Protein AF-A0A812S1N9-F1 (afdb_monomer_lite)

Radius of gyration: 55.58 Å; chains: 1; bounding box: 107×86×168 Å

Organism: Symbiodinium pilosum (NCBI:txid2952)

Structure (mmCIF, N/CA/C/O backbone):
data_AF-A0A812S1N9-F1
#
_entry.id   AF-A0A812S1N9-F1
#
loop_
_atom_site.group_PDB
_atom_site.id
_atom_site.type_symbol
_atom_site.label_atom_id
_atom_site.label_alt_id
_atom_site.label_comp_id
_atom_site.label_asym_id
_atom_site.label_entity_id
_atom_site.label_seq_id
_atom_site.pdbx_PDB_ins_code
_atom_site.Cartn_x
_atom_site.Cartn_y
_atom_site.Cartn_z
_atom_site.occupancy
_atom_site.B_iso_or_equiv
_atom_site.auth_seq_id
_atom_site.auth_comp_id
_atom_site.auth_asym_id
_atom_site.auth_atom_id
_atom_site.pdbx_PDB_model_num
ATOM 1 N N . MET A 1 1 ? -48.832 9.044 21.872 1.00 47.12 1 MET A N 1
ATOM 2 C CA . MET A 1 1 ? -47.982 7.834 21.924 1.00 47.12 1 MET A CA 1
ATOM 3 C C . MET A 1 1 ? -47.937 7.372 23.372 1.00 47.12 1 MET A C 1
ATOM 5 O O . MET A 1 1 ? -48.107 8.217 24.247 1.00 47.12 1 MET A O 1
ATOM 9 N N . ALA A 1 2 ? -47.816 6.070 23.630 1.00 59.59 2 ALA A N 1
ATOM 10 C CA . ALA A 1 2 ? -47.686 5.557 24.994 1.00 59.59 2 ALA A CA 1
ATOM 11 C C . ALA A 1 2 ? -46.248 5.754 25.501 1.00 59.59 2 ALA A C 1
ATOM 13 O O . ALA A 1 2 ? -45.315 5.750 24.701 1.00 59.59 2 ALA A O 1
ATOM 14 N N . ASN A 1 3 ? -46.068 5.904 26.815 1.00 86.56 3 ASN A N 1
ATOM 15 C CA . ASN A 1 3 ? -44.732 5.819 27.407 1.00 86.56 3 ASN A CA 1
ATOM 16 C C . ASN A 1 3 ? -44.245 4.369 27.277 1.00 86.56 3 ASN A C 1
ATOM 18 O O . ASN A 1 3 ? -44.966 3.457 27.687 1.00 86.56 3 ASN A O 1
ATOM 22 N N . SER A 1 4 ? -43.041 4.170 26.748 1.00 95.00 4 SER A N 1
ATOM 23 C CA . SER A 1 4 ? -42.396 2.854 26.652 1.00 95.00 4 SER A CA 1
ATOM 24 C C . SER A 1 4 ? -41.086 2.846 27.432 1.00 95.00 4 SER A C 1
ATOM 26 O O . SER A 1 4 ? -40.485 3.900 27.649 1.00 95.00 4 SER A O 1
ATOM 28 N N . PHE A 1 5 ? -40.634 1.667 27.843 1.00 96.88 5 PHE A N 1
ATOM 29 C CA . PHE A 1 5 ? -39.243 1.458 28.227 1.00 96.88 5 PHE A CA 1
ATOM 30 C C . PHE A 1 5 ? -38.494 0.845 27.046 1.00 96.88 5 PHE A C 1
ATOM 32 O O . PHE A 1 5 ? -39.062 0.040 26.308 1.00 96.88 5 PHE A O 1
ATOM 39 N N . TYR A 1 6 ? -37.224 1.200 26.886 1.00 97.50 6 TYR A N 1
ATOM 40 C CA . TYR A 1 6 ? -36.308 0.442 26.044 1.00 97.50 6 TYR A CA 1
ATOM 41 C C . TYR A 1 6 ? -35.177 -0.078 26.922 1.00 97.50 6 TYR A C 1
ATOM 43 O O . TYR A 1 6 ? -34.419 0.719 27.477 1.00 97.50 6 TYR A O 1
ATOM 51 N N . TRP A 1 7 ? -35.116 -1.395 27.080 1.00 97.62 7 TRP A N 1
ATOM 52 C CA . TRP A 1 7 ? -34.126 -2.084 27.901 1.00 97.62 7 TRP A CA 1
ATOM 53 C C . TRP A 1 7 ? -32.929 -2.418 27.022 1.00 97.62 7 TRP A C 1
ATOM 55 O O . TRP A 1 7 ? -33.126 -2.950 25.931 1.00 97.62 7 TRP A O 1
ATOM 65 N N . TYR A 1 8 ? -31.722 -2.066 27.455 1.00 97.56 8 TYR A N 1
ATOM 66 C CA . TYR A 1 8 ? -30.498 -2.289 26.688 1.00 97.56 8 TYR A CA 1
ATOM 67 C C . TYR A 1 8 ? -29.299 -2.588 27.589 1.00 97.56 8 TYR A C 1
ATOM 69 O O . TYR A 1 8 ? -29.304 -2.207 28.762 1.00 97.56 8 TYR A O 1
ATOM 77 N N . ASP A 1 9 ? -28.294 -3.224 26.993 1.00 97.06 9 ASP A N 1
ATOM 78 C CA . ASP A 1 9 ? -27.000 -3.550 27.594 1.00 97.06 9 ASP A CA 1
ATOM 79 C C . ASP A 1 9 ? -25.911 -3.599 26.494 1.00 97.06 9 ASP A C 1
ATOM 81 O O . ASP A 1 9 ? -26.245 -3.704 25.300 1.00 97.06 9 ASP A O 1
ATOM 85 N N . LEU A 1 10 ? -24.632 -3.452 26.859 1.00 96.69 10 LEU A N 1
ATOM 86 C CA . LEU A 1 10 ? -23.504 -3.334 25.925 1.00 96.69 10 LEU A CA 1
ATOM 87 C C . LEU A 1 10 ? -22.326 -4.227 26.322 1.00 96.69 10 LEU A C 1
ATOM 89 O O . LEU A 1 10 ? -21.746 -4.046 27.390 1.00 96.69 10 LEU A O 1
ATOM 93 N N . GLU A 1 11 ? -21.829 -5.019 25.371 1.00 95.56 11 GLU A N 1
ATOM 94 C CA . GLU A 1 11 ? -20.476 -5.567 25.492 1.00 95.56 11 GLU A CA 1
ATOM 95 C C . GLU A 1 11 ? -19.454 -4.648 24.828 1.00 95.56 11 GLU A C 1
ATOM 97 O O . GLU A 1 11 ? -19.695 -4.045 23.774 1.00 95.56 11 GLU A O 1
ATOM 102 N N . THR A 1 12 ? -18.278 -4.550 25.445 1.00 96.06 12 THR A N 1
ATOM 103 C CA . THR A 1 12 ? -17.259 -3.533 25.142 1.00 96.06 12 THR A CA 1
ATOM 104 C C . THR A 1 12 ? -15.848 -4.116 25.085 1.00 96.06 12 THR A C 1
ATOM 106 O O . THR A 1 12 ? -15.571 -5.134 25.711 1.00 96.06 12 THR A O 1
ATOM 109 N N . THR A 1 13 ? -14.918 -3.442 24.400 1.00 94.00 13 THR A N 1
ATOM 110 C CA . THR A 1 13 ? -13.497 -3.844 24.368 1.00 94.00 13 THR A CA 1
ATOM 111 C C . THR A 1 13 ? -12.793 -3.742 25.721 1.00 94.00 13 THR A C 1
ATOM 113 O O . THR A 1 13 ? -11.711 -4.293 25.861 1.00 94.00 13 THR A O 1
ATOM 116 N N . GLY A 1 14 ? -13.362 -3.048 26.706 1.00 94.06 14 GLY A N 1
ATOM 117 C CA . GLY A 1 14 ? -12.721 -2.718 27.977 1.00 94.06 14 GLY A CA 1
ATOM 118 C C . GLY A 1 14 ? -13.569 -1.718 28.762 1.00 94.06 14 GLY A C 1
ATOM 119 O O . GLY A 1 14 ? -14.737 -1.519 28.445 1.00 94.06 14 GLY A O 1
ATOM 120 N N . THR A 1 15 ? -13.016 -1.104 29.808 1.00 94.50 15 THR A N 1
ATOM 121 C CA . THR A 1 15 ? -13.810 -0.361 30.802 1.00 94.50 15 THR A CA 1
ATOM 122 C C . THR A 1 15 ? -13.752 1.169 30.719 1.00 94.50 15 THR A C 1
ATOM 124 O O . THR A 1 15 ? -14.459 1.814 31.497 1.00 94.50 15 THR A O 1
ATOM 127 N N . ASP A 1 16 ? -12.949 1.785 29.840 1.00 94.56 16 ASP A N 1
ATOM 128 C CA . ASP A 1 16 ? -12.907 3.253 29.702 1.00 94.56 16 ASP A CA 1
ATOM 129 C C . ASP A 1 16 ? -13.622 3.735 28.424 1.00 94.56 16 ASP A C 1
ATOM 131 O O . ASP A 1 16 ? -13.053 3.645 27.332 1.00 94.56 16 ASP A O 1
ATOM 135 N N . PRO A 1 17 ? -14.825 4.339 28.523 1.00 94.88 17 PRO A N 1
ATOM 136 C CA . PRO A 1 17 ? -15.633 4.718 27.359 1.00 94.88 17 PRO A CA 1
ATOM 137 C C . PRO A 1 17 ? -14.974 5.737 26.411 1.00 94.88 17 PRO A C 1
ATOM 139 O O . PRO A 1 17 ? -15.444 5.907 25.281 1.00 94.88 17 PRO A O 1
ATOM 142 N N . LYS A 1 18 ? -13.891 6.410 26.835 1.00 93.69 18 LYS A N 1
ATOM 143 C CA . LYS A 1 18 ? -13.061 7.261 25.964 1.00 93.69 18 LYS A CA 1
ATOM 144 C C . LYS A 1 18 ? -12.357 6.430 24.886 1.00 93.69 18 LYS A C 1
ATOM 146 O O . LYS A 1 18 ? -12.424 6.740 23.691 1.00 93.69 18 LYS A O 1
ATOM 151 N N . TRP A 1 19 ? -11.667 5.383 25.327 1.00 93.94 19 TRP A N 1
ATOM 152 C CA . TRP A 1 19 ? -10.653 4.662 24.556 1.00 93.94 19 TRP A CA 1
ATOM 153 C C . TRP A 1 19 ? -11.163 3.331 24.024 1.00 93.94 19 TRP A C 1
ATOM 155 O O . TRP A 1 19 ? -10.864 2.984 22.882 1.00 93.94 19 TRP A O 1
ATOM 165 N N . ASP A 1 20 ? -11.986 2.656 24.818 1.00 95.25 20 ASP A N 1
ATOM 166 C CA . ASP A 1 20 ? -12.677 1.436 24.444 1.00 95.25 20 ASP A CA 1
ATOM 167 C C . ASP A 1 20 ? -13.836 1.703 23.473 1.00 95.25 20 ASP A C 1
ATOM 169 O O . ASP A 1 20 ? -14.241 2.846 23.212 1.00 95.25 20 ASP A O 1
ATOM 173 N N . ARG A 1 21 ? -14.354 0.621 22.890 1.00 95.19 21 ARG A N 1
ATOM 174 C CA . ARG A 1 21 ? -15.423 0.611 21.886 1.00 95.19 21 ARG A CA 1
ATOM 175 C C . ARG A 1 21 ? -16.506 -0.389 22.275 1.00 95.19 21 ARG A C 1
ATOM 177 O O . ARG A 1 21 ? -16.241 -1.355 22.984 1.00 95.19 21 ARG A O 1
ATOM 184 N N . ILE A 1 22 ? -17.718 -0.157 21.785 1.00 96.69 22 ILE A N 1
ATOM 185 C CA . ILE A 1 22 ? -18.811 -1.134 21.848 1.00 96.69 22 ILE A CA 1
ATOM 186 C C . ILE A 1 22 ? -18.494 -2.243 20.834 1.00 96.69 22 ILE A C 1
ATOM 188 O O . ILE A 1 22 ? -18.093 -1.931 19.714 1.00 96.69 22 ILE A O 1
ATOM 192 N N . VAL A 1 23 ? -18.667 -3.511 21.215 1.00 95.50 23 VAL A N 1
ATOM 193 C CA . VAL A 1 23 ? -18.497 -4.686 20.336 1.00 95.50 23 VAL A CA 1
ATOM 194 C C . VAL A 1 23 ? -19.795 -5.464 20.122 1.00 95.50 23 VAL A C 1
ATOM 196 O O . VAL A 1 23 ? -19.966 -6.051 19.054 1.00 95.50 23 VAL A O 1
ATOM 199 N N . GLN A 1 24 ? -20.739 -5.408 21.067 1.00 96.31 24 GLN A N 1
ATOM 200 C CA . GLN A 1 24 ? -22.118 -5.878 20.898 1.00 96.31 24 GLN A CA 1
ATOM 201 C C . GLN A 1 24 ? -23.088 -4.883 21.546 1.00 96.31 24 GLN A C 1
ATOM 203 O O . GLN A 1 24 ? -22.831 -4.357 22.624 1.00 96.31 24 GLN A O 1
ATOM 208 N N . PHE A 1 25 ? -24.217 -4.646 20.884 1.00 97.38 25 PHE A N 1
ATOM 209 C CA . PHE A 1 25 ? -25.396 -4.005 21.460 1.00 97.38 25 PHE A CA 1
ATOM 210 C C . PHE A 1 25 ? -26.520 -5.038 21.554 1.00 97.38 25 PHE A C 1
ATOM 212 O O . PHE A 1 25 ? -26.729 -5.809 20.610 1.00 97.38 25 PHE A O 1
ATOM 219 N N . ALA A 1 26 ? -27.295 -5.004 22.635 1.00 96.31 26 ALA A N 1
ATOM 220 C CA . ALA A 1 26 ? -28.568 -5.707 22.735 1.00 96.31 26 ALA A CA 1
ATOM 221 C C . ALA A 1 26 ? -29.654 -4.810 23.336 1.00 96.31 26 ALA A C 1
ATOM 223 O O . ALA A 1 26 ? -29.378 -3.940 24.161 1.00 96.31 26 ALA A O 1
ATOM 224 N N . GLY A 1 27 ? -30.908 -5.038 22.947 1.00 96.81 27 GLY A N 1
ATOM 225 C CA . GLY A 1 27 ? -32.050 -4.460 23.638 1.00 96.81 27 GLY A CA 1
ATOM 226 C C . GLY A 1 27 ? -33.408 -4.786 23.029 1.00 96.81 27 GLY A C 1
ATOM 227 O O . GLY A 1 27 ? -33.509 -5.335 21.934 1.00 96.81 27 GLY A O 1
ATOM 228 N N . LEU A 1 28 ? -34.459 -4.407 23.755 1.00 96.44 28 LEU A N 1
ATOM 229 C CA . LEU A 1 28 ? -35.857 -4.611 23.373 1.00 96.44 28 LEU A CA 1
ATOM 230 C C . LEU A 1 28 ? -36.772 -3.527 23.967 1.00 96.44 28 LEU A C 1
ATOM 232 O O . LEU A 1 28 ? -36.430 -2.865 24.954 1.00 96.44 28 LEU A O 1
ATOM 236 N N . ARG A 1 29 ? -37.971 -3.359 23.395 1.00 97.31 29 ARG A N 1
ATOM 237 C CA . ARG A 1 29 ? -38.976 -2.396 23.879 1.00 97.31 29 ARG A CA 1
ATOM 238 C C . ARG A 1 29 ? -40.066 -3.067 24.709 1.00 97.31 29 ARG A C 1
ATOM 240 O O . ARG A 1 29 ? -40.590 -4.108 24.322 1.00 97.31 29 ARG A O 1
ATOM 247 N N . THR A 1 30 ? -40.485 -2.411 25.793 1.00 97.31 30 THR A N 1
ATOM 248 C CA . THR A 1 30 ? -41.696 -2.779 26.542 1.00 97.31 30 THR A CA 1
ATOM 249 C C . THR A 1 30 ? -42.658 -1.611 26.730 1.00 97.31 30 THR A C 1
ATOM 251 O O . THR A 1 30 ? -42.268 -0.441 26.707 1.00 97.31 30 THR A O 1
ATOM 254 N N . ASP A 1 31 ? -43.924 -1.920 26.999 1.00 95.12 31 ASP A N 1
ATOM 255 C CA . ASP A 1 31 ? -44.879 -0.945 27.526 1.00 95.12 31 ASP A CA 1
ATOM 256 C C . ASP A 1 31 ? -44.564 -0.564 28.992 1.00 95.12 31 ASP A C 1
ATOM 258 O O . ASP A 1 31 ? -43.595 -1.032 29.602 1.00 95.12 31 ASP A O 1
ATOM 262 N N . ALA A 1 32 ? -45.398 0.304 29.573 1.00 91.50 32 ALA A N 1
ATOM 263 C CA . ALA A 1 32 ? -45.317 0.692 30.983 1.00 91.50 32 ALA A CA 1
ATOM 264 C C . ALA A 1 32 ? -45.634 -0.458 31.969 1.00 91.50 32 ALA A C 1
ATOM 266 O O . ALA A 1 32 ? -45.350 -0.342 33.169 1.00 91.50 32 ALA A O 1
ATOM 267 N N . ASP A 1 33 ? -46.196 -1.565 31.475 1.00 93.25 33 ASP A N 1
ATOM 268 C CA . ASP A 1 33 ? -46.491 -2.784 32.224 1.00 93.25 33 ASP A CA 1
ATOM 269 C C . ASP A 1 33 ? -45.460 -3.907 32.039 1.00 93.25 33 ASP A C 1
ATOM 271 O O . ASP A 1 33 ? -45.574 -4.953 32.674 1.00 93.25 33 ASP A O 1
ATOM 275 N N . LEU A 1 34 ? -44.358 -3.600 31.344 1.00 95.38 34 LEU A N 1
ATOM 276 C CA . LEU A 1 34 ? -43.199 -4.463 31.106 1.00 95.38 34 LEU A CA 1
ATOM 277 C C . LEU A 1 34 ? -43.492 -5.643 30.155 1.00 95.38 34 LEU A C 1
ATOM 279 O O . LEU A 1 34 ? -42.726 -6.609 30.092 1.00 95.38 34 LEU A O 1
ATOM 283 N N . ASN A 1 35 ? -44.567 -5.548 29.369 1.00 94.88 35 ASN A N 1
ATOM 284 C CA . ASN A 1 35 ? -44.859 -6.458 28.263 1.00 94.88 35 ASN A CA 1
ATOM 285 C C . ASN A 1 35 ? -44.016 -6.063 27.045 1.00 94.88 35 ASN A C 1
ATOM 287 O O . ASN A 1 35 ? -43.938 -4.878 26.718 1.00 94.88 35 ASN A O 1
ATOM 291 N N . ILE A 1 36 ? -43.390 -7.036 26.380 1.00 94.94 36 ILE A N 1
ATOM 292 C CA . ILE A 1 36 ? -42.561 -6.800 25.185 1.00 94.94 36 ILE A CA 1
ATOM 293 C C . ILE A 1 36 ? -43.465 -6.353 24.023 1.00 94.94 36 ILE A C 1
ATOM 295 O O . ILE A 1 36 ? -44.559 -6.893 23.857 1.00 94.94 36 ILE A O 1
ATOM 299 N N . LEU A 1 37 ? -43.029 -5.334 23.275 1.00 90.75 37 LEU A N 1
ATOM 300 C CA . LEU A 1 37 ? -43.803 -4.691 22.200 1.00 90.75 37 LEU A CA 1
ATOM 301 C C . LEU A 1 37 ? -43.240 -4.935 20.797 1.00 90.75 37 LEU A C 1
ATOM 303 O O . LEU A 1 37 ? -44.010 -5.189 19.875 1.00 90.75 37 LEU A O 1
ATOM 307 N N . ASP A 1 38 ? -41.919 -4.824 20.665 1.00 80.94 38 ASP A N 1
ATOM 308 C CA . ASP A 1 38 ? -41.178 -4.921 19.406 1.00 80.94 38 ASP A CA 1
ATOM 309 C C . ASP A 1 38 ? -40.290 -6.181 19.435 1.00 80.94 38 ASP A C 1
ATOM 311 O O . ASP A 1 38 ? -39.991 -6.698 20.516 1.00 80.94 38 ASP A O 1
ATOM 315 N N . ASP A 1 39 ? -39.829 -6.640 18.268 1.00 85.12 39 ASP A N 1
ATOM 316 C CA . ASP A 1 39 ? -38.804 -7.687 18.173 1.00 85.12 39 ASP A CA 1
ATOM 317 C C . ASP A 1 39 ? -37.485 -7.259 18.853 1.00 85.12 39 ASP A C 1
ATOM 319 O O . ASP A 1 39 ? -37.147 -6.075 18.943 1.00 85.12 39 ASP A O 1
ATOM 323 N N . GLU A 1 40 ? -36.714 -8.245 19.312 1.00 93.56 40 GLU A N 1
ATOM 324 C CA . GLU A 1 40 ? -35.388 -8.047 19.903 1.00 93.56 40 GLU A CA 1
ATOM 325 C C . GLU A 1 40 ? -34.380 -7.502 18.877 1.00 93.56 40 GLU A C 1
ATOM 327 O O . GLU A 1 40 ? -34.240 -8.033 17.773 1.00 93.56 40 GLU A O 1
ATOM 332 N N . PHE A 1 41 ? -33.621 -6.468 19.253 1.00 95.06 41 PHE A N 1
ATOM 333 C CA . PHE A 1 41 ? -32.547 -5.917 18.429 1.00 95.06 41 PHE A CA 1
ATOM 334 C C . PHE A 1 41 ? -31.184 -6.198 19.063 1.00 95.06 41 PHE A C 1
ATOM 336 O O . PHE A 1 41 ? -30.847 -5.658 20.118 1.00 95.06 41 PHE A O 1
ATOM 343 N N . SER A 1 42 ? -30.368 -7.002 18.380 1.00 94.81 42 SER A N 1
ATOM 344 C CA . SER A 1 42 ? -28.951 -7.175 18.698 1.00 94.81 42 SER A CA 1
ATOM 345 C C . SER A 1 42 ? -28.085 -7.007 17.453 1.00 94.81 42 SER A C 1
ATOM 347 O O . SER A 1 42 ? -28.484 -7.373 16.347 1.00 94.81 42 SER A O 1
ATOM 349 N N . THR A 1 43 ? -26.895 -6.433 17.629 1.00 95.56 43 THR A N 1
ATOM 350 C CA . THR A 1 43 ? -25.885 -6.311 16.574 1.00 95.56 43 THR A CA 1
ATOM 351 C C . THR A 1 43 ? -24.486 -6.338 17.171 1.00 95.56 43 THR A C 1
ATOM 353 O O . THR A 1 43 ? -24.236 -5.717 18.204 1.00 95.56 43 THR A O 1
ATOM 356 N N . TYR A 1 44 ? -23.556 -6.995 16.480 1.00 95.81 44 TYR A N 1
ATOM 357 C CA . TYR A 1 44 ? -22.129 -6.782 16.706 1.00 95.81 44 TYR A CA 1
ATOM 358 C C . TYR A 1 44 ? -21.679 -5.485 16.018 1.00 95.81 44 TYR A C 1
ATOM 360 O O . TYR A 1 44 ? -22.337 -4.995 15.093 1.00 95.81 44 TYR A O 1
ATOM 368 N N . VAL A 1 45 ? -20.547 -4.940 16.453 1.00 95.25 45 VAL A N 1
ATOM 369 C CA . VAL A 1 45 ? -19.935 -3.714 15.922 1.00 95.25 45 VAL A CA 1
ATOM 370 C C . VAL A 1 45 ? -18.473 -4.004 15.587 1.00 95.25 45 VAL A C 1
ATOM 372 O O . VAL A 1 45 ? -17.795 -4.670 16.365 1.00 95.25 45 VAL A O 1
ATOM 375 N N . TYR A 1 46 ? -17.985 -3.538 14.433 1.00 89.00 46 TYR A N 1
ATOM 376 C CA . TYR A 1 46 ? -16.587 -3.745 14.036 1.00 89.00 46 TYR A CA 1
ATOM 377 C C . TYR A 1 46 ? -15.611 -3.101 15.029 1.00 89.00 46 TYR A C 1
ATOM 379 O O . TYR A 1 46 ? -15.742 -1.925 15.374 1.00 89.00 46 TYR A O 1
ATOM 387 N N . THR A 1 47 ? -14.588 -3.856 15.434 1.00 88.69 47 THR A N 1
ATOM 388 C CA . THR A 1 47 ? -13.453 -3.328 16.200 1.00 88.69 47 THR A CA 1
ATOM 389 C C . THR A 1 47 ? -12.525 -2.563 15.242 1.00 88.69 47 THR A C 1
ATOM 391 O O . THR A 1 47 ? -12.048 -3.166 14.281 1.00 88.69 47 THR A O 1
ATOM 394 N N . PRO A 1 48 ? -12.278 -1.253 15.438 1.00 88.88 48 PRO A N 1
ATOM 395 C CA . PRO A 1 48 ? -11.406 -0.480 14.554 1.00 88.88 48 PRO A CA 1
ATOM 396 C C . PRO A 1 48 ? -9.928 -0.820 14.780 1.00 88.88 48 PRO A C 1
ATOM 398 O O . PRO A 1 48 ? -9.520 -1.151 15.892 1.00 88.88 48 PRO A O 1
ATOM 401 N N . ASP A 1 49 ? -9.108 -0.641 13.745 1.00 86.94 49 ASP A N 1
ATOM 402 C CA . ASP A 1 49 ? -7.662 -0.903 13.759 1.00 86.94 49 ASP A CA 1
ATOM 403 C C . ASP A 1 49 ? -6.862 0.020 14.698 1.00 86.94 49 ASP A C 1
ATOM 405 O O . ASP A 1 49 ? -5.712 -0.278 15.005 1.00 86.94 49 ASP A O 1
ATOM 409 N N . ASP A 1 50 ? -7.464 1.097 15.221 1.00 90.81 50 ASP A N 1
ATOM 410 C CA . ASP A 1 50 ? -6.856 1.943 16.256 1.00 90.81 50 ASP A CA 1
ATOM 411 C C . ASP A 1 50 ? -7.077 1.457 17.704 1.00 90.81 50 ASP A C 1
ATOM 413 O O . ASP A 1 50 ? -6.674 2.159 18.632 1.00 90.81 50 ASP A O 1
ATOM 417 N N . VAL A 1 51 ? -7.730 0.312 17.946 1.00 90.75 51 VAL A N 1
ATOM 418 C CA . VAL A 1 51 ? -8.051 -0.174 19.305 1.00 90.75 51 VAL A CA 1
ATOM 419 C C . VAL A 1 51 ? -7.707 -1.654 19.485 1.00 90.75 51 VAL A C 1
ATOM 421 O O . VAL A 1 51 ? -8.293 -2.521 18.843 1.00 90.75 51 VAL A O 1
ATOM 424 N N . LEU A 1 52 ? -6.816 -1.942 20.437 1.00 89.81 52 LEU A N 1
ATOM 425 C CA . LEU A 1 52 ? -6.581 -3.295 20.942 1.00 89.81 52 LEU A CA 1
ATOM 426 C C . LEU A 1 52 ? -7.682 -3.663 21.955 1.00 89.81 52 LEU A C 1
ATOM 428 O O . LEU A 1 52 ? -7.971 -2.855 22.842 1.00 89.81 52 LEU A O 1
ATOM 432 N N . PRO A 1 53 ? -8.309 -4.849 21.859 1.00 90.81 53 PRO A N 1
ATOM 433 C CA . PRO A 1 53 ? -9.294 -5.288 22.841 1.00 90.81 53 PRO A CA 1
ATOM 434 C C . PRO A 1 53 ? -8.605 -5.598 24.172 1.00 90.81 53 PRO A C 1
ATOM 436 O O . PRO A 1 53 ? -7.549 -6.218 24.192 1.00 90.81 53 PRO A O 1
ATOM 439 N N . ASN A 1 54 ? -9.195 -5.244 25.309 1.00 92.62 54 ASN A N 1
ATOM 440 C CA . ASN A 1 54 ? -8.687 -5.710 26.592 1.00 92.62 54 ASN A CA 1
ATOM 441 C C . ASN A 1 54 ? -8.902 -7.238 26.701 1.00 92.62 54 ASN A C 1
ATOM 443 O O . ASN A 1 54 ? -10.045 -7.705 26.578 1.00 92.62 54 ASN A O 1
ATOM 447 N N . PRO A 1 55 ? -7.850 -8.037 26.958 1.00 91.12 55 PRO A N 1
ATOM 448 C CA . PRO A 1 55 ? -7.986 -9.484 27.085 1.00 91.12 55 PRO A CA 1
ATOM 449 C C . PRO A 1 55 ? -8.943 -9.914 28.203 1.00 91.12 55 PRO A C 1
ATOM 451 O O . PRO A 1 55 ? -9.689 -10.869 28.016 1.00 91.12 55 PRO A O 1
ATOM 454 N N . HIS A 1 56 ? -9.019 -9.178 29.322 1.00 90.94 56 HIS A N 1
ATOM 455 C CA . HIS A 1 56 ? -9.995 -9.468 30.380 1.00 90.94 56 HIS A CA 1
ATOM 456 C C . HIS A 1 56 ? -11.442 -9.279 29.908 1.00 90.94 56 HIS A C 1
ATOM 458 O O . HIS A 1 56 ? -12.288 -10.110 30.221 1.00 90.94 56 HIS A O 1
ATOM 464 N N . ALA A 1 57 ? -11.740 -8.227 29.138 1.00 91.62 57 ALA A N 1
ATOM 465 C CA . ALA A 1 57 ? -13.085 -8.017 28.598 1.00 91.62 57 ALA A CA 1
ATOM 466 C C . ALA A 1 57 ? -13.444 -9.104 27.570 1.00 91.62 57 ALA A C 1
ATOM 468 O O . ALA A 1 57 ? -14.536 -9.665 27.599 1.00 91.62 57 ALA A O 1
ATOM 469 N N . SER A 1 58 ? -12.487 -9.482 26.723 1.00 90.69 58 SER A N 1
ATOM 470 C CA . SER A 1 58 ? -12.652 -10.570 25.749 1.00 90.69 58 SER A CA 1
ATOM 471 C C . SER A 1 58 ? -12.878 -11.935 26.429 1.00 90.69 58 SER A C 1
ATOM 473 O O . SER A 1 58 ? -13.662 -12.749 25.949 1.00 90.69 58 SER A O 1
ATOM 475 N N . LEU A 1 59 ? -12.229 -12.176 27.576 1.00 89.38 59 LEU A N 1
ATOM 476 C CA . LEU A 1 59 ? -12.397 -13.373 28.413 1.00 89.38 59 LEU A CA 1
ATOM 477 C C . LEU A 1 59 ? -13.722 -13.419 29.188 1.00 89.38 59 LEU A C 1
ATOM 479 O O . LEU A 1 59 ? -14.197 -14.511 29.490 1.00 89.38 59 LEU A O 1
ATOM 483 N N . VAL A 1 60 ? -14.288 -12.260 29.534 1.00 87.88 60 VAL A N 1
ATOM 484 C CA . VAL A 1 60 ? -15.590 -12.141 30.214 1.00 87.88 60 VAL A CA 1
ATOM 485 C C . VAL A 1 60 ? -16.739 -12.336 29.223 1.00 87.88 60 VAL A C 1
ATOM 487 O O . VAL A 1 60 ? -17.654 -13.098 29.503 1.00 87.88 60 VAL A O 1
ATOM 490 N N . THR A 1 61 ? -16.658 -11.694 28.057 1.00 88.62 61 THR A N 1
ATOM 491 C CA . THR A 1 61 ? -17.739 -11.634 27.049 1.00 88.62 61 THR A CA 1
ATOM 492 C C . THR A 1 61 ? -17.694 -12.755 26.009 1.00 88.62 61 THR A C 1
ATOM 494 O O . THR A 1 61 ? -18.632 -12.950 25.243 1.00 88.62 61 THR A O 1
ATOM 497 N N . GLY A 1 62 ? -16.560 -13.452 25.882 1.00 88.19 62 GLY A N 1
ATOM 498 C CA . GLY A 1 62 ? -16.305 -14.389 24.783 1.00 88.19 62 GLY A CA 1
ATOM 499 C C . GLY A 1 62 ? -16.142 -13.731 23.402 1.00 88.19 62 GLY A C 1
ATOM 500 O O . GLY A 1 62 ? -15.869 -14.425 22.415 1.00 88.19 62 GLY A O 1
ATOM 501 N N . ILE A 1 63 ? -16.282 -12.405 23.300 1.00 89.56 63 ILE A N 1
ATOM 502 C CA . ILE A 1 63 ? -16.201 -11.670 22.038 1.00 89.56 63 ILE A CA 1
ATOM 503 C C . ILE A 1 63 ? -14.732 -11.415 21.693 1.00 89.56 63 ILE A C 1
ATOM 505 O O . ILE A 1 63 ? -13.948 -10.910 22.491 1.00 89.56 63 ILE A O 1
ATOM 509 N N . THR A 1 64 ? -14.362 -11.748 20.459 1.00 88.81 64 THR A N 1
ATOM 510 C CA . THR A 1 64 ? -13.013 -11.555 19.905 1.00 88.81 64 THR A CA 1
ATOM 511 C C . THR A 1 64 ? -13.070 -10.654 18.667 1.00 88.81 64 THR A C 1
ATOM 513 O O . THR A 1 64 ? -14.115 -10.616 18.009 1.00 88.81 64 THR A O 1
ATOM 516 N N . PRO A 1 65 ? -11.965 -9.987 18.269 1.00 83.81 65 PRO A N 1
ATOM 517 C CA . PRO A 1 65 ? -11.899 -9.237 17.007 1.00 83.81 65 PRO A CA 1
ATOM 518 C C . PRO A 1 65 ? -12.289 -10.084 15.790 1.00 83.81 65 PRO A C 1
ATOM 520 O O . PRO A 1 65 ? -12.993 -9.629 14.898 1.00 83.81 65 PRO A O 1
ATOM 523 N N . HIS A 1 66 ? -11.920 -11.365 15.802 1.00 81.19 66 HIS A N 1
ATOM 524 C CA . HIS A 1 66 ? -12.337 -12.351 14.808 1.00 81.19 66 HIS A CA 1
ATOM 525 C C . HIS A 1 66 ? -13.873 -12.479 14.687 1.00 81.19 66 HIS A C 1
ATOM 527 O O . HIS A 1 66 ? -14.393 -12.647 13.584 1.00 81.19 66 HIS A O 1
ATOM 533 N N . LEU A 1 67 ? -14.615 -12.386 15.800 1.00 86.00 67 LEU A N 1
ATOM 534 C CA . LEU A 1 67 ? -16.081 -12.436 15.812 1.00 86.00 67 LEU A CA 1
ATOM 535 C C . LEU A 1 67 ? -16.699 -11.112 15.343 1.00 86.00 67 LEU A C 1
ATOM 537 O O . LEU A 1 67 ? -17.616 -11.134 14.518 1.00 86.00 67 LEU A O 1
ATOM 541 N N . THR A 1 68 ? -16.190 -9.970 15.820 1.00 88.31 68 THR A N 1
ATOM 542 C CA . THR A 1 68 ? -16.684 -8.650 15.393 1.00 88.31 68 THR A CA 1
ATOM 543 C C . THR A 1 68 ? -16.425 -8.423 13.907 1.00 88.31 68 THR A C 1
ATOM 545 O O . THR A 1 68 ? -17.335 -8.014 13.195 1.00 88.31 68 THR A O 1
ATOM 548 N N . GLN A 1 69 ? -15.257 -8.802 13.389 1.00 82.75 69 GLN A N 1
ATOM 549 C CA . GLN A 1 69 ? -14.920 -8.703 11.966 1.00 82.75 69 GLN A CA 1
ATOM 550 C C . GLN A 1 69 ? -15.725 -9.666 11.072 1.00 82.75 69 GLN A C 1
ATOM 552 O O . GLN A 1 69 ? -15.840 -9.436 9.868 1.00 82.75 69 GLN A O 1
ATOM 557 N N . ALA A 1 70 ? -16.299 -10.736 11.635 1.00 82.69 70 ALA A N 1
ATOM 558 C CA . ALA A 1 70 ? -17.121 -11.705 10.906 1.00 82.69 70 ALA A CA 1
ATOM 559 C C . ALA A 1 70 ? -18.636 -11.420 10.952 1.00 82.69 70 ALA A C 1
ATOM 561 O O . ALA A 1 70 ? -19.358 -11.883 10.067 1.00 82.69 70 ALA A O 1
ATOM 562 N N . ARG A 1 71 ? -19.136 -10.715 11.979 1.00 88.25 71 ARG A N 1
ATOM 563 C CA . ARG A 1 71 ? -20.582 -10.485 12.208 1.00 88.25 71 ARG A CA 1
ATOM 564 C C . ARG A 1 71 ? -20.991 -9.028 12.441 1.00 88.25 71 ARG A C 1
ATOM 566 O O . ARG A 1 71 ? -22.184 -8.752 12.539 1.00 88.25 71 ARG A O 1
ATOM 573 N N . GLY A 1 72 ? -20.033 -8.125 12.604 1.00 90.88 72 GLY A N 1
ATOM 574 C CA . GLY A 1 72 ? -20.275 -6.727 12.933 1.00 90.88 72 GLY A CA 1
ATOM 575 C C . GLY A 1 72 ? -20.751 -5.880 11.758 1.00 90.88 72 GLY A C 1
ATOM 576 O O . GLY A 1 72 ? -20.758 -6.299 10.602 1.00 90.88 72 GLY A O 1
ATOM 577 N N . ILE A 1 73 ? -21.129 -4.650 12.090 1.00 94.12 73 ILE A N 1
ATOM 578 C CA . ILE A 1 73 ? -21.338 -3.541 11.152 1.00 94.12 73 ILE A CA 1
ATOM 579 C C . ILE A 1 73 ? -20.524 -2.319 11.629 1.00 94.12 73 ILE A C 1
ATOM 581 O O . ILE A 1 73 ? -20.079 -2.304 12.782 1.00 94.12 73 ILE A O 1
ATOM 585 N N . PRO A 1 74 ? -20.302 -1.287 10.791 1.00 93.56 74 PRO A N 1
ATOM 586 C CA . PRO A 1 74 ? -19.531 -0.103 11.184 1.00 93.56 74 PRO A CA 1
ATOM 587 C C . PRO A 1 74 ? -20.115 0.632 12.401 1.00 93.56 74 PRO A C 1
ATOM 589 O O . PRO A 1 74 ? -21.337 0.726 12.529 1.00 93.56 74 PRO A O 1
ATOM 592 N N . GLU A 1 75 ? -19.255 1.213 13.254 1.00 95.06 75 GLU A N 1
ATOM 593 C CA . GLU A 1 75 ? -19.659 1.945 14.475 1.00 95.06 75 GLU A CA 1
ATOM 594 C C . GLU A 1 75 ? -20.717 3.022 14.157 1.00 95.06 75 GLU A C 1
ATOM 596 O O . GLU A 1 75 ? -21.764 3.069 14.801 1.00 95.06 75 GLU A O 1
ATOM 601 N N . SER A 1 76 ? -20.515 3.801 13.087 1.00 94.44 76 SER A N 1
ATOM 602 C CA . SER A 1 76 ? -21.473 4.808 12.597 1.00 94.44 76 SER A CA 1
ATOM 603 C C . SER A 1 76 ? -22.845 4.217 12.227 1.00 94.44 76 SER A C 1
ATOM 605 O O . SER A 1 76 ? -23.887 4.804 12.527 1.00 94.44 76 SER A O 1
ATOM 607 N N . GLU A 1 77 ? -22.883 3.034 11.603 1.00 93.38 77 GLU A N 1
ATOM 608 C CA . GLU A 1 77 ? -24.139 2.411 11.170 1.00 93.38 77 GLU A CA 1
ATOM 609 C C . GLU A 1 77 ? -24.911 1.807 12.351 1.00 93.38 77 GLU A C 1
ATOM 611 O O . GLU A 1 77 ? -26.127 1.996 12.458 1.00 93.38 77 GLU A O 1
ATOM 616 N N . ALA A 1 78 ? -24.204 1.125 13.259 1.00 95.56 78 ALA A N 1
ATOM 617 C CA . ALA A 1 78 ? -24.775 0.607 14.497 1.00 95.56 78 ALA A CA 1
ATOM 618 C C . ALA A 1 78 ? -25.349 1.744 15.351 1.00 95.56 78 ALA A C 1
ATOM 620 O O . ALA A 1 78 ? -26.521 1.704 15.727 1.00 95.56 78 ALA A O 1
ATOM 621 N N . LEU A 1 79 ? -24.562 2.796 15.595 1.00 96.69 79 LEU A N 1
ATOM 622 C CA . LEU A 1 79 ? -24.987 3.934 16.407 1.00 96.69 79 LEU A CA 1
ATOM 623 C C . LEU A 1 79 ? -26.169 4.685 15.806 1.00 96.69 79 LEU A C 1
ATOM 625 O O . LEU A 1 79 ? -27.022 5.129 16.569 1.00 96.69 79 LEU A O 1
ATOM 629 N N . ARG A 1 80 ? -26.271 4.799 14.475 1.00 94.12 80 ARG A N 1
ATOM 630 C CA . ARG A 1 80 ? -27.453 5.393 13.837 1.00 94.12 80 ARG A CA 1
ATOM 631 C C . ARG A 1 80 ? -28.712 4.579 14.148 1.00 94.12 80 ARG A C 1
ATOM 633 O O . ARG A 1 80 ? -29.664 5.139 14.682 1.00 94.12 80 ARG A O 1
ATOM 640 N N . LYS A 1 81 ? -28.679 3.256 13.933 1.00 94.94 81 LYS A N 1
ATOM 641 C CA . LYS A 1 81 ? -29.790 2.338 14.265 1.00 94.94 81 LYS A CA 1
ATOM 642 C C . LYS A 1 81 ? -30.185 2.422 15.748 1.00 94.94 81 LYS A C 1
ATOM 644 O O . LYS A 1 81 ? -31.361 2.577 16.065 1.00 94.94 81 LYS A O 1
ATOM 649 N N . ILE A 1 82 ? -29.204 2.376 16.652 1.00 96.38 82 ILE A N 1
ATOM 650 C CA . ILE A 1 82 ? -29.415 2.464 18.107 1.00 96.38 82 ILE A CA 1
ATOM 651 C C . ILE A 1 82 ? -29.991 3.834 18.502 1.00 96.38 82 ILE A C 1
ATOM 653 O O . ILE A 1 82 ? -30.917 3.919 19.309 1.00 96.38 82 ILE A O 1
ATOM 657 N N . ASN A 1 83 ? -29.476 4.921 17.923 1.00 95.75 83 ASN A N 1
ATOM 658 C CA . ASN A 1 83 ? -29.951 6.270 18.204 1.00 95.75 83 ASN A CA 1
ATOM 659 C C . ASN A 1 83 ? -31.382 6.487 17.698 1.00 95.75 83 ASN A C 1
ATOM 661 O O . ASN A 1 83 ? -32.181 7.059 18.432 1.00 95.75 83 ASN A O 1
ATOM 665 N N . ASP A 1 84 ? -31.739 5.983 16.514 1.00 93.88 84 ASP A N 1
ATOM 666 C CA . ASP A 1 84 ? -33.110 6.035 15.986 1.00 93.88 84 ASP A CA 1
ATOM 667 C C . ASP A 1 84 ? -34.098 5.315 16.931 1.00 93.88 84 ASP A C 1
ATOM 669 O O . ASP A 1 84 ? -35.178 5.831 17.232 1.00 93.88 84 ASP A O 1
ATOM 673 N N . ILE A 1 85 ? -33.698 4.163 17.486 1.00 95.44 85 ILE A N 1
ATOM 674 C CA . ILE A 1 85 ? -34.453 3.399 18.496 1.00 95.44 85 ILE A CA 1
ATOM 675 C C . ILE A 1 85 ? -34.600 4.176 19.821 1.00 95.44 85 ILE A C 1
ATOM 677 O O . ILE A 1 85 ? -35.696 4.219 20.395 1.00 95.44 85 ILE A O 1
ATOM 681 N N . PHE A 1 86 ? -33.525 4.809 20.304 1.00 96.12 86 PHE A N 1
ATOM 682 C CA . PHE A 1 86 ? -33.512 5.612 21.536 1.00 96.12 86 PHE A CA 1
ATOM 683 C C . PHE A 1 86 ? -34.215 6.974 21.398 1.00 96.12 86 PHE A C 1
ATOM 685 O O . PHE A 1 86 ? -34.682 7.524 22.398 1.00 96.12 86 PHE A O 1
ATOM 692 N N . MET A 1 87 ? -34.294 7.530 20.187 1.00 94.88 87 MET A N 1
ATOM 693 C CA . MET A 1 87 ? -34.931 8.819 19.887 1.00 94.88 87 MET A CA 1
ATOM 694 C C . MET A 1 87 ? -36.452 8.725 19.713 1.00 94.88 87 MET A C 1
ATOM 696 O O . MET A 1 87 ? -37.109 9.765 19.677 1.00 94.88 87 MET A O 1
ATOM 700 N N . GLN A 1 88 ? -37.039 7.521 19.654 1.00 95.12 88 GLN A N 1
ATOM 701 C CA . GLN A 1 88 ? -38.493 7.356 19.530 1.00 95.12 88 GLN A CA 1
ATOM 702 C C . GLN A 1 88 ? -39.251 8.106 20.655 1.00 95.12 88 GLN A C 1
ATOM 704 O O . GLN A 1 88 ? -38.891 7.933 21.826 1.00 95.12 88 GLN A O 1
ATOM 709 N N . PRO A 1 89 ? -40.293 8.909 20.349 1.00 95.62 89 PRO A N 1
ATOM 710 C CA . PRO A 1 89 ? -40.950 9.780 21.327 1.00 95.62 89 PRO A CA 1
ATOM 711 C C . PRO A 1 89 ? -41.550 9.041 22.532 1.00 95.62 89 PRO A C 1
ATOM 713 O O . PRO A 1 89 ? -42.319 8.092 22.381 1.00 95.62 89 PRO A O 1
ATOM 716 N N . GLY A 1 90 ? -41.273 9.537 23.739 1.00 94.50 90 GLY A N 1
ATOM 717 C CA . GLY A 1 90 ? -41.764 8.967 24.997 1.00 94.50 90 GLY A CA 1
ATOM 718 C C . GLY A 1 90 ? -41.003 7.726 25.481 1.00 94.50 90 GLY A C 1
ATOM 719 O O . GLY A 1 90 ? -41.511 7.011 26.348 1.00 94.50 90 GLY A O 1
ATOM 720 N N . THR A 1 91 ? -39.805 7.461 24.948 1.00 96.38 91 THR A N 1
ATOM 721 C CA . THR A 1 91 ? -38.963 6.330 25.377 1.00 96.38 91 THR A CA 1
ATOM 722 C C . THR A 1 91 ? -38.266 6.619 26.708 1.00 96.38 91 THR A C 1
ATOM 724 O O . THR A 1 91 ? -37.643 7.667 26.898 1.00 96.38 91 THR A O 1
ATOM 727 N N . CYS A 1 92 ? -38.327 5.668 27.638 1.00 97.00 92 CYS A N 1
ATOM 728 C CA . CYS A 1 92 ? -37.480 5.611 28.822 1.00 97.00 92 CYS A CA 1
ATOM 729 C C . CYS A 1 92 ? -36.376 4.567 28.607 1.00 97.00 92 CYS A C 1
ATOM 731 O O . CYS A 1 92 ? -36.619 3.371 28.750 1.00 97.00 92 CYS A O 1
ATOM 733 N N . VAL A 1 93 ? -35.178 5.012 28.225 1.00 97.06 93 VAL A N 1
ATOM 734 C CA . VAL A 1 93 ? -34.029 4.118 28.012 1.00 97.06 93 VAL A CA 1
ATOM 735 C C . VAL A 1 93 ? -33.507 3.642 29.373 1.00 97.06 93 VAL A C 1
ATOM 737 O O . VAL A 1 93 ? -33.249 4.470 30.249 1.00 97.06 93 VAL A O 1
ATOM 740 N N . ALA A 1 94 ? -33.385 2.332 29.573 1.00 96.88 94 ALA A N 1
ATOM 741 C CA . ALA A 1 94 ? -33.062 1.716 30.857 1.00 96.88 94 ALA A CA 1
ATOM 742 C C . ALA A 1 94 ? -32.121 0.510 30.706 1.00 96.88 94 ALA A C 1
ATOM 744 O O . ALA A 1 94 ? -32.102 -0.140 29.669 1.00 96.88 94 ALA A O 1
ATOM 745 N N . GLY A 1 95 ? -31.360 0.208 31.757 1.00 96.69 95 GLY A N 1
ATOM 746 C CA . GLY A 1 95 ? -30.454 -0.944 31.837 1.00 96.69 95 GLY A CA 1
ATOM 747 C C . GLY A 1 95 ? -30.025 -1.193 33.285 1.00 96.69 95 GLY A C 1
ATOM 748 O O . GLY A 1 95 ? -30.653 -0.662 34.212 1.00 96.69 95 GLY A O 1
ATOM 749 N N . TYR A 1 96 ? -28.956 -1.964 33.490 1.00 96.19 96 TYR A N 1
ATOM 750 C CA . TYR A 1 96 ? -28.454 -2.324 34.818 1.00 96.19 96 TYR A CA 1
ATOM 751 C C . TYR A 1 96 ? -27.083 -1.686 35.084 1.00 96.19 96 TYR A C 1
ATOM 753 O O . TYR A 1 96 ? -26.080 -2.080 34.516 1.00 96.19 96 TYR A O 1
ATOM 761 N N . ASN A 1 97 ? -27.026 -0.676 35.960 1.00 94.69 97 ASN A N 1
ATOM 762 C CA . ASN A 1 97 ? -25.863 0.204 36.176 1.00 94.69 97 ASN A CA 1
ATOM 763 C C . ASN A 1 97 ? -25.516 1.129 34.980 1.00 94.69 97 ASN A C 1
ATOM 765 O O . ASN A 1 97 ? -24.516 1.861 35.009 1.00 94.69 97 ASN A O 1
ATOM 769 N N . SER A 1 98 ? -26.395 1.192 33.977 1.00 94.75 98 SER A N 1
ATOM 770 C CA . SER A 1 98 ? -26.170 1.879 32.702 1.00 94.75 98 SER A CA 1
ATOM 771 C C . SER A 1 98 ? -25.958 3.390 32.794 1.00 94.75 98 SER A C 1
ATOM 773 O O . SER A 1 98 ? -25.210 3.946 31.993 1.00 94.75 98 SER A O 1
ATOM 775 N N . LEU A 1 99 ? -26.467 4.079 33.827 1.00 93.25 99 LEU A N 1
ATOM 776 C CA . LEU A 1 99 ? -26.187 5.514 34.048 1.00 93.25 99 LEU A CA 1
ATOM 777 C C . LEU A 1 99 ? -24.727 5.805 34.453 1.00 93.25 99 LEU A C 1
ATOM 779 O O . LEU A 1 99 ? -24.354 6.974 34.641 1.00 93.25 99 LEU A O 1
ATOM 783 N N . ARG A 1 100 ? -23.915 4.762 34.661 1.00 90.12 100 ARG A N 1
ATOM 784 C CA . ARG A 1 100 ? -22.509 4.844 35.081 1.00 90.12 100 ARG A CA 1
ATOM 785 C C . ARG A 1 100 ? -21.533 4.218 34.084 1.00 90.12 100 ARG A C 1
ATOM 787 O O . ARG A 1 100 ? -20.365 4.594 34.144 1.00 90.12 100 ARG A O 1
ATOM 794 N N . PHE A 1 101 ? -22.002 3.331 33.207 1.00 94.50 101 PHE A N 1
ATOM 795 C CA . PHE A 1 101 ? -21.194 2.596 32.234 1.00 94.50 101 PHE A CA 1
ATOM 796 C C . PHE A 1 101 ? -21.723 2.825 30.809 1.00 94.50 101 PHE A C 1
ATOM 798 O O . PHE A 1 101 ? -21.212 3.687 30.093 1.00 94.50 101 PHE A O 1
ATOM 805 N N . ASP A 1 102 ? -22.812 2.155 30.443 1.00 96.38 102 ASP A N 1
ATOM 806 C CA . ASP A 1 102 ? -23.343 2.072 29.079 1.00 96.38 102 ASP A CA 1
ATOM 807 C C . ASP A 1 102 ? -23.735 3.422 28.485 1.00 96.38 102 ASP A C 1
ATOM 809 O O . ASP A 1 102 ? -23.441 3.717 27.330 1.00 96.38 102 ASP A O 1
ATOM 813 N N . ASP A 1 103 ? -24.335 4.306 29.284 1.00 96.19 103 ASP A N 1
ATOM 814 C CA . ASP A 1 103 ? -24.688 5.646 28.826 1.00 96.19 103 ASP A CA 1
ATOM 815 C C . ASP A 1 103 ? -23.459 6.505 28.528 1.00 96.19 103 ASP A C 1
ATOM 817 O O . ASP A 1 103 ? -23.541 7.410 27.699 1.00 96.19 103 ASP A O 1
ATOM 821 N N . GLU A 1 104 ? -22.336 6.265 29.206 1.00 96.38 104 GLU A N 1
ATOM 822 C CA . GLU A 1 104 ? -21.083 6.962 28.929 1.00 96.38 104 GLU A CA 1
ATOM 823 C C . GLU A 1 104 ? -20.429 6.378 27.670 1.00 96.38 104 GLU A C 1
ATOM 825 O O . GLU A 1 104 ? -20.023 7.157 26.807 1.00 96.38 104 GLU A O 1
ATOM 830 N N . PHE A 1 105 ? -20.443 5.050 27.488 1.00 97.50 105 PHE A N 1
ATOM 831 C CA . PHE A 1 105 ? -20.068 4.406 26.222 1.00 97.50 105 PHE A CA 1
ATOM 832 C C . PHE A 1 105 ? -20.898 4.938 25.052 1.00 97.50 105 PHE A C 1
ATOM 834 O O . PHE A 1 105 ? -20.329 5.407 24.067 1.00 97.50 105 PHE A O 1
ATOM 841 N N . MET A 1 106 ? -22.227 4.970 25.170 1.00 97.62 106 MET A N 1
ATOM 842 C CA . MET A 1 106 ? -23.117 5.542 24.159 1.00 97.62 106 MET A CA 1
ATOM 843 C C . MET A 1 106 ? -22.797 7.011 23.884 1.00 97.62 106 MET A C 1
ATOM 845 O O . MET A 1 106 ? -22.688 7.394 22.724 1.00 97.62 106 MET A O 1
ATOM 849 N N . ARG A 1 107 ? -22.593 7.846 24.911 1.00 97.31 107 ARG A N 1
ATOM 850 C CA . ARG A 1 107 ? -22.255 9.268 24.717 1.00 97.31 107 ARG A CA 1
ATOM 851 C C . ARG A 1 107 ? -20.948 9.468 23.960 1.00 97.31 107 ARG A C 1
ATOM 853 O O . ARG A 1 107 ? -20.920 10.255 23.017 1.00 97.31 107 ARG A O 1
ATOM 860 N N . TYR A 1 108 ? -19.882 8.779 24.364 1.00 97.38 108 TYR A N 1
ATOM 861 C CA . TYR A 1 108 ? -18.586 8.877 23.695 1.00 97.38 108 TYR A CA 1
ATOM 862 C C . TYR A 1 108 ? -18.642 8.315 22.271 1.00 97.38 108 TYR A C 1
ATOM 864 O O . TYR A 1 108 ? -18.094 8.926 21.359 1.00 97.38 108 TYR A O 1
ATOM 872 N N . SER A 1 109 ? -19.362 7.215 22.050 1.00 97.06 109 SER A N 1
ATOM 873 C CA . SER A 1 109 ? -19.500 6.596 20.726 1.00 97.06 109 SER A CA 1
ATOM 874 C C . SER A 1 109 ? -20.320 7.478 19.770 1.00 97.06 109 SER A C 1
ATOM 876 O O . SER A 1 109 ? -19.872 7.742 18.653 1.00 97.06 109 SER A O 1
ATOM 878 N N . LEU A 1 110 ? -21.455 8.034 20.226 1.00 97.12 110 LEU A N 1
ATOM 879 C CA . LEU A 1 110 ? -22.244 9.030 19.482 1.00 97.12 110 LEU A CA 1
ATOM 880 C C . LEU A 1 110 ? -21.395 10.263 19.130 1.00 97.12 110 LEU A C 1
ATOM 882 O O . LEU A 1 110 ? -21.384 10.680 17.978 1.00 97.12 110 LEU A O 1
ATOM 886 N N . TYR A 1 111 ? -20.627 10.791 20.088 1.00 97.06 111 TYR A N 1
ATOM 887 C CA . TYR A 1 111 ? -19.720 11.928 19.891 1.00 97.06 111 TYR A CA 1
ATOM 888 C C . TYR A 1 111 ? -18.613 11.647 18.863 1.00 97.06 111 TYR A C 1
ATOM 890 O O . TYR A 1 111 ? -18.405 12.464 17.965 1.00 97.06 111 TYR A O 1
ATOM 898 N N . ARG A 1 112 ? -17.956 10.477 18.929 1.00 96.44 112 ARG A N 1
ATOM 899 C CA . ARG A 1 112 ? -16.965 10.040 17.925 1.00 96.44 112 ARG A CA 1
ATOM 900 C C . ARG A 1 112 ? -17.561 9.911 16.519 1.00 96.44 112 ARG A C 1
ATOM 902 O O . ARG A 1 112 ? -16.839 10.105 15.549 1.00 96.44 112 ARG A O 1
ATOM 909 N N . ASN A 1 113 ? -18.862 9.634 16.418 1.00 96.06 113 ASN A N 1
ATOM 910 C CA . ASN A 1 113 ? -19.603 9.494 15.160 1.00 96.06 113 ASN A CA 1
ATOM 911 C C . ASN A 1 113 ? -20.526 10.697 14.876 1.00 96.06 113 ASN A C 1
ATOM 913 O O . ASN A 1 113 ? -21.493 10.585 14.124 1.00 96.06 113 ASN A O 1
ATOM 917 N N . LEU A 1 114 ? -20.221 11.863 15.462 1.00 95.44 114 LEU A N 1
ATOM 918 C CA . LEU A 1 114 ? -20.848 13.162 15.180 1.00 95.44 114 LEU A CA 1
ATOM 919 C C . LEU A 1 114 ? -22.370 13.253 15.449 1.00 95.44 114 LEU A C 1
ATOM 921 O O . LEU A 1 114 ? -23.023 14.195 15.006 1.00 95.44 114 LEU A O 1
ATOM 925 N N . LEU A 1 115 ? -22.946 12.326 16.216 1.00 94.38 115 LEU A N 1
ATOM 926 C CA . LEU A 1 115 ? -24.339 12.369 16.679 1.00 94.38 115 LEU A CA 1
ATOM 927 C C . LEU A 1 115 ? -24.436 13.118 18.024 1.00 94.38 115 LEU A C 1
ATOM 929 O O . LEU A 1 115 ? -23.494 13.096 18.817 1.00 94.38 115 LEU A O 1
ATOM 933 N N . ASP A 1 116 ? -25.566 13.783 18.319 1.00 93.75 116 ASP A N 1
ATOM 934 C CA . ASP A 1 116 ? -25.724 14.509 19.595 1.00 93.75 116 ASP A CA 1
ATOM 935 C C . ASP A 1 116 ? -25.764 13.516 20.781 1.00 93.75 116 ASP A C 1
ATOM 937 O O . ASP A 1 116 ? -26.721 12.743 20.889 1.00 93.75 116 ASP A O 1
ATOM 941 N N . PRO A 1 117 ? -24.786 13.542 21.712 1.00 95.19 117 PRO A N 1
ATOM 942 C CA . PRO A 1 117 ? -24.676 12.531 22.772 1.00 95.19 117 PRO A CA 1
ATOM 943 C C . PRO A 1 117 ? -25.812 12.559 23.802 1.00 95.19 117 PRO A C 1
ATOM 945 O O . PRO A 1 117 ? -25.944 11.641 24.615 1.00 95.19 117 PRO A O 1
ATOM 948 N N . TYR A 1 118 ? -26.600 13.637 23.821 1.00 93.75 118 TYR A N 1
ATOM 949 C CA . TYR A 1 118 ? -27.514 13.973 24.906 1.00 93.75 118 TYR A CA 1
ATOM 950 C C . TYR A 1 118 ? -28.974 14.081 24.454 1.00 93.75 118 TYR A C 1
ATOM 952 O O . TYR A 1 118 ? -29.861 13.947 25.294 1.00 93.75 118 TYR A O 1
ATOM 960 N N . ALA A 1 119 ? -29.256 14.317 23.168 1.00 93.31 119 ALA A N 1
ATOM 961 C CA . ALA A 1 119 ? -30.608 14.515 22.636 1.00 93.31 119 ALA A CA 1
ATOM 962 C C . ALA A 1 119 ? -31.586 13.401 23.055 1.00 93.31 119 ALA A C 1
ATOM 964 O O . ALA A 1 119 ? -32.635 13.687 23.643 1.00 93.31 119 ALA A O 1
ATOM 965 N N . ARG A 1 120 ? -31.185 12.136 22.872 1.00 94.69 120 ARG A N 1
ATOM 966 C CA . ARG A 1 120 ? -31.964 10.937 23.239 1.00 94.69 120 ARG A CA 1
ATOM 967 C C . ARG A 1 120 ? -32.313 10.825 24.727 1.00 94.69 120 ARG A C 1
ATOM 969 O O . ARG A 1 120 ? -33.189 10.053 25.098 1.00 94.69 120 ARG A O 1
ATOM 976 N N . GLU A 1 121 ? -31.644 11.584 25.597 1.00 94.50 121 GLU A N 1
ATOM 977 C CA . GLU A 1 121 ? -31.856 11.535 27.048 1.00 94.50 121 GLU A CA 1
ATOM 978 C C . GLU A 1 121 ? -33.029 12.406 27.537 1.00 94.50 121 GLU A C 1
ATOM 980 O O . GLU A 1 121 ? -33.399 12.303 28.710 1.00 94.50 121 GLU A O 1
ATOM 985 N N . TRP A 1 122 ? -33.566 13.302 26.693 1.00 92.62 122 TRP A N 1
ATOM 986 C CA . TRP A 1 122 ? -34.569 14.302 27.107 1.00 92.62 122 TRP A CA 1
ATOM 987 C C . TRP A 1 122 ? -35.485 14.858 26.001 1.00 92.62 122 TRP A C 1
ATOM 989 O O . TRP A 1 122 ? -36.536 15.424 26.322 1.00 92.62 122 TRP A O 1
ATOM 999 N N . GLN A 1 123 ? -35.109 14.779 24.720 1.00 93.06 123 GLN A N 1
ATOM 1000 C CA . GLN A 1 123 ? -35.939 15.315 23.637 1.00 93.06 123 GLN A CA 1
ATOM 1001 C C . GLN A 1 123 ? -37.222 14.496 23.454 1.00 93.06 123 GLN A C 1
ATOM 1003 O O . GLN A 1 123 ? -37.298 13.337 23.845 1.00 93.06 123 GLN A O 1
ATOM 1008 N N . GLN A 1 124 ? -38.258 15.118 22.881 1.00 93.00 124 GLN A N 1
ATOM 1009 C CA . GLN A 1 124 ? -39.538 14.472 22.532 1.00 93.00 124 GLN A CA 1
ATOM 1010 C C . GLN A 1 124 ? -40.266 13.757 23.700 1.00 93.00 124 GLN A C 1
ATOM 1012 O O . GLN A 1 124 ? -41.162 12.946 23.481 1.00 93.00 124 GLN A O 1
ATOM 1017 N N . GLY A 1 125 ? -39.926 14.102 24.950 1.00 92.12 125 GLY A N 1
ATOM 1018 C CA . GLY A 1 125 ? -40.474 13.481 26.162 1.00 92.12 125 GLY A CA 1
ATOM 1019 C C . GLY A 1 125 ? -39.676 12.279 26.678 1.00 92.12 125 GLY A C 1
ATOM 1020 O O . GLY A 1 125 ? -40.100 11.649 27.649 1.00 92.12 125 GLY A O 1
ATOM 1021 N N . ASN A 1 126 ? -38.534 11.970 26.060 1.00 95.88 126 ASN A N 1
ATOM 1022 C CA . ASN A 1 126 ? -37.695 10.835 26.425 1.00 95.88 126 ASN A CA 1
ATOM 1023 C C . ASN A 1 126 ? -37.025 11.047 27.789 1.00 95.88 126 ASN A C 1
ATOM 1025 O O . ASN A 1 126 ? -36.951 12.153 28.329 1.00 95.88 126 ASN A O 1
ATOM 1029 N N . SER A 1 127 ? -36.576 9.950 28.388 1.00 95.62 127 SER A N 1
ATOM 1030 C CA . SER A 1 127 ? -35.899 9.949 29.685 1.00 95.62 127 SER A CA 1
ATOM 1031 C C . SER A 1 127 ? -34.977 8.739 29.811 1.00 95.62 127 SER A C 1
ATOM 1033 O O . SER A 1 127 ? -35.002 7.844 28.968 1.00 95.62 127 SER A O 1
ATOM 1035 N N . ARG A 1 128 ? -34.178 8.693 30.879 1.00 96.00 128 ARG A N 1
ATOM 1036 C CA . ARG A 1 128 ? -33.331 7.540 31.212 1.00 96.00 128 ARG A CA 1
ATOM 1037 C C . ARG A 1 128 ? -33.642 7.001 32.599 1.00 96.00 128 ARG A C 1
ATOM 1039 O O . ARG A 1 128 ? -34.125 7.752 33.450 1.00 96.00 128 ARG A O 1
ATOM 1046 N N . TRP A 1 129 ? -33.327 5.740 32.845 1.00 96.44 129 TRP A N 1
ATOM 1047 C CA . TRP A 1 129 ? -33.471 5.085 34.142 1.00 96.44 129 TRP A CA 1
ATOM 1048 C C . TRP A 1 129 ? -32.410 3.992 34.309 1.00 96.44 129 TRP A C 1
ATOM 1050 O O . TRP A 1 129 ? -31.739 3.633 33.350 1.00 96.44 129 TRP A O 1
ATOM 1060 N N . ASP A 1 130 ? -32.229 3.496 35.527 1.00 95.62 130 ASP A N 1
ATOM 1061 C CA . ASP A 1 130 ? -31.212 2.492 35.852 1.00 95.62 130 ASP A CA 1
ATOM 1062 C C . ASP A 1 130 ? -31.739 1.621 36.988 1.00 95.62 130 ASP A C 1
ATOM 1064 O O . ASP A 1 130 ? -32.187 2.135 38.017 1.00 95.62 130 ASP A O 1
ATOM 1068 N N . LEU A 1 131 ? -31.727 0.306 36.794 1.00 96.19 131 LEU A N 1
ATOM 1069 C CA . LEU A 1 131 ? -32.312 -0.620 37.749 1.00 96.19 131 LEU A CA 1
ATOM 1070 C C . LEU A 1 131 ? -31.441 -0.817 39.002 1.00 96.19 131 LEU A C 1
ATOM 1072 O O . LEU A 1 131 ? -31.981 -1.164 40.053 1.00 96.19 131 LEU A O 1
ATOM 1076 N N . ILE A 1 132 ? -30.126 -0.552 38.956 1.00 95.56 132 ILE A N 1
ATOM 1077 C CA . ILE A 1 132 ? -29.223 -0.915 40.064 1.00 95.56 132 ILE A CA 1
ATOM 1078 C C . ILE A 1 132 ? -29.542 -0.168 41.365 1.00 95.56 132 ILE A C 1
ATOM 1080 O O . ILE A 1 132 ? -29.496 -0.750 42.449 1.00 95.56 132 ILE A O 1
ATOM 1084 N N . ASP A 1 133 ? -29.889 1.118 41.290 1.00 93.38 133 ASP A N 1
ATOM 1085 C CA . ASP A 1 133 ? -30.193 1.905 42.488 1.00 93.38 133 ASP A CA 1
ATOM 1086 C C . ASP A 1 133 ? -31.628 1.644 42.986 1.00 93.38 133 ASP A C 1
ATOM 1088 O O . ASP A 1 133 ? -31.886 1.805 44.180 1.00 93.38 133 ASP A O 1
ATOM 1092 N N . LEU A 1 134 ? -32.530 1.126 42.133 1.00 96.19 134 LEU A N 1
ATOM 1093 C CA . LEU A 1 134 ? -33.806 0.548 42.576 1.00 96.19 134 LEU A CA 1
ATOM 1094 C C . LEU A 1 134 ? -33.588 -0.771 43.320 1.00 96.19 134 LEU A C 1
ATOM 1096 O O . LEU A 1 134 ? -34.140 -0.958 44.402 1.00 96.19 134 LEU A O 1
ATOM 1100 N N . VAL A 1 135 ? -32.772 -1.668 42.766 1.00 96.50 135 VAL A N 1
ATOM 1101 C CA . VAL A 1 135 ? -32.390 -2.951 43.375 1.00 96.50 135 VAL A CA 1
ATOM 1102 C C . VAL A 1 135 ? -31.762 -2.716 44.745 1.00 96.50 135 VAL A C 1
ATOM 1104 O O . VAL A 1 135 ? -32.235 -3.276 45.731 1.00 96.50 135 VAL A O 1
ATOM 1107 N N . ARG A 1 136 ? -30.786 -1.801 44.840 1.00 95.19 136 ARG A N 1
ATOM 1108 C CA . ARG A 1 136 ? -30.183 -1.380 46.115 1.00 95.19 136 ARG A CA 1
ATOM 1109 C C . ARG A 1 136 ? -31.219 -0.801 47.074 1.00 95.19 136 ARG A C 1
ATOM 1111 O O . ARG A 1 136 ? -31.246 -1.193 48.233 1.00 95.19 136 ARG A O 1
ATOM 1118 N N . ALA A 1 137 ? -32.095 0.102 46.627 1.00 95.38 137 ALA A N 1
ATOM 1119 C CA . ALA A 1 137 ? -33.112 0.687 47.502 1.00 95.38 137 ALA A CA 1
ATOM 1120 C C . ALA A 1 137 ? -34.142 -0.343 47.990 1.00 95.38 137 ALA A C 1
ATOM 1122 O O . ALA A 1 137 ? -34.587 -0.267 49.133 1.00 95.38 137 ALA A O 1
ATOM 1123 N N . THR A 1 138 ? -34.477 -1.334 47.167 1.00 96.25 138 THR A N 1
ATOM 1124 C CA . THR A 1 138 ? -35.354 -2.452 47.535 1.00 96.25 138 THR A CA 1
ATOM 1125 C C . THR A 1 138 ? -34.645 -3.338 48.565 1.00 96.25 138 THR A C 1
ATOM 1127 O O . THR A 1 138 ? -35.093 -3.436 49.706 1.00 96.25 138 THR A O 1
ATOM 1130 N N . GLY A 1 139 ? -33.448 -3.836 48.241 1.00 93.31 139 GLY A N 1
ATOM 1131 C CA . GLY A 1 139 ? -32.619 -4.669 49.120 1.00 93.31 139 GLY A CA 1
ATOM 1132 C C . GLY A 1 139 ? -32.157 -3.996 50.418 1.00 93.31 139 GLY A C 1
ATOM 1133 O O . GLY A 1 139 ? -31.811 -4.688 51.381 1.00 93.31 139 GLY A O 1
ATOM 1134 N N . ALA A 1 140 ? -32.192 -2.662 50.481 1.00 92.56 140 ALA A N 1
ATOM 1135 C CA . ALA A 1 140 ? -31.839 -1.884 51.661 1.00 92.56 140 ALA A CA 1
ATOM 1136 C C . ALA A 1 140 ? -33.033 -1.345 52.467 1.00 92.56 140 ALA A C 1
ATOM 1138 O O . ALA A 1 140 ? -32.867 -1.139 53.669 1.00 92.56 140 ALA A O 1
ATOM 1139 N N . LEU A 1 141 ? -34.212 -1.123 51.868 1.00 93.50 141 LEU A N 1
ATOM 1140 C CA . LEU A 1 141 ? -35.355 -0.471 52.536 1.00 93.50 141 LEU A CA 1
ATOM 1141 C C . LEU A 1 141 ? -36.656 -1.287 52.541 1.00 93.50 141 LEU A C 1
ATOM 1143 O O . LEU A 1 141 ? -37.480 -1.043 53.423 1.00 93.50 141 LEU A O 1
ATOM 1147 N N . ARG A 1 142 ? -36.886 -2.180 51.572 1.00 94.31 142 ARG A N 1
ATOM 1148 C CA . ARG A 1 142 ? -38.120 -2.974 51.402 1.00 94.31 142 ARG A CA 1
ATOM 1149 C C . ARG A 1 142 ? -37.778 -4.332 50.769 1.00 94.31 142 ARG A C 1
ATOM 1151 O O . ARG A 1 142 ? -37.958 -4.532 49.569 1.00 94.31 142 ARG A O 1
ATOM 1158 N N . ARG A 1 143 ? -37.177 -5.222 51.566 1.00 92.38 143 ARG A N 1
ATOM 1159 C CA . ARG A 1 143 ? -36.631 -6.522 51.121 1.00 92.38 143 ARG A CA 1
ATOM 1160 C C . ARG A 1 143 ? -37.707 -7.573 50.835 1.00 92.38 143 ARG A C 1
ATOM 1162 O O . ARG A 1 143 ? -37.399 -8.597 50.235 1.00 92.38 143 ARG A O 1
ATOM 1169 N N . GLU A 1 144 ? -38.930 -7.351 51.303 1.00 92.19 144 GLU A N 1
ATOM 1170 C CA . GLU A 1 144 ? -39.996 -8.346 51.368 1.00 92.19 144 GLU A CA 1
ATOM 1171 C C . GLU A 1 144 ? -40.453 -8.783 49.967 1.00 92.19 144 GLU A C 1
ATOM 1173 O O . GLU A 1 144 ? -40.705 -7.944 49.099 1.00 92.19 144 GLU A O 1
ATOM 1178 N N . GLY A 1 145 ? -40.593 -10.098 49.763 1.00 92.12 145 GLY A N 1
ATOM 1179 C CA . GLY A 1 145 ? -41.021 -10.692 48.490 1.00 92.12 145 GLY A CA 1
ATOM 1180 C C . GLY A 1 145 ? -39.906 -10.924 47.462 1.00 92.12 145 GLY A C 1
ATOM 1181 O O . GLY A 1 145 ? -40.220 -11.272 46.328 1.00 92.12 145 GLY A O 1
ATOM 1182 N N . ILE A 1 146 ? -38.636 -10.733 47.837 1.00 95.94 146 ILE A N 1
ATOM 1183 C CA . ILE A 1 146 ? -37.455 -10.967 46.991 1.00 95.94 146 ILE A CA 1
ATOM 1184 C C . ILE A 1 146 ? -36.391 -11.704 47.817 1.00 95.94 146 ILE A C 1
ATOM 1186 O O . ILE A 1 146 ? -36.157 -11.359 48.977 1.00 95.94 146 ILE A O 1
ATOM 1190 N N . ASN A 1 147 ? -35.735 -12.699 47.221 1.00 95.12 147 ASN A N 1
ATOM 1191 C CA . ASN A 1 147 ? -34.579 -13.378 47.799 1.00 95.12 147 ASN A CA 1
ATOM 1192 C C . ASN A 1 147 ? -33.316 -12.544 47.544 1.00 95.12 147 ASN A C 1
ATOM 1194 O O . ASN A 1 147 ? -33.082 -12.085 46.424 1.00 95.12 147 ASN A O 1
ATOM 1198 N N . TRP A 1 148 ? -32.482 -12.361 48.567 1.00 93.56 148 TRP A N 1
ATOM 1199 C CA . TRP A 1 148 ? -31.277 -11.533 48.482 1.00 93.56 148 TRP A CA 1
ATOM 1200 C C . TRP A 1 148 ? -30.031 -12.401 48.685 1.00 93.56 148 TRP A C 1
ATOM 1202 O O . TRP A 1 148 ? -29.907 -12.988 49.758 1.00 93.56 148 TRP A O 1
ATOM 1212 N N . PRO A 1 149 ? -29.124 -12.496 47.695 1.00 93.88 149 PRO A N 1
ATOM 1213 C CA . PRO A 1 149 ? -27.837 -13.151 47.879 1.00 93.88 149 PRO A CA 1
ATOM 1214 C C . PRO A 1 149 ? -26.942 -12.307 48.794 1.00 93.88 149 PRO A C 1
ATOM 1216 O O . PRO A 1 149 ? -26.964 -11.071 48.759 1.00 93.88 149 PRO A O 1
ATOM 1219 N N . GLU A 1 150 ? -26.150 -12.989 49.612 1.00 91.12 150 GLU A N 1
ATOM 1220 C CA . GLU A 1 150 ? -25.237 -12.412 50.600 1.00 91.12 150 GLU A CA 1
ATOM 1221 C C . GLU A 1 150 ? -23.861 -13.077 50.446 1.00 91.12 150 GLU A C 1
ATOM 1223 O O . GLU A 1 150 ? -23.769 -14.202 49.951 1.00 91.12 150 GLU A O 1
ATOM 1228 N N . ASP A 1 151 ? -22.791 -12.360 50.784 1.00 89.56 151 ASP A N 1
ATOM 1229 C CA . ASP A 1 151 ? -21.412 -12.857 50.692 1.00 89.56 151 ASP A CA 1
ATOM 1230 C C . ASP A 1 151 ? -20.915 -13.489 52.005 1.00 89.56 151 ASP A C 1
ATOM 1232 O O . ASP A 1 151 ? -21.678 -13.683 52.951 1.00 89.56 151 ASP A O 1
ATOM 1236 N N . GLU A 1 152 ? -19.623 -13.827 52.065 1.00 86.50 152 GLU A N 1
ATOM 1237 C CA . GLU A 1 152 ? -18.989 -14.465 53.229 1.00 86.50 152 GLU A CA 1
ATOM 1238 C C . GLU A 1 152 ? -19.068 -13.616 54.517 1.00 86.50 152 GLU A C 1
ATOM 1240 O O . GLU A 1 152 ? -19.088 -14.177 55.612 1.00 86.50 152 GLU A O 1
ATOM 1245 N N . ASP A 1 153 ? -19.190 -12.286 54.396 1.00 81.81 153 ASP A N 1
ATOM 1246 C CA . ASP A 1 153 ? -19.390 -11.351 55.515 1.00 81.81 153 ASP A CA 1
ATOM 1247 C C . ASP A 1 153 ? -20.881 -11.183 55.899 1.00 81.81 153 ASP A C 1
ATOM 1249 O O . ASP A 1 153 ? -21.212 -10.429 56.820 1.00 81.81 153 ASP A O 1
ATOM 1253 N N . GLY A 1 154 ? -21.806 -11.842 55.190 1.00 82.00 154 GLY A N 1
ATOM 1254 C CA . GLY A 1 154 ? -23.253 -11.654 55.341 1.00 82.00 154 GLY A CA 1
ATOM 1255 C C . GLY A 1 154 ? -23.759 -10.315 54.787 1.00 82.00 154 GLY A C 1
ATOM 1256 O O . GLY A 1 154 ? -24.794 -9.806 55.222 1.00 82.00 154 GLY A O 1
ATOM 1257 N N . LEU A 1 155 ? -23.022 -9.696 53.858 1.00 85.25 155 LEU A N 1
ATOM 1258 C CA . LEU A 1 155 ? -23.377 -8.417 53.245 1.00 85.25 155 LEU A CA 1
ATOM 1259 C C . LEU A 1 155 ? -24.086 -8.639 51.901 1.00 85.25 155 LEU A C 1
ATOM 1261 O O . LEU A 1 155 ? -23.726 -9.544 51.149 1.00 85.25 155 LEU A O 1
ATOM 1265 N N . PRO A 1 156 ? -25.070 -7.793 51.534 1.00 85.06 156 PRO A N 1
ATOM 1266 C CA . PRO A 1 156 ? -25.849 -7.991 50.318 1.00 85.06 156 PRO A CA 1
ATOM 1267 C C . PRO A 1 156 ? -24.977 -7.921 49.060 1.00 85.06 156 PRO A C 1
ATOM 1269 O O . PRO A 1 156 ? -24.132 -7.025 48.901 1.00 85.06 156 PRO A O 1
ATOM 1272 N N . VAL A 1 157 ? -25.254 -8.834 48.132 1.00 91.75 157 VAL A N 1
ATOM 1273 C CA . VAL A 1 157 ? -24.697 -8.855 46.781 1.00 91.75 157 VAL A CA 1
ATOM 1274 C C . VAL A 1 157 ? -25.730 -8.280 45.809 1.00 91.75 157 VAL A C 1
ATOM 1276 O O . VAL A 1 157 ? -26.901 -8.648 45.814 1.00 91.75 157 VAL A O 1
ATOM 1279 N N . TYR A 1 158 ? -25.287 -7.344 44.966 1.00 93.62 158 TYR A N 1
ATOM 1280 C CA . TYR A 1 158 ? -26.126 -6.663 43.970 1.00 93.62 158 TYR A CA 1
ATOM 1281 C C . TYR A 1 158 ? -25.624 -6.890 42.528 1.00 93.62 158 TYR A C 1
ATOM 1283 O O . TYR A 1 158 ? -25.781 -6.024 41.664 1.00 93.62 158 TYR A O 1
ATOM 1291 N N . LYS A 1 159 ? -24.986 -8.039 42.272 1.00 92.75 159 LYS A N 1
ATOM 1292 C CA . LYS A 1 159 ? -24.669 -8.536 40.923 1.00 92.75 159 LYS A CA 1
ATOM 1293 C C . LYS A 1 159 ? -25.943 -9.095 40.279 1.00 92.75 159 LYS A C 1
ATOM 1295 O O . LYS A 1 159 ? -26.723 -9.740 40.979 1.00 92.75 159 LYS A O 1
ATOM 1300 N N . LEU A 1 160 ? -26.150 -8.860 38.980 1.00 93.69 160 LEU A N 1
ATOM 1301 C CA . LEU A 1 160 ? -27.371 -9.293 38.291 1.00 93.69 160 LEU A CA 1
ATOM 1302 C C . LEU A 1 160 ? -27.483 -10.824 38.254 1.00 93.69 160 LEU A C 1
ATOM 1304 O O . LEU A 1 160 ? -28.490 -11.351 38.712 1.00 93.69 160 LEU A O 1
ATOM 1308 N N . GLU A 1 161 ? -26.411 -11.513 37.849 1.00 91.31 161 GLU A N 1
ATOM 1309 C CA . GLU A 1 161 ? -26.251 -12.980 37.887 1.00 91.31 161 GLU A CA 1
ATOM 1310 C C . GLU A 1 161 ? -26.734 -13.625 39.205 1.00 91.31 161 GLU A C 1
ATOM 1312 O O . GLU A 1 161 ? -27.594 -14.509 39.187 1.00 91.31 161 GLU A O 1
ATOM 1317 N N . GLU A 1 162 ? -26.240 -13.151 40.354 1.00 92.69 162 GLU A N 1
ATOM 1318 C CA . GLU A 1 162 ? -26.574 -13.682 41.683 1.00 92.69 162 GLU A CA 1
ATOM 1319 C C . GLU A 1 162 ? -28.027 -13.393 42.066 1.00 92.69 162 GLU A C 1
ATOM 1321 O O . GLU A 1 162 ? -28.707 -14.250 42.629 1.00 92.69 162 GLU A O 1
ATOM 1326 N N . LEU A 1 163 ? -28.532 -12.198 41.740 1.00 94.44 163 LEU A N 1
ATOM 1327 C CA . LEU A 1 163 ? -29.921 -11.825 42.008 1.00 94.44 163 LEU A CA 1
ATOM 1328 C C . LEU A 1 163 ? -30.900 -12.646 41.168 1.00 94.44 163 LEU A C 1
ATOM 1330 O O . LEU A 1 163 ? -31.905 -13.111 41.705 1.00 94.44 163 LEU A O 1
ATOM 1334 N N . THR A 1 164 ? -30.611 -12.871 39.883 1.00 94.19 164 THR A N 1
ATOM 1335 C CA . THR A 1 164 ? -31.444 -13.730 39.034 1.00 94.19 164 THR A CA 1
ATOM 1336 C C . THR A 1 164 ? -31.431 -15.176 39.513 1.00 94.19 164 THR A C 1
ATOM 1338 O O . THR A 1 164 ? -32.497 -15.771 39.668 1.00 94.19 164 THR A O 1
ATOM 1341 N N . ARG A 1 165 ? -30.248 -15.704 39.859 1.00 92.69 165 ARG A N 1
ATOM 1342 C CA . ARG A 1 165 ? -30.064 -17.067 40.378 1.00 92.69 165 ARG A CA 1
ATOM 1343 C C . ARG A 1 165 ? -30.787 -17.285 41.709 1.00 92.69 165 ARG A C 1
ATOM 1345 O O . ARG A 1 165 ? -31.382 -18.335 41.909 1.00 92.69 165 ARG A O 1
ATOM 1352 N N . ALA A 1 166 ? -30.782 -16.291 42.599 1.00 94.19 166 ALA A N 1
ATOM 1353 C CA . ALA A 1 166 ? -31.477 -16.358 43.885 1.00 94.19 166 ALA A CA 1
ATOM 1354 C C . ALA A 1 166 ? -33.015 -16.294 43.771 1.00 94.19 166 ALA A C 1
ATOM 1356 O O . ALA A 1 166 ? -33.701 -16.634 44.734 1.00 94.19 166 ALA A O 1
ATOM 1357 N N . ASN A 1 167 ? -33.568 -15.847 42.636 1.00 95.50 167 ASN A N 1
ATOM 1358 C CA . ASN A 1 167 ? -35.005 -15.596 42.447 1.00 95.50 167 ASN A CA 1
ATOM 1359 C C . ASN A 1 167 ? -35.630 -16.413 41.296 1.00 95.50 167 ASN A C 1
ATOM 1361 O O . ASN A 1 167 ? -36.683 -16.030 40.788 1.00 95.50 167 ASN A O 1
ATOM 1365 N N . ASP A 1 168 ? -34.982 -17.504 40.870 1.00 92.31 168 ASP A N 1
ATOM 1366 C CA . ASP A 1 168 ? -35.425 -18.383 39.771 1.00 92.31 168 ASP A CA 1
ATOM 1367 C C . ASP A 1 168 ? -35.714 -17.641 38.442 1.00 92.31 168 ASP A C 1
ATOM 1369 O O . ASP A 1 168 ? -36.521 -18.075 37.615 1.00 92.31 168 ASP A O 1
ATOM 1373 N N . ILE A 1 169 ? -35.045 -16.503 38.214 1.00 92.25 169 ILE A N 1
ATOM 1374 C CA . ILE A 1 169 ? -35.156 -15.733 36.971 1.00 92.25 169 ILE A CA 1
ATOM 1375 C C . ILE A 1 169 ? -34.200 -16.342 35.946 1.00 92.25 169 ILE A C 1
ATOM 1377 O O . ILE A 1 169 ? -33.005 -16.473 36.210 1.00 92.25 169 ILE A O 1
ATOM 1381 N N . SER A 1 170 ? -34.719 -16.671 34.761 1.00 86.81 170 SER A N 1
ATOM 1382 C CA . SER A 1 170 ? -33.908 -17.181 33.654 1.00 86.81 170 SER A CA 1
ATOM 1383 C C . SER A 1 170 ? -32.822 -16.177 33.267 1.00 86.81 170 SER A C 1
ATOM 1385 O O . SER A 1 170 ? -33.119 -15.099 32.758 1.00 86.81 170 SER A O 1
ATOM 1387 N N . HIS A 1 171 ? -31.575 -16.581 33.475 1.00 80.12 171 HIS A N 1
ATOM 1388 C CA . HIS A 1 171 ? -30.359 -15.936 33.000 1.00 80.12 171 HIS A CA 1
ATOM 1389 C C . HIS A 1 171 ? -29.660 -16.984 32.119 1.00 80.12 171 HIS A C 1
ATOM 1391 O O . HIS A 1 171 ? -29.577 -18.146 32.522 1.00 80.12 171 HIS A O 1
ATOM 1397 N N . GLY A 1 172 ? -29.270 -16.622 30.896 1.00 73.56 172 GLY A N 1
ATOM 1398 C CA . GLY A 1 172 ? -28.682 -17.541 29.914 1.00 73.56 172 GLY A CA 1
ATOM 1399 C C . GLY A 1 172 ? -27.201 -17.806 30.185 1.00 73.56 172 GLY A C 1
ATOM 1400 O O . GLY A 1 172 ? -26.805 -18.119 31.307 1.00 73.56 172 GLY A O 1
ATOM 1401 N N . GLN A 1 173 ? -26.356 -17.634 29.167 1.00 66.06 173 GLN A N 1
ATOM 1402 C CA . GLN A 1 173 ? -24.967 -17.270 29.452 1.00 66.06 173 GLN A CA 1
ATOM 1403 C C . GLN A 1 173 ? -24.978 -15.841 30.019 1.00 66.06 173 GLN A C 1
ATOM 1405 O O . GLN A 1 173 ? -25.712 -14.993 29.515 1.00 66.06 173 GLN A O 1
ATOM 1410 N N . ALA A 1 174 ? -24.247 -15.597 31.105 1.00 53.41 174 ALA A N 1
ATOM 1411 C CA . ALA A 1 174 ? -23.961 -14.232 31.545 1.00 53.41 174 ALA A CA 1
ATOM 1412 C C . ALA A 1 174 ? -22.917 -13.630 30.598 1.00 53.41 174 ALA A C 1
ATOM 1414 O O . ALA A 1 174 ? -22.073 -14.380 30.101 1.00 53.41 174 ALA A O 1
ATOM 1415 N N . HIS A 1 175 ? -22.966 -12.315 30.367 1.00 60.84 175 HIS A N 1
ATOM 1416 C CA . HIS A 1 175 ? -22.104 -11.634 29.386 1.00 60.84 175 HIS A CA 1
ATOM 1417 C C . HIS A 1 175 ? -22.400 -12.022 27.920 1.00 60.84 175 HIS A C 1
ATOM 1419 O O . HIS A 1 175 ? -21.520 -12.073 27.060 1.00 60.84 175 HIS A O 1
ATOM 1425 N N . ASP A 1 176 ? -23.677 -12.305 27.646 1.00 78.00 176 ASP A N 1
ATOM 1426 C CA . ASP A 1 176 ? -24.304 -11.993 26.363 1.00 78.00 176 ASP A CA 1
ATOM 1427 C C . ASP A 1 176 ? -25.322 -10.885 26.634 1.00 78.00 176 ASP A C 1
ATOM 1429 O O . ASP A 1 176 ? -26.313 -11.115 27.331 1.00 78.00 176 ASP A O 1
ATOM 1433 N N . ALA A 1 177 ? -25.113 -9.697 26.069 1.00 85.75 177 ALA A N 1
ATOM 1434 C CA . ALA A 1 177 ? -25.931 -8.525 26.365 1.00 85.75 177 ALA A CA 1
ATOM 1435 C C . ALA A 1 177 ? -27.454 -8.768 26.239 1.00 85.75 177 ALA A C 1
ATOM 1437 O O . ALA A 1 177 ? -28.223 -8.149 26.970 1.00 85.75 177 ALA A O 1
ATOM 1438 N N . MET A 1 178 ? -27.938 -9.673 25.368 1.00 92.94 178 MET A N 1
ATOM 1439 C CA . MET A 1 178 ? -29.384 -9.970 25.289 1.00 92.94 178 MET A CA 1
ATOM 1440 C C . MET A 1 178 ? -29.893 -10.781 26.494 1.00 92.94 178 MET A C 1
ATOM 1442 O O . MET A 1 178 ? -30.996 -10.537 26.991 1.00 92.94 178 MET A O 1
ATOM 1446 N N . SER A 1 179 ? -29.074 -11.703 27.002 1.00 90.25 179 SER A N 1
ATOM 1447 C CA . SER A 1 179 ? -29.304 -12.426 28.257 1.00 90.25 179 SER A CA 1
ATOM 1448 C C . SER A 1 179 ? -29.413 -11.452 29.435 1.00 90.25 179 SER A C 1
ATOM 1450 O O . SER A 1 179 ? -30.385 -11.504 30.195 1.00 90.25 179 SER A O 1
ATOM 1452 N N . ASP A 1 180 ? -28.492 -10.488 29.523 1.00 92.50 180 ASP A N 1
ATOM 1453 C CA . ASP A 1 180 ? -28.480 -9.478 30.582 1.00 92.50 180 ASP A CA 1
ATOM 1454 C C . ASP A 1 180 ? -29.631 -8.444 30.454 1.00 92.50 180 ASP A C 1
ATOM 1456 O O . ASP A 1 180 ? -30.191 -8.041 31.486 1.00 92.50 180 ASP A O 1
ATOM 1460 N N . VAL A 1 181 ? -30.135 -8.098 29.248 1.00 95.19 181 VAL A N 1
ATOM 1461 C CA . VAL A 1 181 ? -31.392 -7.305 29.156 1.00 95.19 181 VAL A CA 1
ATOM 1462 C C . VAL A 1 181 ? -32.617 -8.096 29.620 1.00 95.19 181 VAL A C 1
ATOM 1464 O O . VAL A 1 181 ? -33.481 -7.525 30.294 1.00 95.19 181 VAL A O 1
ATOM 1467 N N . HIS A 1 182 ? -32.709 -9.397 29.319 1.00 94.88 182 HIS A N 1
ATOM 1468 C CA . HIS A 1 182 ? -33.806 -10.247 29.809 1.00 94.88 182 HIS A CA 1
ATOM 1469 C C . HIS A 1 182 ? -33.747 -10.436 31.326 1.00 94.88 182 HIS A C 1
ATOM 1471 O O . HIS A 1 182 ? -34.774 -10.305 31.998 1.00 94.88 182 HIS A O 1
ATOM 1477 N N . ALA A 1 183 ? -32.554 -10.650 31.884 1.00 95.06 183 ALA A N 1
ATOM 1478 C CA . ALA A 1 183 ? -32.312 -10.686 33.324 1.00 95.06 183 ALA A CA 1
ATOM 1479 C C . ALA A 1 183 ? -32.723 -9.364 34.002 1.00 95.06 183 ALA A C 1
ATOM 1481 O O . ALA A 1 183 ? -33.444 -9.365 35.007 1.00 95.06 183 ALA A O 1
ATOM 1482 N N . THR A 1 184 ? -32.351 -8.225 33.407 1.00 96.38 184 THR A N 1
ATOM 1483 C CA . THR A 1 184 ? -32.736 -6.881 33.866 1.00 96.38 184 THR A CA 1
ATOM 1484 C C . THR A 1 184 ? -34.254 -6.688 33.836 1.00 96.38 184 THR A C 1
ATOM 1486 O O . THR A 1 184 ? -34.845 -6.249 34.827 1.00 96.38 184 THR A O 1
ATOM 1489 N N . LEU A 1 185 ? -34.921 -7.067 32.742 1.00 96.19 185 LEU A N 1
ATOM 1490 C CA . LEU A 1 185 ? -36.379 -7.004 32.622 1.00 96.19 185 LEU A CA 1
ATOM 1491 C C . LEU A 1 185 ? -37.080 -7.924 33.635 1.00 96.19 185 LEU A C 1
ATOM 1493 O O . LEU A 1 185 ? -38.098 -7.539 34.218 1.00 96.19 185 LEU A O 1
ATOM 1497 N N . GLY A 1 186 ? -36.544 -9.123 33.866 1.00 96.25 186 GLY A N 1
ATOM 1498 C CA . GLY A 1 186 ? -37.027 -10.064 34.875 1.00 96.25 186 GLY A CA 1
ATOM 1499 C C . GLY A 1 186 ? -36.967 -9.468 36.280 1.00 96.25 186 GLY A C 1
ATOM 1500 O O . GLY A 1 186 ? -37.973 -9.459 36.993 1.00 96.25 186 GLY A O 1
ATOM 1501 N N . MET A 1 187 ? -35.831 -8.872 36.652 1.00 97.25 187 MET A N 1
ATOM 1502 C CA . MET A 1 187 ? -35.671 -8.211 37.948 1.00 97.25 187 MET A CA 1
ATOM 1503 C C . MET A 1 187 ? -36.576 -6.971 38.080 1.00 97.25 187 MET A C 1
ATOM 1505 O O . MET A 1 187 ? -37.155 -6.730 39.143 1.00 97.25 187 MET A O 1
ATOM 1509 N N . ALA A 1 188 ? -36.784 -6.213 36.997 1.00 97.50 188 ALA A N 1
ATOM 1510 C CA . ALA A 1 188 ? -37.724 -5.091 36.970 1.00 97.50 188 ALA A CA 1
ATOM 1511 C C . ALA A 1 188 ? -39.178 -5.549 37.197 1.00 97.50 188 ALA A C 1
ATOM 1513 O O . ALA A 1 188 ? -39.903 -4.925 37.978 1.00 97.50 188 ALA A O 1
ATOM 1514 N N . LYS A 1 189 ? -39.592 -6.664 36.578 1.00 97.38 189 LYS A N 1
ATOM 1515 C CA . LYS A 1 189 ? -40.903 -7.302 36.794 1.00 97.38 189 LYS A CA 1
ATOM 1516 C C . LYS A 1 189 ? -41.069 -7.789 38.232 1.00 97.38 189 LYS A C 1
ATOM 1518 O O . LYS A 1 189 ? -42.098 -7.499 38.844 1.00 97.38 189 LYS A O 1
ATOM 1523 N N . LEU A 1 190 ? -40.056 -8.453 38.791 1.00 97.25 190 LEU A N 1
ATOM 1524 C CA . LEU A 1 190 ? -40.069 -8.925 40.176 1.00 97.25 190 LEU A CA 1
ATOM 1525 C C . LEU A 1 190 ? -40.244 -7.761 41.166 1.00 97.25 190 LEU A C 1
ATOM 1527 O O . LEU A 1 190 ? -41.154 -7.796 41.993 1.00 97.25 190 LEU A O 1
ATOM 1531 N N . ILE A 1 191 ? -39.455 -6.687 41.035 1.00 97.44 191 ILE A N 1
ATOM 1532 C CA . ILE A 1 191 ? -39.576 -5.507 41.909 1.00 97.44 191 ILE A CA 1
ATOM 1533 C C . ILE A 1 191 ? -40.922 -4.798 41.712 1.00 97.44 191 ILE A C 1
ATOM 1535 O O . ILE A 1 191 ? -41.538 -4.392 42.699 1.00 97.44 191 ILE A O 1
ATOM 1539 N N . LYS A 1 192 ? -41.428 -4.673 40.475 1.00 97.06 192 LYS A N 1
ATOM 1540 C CA . LYS A 1 192 ? -42.755 -4.084 40.228 1.00 97.06 192 LYS A CA 1
ATOM 1541 C C . LYS A 1 192 ? -43.877 -4.914 40.865 1.00 97.06 192 LYS A C 1
ATOM 1543 O O . LYS A 1 192 ? -44.837 -4.333 41.361 1.00 97.06 192 LYS A O 1
ATOM 1548 N N . SER A 1 193 ? -43.751 -6.242 40.893 1.00 96.62 193 SER A N 1
ATOM 1549 C CA . SER A 1 193 ? -44.729 -7.142 41.516 1.00 96.62 193 SER A CA 1
ATOM 1550 C C . SER A 1 193 ? -44.653 -7.136 43.047 1.00 96.62 193 SER A C 1
ATOM 1552 O O . SER A 1 193 ? -45.683 -7.028 43.710 1.00 96.62 193 SER A O 1
ATOM 1554 N N . ALA A 1 194 ? -43.452 -7.241 43.624 1.00 97.06 194 ALA A N 1
ATOM 1555 C CA . ALA A 1 194 ? -43.260 -7.313 45.074 1.00 97.06 194 ALA A CA 1
ATOM 1556 C C . ALA A 1 194 ? -43.428 -5.947 45.764 1.00 97.06 194 ALA A C 1
ATOM 1558 O O . ALA A 1 194 ? -44.014 -5.855 46.842 1.00 97.06 194 ALA A O 1
ATOM 1559 N N . GLN A 1 195 ? -42.925 -4.873 45.146 1.00 97.25 195 GLN A N 1
ATOM 1560 C CA . GLN A 1 195 ? -42.810 -3.540 45.748 1.00 97.25 195 GLN A CA 1
ATOM 1561 C C . GLN A 1 195 ? -43.293 -2.421 44.790 1.00 97.25 195 GLN A C 1
ATOM 1563 O O . GLN A 1 195 ? -42.570 -1.444 44.557 1.00 97.25 195 GLN A O 1
ATOM 1568 N N . PRO A 1 196 ? -44.534 -2.488 44.253 1.00 96.44 196 PRO A N 1
ATOM 1569 C CA . PRO A 1 196 ? -45.025 -1.583 43.202 1.00 96.44 196 PRO A CA 1
ATOM 1570 C C . PRO A 1 196 ? -44.901 -0.097 43.556 1.00 96.44 196 PRO A C 1
ATOM 1572 O O . PRO A 1 196 ? -44.465 0.707 42.737 1.00 96.44 196 PRO A O 1
ATOM 1575 N N . LYS A 1 197 ? -45.197 0.278 44.809 1.00 96.56 197 LYS A N 1
ATOM 1576 C CA . LYS A 1 197 ? -45.089 1.673 45.276 1.00 96.56 197 LYS A CA 1
ATOM 1577 C C . LYS A 1 197 ? -43.650 2.199 45.263 1.00 96.56 197 LYS A C 1
ATOM 1579 O O . LYS A 1 197 ? -43.452 3.394 45.069 1.00 96.56 197 LYS A O 1
ATOM 1584 N N . LEU A 1 198 ? -42.654 1.337 45.482 1.00 96.31 198 LEU A N 1
ATOM 1585 C CA . LEU A 1 198 ? -41.238 1.709 45.429 1.00 96.31 198 LEU A CA 1
ATOM 1586 C C . LEU A 1 198 ? -40.773 1.872 43.975 1.00 96.31 198 LEU A C 1
ATOM 1588 O O . LEU A 1 198 ? -40.082 2.841 43.661 1.00 96.31 198 LEU A O 1
ATOM 1592 N N . PHE A 1 199 ? -41.223 0.972 43.094 1.00 96.94 199 PHE A N 1
ATOM 1593 C CA . PHE A 1 199 ? -41.001 1.041 41.649 1.00 96.94 199 PHE A CA 1
ATOM 1594 C C . PHE A 1 199 ? -41.573 2.342 41.057 1.00 96.94 199 PHE A C 1
ATOM 1596 O O . PHE A 1 199 ? -40.838 3.119 40.449 1.00 96.94 199 PHE A O 1
ATOM 1603 N N . GLU A 1 200 ? -42.855 2.640 41.303 1.00 95.94 200 GLU A N 1
ATOM 1604 C CA . GLU A 1 200 ? -43.514 3.886 40.875 1.00 95.94 200 GLU A CA 1
ATOM 1605 C C . GLU A 1 200 ? -42.819 5.135 41.435 1.00 95.94 200 GLU A C 1
ATOM 1607 O O . GLU A 1 200 ? -42.560 6.096 40.702 1.00 95.94 200 GLU A O 1
ATOM 1612 N N . TYR A 1 201 ? -42.480 5.116 42.730 1.00 96.25 201 TYR A N 1
ATOM 1613 C CA . TYR A 1 201 ? -41.788 6.220 43.387 1.00 96.25 201 TYR A CA 1
ATOM 1614 C C . TYR A 1 201 ? -40.455 6.525 42.704 1.00 96.25 201 TYR A C 1
ATOM 1616 O O . TYR A 1 201 ? -40.217 7.662 42.288 1.00 96.25 201 TYR A O 1
ATOM 1624 N N . TYR A 1 202 ? -39.600 5.518 42.528 1.00 96.62 202 TYR A N 1
ATOM 1625 C CA . TYR A 1 202 ? -38.289 5.711 41.921 1.00 96.62 202 TYR A CA 1
ATOM 1626 C C . TYR A 1 202 ? -38.370 6.022 40.419 1.00 96.62 202 TYR A C 1
ATOM 1628 O O . TYR A 1 202 ? -37.610 6.857 39.923 1.00 96.62 202 TYR A O 1
ATOM 1636 N N . TYR A 1 203 ? -39.352 5.470 39.701 1.00 95.44 203 TYR A N 1
ATOM 1637 C CA . TYR A 1 203 ? -39.627 5.861 38.318 1.00 95.44 203 TYR A CA 1
ATOM 1638 C C . TYR A 1 203 ? -39.988 7.352 38.214 1.00 95.44 203 TYR A C 1
ATOM 1640 O O . TYR A 1 203 ? -39.582 8.025 37.263 1.00 95.44 203 TYR A O 1
ATOM 1648 N N . SER A 1 204 ? -40.675 7.921 39.212 1.00 93.31 204 SER A N 1
ATOM 1649 C CA . SER A 1 204 ? -40.932 9.369 39.284 1.00 93.31 204 SER A CA 1
ATOM 1650 C C . SER A 1 204 ? -39.679 10.209 39.611 1.00 93.31 204 SER A C 1
ATOM 1652 O O . SER A 1 204 ? -39.607 11.382 39.223 1.00 93.31 204 SER A O 1
ATOM 1654 N N . MET A 1 205 ? -38.664 9.616 40.257 1.00 94.06 205 MET A N 1
ATOM 1655 C CA . MET A 1 205 ? -37.386 10.267 40.594 1.00 94.06 205 MET A CA 1
ATOM 1656 C C . MET A 1 205 ? -36.411 10.384 39.416 1.00 94.06 205 MET A C 1
ATOM 1658 O O . MET A 1 205 ? -35.469 11.170 39.498 1.00 94.06 205 MET A O 1
ATOM 1662 N N . ARG A 1 206 ? -36.661 9.717 38.278 1.00 93.00 206 ARG A N 1
ATOM 1663 C CA . ARG A 1 206 ? -35.850 9.897 37.055 1.00 93.00 206 ARG A CA 1
ATOM 1664 C C . ARG A 1 206 ? -35.814 11.347 36.545 1.00 93.00 206 ARG A C 1
ATOM 1666 O O . ARG A 1 206 ? -34.886 11.766 35.858 1.00 93.00 206 ARG A O 1
ATOM 1673 N N . HIS A 1 207 ? -36.826 12.141 36.900 1.00 92.88 207 HIS A N 1
ATOM 1674 C CA . HIS A 1 207 ? -36.919 13.552 36.536 1.00 92.88 207 HIS A CA 1
ATOM 1675 C C . HIS A 1 207 ? -36.120 14.437 37.497 1.00 92.88 207 HIS A C 1
ATOM 1677 O O . HIS A 1 207 ? -36.439 14.528 38.682 1.00 92.88 207 HIS A O 1
ATOM 1683 N N . LYS A 1 208 ? -35.158 15.205 36.961 1.00 92.44 208 LYS A N 1
ATOM 1684 C CA . LYS A 1 208 ? -34.285 16.140 37.713 1.00 92.44 208 LYS A CA 1
ATOM 1685 C C . LYS A 1 208 ? -35.035 17.031 38.719 1.00 92.44 208 LYS A C 1
ATOM 1687 O O . LYS A 1 208 ? -34.506 17.375 39.775 1.00 92.44 208 LYS A O 1
ATOM 1692 N N . LYS A 1 209 ? -36.268 17.432 38.377 1.00 93.44 209 LYS A N 1
ATOM 1693 C CA . LYS A 1 209 ? -37.149 18.274 39.204 1.00 93.44 209 LYS A CA 1
ATOM 1694 C C . LYS A 1 209 ? -37.631 17.551 40.469 1.00 93.44 209 LYS A C 1
ATOM 1696 O O . LYS A 1 209 ? -37.679 18.181 41.520 1.00 93.44 209 LYS A O 1
ATOM 1701 N N . SER A 1 210 ? -37.936 16.255 40.388 1.00 94.56 210 SER A N 1
ATOM 1702 C CA . SER A 1 210 ? -38.377 15.430 41.521 1.00 94.56 210 SER A CA 1
ATOM 1703 C C . SER A 1 210 ? -37.294 15.367 42.601 1.00 94.56 210 SER A C 1
ATOM 1705 O O . SER A 1 210 ? -37.538 15.754 43.741 1.00 94.56 210 SER A O 1
ATOM 1707 N N . VAL A 1 211 ? -36.064 15.013 42.210 1.00 95.31 211 VAL A N 1
ATOM 1708 C CA . VAL A 1 211 ? -34.895 14.965 43.107 1.00 95.31 211 VAL A CA 1
ATOM 1709 C C . VAL A 1 211 ? -34.582 16.347 43.691 1.00 95.31 211 VAL A C 1
ATOM 1711 O O . VAL A 1 211 ? -34.385 16.488 44.899 1.00 95.31 211 VAL A O 1
ATOM 1714 N N . ARG A 1 212 ? -34.586 17.402 42.862 1.00 94.56 212 ARG A N 1
ATOM 1715 C CA . ARG A 1 212 ? -34.333 18.776 43.330 1.00 94.56 212 ARG A CA 1
ATOM 1716 C C . ARG A 1 212 ? -35.353 19.223 44.386 1.00 94.56 212 ARG A C 1
ATOM 1718 O O . ARG A 1 212 ? -34.960 19.844 45.366 1.00 94.56 212 ARG A O 1
ATOM 1725 N N . ASN A 1 213 ? -36.628 18.850 44.253 1.00 94.56 213 ASN A N 1
ATOM 1726 C CA . ASN A 1 213 ? -37.666 19.169 45.241 1.00 94.56 213 ASN A CA 1
ATOM 1727 C C . ASN A 1 213 ? -37.447 18.500 46.617 1.00 94.56 213 ASN A C 1
ATOM 1729 O O . ASN A 1 213 ? -38.026 18.960 47.603 1.00 94.56 213 ASN A O 1
ATOM 1733 N N . LEU A 1 214 ? -36.639 17.439 46.711 1.00 95.06 214 LEU A N 1
ATOM 1734 C CA . LEU A 1 214 ? -36.266 16.786 47.976 1.00 95.06 214 LEU A CA 1
ATOM 1735 C C . LEU A 1 214 ? -35.014 17.416 48.605 1.00 95.06 214 LEU A C 1
ATOM 1737 O O . LEU A 1 214 ? -34.941 17.577 49.824 1.00 95.06 214 LEU A O 1
ATOM 1741 N N . LEU A 1 215 ? -34.054 17.823 47.771 1.00 95.44 215 LEU A N 1
ATOM 1742 C CA . LEU A 1 215 ? -32.782 18.415 48.203 1.00 95.44 215 LEU A CA 1
ATOM 1743 C C . LEU A 1 215 ? -32.841 19.940 48.406 1.00 95.44 215 LEU A C 1
ATOM 1745 O O . LEU A 1 215 ? -31.917 20.502 48.996 1.00 95.44 215 LEU A O 1
ATOM 1749 N N . GLU A 1 216 ? -33.901 20.614 47.950 1.00 93.19 216 GLU A N 1
ATOM 1750 C CA . GLU A 1 216 ? -34.086 22.066 48.085 1.00 93.19 216 GLU A CA 1
ATOM 1751 C C . GLU A 1 216 ? -35.349 22.447 48.900 1.00 93.19 216 GLU A C 1
ATOM 1753 O O . GLU A 1 216 ? -36.367 21.747 48.834 1.00 93.19 216 GLU A O 1
ATOM 1758 N N . PRO A 1 217 ? -35.335 23.565 49.662 1.00 93.19 217 PRO A N 1
ATOM 1759 C CA . PRO A 1 217 ? -34.196 24.458 49.890 1.00 93.19 217 PRO A CA 1
ATOM 1760 C C . PRO A 1 217 ? -33.058 23.788 50.670 1.00 93.19 217 PRO A C 1
ATOM 1762 O O . PRO A 1 217 ? -33.286 22.900 51.495 1.00 93.19 217 PRO A O 1
ATOM 1765 N N . VAL A 1 218 ? -31.829 24.205 50.379 1.00 92.00 218 VAL A N 1
ATOM 1766 C CA . VAL A 1 218 ? -30.607 23.622 50.950 1.00 92.00 218 VAL A CA 1
ATOM 1767 C C . VAL A 1 218 ? -30.627 23.713 52.481 1.00 92.00 218 VAL A C 1
ATOM 1769 O O . VAL A 1 218 ? -31.118 24.690 53.043 1.00 92.00 218 VAL A O 1
ATOM 1772 N N . GLY A 1 219 ? -30.155 22.671 53.168 1.00 89.56 219 GLY A N 1
ATOM 1773 C CA . GLY A 1 219 ? -30.099 22.625 54.630 1.00 89.56 219 GLY A CA 1
ATOM 1774 C C . GLY A 1 219 ? -31.455 22.499 55.338 1.00 89.56 219 GLY A C 1
ATOM 1775 O O . GLY A 1 219 ? -31.497 22.575 56.567 1.00 89.56 219 GLY A O 1
ATOM 1776 N N . THR A 1 220 ? -32.576 22.312 54.627 1.00 89.44 220 THR A N 1
ATOM 1777 C CA . THR A 1 220 ? -33.910 22.219 55.261 1.00 89.44 220 THR A CA 1
ATOM 1778 C C . THR A 1 220 ? -34.337 20.789 55.588 1.00 89.44 220 THR A C 1
ATOM 1780 O O . THR A 1 220 ? -34.693 20.518 56.735 1.00 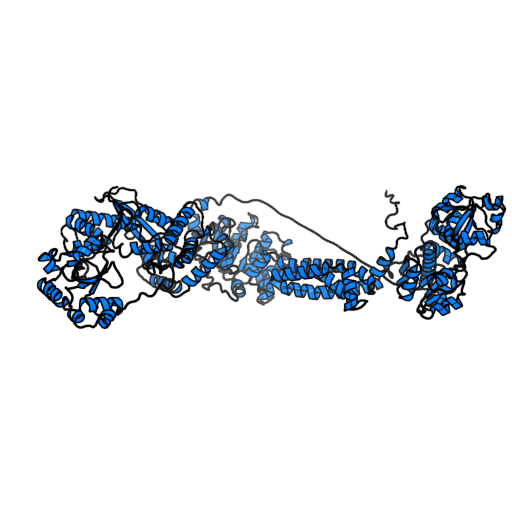89.44 220 THR A O 1
ATOM 1783 N N . LYS A 1 221 ? -34.282 19.880 54.607 1.00 94.38 221 LYS A N 1
ATOM 1784 C CA . LYS A 1 221 ? -34.839 18.519 54.673 1.00 94.38 221 LYS A CA 1
ATOM 1785 C C . LYS A 1 221 ? -33.770 17.472 54.977 1.00 94.38 221 LYS A C 1
ATOM 1787 O O . LYS A 1 221 ? -32.688 17.501 54.393 1.00 94.38 221 LYS A O 1
ATOM 1792 N N . LEU A 1 222 ? -34.118 16.521 55.842 1.00 96.94 222 LEU A N 1
ATOM 1793 C CA . LEU A 1 222 ? -33.412 15.247 55.960 1.00 96.94 222 LEU A CA 1
ATOM 1794 C C . LEU A 1 222 ? -33.961 14.283 54.909 1.00 96.94 222 LEU A C 1
ATOM 1796 O O . LEU A 1 222 ? -35.175 14.177 54.742 1.00 96.94 222 LEU A O 1
ATOM 1800 N N . ASN A 1 223 ? -33.069 13.577 54.227 1.00 97.62 223 ASN A N 1
ATOM 1801 C CA . ASN A 1 223 ? -33.415 12.593 53.210 1.00 97.62 223 ASN A CA 1
ATOM 1802 C C . ASN A 1 223 ? -32.600 11.309 53.422 1.00 97.62 223 ASN A C 1
ATOM 1804 O O . ASN A 1 223 ? -31.552 11.326 54.059 1.00 97.62 223 ASN A O 1
ATOM 1808 N N . VAL A 1 224 ? -33.052 10.205 52.842 1.00 97.06 224 VAL A N 1
ATOM 1809 C CA . VAL A 1 224 ? -32.221 9.049 52.506 1.00 97.06 224 VAL A CA 1
ATOM 1810 C C . VAL A 1 224 ? -31.709 9.221 51.076 1.00 97.06 224 VAL A C 1
ATOM 1812 O O . VAL A 1 224 ? -32.477 9.604 50.195 1.00 97.06 224 VAL A O 1
ATOM 1815 N N . HIS A 1 225 ? -30.441 8.900 50.831 1.00 97.69 225 HIS A N 1
ATOM 1816 C CA . HIS A 1 225 ? -29.886 8.654 49.500 1.00 97.69 225 HIS A CA 1
ATOM 1817 C C . HIS A 1 225 ? -29.313 7.231 49.465 1.00 97.69 225 HIS A C 1
ATOM 1819 O O . HIS A 1 225 ? -28.614 6.832 50.398 1.00 97.69 225 HIS A O 1
ATOM 1825 N N . VAL A 1 226 ? -29.617 6.460 48.419 1.00 96.00 226 VAL A N 1
ATOM 1826 C CA . VAL A 1 226 ? -29.105 5.088 48.248 1.00 96.00 226 VAL A CA 1
ATOM 1827 C C . VAL A 1 226 ? -28.100 5.061 47.102 1.00 96.00 226 VAL A C 1
ATOM 1829 O O . VAL A 1 226 ? -28.383 5.548 46.010 1.00 96.00 226 VAL A O 1
ATOM 1832 N N . SER A 1 227 ? -26.900 4.538 47.362 1.00 93.88 227 SER A N 1
ATOM 1833 C CA . SER A 1 227 ? -25.792 4.504 46.406 1.00 93.88 227 SER A CA 1
ATOM 1834 C C . SER A 1 227 ? -24.672 3.564 46.866 1.00 93.88 227 SER A C 1
ATOM 1836 O O . SER A 1 227 ? -24.403 3.450 48.059 1.00 93.88 227 SER A O 1
ATOM 1838 N N . ALA A 1 228 ? -23.923 2.989 45.920 1.00 91.06 228 ALA A N 1
ATOM 1839 C CA . ALA A 1 228 ? -22.680 2.258 46.208 1.00 91.06 228 ALA A CA 1
ATOM 1840 C C . ALA A 1 228 ? -21.565 3.121 46.845 1.00 91.06 228 ALA A C 1
ATOM 1842 O O . ALA A 1 228 ? -20.555 2.589 47.286 1.00 91.06 228 ALA A O 1
ATOM 1843 N N . LEU A 1 229 ? -21.734 4.449 46.910 1.00 90.25 229 LEU A N 1
ATOM 1844 C CA . LEU A 1 229 ? -20.799 5.373 47.569 1.00 90.25 229 LEU A CA 1
ATOM 1845 C C . LEU A 1 229 ? -20.928 5.414 49.108 1.00 90.25 229 LEU A C 1
ATOM 1847 O O . LEU A 1 229 ? -20.225 6.206 49.747 1.00 90.25 229 LEU A O 1
ATOM 1851 N N . TYR A 1 230 ? -21.822 4.611 49.693 1.00 92.25 230 TYR A N 1
ATOM 1852 C CA . TYR A 1 230 ? -22.015 4.446 51.139 1.00 92.25 230 TYR A CA 1
ATOM 1853 C C . TYR A 1 230 ? -21.558 3.053 51.605 1.00 92.25 230 TYR A C 1
ATOM 1855 O O . TYR A 1 230 ? -21.533 2.129 50.790 1.00 92.25 230 TYR A O 1
ATOM 1863 N N . PRO A 1 231 ? -21.220 2.866 52.897 1.00 89.75 231 PRO A N 1
ATOM 1864 C CA . PRO A 1 231 ? -20.688 1.597 53.389 1.00 89.75 231 PRO A CA 1
ATOM 1865 C C . PRO A 1 231 ? -21.611 0.400 53.134 1.00 89.75 231 PRO A C 1
ATOM 1867 O O . PRO A 1 231 ? -22.833 0.487 53.302 1.00 89.75 231 PRO A O 1
ATOM 1870 N N . ARG A 1 232 ? -21.014 -0.754 52.804 1.00 89.19 232 ARG A N 1
ATOM 1871 C CA . ARG A 1 232 ? -21.752 -2.007 52.562 1.00 89.19 232 ARG A CA 1
ATOM 1872 C C . ARG A 1 232 ? -22.529 -2.485 53.792 1.00 89.19 232 ARG A C 1
ATOM 1874 O O . ARG A 1 232 ? -23.654 -2.942 53.634 1.00 89.19 232 ARG A O 1
ATOM 1881 N N . HIS A 1 233 ? -22.003 -2.273 55.004 1.00 88.75 233 HIS A N 1
ATOM 1882 C CA . HIS A 1 233 ? -22.708 -2.580 56.258 1.00 88.75 233 HIS A CA 1
ATOM 1883 C C . HIS A 1 233 ? -23.973 -1.721 56.473 1.00 88.75 233 HIS A C 1
ATOM 1885 O O . HIS A 1 233 ? -24.913 -2.162 57.123 1.00 88.75 233 HIS A O 1
ATOM 1891 N N . ARG A 1 234 ? -24.053 -0.524 55.865 1.00 91.81 234 ARG A N 1
ATOM 1892 C CA . ARG A 1 234 ? -25.288 0.282 55.778 1.00 91.81 234 ARG A CA 1
ATOM 1893 C C . ARG A 1 234 ? -26.112 -0.044 54.527 1.00 91.81 234 ARG A C 1
ATOM 1895 O O . ARG A 1 234 ? -26.926 0.772 54.115 1.00 91.81 234 ARG A O 1
ATOM 1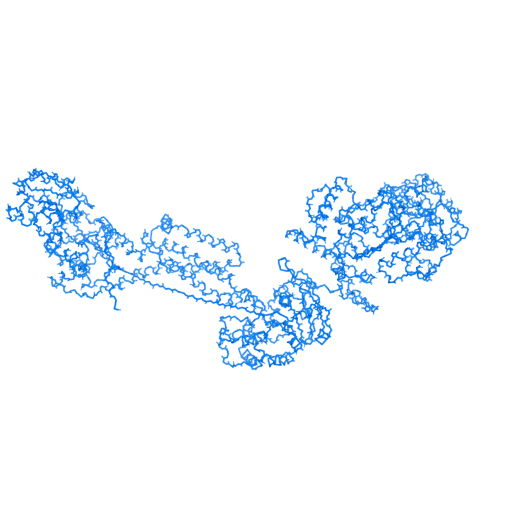902 N N . PHE A 1 235 ? -25.895 -1.195 53.883 1.00 91.25 235 PHE A N 1
ATOM 1903 C CA . PHE A 1 235 ? -26.592 -1.656 52.670 1.00 91.25 235 PHE A CA 1
ATOM 1904 C C . PHE A 1 235 ? -26.526 -0.663 51.483 1.00 91.25 235 PHE A C 1
ATOM 1906 O O . PHE A 1 235 ? -27.323 -0.760 50.550 1.00 91.25 235 PHE A O 1
ATOM 1913 N N . GLY A 1 236 ? -25.582 0.291 51.498 1.00 92.69 236 GLY A N 1
ATOM 1914 C CA . GLY A 1 236 ? -25.526 1.403 50.542 1.00 92.69 236 GLY A CA 1
ATOM 1915 C C . GLY A 1 236 ? -26.436 2.599 50.880 1.00 92.69 236 GLY A C 1
ATOM 1916 O O . GLY A 1 236 ? -26.809 3.344 49.976 1.00 92.69 236 GLY A O 1
ATOM 1917 N N . VAL A 1 237 ? -26.819 2.798 52.148 1.00 95.38 237 VAL A N 1
ATOM 1918 C CA . VAL A 1 237 ? -27.763 3.843 52.593 1.00 95.38 237 VAL A CA 1
ATOM 1919 C C . VAL A 1 237 ? -27.071 4.979 53.356 1.00 95.38 237 VAL A C 1
ATOM 1921 O O . VAL A 1 237 ? -26.508 4.785 54.437 1.00 95.38 237 VAL A O 1
ATOM 1924 N N . GLY A 1 238 ? -27.192 6.200 52.832 1.00 95.88 238 GLY A N 1
ATOM 1925 C CA . GLY A 1 238 ? -26.782 7.439 53.491 1.00 95.88 238 GLY A CA 1
ATOM 1926 C C . GLY A 1 238 ? -27.979 8.261 53.986 1.00 95.88 238 GLY A C 1
ATOM 1927 O O . GLY A 1 238 ? -28.753 8.742 53.153 1.00 95.88 238 GLY A O 1
ATOM 1928 N N . PRO A 1 239 ? -28.150 8.492 55.302 1.00 96.94 239 PRO A N 1
ATOM 1929 C CA . PRO A 1 239 ? -29.006 9.566 55.795 1.00 96.94 239 PRO A CA 1
ATOM 1930 C C . PRO A 1 239 ? -28.300 10.904 55.528 1.00 96.94 239 PRO A C 1
ATOM 1932 O O . PRO A 1 239 ? -27.218 11.156 56.050 1.00 96.94 239 PRO A O 1
ATOM 1935 N N . VAL A 1 240 ? -28.882 11.763 54.693 1.00 97.38 240 VAL A N 1
ATOM 1936 C CA . VAL A 1 240 ? -28.214 12.950 54.142 1.00 97.38 240 VAL A CA 1
ATOM 1937 C C . VAL A 1 240 ? -28.965 14.257 54.374 1.00 97.38 240 VAL A C 1
ATOM 1939 O O . VAL A 1 240 ? -30.196 14.307 54.460 1.00 97.38 240 VAL A O 1
ATOM 1942 N N . ILE A 1 241 ? -28.200 15.349 54.383 1.00 97.19 241 ILE A N 1
ATOM 1943 C CA . ILE A 1 241 ? -28.703 16.721 54.274 1.00 97.19 241 ILE A CA 1
ATOM 1944 C C . ILE A 1 241 ? -27.928 17.486 53.197 1.00 97.19 241 ILE A C 1
ATOM 1946 O O . ILE A 1 241 ? -26.712 17.347 53.068 1.00 97.19 241 ILE A O 1
ATOM 1950 N N . SER A 1 242 ? -28.629 18.295 52.402 1.00 96.50 242 SER A N 1
ATOM 1951 C CA . SER A 1 242 ? -28.010 19.157 51.393 1.00 96.50 242 SER A CA 1
ATOM 1952 C C . SER A 1 242 ? -27.271 20.329 52.040 1.00 96.50 242 SER A C 1
ATOM 1954 O O . SER A 1 242 ? -27.821 21.009 52.904 1.00 96.50 242 SER A O 1
ATOM 1956 N N . ILE A 1 243 ? -26.034 20.574 51.600 1.00 95.81 243 ILE A N 1
ATOM 1957 C CA . ILE A 1 243 ? -25.136 21.608 52.142 1.00 95.81 243 ILE A CA 1
ATOM 1958 C C . ILE A 1 243 ? -24.950 22.769 51.163 1.00 95.81 243 ILE A C 1
ATOM 1960 O O . ILE A 1 243 ? -24.965 23.924 51.579 1.00 95.81 243 ILE A O 1
ATOM 1964 N N . ALA A 1 244 ? -24.812 22.481 49.865 1.00 94.62 244 ALA A N 1
ATOM 1965 C CA . ALA A 1 244 ? -24.643 23.491 48.820 1.00 94.62 244 ALA A CA 1
ATOM 1966 C C . ALA A 1 244 ? -25.071 22.963 47.436 1.00 94.62 244 ALA A C 1
ATOM 1968 O O . ALA A 1 244 ? -25.218 21.757 47.227 1.00 94.62 244 ALA A O 1
ATOM 1969 N N . ARG A 1 245 ? -25.230 23.867 46.461 1.00 94.00 245 ARG A N 1
ATOM 1970 C CA . ARG A 1 245 ? -25.161 23.514 45.029 1.00 94.00 245 ARG A CA 1
ATOM 1971 C C . ARG A 1 245 ? -23.689 23.388 44.628 1.00 94.00 245 ARG A C 1
ATOM 1973 O O . ARG A 1 245 ? -22.860 24.123 45.158 1.00 94.00 245 ARG A O 1
ATOM 1980 N N . HIS A 1 246 ? -23.358 22.496 43.696 1.00 93.38 246 HIS A N 1
ATOM 1981 C CA . HIS A 1 246 ? -21.983 22.388 43.206 1.00 93.38 246 HIS A CA 1
ATOM 1982 C C . HIS A 1 246 ? -21.601 23.638 42.386 1.00 93.38 246 HIS A C 1
ATOM 1984 O O . HIS A 1 246 ? -22.358 24.008 41.485 1.00 93.38 246 HIS A O 1
ATOM 1990 N N . PRO A 1 247 ? -20.446 24.283 42.643 1.00 90.06 247 PRO A N 1
ATOM 1991 C CA . PRO A 1 247 ? -20.107 25.588 42.063 1.00 90.06 247 PRO A CA 1
ATOM 1992 C C . PRO A 1 247 ? -19.990 25.565 40.532 1.00 90.06 247 PRO A C 1
ATOM 1994 O O . PRO A 1 247 ? -20.420 26.501 39.866 1.00 90.06 247 PRO A O 1
ATOM 1997 N N . SER A 1 248 ? -19.453 24.478 39.969 1.00 86.50 248 SER A N 1
ATOM 1998 C CA . SER A 1 248 ? -19.215 24.310 38.526 1.00 86.50 248 SER A CA 1
ATOM 1999 C C . SER A 1 248 ? -20.160 23.321 37.824 1.00 86.50 248 SER A C 1
ATOM 2001 O O . SER A 1 248 ? -20.056 23.142 36.615 1.00 86.50 248 SER A O 1
ATOM 2003 N N . ASN A 1 249 ? -21.093 22.672 38.540 1.00 88.69 249 ASN A N 1
ATOM 2004 C CA . ASN A 1 249 ? -21.982 21.649 37.965 1.00 88.69 249 ASN A CA 1
ATOM 2005 C C . ASN A 1 249 ? -23.446 21.892 38.366 1.00 88.69 249 ASN A C 1
ATOM 2007 O O . ASN A 1 249 ? -23.906 21.451 39.416 1.00 88.69 249 ASN A O 1
ATOM 2011 N N . GLY A 1 250 ? -24.218 22.534 37.484 1.00 88.75 250 GLY A N 1
ATOM 2012 C CA . GLY A 1 250 ? -25.637 22.852 37.714 1.00 88.75 250 GLY A CA 1
ATOM 2013 C C . GLY A 1 250 ? -26.588 21.645 37.837 1.00 88.75 250 GLY A C 1
ATOM 2014 O O . GLY A 1 250 ? -27.775 21.826 38.129 1.00 88.75 250 GLY A O 1
ATOM 2015 N N . ASN A 1 251 ? -26.098 20.417 37.626 1.00 92.62 251 ASN A N 1
ATOM 2016 C CA . ASN A 1 251 ? -26.836 19.175 37.876 1.00 92.62 251 ASN A CA 1
ATOM 2017 C C . ASN A 1 251 ? -26.419 18.484 39.193 1.00 92.62 251 ASN A C 1
ATOM 2019 O O . ASN A 1 251 ? -26.891 17.380 39.458 1.00 92.62 251 ASN A O 1
ATOM 2023 N N . ALA A 1 252 ? -25.568 19.094 40.023 1.00 94.00 252 ALA A N 1
ATOM 2024 C CA . ALA A 1 252 ? -25.054 18.473 41.240 1.00 94.00 252 ALA A CA 1
ATOM 2025 C C . ALA A 1 252 ? -25.379 19.247 42.523 1.00 94.00 252 ALA A C 1
ATOM 2027 O O . ALA A 1 252 ? -25.238 20.469 42.612 1.00 94.00 252 ALA A O 1
ATOM 2028 N N . MET A 1 253 ? -25.777 18.486 43.541 1.00 95.25 253 MET A N 1
ATOM 2029 C CA . MET A 1 253 ? -25.972 18.945 44.913 1.00 95.25 253 MET A CA 1
ATOM 2030 C C . MET A 1 253 ? -24.891 18.328 45.798 1.00 95.25 253 MET A C 1
ATOM 2032 O O . MET A 1 253 ? -24.673 17.118 45.751 1.00 95.25 253 MET A O 1
ATOM 2036 N N . ILE A 1 254 ? -24.243 19.142 46.625 1.00 95.94 254 ILE A N 1
ATOM 2037 C CA . ILE A 1 254 ? -23.312 18.665 47.647 1.00 95.94 254 ILE A CA 1
ATOM 2038 C C . ILE A 1 254 ? -24.133 18.330 48.894 1.00 95.94 254 ILE A C 1
ATOM 2040 O O . ILE A 1 254 ? -24.872 19.181 49.403 1.00 95.94 254 ILE A O 1
ATOM 2044 N N . VAL A 1 255 ? -24.014 17.097 49.382 1.00 96.69 255 VAL A N 1
ATOM 2045 C CA . VAL A 1 255 ? -24.691 16.618 50.596 1.00 96.69 255 VAL A CA 1
ATOM 2046 C C . VAL A 1 255 ? -23.677 16.113 51.614 1.00 96.69 255 VAL A C 1
ATOM 2048 O O . VAL A 1 255 ? -22.626 15.602 51.231 1.00 96.69 255 VAL A O 1
ATOM 2051 N N . ALA A 1 256 ? -24.007 16.224 52.899 1.00 96.38 256 ALA A N 1
ATOM 2052 C CA . ALA A 1 256 ? -23.290 15.534 53.964 1.00 96.38 256 ALA A CA 1
ATOM 2053 C C . ALA A 1 256 ? -23.979 14.200 54.277 1.00 96.38 256 ALA A C 1
ATOM 2055 O O . ALA A 1 256 ? -25.208 14.162 54.374 1.00 96.38 256 ALA A O 1
ATOM 2056 N N . ASP A 1 257 ? -23.197 13.133 54.444 1.00 96.06 257 ASP A N 1
ATOM 2057 C CA . ASP A 1 257 ? -23.631 11.886 55.076 1.00 96.06 257 ASP A CA 1
ATOM 2058 C C . ASP A 1 257 ? -23.597 12.071 56.593 1.00 96.06 257 ASP A C 1
ATOM 2060 O O . ASP A 1 257 ? -22.581 12.454 57.166 1.00 96.06 257 ASP A O 1
ATOM 2064 N N . LEU A 1 258 ? -24.733 11.845 57.238 1.00 96.31 258 LEU A N 1
ATOM 2065 C CA . LEU A 1 258 ? -24.915 12.040 58.672 1.00 96.31 258 LEU A CA 1
ATOM 2066 C C . LEU A 1 258 ? -24.689 10.743 59.462 1.00 96.31 258 LEU A C 1
ATOM 2068 O O . LEU A 1 258 ? -24.683 10.785 60.694 1.00 96.31 258 LEU A O 1
ATOM 2072 N N . GLY A 1 259 ? -24.536 9.602 58.777 1.00 93.00 259 GLY A N 1
ATOM 2073 C CA . GLY A 1 259 ? -24.181 8.323 59.396 1.00 93.00 259 GLY A CA 1
ATOM 2074 C C . GLY A 1 259 ? -22.716 8.283 59.836 1.00 93.00 259 GLY A C 1
ATOM 2075 O O . GLY A 1 259 ? -22.423 7.842 60.946 1.00 93.00 259 GLY A O 1
ATOM 2076 N N . GLU A 1 260 ? -21.824 8.831 59.010 1.00 92.44 260 GLU A N 1
ATOM 2077 C CA . GLU A 1 260 ? -20.404 9.020 59.334 1.00 92.44 260 GLU A CA 1
ATOM 2078 C C . GLU A 1 260 ? -20.179 10.140 60.355 1.00 92.44 260 GLU A C 1
ATOM 2080 O O . GLU A 1 260 ? -21.071 10.959 60.611 1.00 92.44 260 GLU A O 1
ATOM 2085 N N . ASP A 1 261 ? -18.977 10.201 60.936 1.00 91.19 261 ASP A N 1
ATOM 2086 C CA . ASP A 1 261 ? -18.625 11.326 61.794 1.00 91.19 261 ASP A CA 1
ATOM 2087 C C . ASP A 1 261 ? -18.345 12.619 61.022 1.00 91.19 261 ASP A C 1
ATOM 2089 O O . ASP A 1 261 ? -17.721 12.625 59.963 1.00 91.19 261 ASP A O 1
ATOM 2093 N N . ILE A 1 262 ? -18.837 13.729 61.576 1.00 94.00 262 ILE A N 1
ATOM 2094 C CA . ILE A 1 262 ? -18.815 15.052 60.947 1.00 94.00 262 ILE A CA 1
ATOM 2095 C C . ILE A 1 262 ? -17.826 16.019 61.600 1.00 94.00 262 ILE A C 1
ATOM 2097 O O . ILE A 1 262 ? -17.676 17.128 61.089 1.00 94.00 262 ILE A O 1
ATOM 2101 N N . GLU A 1 263 ? -17.172 15.648 62.706 1.00 91.81 263 GLU A N 1
ATOM 2102 C CA . GLU A 1 263 ? -16.252 16.544 63.415 1.00 91.81 263 GLU A CA 1
ATOM 2103 C C . GLU A 1 263 ? -15.089 17.023 62.527 1.00 91.81 263 GLU A C 1
ATOM 2105 O O . GLU A 1 263 ? -14.921 18.241 62.408 1.00 91.81 263 GLU A O 1
ATOM 2110 N N . PRO A 1 264 ? -14.391 16.151 61.761 1.00 89.62 264 PRO A N 1
ATOM 2111 C CA . PRO A 1 264 ? -13.309 16.595 60.877 1.00 89.62 264 PRO A CA 1
ATOM 2112 C C . PRO A 1 264 ? -13.786 17.629 59.847 1.00 89.62 264 PRO A C 1
ATOM 2114 O O . PRO A 1 264 ? -13.099 18.599 59.537 1.00 89.62 264 PRO A O 1
ATOM 2117 N N . LEU A 1 265 ? -15.018 17.477 59.354 1.00 90.94 265 LEU A N 1
ATOM 2118 C CA . LEU A 1 265 ? -15.629 18.396 58.397 1.00 90.94 265 LEU A CA 1
ATOM 2119 C C . LEU A 1 265 ? -16.021 19.745 59.029 1.00 90.94 265 LEU A C 1
ATOM 2121 O O . LEU A 1 265 ? -16.045 20.766 58.331 1.00 90.94 265 LEU A O 1
ATOM 2125 N N . LEU A 1 266 ? -16.322 19.791 60.329 1.00 90.88 266 LEU A N 1
ATOM 2126 C CA . LEU A 1 266 ? -16.553 21.041 61.055 1.00 90.88 266 LEU A CA 1
ATOM 2127 C C . LEU A 1 266 ? -15.236 21.803 61.260 1.00 90.88 266 LEU A C 1
ATOM 2129 O O . LEU A 1 266 ? -15.205 23.004 60.976 1.00 90.88 266 LEU A O 1
ATOM 2133 N N . GLU A 1 267 ? -14.166 21.103 61.644 1.00 90.25 267 GLU A N 1
ATOM 2134 C CA . GLU A 1 267 ? -12.849 21.669 61.969 1.00 90.25 267 GLU A CA 1
ATOM 2135 C C . GLU A 1 267 ? -12.033 22.105 60.736 1.00 90.25 267 GLU A C 1
ATOM 2137 O O . GLU A 1 267 ? -11.589 23.252 60.680 1.00 90.25 267 GLU A O 1
ATOM 2142 N N . MET A 1 268 ? -11.883 21.245 59.719 1.00 92.06 268 MET A N 1
ATOM 2143 C CA . MET A 1 268 ? -11.013 21.484 58.550 1.00 92.06 268 MET A CA 1
ATOM 2144 C C . MET A 1 268 ? -11.347 22.771 57.774 1.00 92.06 268 MET A C 1
ATOM 2146 O O . MET A 1 268 ? -12.515 23.113 57.562 1.00 92.06 268 MET A O 1
ATOM 2150 N N . SER A 1 269 ? -10.333 23.451 57.242 1.00 92.31 269 SER A N 1
ATOM 2151 C CA . SER A 1 269 ? -10.496 24.555 56.288 1.00 92.31 269 SER A CA 1
ATOM 2152 C C . SER A 1 269 ? -11.036 24.090 54.924 1.00 92.31 269 SER A C 1
ATOM 2154 O O . SER A 1 269 ? -11.055 22.905 54.594 1.00 92.31 269 SER A O 1
ATOM 2156 N N . ALA A 1 270 ? -11.454 25.038 54.079 1.00 91.56 270 ALA A N 1
ATOM 2157 C CA . ALA A 1 270 ? -11.896 24.739 52.710 1.00 91.56 270 ALA A CA 1
ATOM 2158 C C . ALA A 1 270 ? -10.780 24.161 51.815 1.00 91.56 270 ALA A C 1
ATOM 2160 O O . ALA A 1 270 ? -11.072 23.510 50.813 1.00 91.56 270 ALA A O 1
ATOM 2161 N N . ASP A 1 271 ? -9.516 24.416 52.150 1.00 89.94 271 ASP A N 1
ATOM 2162 C CA . ASP A 1 271 ? -8.365 23.958 51.373 1.00 89.94 271 ASP A CA 1
ATOM 2163 C C . ASP A 1 271 ? -7.964 22.526 51.822 1.00 89.94 271 ASP A C 1
ATOM 2165 O O . ASP A 1 271 ? -7.698 21.667 50.984 1.00 89.94 271 ASP A O 1
ATOM 2169 N N . GLU A 1 272 ? -8.083 22.204 53.118 1.00 90.69 272 GLU A N 1
ATOM 2170 C CA . GLU A 1 272 ? -7.932 20.835 53.653 1.00 90.69 272 GLU A CA 1
ATOM 2171 C C . GLU A 1 272 ? -9.079 19.902 53.224 1.00 90.69 272 GLU A C 1
ATOM 2173 O O . GLU A 1 272 ? -8.824 18.780 52.789 1.00 90.69 272 GLU A O 1
ATOM 2178 N N . ILE A 1 273 ? -10.335 20.374 53.252 1.00 90.88 273 ILE A N 1
ATOM 2179 C CA . ILE A 1 273 ? -11.491 19.618 52.727 1.00 90.88 273 ILE A CA 1
ATOM 2180 C C . ILE A 1 273 ? -11.290 19.298 51.239 1.00 90.88 273 ILE A C 1
ATOM 2182 O O . ILE A 1 273 ? -11.617 18.200 50.800 1.00 90.88 273 ILE A O 1
ATOM 2186 N N . SER A 1 274 ? -10.739 20.236 50.462 1.00 89.44 274 SER A N 1
ATOM 2187 C CA . SER A 1 274 ? -10.422 20.035 49.043 1.00 89.44 274 SER A CA 1
ATOM 2188 C C . SER A 1 274 ? -9.364 18.941 48.851 1.00 89.44 274 SER A C 1
ATOM 2190 O O . SER A 1 274 ? -9.595 17.989 48.105 1.00 89.44 274 SER A O 1
ATOM 2192 N N . ALA A 1 275 ? -8.251 19.002 49.592 1.00 86.75 275 ALA A N 1
ATOM 2193 C CA . ALA A 1 275 ? -7.211 17.973 49.550 1.00 86.75 275 ALA A CA 1
ATOM 2194 C C . ALA A 1 275 ? -7.744 16.579 49.944 1.00 86.75 275 ALA A C 1
ATOM 2196 O O . ALA A 1 275 ? -7.524 15.604 49.226 1.00 86.75 275 ALA A O 1
ATOM 2197 N N . ALA A 1 276 ? -8.513 16.484 51.033 1.00 87.19 276 ALA A N 1
ATOM 2198 C CA . ALA A 1 276 ? -9.069 15.220 51.516 1.00 87.19 276 ALA A CA 1
ATOM 2199 C C . ALA A 1 276 ? -10.200 14.662 50.623 1.00 87.19 276 ALA A C 1
ATOM 2201 O O . ALA A 1 276 ? -10.388 13.450 50.548 1.00 87.19 276 ALA A O 1
ATOM 2202 N N . LEU A 1 277 ? -10.935 15.511 49.892 1.00 85.56 277 LEU A N 1
ATOM 2203 C CA . LEU A 1 277 ? -11.916 15.072 48.888 1.00 85.56 277 LEU A CA 1
ATOM 2204 C C . LEU A 1 277 ? -11.271 14.433 47.651 1.00 85.56 277 LEU A C 1
ATOM 2206 O O . LEU A 1 277 ? -11.892 13.573 47.022 1.00 85.56 277 LEU A O 1
ATOM 2210 N N . PHE A 1 278 ? -10.063 14.866 47.282 1.00 76.94 278 PHE A N 1
ATOM 2211 C CA . PHE A 1 278 ? -9.400 14.465 46.037 1.00 76.94 278 PHE A CA 1
ATOM 2212 C C . PHE A 1 278 ? -8.164 13.572 46.230 1.00 76.94 278 PHE A C 1
ATOM 2214 O O . PHE A 1 278 ? -7.532 13.222 45.237 1.00 76.94 278 PHE A O 1
ATOM 2221 N N . THR A 1 279 ? -7.850 13.151 47.462 1.00 79.69 279 THR A N 1
ATOM 2222 C CA . THR A 1 279 ? -6.761 12.193 47.719 1.00 79.69 279 THR A CA 1
ATOM 2223 C C . THR A 1 279 ? -6.999 10.845 47.033 1.00 79.69 279 THR A C 1
ATOM 2225 O O . THR A 1 279 ? -8.104 10.288 47.075 1.00 79.69 279 THR A O 1
ATOM 2228 N N . THR A 1 280 ? -5.950 10.315 46.410 1.00 64.00 280 THR A N 1
ATOM 2229 C CA . THR A 1 280 ? -5.879 8.976 45.812 1.00 64.00 280 THR A CA 1
ATOM 2230 C C . THR A 1 280 ? -5.646 7.881 46.851 1.00 64.00 280 THR A C 1
ATOM 2232 O O . THR A 1 280 ? -6.124 6.763 46.675 1.00 64.00 280 THR A O 1
ATOM 2235 N N . ASP A 1 281 ? -4.989 8.208 47.964 1.00 58.75 281 ASP A N 1
ATOM 2236 C CA . ASP A 1 281 ? -4.193 7.249 48.746 1.00 58.75 281 ASP A CA 1
ATOM 2237 C C . ASP A 1 281 ? -5.003 6.520 49.838 1.00 58.75 281 ASP A C 1
ATOM 2239 O O . ASP A 1 281 ? -4.495 6.191 50.906 1.00 58.75 281 ASP A O 1
ATOM 2243 N N . GLY A 1 282 ? -6.302 6.313 49.605 1.00 57.88 282 GLY A N 1
ATOM 2244 C CA . GLY A 1 282 ? -7.196 5.540 50.481 1.00 57.88 282 GLY A CA 1
ATOM 2245 C C . GLY A 1 282 ? -7.521 6.143 51.859 1.00 57.88 282 GLY A C 1
ATOM 2246 O O . GLY A 1 282 ? -8.351 5.577 52.565 1.00 57.88 282 GLY A O 1
ATOM 2247 N N . GLY A 1 283 ? -6.912 7.271 52.240 1.00 64.75 283 GLY A N 1
ATOM 2248 C CA . GLY A 1 283 ? -7.130 7.931 53.534 1.00 64.75 283 GLY A CA 1
ATOM 2249 C C . GLY A 1 283 ? -8.575 8.391 53.783 1.00 64.75 283 GLY A C 1
ATOM 2250 O O . GLY A 1 283 ? -9.377 8.513 52.854 1.00 64.75 283 GLY A O 1
ATOM 2251 N N . GLU A 1 284 ? -8.901 8.667 55.051 1.00 69.62 284 GLU A N 1
ATOM 2252 C CA . GLU A 1 284 ? -10.249 9.066 55.479 1.00 69.62 284 GLU A CA 1
ATOM 2253 C C . GLU A 1 284 ? -10.746 10.306 54.721 1.00 69.62 284 GLU A C 1
ATOM 2255 O O . GLU A 1 284 ? -10.243 11.421 54.875 1.00 69.62 284 GLU A O 1
ATOM 2260 N N . ARG A 1 285 ? -11.766 10.105 53.880 1.00 83.88 285 ARG A N 1
ATOM 2261 C CA . ARG A 1 285 ? -12.413 11.183 53.127 1.00 83.88 285 ARG A CA 1
ATOM 2262 C C . ARG A 1 285 ? -13.503 11.830 53.986 1.00 83.88 285 ARG A C 1
ATOM 2264 O O . ARG A 1 285 ? -14.265 11.099 54.622 1.00 83.88 285 ARG A O 1
ATOM 2271 N N . PRO A 1 286 ? -13.659 13.168 53.964 1.00 89.44 286 PRO A N 1
ATOM 2272 C CA . PRO A 1 286 ? -14.725 13.837 54.703 1.00 89.44 286 PRO A CA 1
ATOM 2273 C C . PRO A 1 286 ? -16.103 13.321 54.247 1.00 89.44 286 PRO A C 1
ATOM 2275 O O . PRO A 1 286 ? -16.256 12.940 53.080 1.00 89.44 286 PRO A O 1
ATOM 2278 N N . PRO A 1 287 ? -17.133 13.345 55.114 1.00 93.12 287 PRO A N 1
ATOM 2279 C CA . PRO A 1 287 ? -18.451 12.751 54.867 1.00 93.12 287 PRO A CA 1
ATOM 2280 C C . PRO A 1 287 ? -19.320 13.594 53.914 1.00 93.12 287 PRO A C 1
ATOM 2282 O O . PRO A 1 287 ? -20.481 13.885 54.184 1.00 93.12 287 PRO A O 1
ATOM 2285 N N . LEU A 1 288 ? -18.761 14.008 52.779 1.00 94.25 288 LEU A N 1
ATOM 2286 C CA . LEU A 1 288 ? -19.417 14.756 51.714 1.00 94.25 288 LEU A CA 1
ATOM 2287 C C . LEU A 1 288 ? -19.578 13.870 50.474 1.00 94.25 288 LEU A C 1
ATOM 2289 O O . LEU A 1 288 ? -18.699 13.078 50.135 1.00 94.25 288 LEU A O 1
ATOM 2293 N N . LYS A 1 289 ? -20.709 14.003 49.777 1.00 93.62 289 LYS A N 1
ATOM 2294 C CA . LYS A 1 289 ? -21.022 13.263 48.543 1.00 93.62 289 LYS A CA 1
ATOM 2295 C C . LYS A 1 289 ? -21.675 14.197 47.516 1.00 93.62 289 LYS A C 1
ATOM 2297 O O . LYS A 1 289 ? -22.360 15.156 47.875 1.00 93.62 289 LYS A O 1
ATOM 2302 N N . GLU A 1 290 ? -21.492 13.899 46.232 1.00 94.12 290 GLU A N 1
ATOM 2303 C CA . GLU A 1 290 ? -22.125 14.615 45.116 1.00 94.12 290 GLU A CA 1
ATOM 2304 C C . GLU A 1 290 ? -23.380 13.854 44.647 1.00 94.12 290 GLU A C 1
ATOM 2306 O O . GLU A 1 290 ? -23.270 12.760 44.094 1.00 94.12 290 GLU A O 1
ATOM 2311 N N . ILE A 1 291 ? -24.578 14.425 44.820 1.00 95.62 291 ILE A N 1
ATOM 2312 C CA . ILE A 1 291 ? -25.804 13.883 44.213 1.00 95.62 291 ILE A CA 1
ATOM 2313 C C . ILE A 1 291 ? -26.021 14.539 42.847 1.00 95.62 291 ILE A C 1
ATOM 2315 O O . ILE A 1 291 ? -26.425 15.702 42.755 1.00 95.62 291 ILE A O 1
ATOM 2319 N N . ARG A 1 292 ? -25.783 13.773 41.776 1.00 94.88 292 ARG A N 1
ATOM 2320 C CA . ARG A 1 292 ? -26.020 14.178 40.381 1.00 94.88 292 ARG A CA 1
ATOM 2321 C C . ARG A 1 292 ? -27.478 13.948 39.993 1.00 94.88 292 ARG A C 1
ATOM 2323 O O . ARG A 1 292 ? -27.859 12.849 39.604 1.00 94.88 292 ARG A O 1
ATOM 2330 N N . ILE A 1 293 ? -28.301 14.995 40.046 1.00 94.56 293 ILE A N 1
ATOM 2331 C CA . ILE A 1 293 ? -29.759 14.926 39.816 1.00 94.56 293 ILE A CA 1
ATOM 2332 C C . ILE A 1 293 ? -30.144 14.506 38.382 1.00 94.56 293 ILE A C 1
ATOM 2334 O O . ILE A 1 293 ? -31.317 14.276 38.111 1.00 94.56 293 ILE A O 1
ATOM 2338 N N . ASN A 1 294 ? -29.180 14.442 37.455 1.00 90.25 294 ASN A N 1
ATOM 2339 C CA . ASN A 1 294 ? -29.334 13.968 36.074 1.00 90.25 294 ASN A CA 1
ATOM 2340 C C . ASN A 1 294 ? -28.915 12.500 35.850 1.00 90.25 294 ASN A C 1
ATOM 2342 O O . ASN A 1 294 ? -28.997 12.030 34.715 1.00 90.25 294 ASN A O 1
ATOM 2346 N N . ARG A 1 295 ? -28.466 11.794 36.896 1.00 92.62 295 ARG A N 1
ATOM 2347 C CA . ARG A 1 295 ? -28.202 10.344 36.899 1.00 92.62 295 ARG A CA 1
ATOM 2348 C C . ARG A 1 295 ? -29.162 9.610 37.848 1.00 92.62 295 ARG A C 1
ATOM 2350 O O . ARG A 1 295 ? -28.730 8.811 38.665 1.00 92.62 295 ARG A O 1
ATOM 2357 N N . CYS A 1 296 ? -30.451 9.957 37.764 1.00 93.75 296 CYS A N 1
ATOM 2358 C CA . CYS A 1 296 ? -31.590 9.303 38.434 1.00 93.75 296 CYS A CA 1
ATOM 2359 C C . CYS A 1 296 ? -31.313 8.779 39.865 1.00 93.75 296 CYS A C 1
ATOM 2361 O O . CYS A 1 296 ? -31.613 7.622 40.150 1.00 93.75 296 CYS A O 1
ATOM 2363 N N . PRO A 1 297 ? -30.731 9.578 40.779 1.00 95.38 297 PRO A N 1
ATOM 2364 C CA . PRO A 1 297 ? -30.311 9.087 42.088 1.00 95.38 297 PRO A CA 1
ATOM 2365 C C . PRO A 1 297 ? -31.523 8.721 42.949 1.00 95.38 297 PRO A C 1
ATOM 2367 O O . PRO A 1 297 ? -32.496 9.480 43.008 1.00 95.38 297 PRO A O 1
ATOM 2370 N N . PHE A 1 298 ? -31.463 7.592 43.660 1.00 96.56 298 PHE A N 1
ATOM 2371 C CA . PHE A 1 298 ? -32.510 7.243 44.618 1.00 96.56 298 PHE A CA 1
ATOM 2372 C C . PHE A 1 298 ? -32.408 8.163 45.841 1.00 96.56 298 PHE A C 1
ATOM 2374 O O . PHE A 1 298 ? -31.546 7.978 46.700 1.00 96.56 298 PHE A O 1
ATOM 2381 N N . VAL A 1 299 ? -33.292 9.158 45.918 1.00 96.69 299 VAL A N 1
ATOM 2382 C CA . VAL A 1 299 ? -33.455 10.057 47.069 1.00 96.69 299 VAL A CA 1
ATOM 2383 C C . VAL A 1 299 ? -34.890 9.944 47.572 1.00 96.69 299 VAL A C 1
ATOM 2385 O O . VAL A 1 299 ? -35.817 9.963 46.767 1.00 96.69 299 VAL A O 1
ATOM 2388 N N . ALA A 1 300 ? -35.074 9.859 48.889 1.00 96.69 300 ALA A N 1
ATOM 2389 C CA . ALA A 1 300 ? -36.383 9.821 49.541 1.00 96.69 300 ALA A CA 1
ATOM 2390 C C . ALA A 1 300 ? -36.391 10.628 50.854 1.00 96.69 300 ALA A C 1
ATOM 2392 O O . ALA A 1 300 ? -35.325 10.828 51.431 1.00 96.69 300 ALA A O 1
ATOM 2393 N N . PRO A 1 301 ? -37.550 11.077 51.373 1.00 96.12 301 PRO A N 1
ATOM 2394 C CA . PRO A 1 301 ? -37.642 11.664 52.715 1.00 96.12 301 PRO A CA 1
ATOM 2395 C C . PRO A 1 301 ? -37.122 10.704 53.799 1.00 96.12 301 PRO A C 1
ATOM 2397 O O . PRO A 1 301 ? -37.225 9.486 53.645 1.00 96.12 301 PRO A O 1
ATOM 2400 N N . ILE A 1 302 ? -36.575 11.225 54.903 1.00 95.81 302 ILE A N 1
ATOM 2401 C CA . ILE A 1 302 ? -35.986 10.395 55.976 1.00 95.81 302 ILE A CA 1
ATOM 2402 C C . ILE A 1 302 ? -37.004 9.427 56.618 1.00 95.81 302 ILE A C 1
ATOM 2404 O O . ILE A 1 302 ? -36.635 8.381 57.146 1.00 95.81 302 ILE A O 1
ATOM 2408 N N . GLU A 1 303 ? -38.294 9.743 56.511 1.00 94.00 303 GLU A N 1
ATOM 2409 C CA . GLU A 1 303 ? -39.436 8.988 57.031 1.00 94.00 303 GLU A CA 1
ATOM 2410 C C . GLU A 1 303 ? -39.633 7.598 56.384 1.00 94.00 303 GLU A C 1
ATOM 2412 O O . GLU A 1 303 ? -40.444 6.814 56.875 1.00 94.00 303 GLU A O 1
ATOM 2417 N N . VAL A 1 304 ? -38.899 7.239 55.319 1.00 93.69 304 VAL A N 1
ATOM 2418 C CA . VAL A 1 304 ? -38.941 5.869 54.752 1.00 93.69 304 VAL A CA 1
ATOM 2419 C C . VAL A 1 304 ? -38.291 4.807 55.653 1.00 93.69 304 VAL A C 1
ATOM 2421 O O . VAL A 1 304 ? -38.521 3.605 55.449 1.00 93.69 304 VAL A O 1
ATOM 2424 N N . LEU A 1 305 ? -37.499 5.246 56.640 1.00 93.81 305 LEU A N 1
ATOM 2425 C CA . LEU A 1 305 ? -36.828 4.424 57.646 1.00 93.81 305 LEU A CA 1
ATOM 2426 C C . LEU A 1 305 ? -37.787 4.073 58.800 1.00 93.81 305 LEU A C 1
ATOM 2428 O O . LEU A 1 305 ? -37.880 4.799 59.791 1.00 93.81 305 LEU A O 1
ATOM 2432 N N . ASN A 1 306 ? -38.474 2.932 58.695 1.00 92.19 306 ASN A N 1
ATOM 2433 C CA . ASN A 1 306 ? -39.158 2.309 59.836 1.00 92.19 306 ASN A CA 1
ATOM 2434 C C . ASN A 1 306 ? -38.144 1.863 60.917 1.00 92.19 306 ASN A C 1
ATOM 2436 O O . ASN A 1 306 ? -36.931 1.897 60.703 1.00 92.19 306 ASN A O 1
ATOM 2440 N N . GLU A 1 307 ? -38.635 1.457 62.088 1.00 91.06 307 GLU A N 1
ATOM 2441 C CA . GLU A 1 307 ? -37.784 1.073 63.230 1.00 91.06 307 GLU A CA 1
ATOM 2442 C C . GLU A 1 307 ? -36.874 -0.127 62.910 1.00 91.06 307 GLU A C 1
ATOM 2444 O O . GLU A 1 307 ? -35.707 -0.140 63.291 1.00 91.06 307 GLU A O 1
ATOM 2449 N N . GLU A 1 308 ? -37.372 -1.083 62.125 1.00 91.00 308 GLU A N 1
ATOM 2450 C CA . GLU A 1 308 ? -36.616 -2.232 61.615 1.00 91.00 308 GLU A CA 1
ATOM 2451 C C . GLU A 1 308 ? -35.428 -1.809 60.734 1.00 91.00 308 GLU A C 1
ATOM 2453 O O . GLU A 1 308 ? -34.298 -2.240 60.963 1.00 91.00 308 GLU A O 1
ATOM 2458 N N . ASN A 1 309 ? -35.643 -0.908 59.766 1.00 91.75 309 ASN A N 1
ATOM 2459 C CA . ASN A 1 309 ? -34.558 -0.375 58.942 1.00 91.75 309 ASN A CA 1
ATOM 2460 C C . ASN A 1 309 ? -33.586 0.481 59.764 1.00 91.75 309 ASN A C 1
ATOM 2462 O O . ASN A 1 309 ? -32.391 0.441 59.497 1.00 91.75 309 ASN A O 1
ATOM 2466 N N . GLN A 1 310 ? -34.049 1.225 60.773 1.00 93.38 310 GLN A N 1
ATOM 2467 C CA . GLN A 1 310 ? -33.151 1.957 61.679 1.00 93.38 310 GLN A CA 1
ATOM 2468 C C . GLN A 1 310 ? -32.222 1.001 62.442 1.00 93.38 310 GLN A C 1
ATOM 2470 O O . GLN A 1 310 ? -31.024 1.264 62.527 1.00 93.38 310 GLN A O 1
ATOM 2475 N N . GLN A 1 311 ? -32.738 -0.135 62.926 1.00 91.94 311 GLN A N 1
ATOM 2476 C CA . GLN A 1 311 ? -31.933 -1.168 63.585 1.00 91.94 311 GLN A CA 1
ATOM 2477 C C . GLN A 1 311 ? -30.969 -1.856 62.604 1.00 91.94 311 GLN A C 1
ATOM 2479 O O . GLN A 1 311 ? -29.762 -1.856 62.836 1.00 91.94 311 GLN A O 1
ATOM 2484 N N . ARG A 1 312 ? -31.471 -2.387 61.479 1.00 89.19 312 ARG A N 1
ATOM 2485 C CA . ARG A 1 312 ? -30.664 -3.147 60.503 1.00 89.19 312 ARG A CA 1
ATOM 2486 C C . ARG A 1 312 ? -29.589 -2.305 59.809 1.00 89.19 312 ARG A C 1
ATOM 2488 O O . ARG A 1 312 ? -28.522 -2.824 59.507 1.00 89.19 312 ARG A O 1
ATOM 2495 N N . LEU A 1 313 ? -29.854 -1.020 59.562 1.00 91.88 313 LEU A N 1
ATOM 2496 C CA . LEU A 1 313 ? -28.893 -0.086 58.960 1.00 91.88 313 LEU A CA 1
ATOM 2497 C C . LEU A 1 313 ? -28.022 0.641 60.003 1.00 91.88 313 LEU A C 1
ATOM 2499 O O . LEU A 1 313 ? -27.176 1.444 59.618 1.00 91.88 313 LEU A O 1
ATOM 2503 N N . GLN A 1 314 ? -28.233 0.383 61.301 1.00 92.50 314 GLN A N 1
ATOM 2504 C CA . GLN A 1 314 ? -27.512 0.994 62.428 1.00 92.50 314 GLN A CA 1
ATOM 2505 C C . GLN A 1 314 ? -27.618 2.540 62.475 1.00 92.50 314 GLN A C 1
ATOM 2507 O O . GLN A 1 314 ? -26.650 3.244 62.758 1.00 92.50 314 GLN A O 1
ATOM 2512 N N . ILE A 1 315 ? -28.810 3.090 62.199 1.00 93.69 315 ILE A N 1
ATOM 2513 C CA . ILE A 1 315 ? -29.070 4.541 62.106 1.00 93.69 315 ILE A CA 1
ATOM 2514 C C . ILE A 1 315 ? -29.899 5.037 63.305 1.00 93.69 315 ILE A C 1
ATOM 2516 O O . ILE A 1 315 ? -31.118 4.865 63.331 1.00 93.69 315 ILE A O 1
ATOM 2520 N N . ASP A 1 316 ? -29.279 5.759 64.249 1.00 94.69 316 ASP A N 1
ATOM 2521 C CA . ASP A 1 316 ? -30.015 6.526 65.272 1.00 94.69 316 ASP A CA 1
ATOM 2522 C C . ASP A 1 316 ? -30.467 7.895 64.737 1.00 94.69 316 ASP A C 1
ATOM 2524 O O . ASP A 1 316 ? -29.687 8.847 64.632 1.00 94.69 316 ASP A O 1
ATOM 2528 N N . LEU A 1 317 ? -31.768 8.033 64.469 1.00 94.06 317 LEU A N 1
ATOM 2529 C CA . LEU A 1 317 ? -32.368 9.287 64.008 1.00 94.06 317 LEU A CA 1
ATOM 2530 C C . LEU A 1 317 ? -32.218 10.472 64.982 1.00 94.06 317 LEU A C 1
ATOM 2532 O O . LEU A 1 317 ? -32.438 11.608 64.552 1.00 94.06 317 LEU A O 1
ATOM 2536 N N . LYS A 1 318 ? -31.857 10.272 66.259 1.00 94.31 318 LYS A N 1
ATOM 2537 C CA . LYS A 1 318 ? -31.504 11.374 67.174 1.00 94.31 318 LYS A CA 1
ATOM 2538 C C . LYS A 1 318 ? -30.139 11.952 66.804 1.00 94.31 318 LYS A C 1
ATOM 2540 O O . LYS A 1 318 ? -30.064 13.148 66.521 1.00 94.31 318 LYS A O 1
ATOM 2545 N N . LEU A 1 319 ? -29.113 11.104 66.702 1.00 95.69 319 LEU A N 1
ATOM 2546 C CA . LEU A 1 319 ? -27.765 11.485 66.270 1.00 95.69 319 LEU A CA 1
ATOM 2547 C C . LEU A 1 319 ? -27.768 12.120 64.867 1.00 95.69 319 LEU A C 1
ATOM 2549 O O . LEU A 1 319 ? -27.154 13.168 64.670 1.00 95.69 319 LEU A O 1
ATOM 2553 N N . ILE A 1 320 ? -28.538 11.572 63.915 1.00 96.56 320 ILE A N 1
ATOM 2554 C CA . ILE A 1 320 ? -28.720 12.177 62.579 1.00 96.56 320 ILE A CA 1
ATOM 2555 C C . ILE A 1 320 ? -29.261 13.616 62.685 1.00 96.56 320 ILE A C 1
ATOM 2557 O O . ILE A 1 320 ? -28.753 14.526 62.026 1.00 96.56 320 ILE A O 1
ATOM 2561 N N . LYS A 1 321 ? -30.279 13.850 63.527 1.00 95.44 321 LYS A N 1
ATOM 2562 C CA . LYS A 1 321 ? -30.886 15.180 63.729 1.00 95.44 321 LYS A CA 1
ATOM 2563 C C . LYS A 1 321 ? -29.954 16.149 64.459 1.00 95.44 321 LYS A C 1
ATOM 2565 O O . LYS A 1 321 ? -29.996 17.345 64.173 1.00 95.44 321 LYS A O 1
ATOM 2570 N N . GLU A 1 322 ? -29.109 15.657 65.361 1.00 95.69 322 GLU A N 1
ATOM 2571 C CA . GLU A 1 322 ? -28.078 16.450 66.032 1.00 95.69 322 GLU A CA 1
ATOM 2572 C C . GLU A 1 322 ? -26.970 16.875 65.061 1.00 95.69 322 GLU A C 1
ATOM 2574 O O . GLU A 1 322 ? -26.735 18.075 64.891 1.00 95.69 322 GLU A O 1
ATOM 2579 N N . ARG A 1 323 ? -26.358 15.922 64.346 1.00 96.25 323 ARG A N 1
ATOM 2580 C CA . ARG A 1 323 ? -25.338 16.184 63.317 1.00 96.25 323 ARG A CA 1
ATOM 2581 C C . ARG A 1 323 ? -25.849 17.180 62.271 1.00 96.25 323 ARG A C 1
ATOM 2583 O O . ARG A 1 323 ? -25.208 18.197 62.005 1.00 96.25 323 ARG A O 1
ATOM 2590 N N . ALA A 1 324 ? -27.075 16.982 61.785 1.00 95.44 324 ALA A N 1
ATOM 2591 C CA . ALA A 1 324 ? -27.734 17.900 60.858 1.00 95.44 324 ALA A CA 1
ATOM 2592 C C . ALA A 1 324 ? -28.010 19.300 61.428 1.00 95.44 324 ALA A C 1
ATOM 2594 O O . ALA A 1 324 ? -28.230 20.227 60.653 1.00 95.44 324 ALA A O 1
ATOM 2595 N N . ARG A 1 325 ? -28.031 19.484 62.755 1.00 94.31 325 ARG A N 1
ATOM 2596 C CA . ARG A 1 325 ? -28.160 20.799 63.400 1.00 94.31 325 ARG A CA 1
ATOM 2597 C C . ARG A 1 325 ? -26.814 21.519 63.469 1.00 94.31 325 ARG A C 1
ATOM 2599 O O . ARG A 1 325 ? -26.777 22.722 63.224 1.00 94.31 325 ARG A O 1
ATOM 2606 N N . ARG A 1 326 ? -25.725 20.792 63.746 1.00 94.12 326 ARG A N 1
ATOM 2607 C CA . ARG A 1 326 ? -24.353 21.333 63.825 1.00 94.12 326 ARG A CA 1
ATOM 2608 C C . ARG A 1 326 ? -23.872 21.878 62.475 1.00 94.12 326 ARG A C 1
ATOM 2610 O O . ARG A 1 326 ? -23.343 22.983 62.410 1.00 94.12 326 ARG A O 1
ATOM 2617 N N . LEU A 1 327 ? -24.186 21.181 61.380 1.00 93.31 327 LEU A N 1
ATOM 2618 C CA . LEU A 1 327 ? -23.860 21.601 60.005 1.00 93.31 327 LEU A CA 1
ATOM 2619 C C . LEU A 1 327 ? -24.612 22.864 59.516 1.00 93.31 327 LEU A C 1
ATOM 2621 O O . LEU A 1 327 ? -24.361 23.328 58.408 1.00 93.31 327 LEU A O 1
ATOM 2625 N N . LYS A 1 328 ? -25.526 23.442 60.313 1.00 89.50 328 LYS A N 1
ATOM 2626 C CA . LYS A 1 328 ? -26.257 24.687 59.982 1.00 89.50 328 LYS A CA 1
ATOM 2627 C C . LYS A 1 328 ? -25.605 25.951 60.558 1.00 89.50 328 LYS A C 1
ATOM 2629 O O . LYS A 1 328 ? -26.234 27.009 60.565 1.00 89.50 328 LYS A O 1
ATOM 2634 N N . GLN A 1 329 ? -24.372 25.858 61.058 1.00 88.38 329 GLN A N 1
ATOM 2635 C CA . GLN A 1 329 ? -23.619 27.025 61.519 1.00 88.38 329 GLN A CA 1
ATOM 2636 C C . GLN A 1 329 ? -23.316 28.012 60.363 1.00 88.38 329 GLN A C 1
ATOM 2638 O O . GLN A 1 329 ? -23.123 27.574 59.223 1.00 88.38 329 GLN A O 1
ATOM 2643 N N . PRO A 1 330 ? -23.269 29.338 60.616 1.00 88.12 330 PRO A N 1
ATOM 2644 C CA . PRO A 1 330 ? -23.009 30.339 59.577 1.00 88.12 330 PRO A CA 1
ATOM 2645 C C . PRO A 1 330 ? -21.703 30.097 58.806 1.00 88.12 330 PRO A C 1
ATOM 2647 O O . PRO A 1 330 ? -20.707 29.663 59.379 1.00 88.12 330 PRO A O 1
ATOM 2650 N N . GLY A 1 331 ? -21.703 30.379 57.499 1.00 89.06 331 GLY A N 1
ATOM 2651 C CA . GLY A 1 331 ? -20.532 30.242 56.620 1.00 89.06 331 GLY A CA 1
ATOM 2652 C C . GLY A 1 331 ? -20.115 28.804 56.275 1.00 89.06 331 GLY A C 1
ATOM 2653 O O . GLY A 1 331 ? -19.259 28.611 55.414 1.00 89.06 331 GLY A O 1
ATOM 2654 N N . PHE A 1 332 ? -20.713 27.774 56.888 1.00 92.62 332 PHE A N 1
ATOM 2655 C CA . PHE A 1 332 ? -20.345 26.379 56.620 1.00 92.62 332 PHE A CA 1
ATOM 2656 C C . PHE A 1 332 ? -20.649 25.940 55.177 1.00 92.62 332 PHE A C 1
ATOM 2658 O O . PHE A 1 332 ? -19.818 25.292 54.539 1.00 92.62 332 PHE A O 1
ATOM 2665 N N . ALA A 1 333 ? -21.807 26.337 54.639 1.00 92.25 333 ALA A N 1
ATOM 2666 C CA . ALA A 1 333 ? -22.171 26.068 53.247 1.00 92.25 333 ALA A CA 1
ATOM 2667 C C . ALA A 1 333 ? -21.161 26.688 52.263 1.00 92.25 333 ALA A C 1
ATOM 2669 O O . ALA A 1 333 ? -20.759 26.035 51.302 1.00 92.25 333 ALA A O 1
ATOM 2670 N N . ASP A 1 334 ? -20.691 27.907 52.548 1.00 92.69 334 ASP A N 1
ATOM 2671 C CA . ASP A 1 334 ? -19.701 28.618 51.735 1.00 92.69 334 ASP A CA 1
ATOM 2672 C C . ASP A 1 334 ? -18.302 27.989 51.855 1.00 92.69 334 ASP A C 1
ATOM 2674 O O . ASP A 1 334 ? -17.604 27.855 50.848 1.00 92.69 334 ASP A O 1
ATOM 2678 N N . LYS A 1 335 ? -17.912 27.517 53.054 1.00 93.81 335 LYS A N 1
ATOM 2679 C CA . LYS A 1 335 ? -16.679 26.734 53.281 1.00 93.81 335 LYS A CA 1
ATOM 2680 C C . LYS A 1 335 ? -16.647 25.497 52.377 1.00 93.81 335 LYS A C 1
ATOM 2682 O O . LYS A 1 335 ? -15.659 25.259 51.684 1.00 93.81 335 LYS A O 1
ATOM 2687 N N . VAL A 1 336 ? -17.748 24.744 52.343 1.00 93.25 336 VAL A N 1
ATOM 2688 C CA . VAL A 1 336 ? -17.881 23.534 51.519 1.00 93.25 336 VAL A CA 1
ATOM 2689 C C . VAL A 1 336 ? -17.962 23.870 50.024 1.00 93.25 336 VAL A C 1
ATOM 2691 O O . VAL A 1 336 ? -17.266 23.247 49.226 1.00 93.25 336 VAL A O 1
ATOM 2694 N N . ALA A 1 337 ? -18.733 24.883 49.620 1.00 91.94 337 ALA A N 1
ATOM 2695 C CA . ALA A 1 337 ? -18.808 25.308 48.219 1.00 91.94 337 ALA A CA 1
ATOM 2696 C C . ALA A 1 337 ? -17.450 25.799 47.677 1.00 91.94 337 ALA A C 1
ATOM 2698 O O . ALA A 1 337 ? -17.100 25.508 46.529 1.00 91.94 337 ALA A O 1
ATOM 2699 N N . ARG A 1 338 ? -16.646 26.483 48.506 1.00 90.88 338 ARG A N 1
ATOM 2700 C CA . ARG A 1 338 ? -15.278 26.893 48.158 1.00 90.88 338 ARG A CA 1
ATOM 2701 C C . ARG A 1 338 ? -14.357 25.693 47.927 1.00 90.88 338 ARG A C 1
ATOM 2703 O O . ARG A 1 338 ? -13.628 25.718 46.940 1.00 90.88 338 ARG A O 1
ATOM 2710 N N . ALA A 1 339 ? -14.421 24.645 48.751 1.00 90.88 339 ALA A N 1
ATOM 2711 C CA . ALA A 1 339 ? -13.596 23.444 48.569 1.00 90.88 339 ALA A CA 1
ATOM 2712 C C . ALA A 1 339 ? -13.791 22.817 47.172 1.00 90.88 339 ALA A C 1
ATOM 2714 O O . ALA A 1 339 ? -12.832 22.616 46.430 1.00 90.88 339 ALA A O 1
ATOM 2715 N N . TYR A 1 340 ? -15.046 22.635 46.743 1.00 89.25 340 TYR A N 1
ATOM 2716 C CA . TYR A 1 340 ? -15.373 22.136 45.397 1.00 89.25 340 TYR A CA 1
ATOM 2717 C C . TYR A 1 340 ? -15.058 23.124 44.253 1.00 89.25 340 TYR A C 1
ATOM 2719 O O . TYR A 1 340 ? -15.104 22.737 43.087 1.00 89.25 340 TYR A O 1
ATOM 2727 N N . SER A 1 341 ? -14.737 24.390 44.545 1.00 84.31 341 SER A N 1
ATOM 2728 C CA . SER A 1 341 ? -14.432 25.411 43.524 1.00 84.31 341 SER A CA 1
ATOM 2729 C C . SER A 1 341 ? -12.975 25.388 43.045 1.00 84.31 341 SER A C 1
ATOM 2731 O O . SER A 1 341 ? -12.652 26.031 42.048 1.00 84.31 341 SER A O 1
ATOM 2733 N N . GLN A 1 342 ? -12.079 24.691 43.752 1.00 69.31 342 GLN A N 1
ATOM 2734 C CA . GLN A 1 342 ? -10.631 24.760 43.509 1.00 69.31 342 GLN A CA 1
ATOM 2735 C C . GLN A 1 342 ? -10.160 23.859 42.356 1.00 69.31 342 GLN A C 1
ATOM 2737 O O . GLN A 1 342 ? -9.162 24.163 41.699 1.00 69.31 342 GLN A O 1
ATOM 2742 N N . ARG A 1 343 ? -10.880 22.767 42.070 1.00 66.62 343 ARG A N 1
ATOM 2743 C CA . ARG A 1 343 ? -10.529 21.829 40.997 1.00 66.62 343 ARG A CA 1
ATOM 2744 C C . ARG A 1 343 ? -10.951 22.379 39.633 1.00 66.62 343 ARG A C 1
ATOM 2746 O O . ARG A 1 343 ? -12.126 22.340 39.273 1.00 66.62 343 ARG A O 1
ATOM 2753 N N . LYS A 1 344 ? -9.976 22.823 38.838 1.00 62.38 344 LYS A N 1
ATOM 2754 C CA . LYS A 1 344 ? -10.141 22.932 37.381 1.00 62.38 344 LYS A CA 1
ATOM 2755 C C . LYS A 1 344 ? -9.993 21.543 36.763 1.00 62.38 344 LYS A C 1
ATOM 2757 O O . LYS A 1 344 ? -9.046 20.832 37.092 1.00 62.38 344 LYS A O 1
ATOM 2762 N N . ASN A 1 345 ? -10.887 21.180 35.847 1.00 66.50 345 ASN A N 1
ATOM 2763 C CA . ASN A 1 345 ? -10.594 20.095 34.915 1.00 66.50 345 ASN A CA 1
ATOM 2764 C C . ASN A 1 345 ? -9.464 20.560 33.988 1.00 66.50 345 ASN A C 1
ATOM 2766 O O . ASN A 1 345 ? -9.460 21.712 33.548 1.00 66.50 345 ASN A O 1
ATOM 2770 N N . GLN A 1 346 ? -8.511 19.674 33.715 1.00 71.44 346 GLN A N 1
ATOM 2771 C CA . GLN A 1 346 ? -7.609 19.840 32.579 1.00 71.44 346 GLN A CA 1
ATOM 2772 C C . GLN A 1 346 ? -8.370 19.397 31.316 1.00 71.44 346 GLN A C 1
ATOM 2774 O O . GLN A 1 346 ? -9.187 18.479 31.431 1.00 71.44 346 GLN A O 1
ATOM 2779 N N . PRO A 1 347 ? -8.168 20.050 30.157 1.00 77.88 347 PRO A N 1
ATOM 2780 C CA . PRO A 1 347 ? -8.739 19.582 28.897 1.00 77.88 347 PRO A CA 1
ATOM 2781 C C . PRO A 1 347 ? -8.138 18.223 28.520 1.00 77.88 347 PRO A C 1
ATOM 2783 O O . PRO A 1 347 ? -7.023 17.899 28.940 1.00 77.88 347 PRO A O 1
ATOM 2786 N N . ALA A 1 348 ? -8.852 17.441 27.717 1.00 83.88 348 ALA A N 1
ATOM 2787 C CA . ALA A 1 348 ? -8.338 16.174 27.221 1.00 83.88 348 ALA A CA 1
ATOM 2788 C C . ALA A 1 348 ? -7.147 16.387 26.269 1.00 83.88 348 ALA A C 1
ATOM 2790 O O . ALA A 1 348 ? -7.109 17.341 25.490 1.00 83.88 348 ALA A O 1
ATOM 2791 N N . VAL A 1 349 ? -6.178 15.467 26.312 1.00 81.19 349 VAL A N 1
ATOM 2792 C CA . VAL A 1 349 ? -5.003 15.482 25.419 1.00 81.19 349 VAL A CA 1
ATOM 2793 C C . VAL A 1 349 ? -5.392 15.139 23.975 1.00 81.19 349 VAL A C 1
ATOM 2795 O O . VAL A 1 349 ? -4.786 15.648 23.035 1.00 81.19 349 VAL A O 1
ATOM 2798 N N . ASP A 1 350 ? -6.430 14.317 23.797 1.00 91.69 350 ASP A N 1
ATOM 2799 C CA . ASP A 1 350 ? -6.920 13.851 22.500 1.00 91.69 350 ASP A CA 1
ATOM 2800 C C . ASP A 1 350 ? -8.428 14.110 22.315 1.00 91.69 350 ASP A C 1
ATOM 2802 O O . ASP A 1 350 ? -9.208 14.098 23.272 1.00 91.69 350 ASP A O 1
ATOM 2806 N N . VAL A 1 351 ? -8.849 14.319 21.062 1.00 93.19 351 VAL A N 1
ATOM 2807 C CA . VAL A 1 351 ? -10.232 14.677 20.711 1.00 93.19 351 VAL A CA 1
ATOM 2808 C C . VAL A 1 351 ? -11.267 13.595 21.025 1.00 93.19 351 VAL A C 1
ATOM 2810 O O . VAL A 1 351 ? -12.400 13.966 21.332 1.00 93.19 351 VAL A O 1
ATOM 2813 N N . ASP A 1 352 ? -10.912 12.301 20.996 1.00 93.06 352 ASP A N 1
ATOM 2814 C CA . ASP A 1 352 ? -11.833 11.196 21.316 1.00 93.06 352 ASP A CA 1
ATOM 2815 C C . ASP A 1 352 ? -12.261 11.259 22.794 1.00 93.06 352 ASP A C 1
ATOM 2817 O O . ASP A 1 352 ? -13.418 11.001 23.123 1.00 93.06 352 ASP A O 1
ATOM 2821 N N . ALA A 1 353 ? -11.347 11.673 23.678 1.00 93.44 353 ALA A N 1
ATOM 2822 C CA . ALA A 1 353 ? -11.598 11.870 25.105 1.00 93.44 353 ALA A CA 1
ATOM 2823 C C . ALA A 1 353 ? -12.257 13.231 25.431 1.00 93.44 353 ALA A C 1
ATOM 2825 O O . ALA A 1 353 ? -12.830 13.399 26.508 1.00 93.44 353 ALA A O 1
ATOM 2826 N N . ALA A 1 354 ? -12.232 14.198 24.507 1.00 94.06 354 ALA A N 1
ATOM 2827 C CA . ALA A 1 354 ? -12.623 15.594 24.742 1.00 94.06 354 ALA A CA 1
ATOM 2828 C C . ALA A 1 354 ? -14.144 15.876 24.807 1.00 94.06 354 ALA A C 1
ATOM 2830 O O . ALA A 1 354 ? -14.547 17.040 24.741 1.00 94.06 354 ALA A O 1
ATOM 2831 N N . LEU A 1 355 ? -15.008 14.858 24.952 1.00 93.69 355 LEU A N 1
ATOM 2832 C CA . LEU A 1 355 ? -16.478 14.993 25.025 1.00 93.69 355 LEU A CA 1
ATOM 2833 C C . LEU A 1 355 ? -16.933 16.076 26.019 1.00 93.69 355 LEU A C 1
ATOM 2835 O O . LEU A 1 355 ? -17.844 16.856 25.734 1.00 93.69 355 LEU A O 1
ATOM 2839 N N . TYR A 1 356 ? -16.307 16.110 27.196 1.00 90.75 356 TYR A N 1
ATOM 2840 C CA . TYR A 1 356 ? -16.719 16.965 28.311 1.00 90.75 356 TYR A CA 1
ATOM 2841 C C . TYR A 1 356 ? -16.013 18.332 28.367 1.00 90.75 356 TYR A C 1
ATOM 2843 O O . TYR A 1 356 ? -16.330 19.129 29.250 1.00 90.75 356 TYR A O 1
ATOM 2851 N N . ASP A 1 357 ? -15.142 18.647 27.403 1.00 88.56 357 ASP A N 1
ATOM 2852 C CA . ASP A 1 357 ? -14.437 19.938 27.336 1.00 88.56 357 ASP A CA 1
ATOM 2853 C C . ASP A 1 357 ? -15.332 21.085 26.825 1.00 88.56 357 ASP A C 1
ATOM 2855 O O . ASP A 1 357 ? -15.044 22.261 27.056 1.00 88.56 357 ASP A O 1
ATOM 2859 N N . GLY A 1 358 ? -16.451 20.766 26.165 1.00 84.62 358 GLY A N 1
ATOM 2860 C CA . GLY A 1 358 ? -17.428 21.755 25.708 1.00 84.62 358 GLY A CA 1
ATOM 2861 C C . GLY A 1 358 ? -18.590 21.158 24.912 1.00 84.62 358 GLY A C 1
ATOM 2862 O O . GLY A 1 358 ? -18.422 20.174 24.191 1.00 84.62 358 GLY A O 1
ATOM 2863 N N . PHE A 1 359 ? -19.770 21.775 25.015 1.00 88.56 359 PHE A N 1
ATOM 2864 C CA . PHE A 1 359 ? -20.957 21.397 24.239 1.00 88.56 359 PHE A CA 1
ATOM 2865 C C . PHE A 1 359 ? -20.914 21.957 22.810 1.00 88.56 359 PHE A C 1
ATOM 2867 O O . PHE A 1 359 ? -20.526 23.110 22.597 1.00 88.56 359 PHE A O 1
ATOM 2874 N N . LEU A 1 360 ? -21.385 21.157 21.850 1.00 88.00 360 LEU A N 1
ATOM 2875 C CA . LEU A 1 360 ? -21.537 21.573 20.454 1.00 88.00 360 LEU A CA 1
ATOM 2876 C C . LEU A 1 360 ? -22.543 22.724 20.329 1.00 88.00 360 LEU A C 1
ATOM 2878 O O . LEU A 1 360 ? -23.542 22.774 21.050 1.00 88.00 360 LEU A O 1
ATOM 2882 N N . GLN A 1 361 ? -22.262 23.645 19.409 1.00 89.19 361 GLN A N 1
ATOM 2883 C CA . GLN A 1 361 ? -23.146 24.762 19.082 1.00 89.19 361 GLN A CA 1
ATOM 2884 C C . GLN A 1 361 ? -24.204 24.328 18.058 1.00 89.19 361 GLN A C 1
ATOM 2886 O O . GLN A 1 361 ? -24.005 23.355 17.329 1.00 89.19 361 GLN A O 1
ATOM 2891 N N . ASP A 1 362 ? -25.320 25.055 17.979 1.00 89.12 362 ASP A N 1
ATOM 2892 C CA . ASP A 1 362 ? -26.450 24.672 17.120 1.00 89.12 362 ASP A CA 1
ATOM 2893 C C . ASP A 1 362 ? -26.088 24.672 15.618 1.00 89.12 362 ASP A C 1
ATOM 2895 O O . ASP A 1 362 ? -26.555 23.799 14.883 1.00 89.12 362 ASP A O 1
ATOM 2899 N N . ASP A 1 363 ? -25.189 25.567 15.184 1.00 90.44 363 ASP A N 1
ATOM 2900 C CA . ASP A 1 363 ? -24.614 25.582 13.827 1.00 90.44 363 ASP A CA 1
ATOM 2901 C C . ASP A 1 363 ? -23.904 24.255 13.502 1.00 90.44 363 ASP A C 1
ATOM 2903 O O . ASP A 1 363 ? -24.208 23.607 12.502 1.00 90.44 363 ASP A O 1
ATOM 2907 N N . ASP A 1 364 ? -22.976 23.828 14.367 1.00 93.50 364 ASP A N 1
ATOM 2908 C CA . ASP A 1 364 ? -22.187 22.608 14.166 1.00 93.50 364 ASP A CA 1
ATOM 2909 C C . ASP A 1 364 ? -23.055 21.349 14.304 1.00 93.50 364 ASP A C 1
ATOM 2911 O O . ASP A 1 364 ? -22.901 20.426 13.509 1.00 93.50 364 ASP A O 1
ATOM 2915 N N . ARG A 1 365 ? -24.039 21.322 15.222 1.00 91.81 365 ARG A N 1
ATOM 2916 C CA . ARG A 1 365 ? -25.030 20.226 15.282 1.00 91.81 365 ARG A CA 1
ATOM 2917 C C . ARG A 1 365 ? -25.789 20.099 13.957 1.00 91.81 365 ARG A C 1
ATOM 2919 O O . ARG A 1 365 ? -26.010 18.987 13.486 1.00 91.81 365 ARG A O 1
ATOM 2926 N N . SER A 1 366 ? -26.174 21.226 13.357 1.00 91.44 366 SER A N 1
ATOM 2927 C CA . SER A 1 366 ? -26.889 21.246 12.074 1.00 91.44 366 SER A CA 1
ATOM 2928 C C . SER A 1 366 ? -26.005 20.750 10.922 1.00 91.44 366 SER A C 1
ATOM 2930 O O . SER A 1 366 ? -26.484 20.026 10.053 1.00 91.44 366 SER A O 1
ATOM 2932 N N . ARG A 1 367 ? -24.702 21.070 10.945 1.00 93.75 367 ARG A N 1
ATOM 2933 C CA . ARG A 1 367 ? -23.708 20.533 9.997 1.00 93.75 367 ARG A CA 1
ATOM 2934 C C . ARG A 1 367 ? -23.541 19.019 10.164 1.00 93.75 367 ARG A C 1
ATOM 2936 O O . ARG A 1 367 ? -23.638 18.292 9.181 1.00 93.75 367 ARG A O 1
ATOM 2943 N N . CYS A 1 368 ? -23.396 18.522 11.393 1.00 94.00 368 CYS A N 1
ATOM 2944 C CA . CYS A 1 368 ? -23.335 17.082 11.657 1.00 94.00 368 CYS A CA 1
ATOM 2945 C C . CYS A 1 368 ? -24.585 16.328 11.168 1.00 94.00 368 CYS A C 1
ATOM 2947 O O . CYS A 1 368 ? -24.459 15.240 10.611 1.00 94.00 368 CYS A O 1
ATOM 2949 N N . ALA A 1 369 ? -25.783 16.903 11.331 1.00 91.62 369 ALA A N 1
ATOM 2950 C CA . ALA A 1 369 ? -27.017 16.305 10.819 1.00 91.62 369 ALA A CA 1
ATOM 2951 C C . ALA A 1 369 ? -27.008 16.181 9.282 1.00 91.62 369 ALA A C 1
ATOM 2953 O O . ALA A 1 369 ? -27.306 15.109 8.762 1.00 91.62 369 ALA A O 1
ATOM 2954 N N . ALA A 1 370 ? -26.584 17.230 8.565 1.00 91.31 370 ALA A N 1
ATOM 2955 C CA . ALA A 1 370 ? -26.470 17.208 7.104 1.00 91.31 370 ALA A CA 1
ATOM 2956 C C . ALA A 1 370 ? -25.455 16.163 6.595 1.00 91.31 370 ALA A C 1
ATOM 2958 O O . ALA A 1 370 ? -25.723 15.473 5.613 1.00 91.31 370 ALA A O 1
ATOM 2959 N N . LEU A 1 371 ? -24.325 15.976 7.293 1.00 92.56 371 LEU A N 1
ATOM 2960 C CA . LEU A 1 371 ? -23.378 14.897 6.979 1.00 92.56 371 LEU A CA 1
ATOM 2961 C C . LEU A 1 371 ? -24.035 13.513 7.105 1.00 92.56 371 LEU A C 1
ATOM 2963 O O . LEU A 1 371 ? -23.846 12.665 6.237 1.00 92.56 371 LEU A O 1
ATOM 2967 N N . HIS A 1 372 ? -24.836 13.279 8.149 1.00 92.00 372 HIS A N 1
ATOM 2968 C CA . HIS A 1 372 ? -25.558 12.010 8.311 1.00 92.00 372 HIS A CA 1
ATOM 2969 C C . HIS A 1 372 ? -26.629 11.782 7.232 1.00 92.00 372 HIS A C 1
ATOM 2971 O O . HIS A 1 372 ? -26.818 10.640 6.812 1.00 92.00 372 HIS A O 1
ATOM 2977 N N . GLU A 1 373 ? -27.275 12.832 6.716 1.00 90.44 373 GLU A N 1
ATOM 2978 C CA . GLU A 1 373 ? -28.182 12.729 5.559 1.00 90.44 373 GLU A CA 1
ATOM 2979 C C . GLU A 1 373 ? -27.438 12.309 4.273 1.00 90.44 373 GLU A C 1
ATOM 2981 O O . GLU A 1 373 ? -27.891 11.406 3.564 1.00 90.44 373 GLU A O 1
ATOM 2986 N N . GLU A 1 374 ? -26.257 12.876 4.002 1.00 90.50 374 GLU A N 1
ATOM 2987 C CA . GLU A 1 374 ? -25.417 12.476 2.860 1.00 90.50 374 GLU A CA 1
ATOM 2988 C C . GLU A 1 374 ? -24.848 11.052 3.010 1.00 90.50 374 GLU A C 1
ATOM 2990 O O . GLU A 1 374 ? -24.840 10.289 2.038 1.00 90.50 374 GLU A O 1
ATOM 2995 N N . LEU A 1 375 ? -24.463 10.645 4.228 1.00 88.69 375 LEU A N 1
ATOM 2996 C CA . LEU A 1 375 ? -24.008 9.281 4.531 1.00 88.69 375 LEU A CA 1
ATOM 2997 C C . LEU A 1 375 ? -25.111 8.237 4.298 1.00 88.69 375 LEU A C 1
ATOM 2999 O O . LEU A 1 375 ? -24.835 7.166 3.755 1.00 88.69 375 LEU A O 1
ATOM 3003 N N . ILE A 1 376 ? -26.369 8.545 4.642 1.00 84.88 376 ILE A N 1
ATOM 3004 C CA . ILE A 1 376 ? -27.533 7.699 4.308 1.00 84.88 376 ILE A CA 1
ATOM 3005 C C . ILE A 1 376 ? -27.698 7.572 2.785 1.00 84.88 376 ILE A C 1
ATOM 3007 O O . ILE A 1 376 ? -28.088 6.514 2.291 1.00 84.88 376 ILE A O 1
ATOM 3011 N N . ALA A 1 377 ? -27.355 8.618 2.033 1.00 85.44 377 ALA A N 1
ATOM 3012 C CA . ALA A 1 377 ? -27.357 8.626 0.573 1.00 85.44 377 ALA A CA 1
ATOM 3013 C C . ALA A 1 377 ? -26.054 8.083 -0.065 1.00 85.44 377 ALA A C 1
ATOM 3015 O O . ALA A 1 377 ? -25.862 8.226 -1.277 1.00 85.44 377 ALA A O 1
ATOM 3016 N N . GLY A 1 378 ? -25.173 7.456 0.728 1.00 82.38 378 GLY A N 1
ATOM 3017 C CA . GLY A 1 378 ? -23.949 6.793 0.269 1.00 82.38 378 GLY A CA 1
ATOM 3018 C C . GLY A 1 378 ? -22.818 7.736 -0.148 1.00 82.38 378 GLY A C 1
ATOM 3019 O O . GLY A 1 378 ? -21.957 7.332 -0.929 1.00 82.38 378 GLY A O 1
ATOM 3020 N N . ARG A 1 379 ? -22.820 8.990 0.322 1.00 84.56 379 ARG A N 1
ATOM 3021 C CA . ARG A 1 379 ? -21.813 10.007 -0.016 1.00 84.56 379 ARG A CA 1
ATOM 3022 C C . ARG A 1 379 ? -21.099 10.522 1.228 1.00 84.56 379 ARG A C 1
ATOM 3024 O O . ARG A 1 379 ? -21.687 10.630 2.297 1.00 84.56 379 ARG A O 1
ATOM 3031 N N . TRP A 1 380 ? -19.829 10.879 1.061 1.00 89.94 380 TRP A N 1
ATOM 3032 C CA . TRP A 1 380 ? -19.097 11.686 2.032 1.00 89.94 380 TRP A CA 1
ATOM 3033 C C . TRP A 1 380 ? -19.148 13.153 1.595 1.00 89.94 380 TRP A C 1
ATOM 3035 O O . TRP A 1 380 ? -18.908 13.444 0.422 1.00 89.94 380 TRP A O 1
ATOM 3045 N N . GLN A 1 381 ? -19.445 14.064 2.522 1.00 88.25 381 GLN A N 1
ATOM 3046 C CA . GLN A 1 381 ? -19.394 15.505 2.284 1.00 88.25 381 GLN A CA 1
ATOM 3047 C C . GLN A 1 381 ? -18.447 16.151 3.292 1.00 88.25 381 GLN A C 1
ATOM 3049 O O . GLN A 1 381 ? -18.697 16.116 4.495 1.00 88.25 381 GLN A O 1
ATOM 3054 N N . ASP A 1 382 ? -17.390 16.795 2.804 1.00 84.06 382 ASP A N 1
ATOM 3055 C CA . ASP A 1 382 ? -16.506 17.567 3.671 1.00 84.06 382 ASP A CA 1
ATOM 3056 C C . ASP A 1 382 ? -17.191 18.871 4.090 1.00 84.06 382 ASP A C 1
ATOM 3058 O O . ASP A 1 382 ? -17.556 19.713 3.263 1.00 84.06 382 ASP A O 1
ATOM 3062 N N . LEU A 1 383 ? -17.384 19.018 5.399 1.00 86.44 383 LEU A N 1
ATOM 3063 C CA . LEU A 1 383 ? -17.984 20.189 6.021 1.00 86.44 383 LEU A CA 1
ATOM 3064 C C . LEU A 1 383 ? -16.925 20.935 6.829 1.00 86.44 383 LEU A C 1
ATOM 3066 O O . LEU A 1 383 ? -16.231 20.358 7.663 1.00 86.44 383 LEU A O 1
ATOM 3070 N N . ASP A 1 384 ? -16.846 22.248 6.624 1.00 88.38 384 ASP A N 1
ATOM 3071 C CA . ASP A 1 384 ? -16.194 23.130 7.587 1.00 88.38 384 ASP A CA 1
ATOM 3072 C C . ASP A 1 384 ? -16.937 23.031 8.929 1.00 88.38 384 ASP A C 1
ATOM 3074 O O . ASP A 1 384 ? -18.158 23.163 8.959 1.00 88.38 384 ASP A O 1
ATOM 3078 N N . PHE A 1 385 ? -16.230 22.840 10.040 1.00 92.12 385 PHE A N 1
ATOM 3079 C CA . PHE A 1 385 ? -16.789 22.906 11.395 1.00 92.12 385 PHE A CA 1
ATOM 3080 C C . PHE A 1 385 ? -16.172 24.065 12.178 1.00 92.12 385 PHE A C 1
ATOM 3082 O O . PHE A 1 385 ? -14.970 24.328 12.087 1.00 92.12 385 PHE A O 1
ATOM 3089 N N . ARG A 1 386 ? -16.973 24.745 13.000 1.00 91.25 386 ARG A N 1
ATOM 3090 C CA . ARG A 1 386 ? -16.479 25.836 13.848 1.00 91.25 386 ARG A CA 1
ATOM 3091 C C . ARG A 1 386 ? -15.729 25.300 15.069 1.00 91.25 386 ARG A C 1
ATOM 3093 O O . ARG A 1 386 ? -14.718 25.882 15.469 1.00 91.25 386 ARG A O 1
ATOM 3100 N N . ASP A 1 387 ? -16.195 24.200 15.652 1.00 92.31 387 ASP A N 1
ATOM 3101 C CA . ASP A 1 387 ? -15.446 23.448 16.656 1.00 92.31 387 ASP A CA 1
ATOM 3102 C C . ASP A 1 387 ? -14.337 22.601 16.005 1.00 92.31 387 ASP A C 1
ATOM 3104 O O . ASP A 1 387 ? -14.587 21.674 15.231 1.00 92.31 387 ASP A O 1
ATOM 3108 N N . LYS A 1 388 ? -13.081 22.898 16.359 1.00 91.19 388 LYS A N 1
ATOM 3109 C CA . LYS A 1 388 ? -11.894 22.223 15.812 1.00 91.19 388 LYS A CA 1
ATOM 3110 C C . LYS A 1 388 ? -11.831 20.726 16.126 1.00 91.19 388 LYS A C 1
ATOM 3112 O O . LYS A 1 388 ? -11.168 20.005 15.387 1.00 91.19 388 LYS A O 1
ATOM 3117 N N . ARG A 1 389 ? -12.504 20.249 17.182 1.00 94.38 389 ARG A N 1
ATOM 3118 C CA . ARG A 1 389 ? -12.554 18.816 17.523 1.00 94.38 389 ARG A CA 1
ATOM 3119 C C . ARG A 1 389 ? -13.245 18.016 16.416 1.00 94.38 389 ARG A C 1
ATOM 3121 O O . ARG A 1 389 ? -12.803 16.917 16.096 1.00 94.38 389 ARG A O 1
ATOM 3128 N N . LEU A 1 390 ? -14.284 18.589 15.803 1.00 94.19 390 LEU A N 1
ATOM 3129 C CA . LEU A 1 390 ? -15.128 17.905 14.821 1.00 94.19 390 LEU A CA 1
ATOM 3130 C C . LEU A 1 390 ? -14.394 17.586 13.515 1.00 94.19 390 LEU A C 1
ATOM 3132 O O . LEU A 1 390 ? -14.650 16.534 12.948 1.00 94.19 390 LEU A O 1
ATOM 3136 N N . HIS A 1 391 ? -13.436 18.415 13.081 1.00 93.00 391 HIS A N 1
ATOM 3137 C CA . HIS A 1 391 ? -12.591 18.117 11.910 1.00 93.00 391 HIS A CA 1
ATOM 3138 C C . HIS A 1 391 ? -11.816 16.805 12.097 1.00 93.00 391 HIS A C 1
ATOM 3140 O O . HIS A 1 391 ? -11.877 15.909 11.257 1.00 93.00 391 HIS A O 1
ATOM 3146 N N . THR A 1 392 ? -11.129 16.658 13.235 1.00 94.44 392 THR A N 1
ATOM 3147 C CA . THR A 1 392 ? -10.372 15.440 13.551 1.00 94.44 392 THR A CA 1
ATOM 3148 C C . THR A 1 392 ? -11.302 14.245 13.763 1.00 94.44 392 THR A C 1
ATOM 3150 O O . THR A 1 392 ? -11.018 13.159 13.266 1.00 94.44 392 THR A O 1
ATOM 3153 N N . LEU A 1 393 ? -12.431 14.429 14.458 1.00 95.56 393 LEU A N 1
ATOM 3154 C CA . LEU A 1 393 ? -13.408 13.356 14.670 1.00 95.56 393 LEU A CA 1
ATOM 3155 C C . LEU A 1 393 ? -14.042 12.887 13.352 1.00 95.56 393 LEU A C 1
ATOM 3157 O O . LEU A 1 393 ? -14.151 11.684 13.153 1.00 95.56 393 LEU A O 1
ATOM 3161 N N . ALA A 1 394 ? -14.365 13.792 12.424 1.00 94.81 394 ALA A N 1
ATOM 3162 C CA . ALA A 1 394 ? -14.867 13.452 11.093 1.00 94.81 394 ALA A CA 1
ATOM 3163 C C . ALA A 1 394 ? -13.859 12.602 10.304 1.00 94.81 394 ALA A C 1
ATOM 3165 O O . ALA A 1 394 ? -14.227 11.553 9.782 1.00 94.81 394 ALA A O 1
ATOM 3166 N N . ALA A 1 395 ? -12.578 12.987 10.287 1.00 93.88 395 ALA A N 1
ATOM 3167 C CA . ALA A 1 395 ? -11.526 12.206 9.633 1.00 93.88 395 ALA A CA 1
ATOM 3168 C C . ALA A 1 395 ? -11.360 10.800 10.252 1.00 93.88 395 ALA A C 1
ATOM 3170 O O . ALA A 1 395 ? -11.250 9.807 9.532 1.00 93.88 395 ALA A O 1
ATOM 3171 N N . ARG A 1 396 ? -11.409 10.684 11.589 1.00 95.50 396 ARG A N 1
ATOM 3172 C CA . ARG A 1 396 ? -11.356 9.381 12.280 1.00 95.50 396 ARG A CA 1
ATOM 3173 C C . ARG A 1 396 ? -12.612 8.540 12.042 1.00 95.50 396 ARG A C 1
ATOM 3175 O O . ARG A 1 396 ? -12.504 7.338 11.835 1.00 95.50 396 ARG A O 1
ATOM 3182 N N . MET A 1 397 ? -13.795 9.152 12.039 1.00 94.94 397 MET A N 1
ATOM 3183 C CA . MET A 1 397 ? -15.074 8.508 11.722 1.00 94.94 397 MET A CA 1
ATOM 3184 C C . MET A 1 397 ? -15.078 7.966 10.286 1.00 94.94 397 MET A C 1
ATOM 3186 O O . MET A 1 397 ? -15.479 6.820 10.070 1.00 94.94 397 MET A O 1
ATOM 3190 N N . LYS A 1 398 ? -14.571 8.752 9.324 1.00 94.12 398 LYS A N 1
ATOM 3191 C CA . LYS A 1 398 ? -14.363 8.339 7.930 1.00 94.12 398 LYS A CA 1
ATOM 3192 C C . LYS A 1 398 ? -13.494 7.089 7.861 1.00 94.12 398 LYS A C 1
ATOM 3194 O O . LYS A 1 398 ? -13.900 6.106 7.255 1.00 94.12 398 LYS A O 1
ATOM 3199 N N . ALA A 1 399 ? -12.346 7.090 8.536 1.00 93.12 399 ALA A N 1
ATOM 3200 C CA . ALA A 1 399 ? -11.427 5.959 8.489 1.00 93.12 399 ALA A CA 1
ATOM 3201 C C . ALA A 1 399 ? -11.962 4.698 9.187 1.00 93.12 399 ALA A C 1
ATOM 3203 O O . ALA A 1 399 ? -11.902 3.616 8.609 1.00 93.12 399 ALA A O 1
ATOM 3204 N N . ARG A 1 400 ? -12.551 4.841 10.383 1.00 93.25 400 ARG A N 1
ATOM 3205 C CA . ARG A 1 400 ? -13.100 3.725 11.174 1.00 93.25 400 ARG A CA 1
ATOM 3206 C C . ARG A 1 400 ? -14.329 3.075 10.535 1.00 93.25 400 ARG A C 1
ATOM 3208 O O . ARG A 1 400 ? -14.443 1.856 10.547 1.00 93.25 400 ARG A O 1
ATOM 3215 N N . SER A 1 401 ? -15.268 3.876 10.019 1.00 92.19 401 SER A N 1
ATOM 3216 C CA . SER A 1 401 ? -16.567 3.373 9.535 1.00 92.19 401 SER A CA 1
ATOM 3217 C C . SER A 1 401 ? -16.706 3.319 8.011 1.00 92.19 401 SER A C 1
ATOM 3219 O O . SER A 1 401 ? -17.550 2.578 7.512 1.00 92.19 401 SER A O 1
ATOM 3221 N N . TYR A 1 402 ? -15.898 4.077 7.265 1.00 91.00 402 TYR A N 1
ATOM 3222 C CA . TYR A 1 402 ? -15.992 4.207 5.807 1.00 91.00 402 TYR A CA 1
ATOM 3223 C C . TYR A 1 402 ? -14.613 4.138 5.107 1.00 91.00 402 TYR A C 1
ATOM 3225 O O . TYR A 1 402 ? -14.339 4.963 4.231 1.00 91.00 402 TYR A O 1
ATOM 3233 N N . PRO A 1 403 ? -13.733 3.160 5.425 1.00 86.88 403 PRO A N 1
ATOM 3234 C CA . PRO A 1 403 ? -12.356 3.119 4.911 1.00 86.88 403 PRO A CA 1
ATOM 3235 C C . PRO A 1 403 ? -12.262 3.076 3.375 1.00 86.88 403 PRO A C 1
ATOM 3237 O O . PRO A 1 403 ? -11.284 3.546 2.802 1.00 86.88 403 PRO A O 1
ATOM 3240 N N . ALA A 1 404 ? -13.298 2.573 2.695 1.00 85.56 404 ALA A N 1
ATOM 3241 C CA . ALA A 1 404 ? -13.406 2.567 1.233 1.00 85.56 404 ALA A CA 1
ATOM 3242 C C . ALA A 1 404 ? -13.601 3.963 0.595 1.00 85.56 404 ALA A C 1
ATOM 3244 O O . ALA A 1 404 ? -13.558 4.076 -0.627 1.00 85.56 404 ALA A O 1
ATOM 3245 N N . LEU A 1 405 ? -13.828 5.013 1.396 1.00 87.00 405 LEU A N 1
ATOM 3246 C CA . LEU A 1 405 ? -13.967 6.407 0.948 1.00 87.00 405 LEU A CA 1
ATOM 3247 C C . LEU A 1 405 ? -12.706 7.255 1.210 1.00 87.00 405 LEU A C 1
ATOM 3249 O O . LEU A 1 405 ? -12.735 8.461 0.963 1.00 87.00 405 LEU A O 1
ATOM 3253 N N . LEU A 1 406 ? -11.628 6.658 1.734 1.00 88.06 406 LEU A N 1
ATOM 3254 C CA . LEU A 1 406 ? -10.361 7.345 2.002 1.00 88.06 406 LEU A CA 1
ATOM 3255 C C . LEU A 1 406 ? -9.487 7.447 0.743 1.00 88.06 406 LEU A C 1
ATOM 3257 O O . LEU A 1 406 ? -9.229 6.429 0.092 1.00 88.06 406 LEU A O 1
ATOM 3261 N N . ASP A 1 407 ? -8.936 8.628 0.464 1.00 88.44 407 ASP A N 1
ATOM 3262 C CA . ASP A 1 407 ? -7.860 8.784 -0.525 1.00 88.44 407 ASP A CA 1
ATOM 3263 C C . ASP A 1 407 ? -6.491 8.278 -0.008 1.00 88.44 407 ASP A C 1
ATOM 3265 O O . ASP A 1 407 ? -6.337 7.890 1.151 1.00 88.44 407 ASP A O 1
ATOM 3269 N N . GLU A 1 408 ? -5.469 8.241 -0.869 1.00 82.38 408 GLU A N 1
ATOM 3270 C CA . GLU A 1 408 ? -4.136 7.726 -0.510 1.00 82.38 408 GLU A CA 1
ATOM 3271 C C . GLU A 1 408 ? -3.458 8.526 0.625 1.00 82.38 408 GLU A C 1
ATOM 3273 O O . GLU A 1 408 ? -2.768 7.952 1.478 1.00 82.38 408 GLU A O 1
ATOM 3278 N N . ALA A 1 409 ? -3.666 9.845 0.670 1.00 86.31 409 ALA A N 1
ATOM 3279 C CA . ALA A 1 409 ? -3.118 10.715 1.701 1.00 86.31 409 ALA A CA 1
ATOM 3280 C C . ALA A 1 409 ? -3.859 10.523 3.031 1.00 86.31 409 ALA A C 1
ATOM 3282 O O . ALA A 1 409 ? -3.207 10.423 4.072 1.00 86.31 409 ALA A O 1
ATOM 3283 N N . GLU A 1 410 ? -5.185 10.388 3.008 1.00 89.56 410 GLU A N 1
ATOM 3284 C CA . GLU A 1 410 ? -5.995 10.041 4.179 1.00 89.56 410 GLU A CA 1
ATOM 3285 C C . GLU A 1 410 ? -5.629 8.653 4.727 1.00 89.56 410 GLU A C 1
ATOM 3287 O O . GLU A 1 410 ? -5.364 8.512 5.920 1.00 89.56 410 GLU A O 1
ATOM 3292 N N . GLN A 1 411 ? -5.498 7.636 3.866 1.00 83.31 411 GLN A N 1
ATOM 3293 C CA . GLN A 1 411 ? -5.043 6.292 4.254 1.00 83.31 411 GLN A CA 1
ATOM 3294 C C . GLN A 1 411 ? -3.633 6.301 4.860 1.00 83.31 411 GLN A C 1
ATOM 3296 O O . GLN A 1 411 ? -3.299 5.456 5.695 1.00 83.31 411 GLN A O 1
ATOM 3301 N N . LYS A 1 412 ? -2.759 7.220 4.432 1.00 78.88 412 LYS A N 1
ATOM 3302 C CA . LYS A 1 412 ? -1.423 7.398 5.017 1.00 78.88 412 LYS A CA 1
ATOM 3303 C C . LYS A 1 412 ? -1.479 8.122 6.365 1.00 78.88 412 LYS A C 1
ATOM 3305 O O . LYS A 1 412 ? -0.795 7.705 7.295 1.00 78.88 412 LYS A O 1
ATOM 3310 N N . GLN A 1 413 ? -2.307 9.159 6.497 1.00 86.75 413 GLN A N 1
ATOM 3311 C CA . GLN A 1 413 ? -2.527 9.852 7.771 1.00 86.75 413 GLN A CA 1
ATOM 3312 C C . GLN A 1 413 ? -3.148 8.921 8.821 1.00 86.75 413 GLN A C 1
ATOM 3314 O O . GLN A 1 413 ? -2.680 8.907 9.958 1.00 86.75 413 GLN A O 1
ATOM 3319 N N . TRP A 1 414 ? -4.129 8.098 8.434 1.00 92.75 414 TRP A N 1
ATOM 3320 C CA . TRP A 1 414 ? -4.748 7.111 9.318 1.00 92.75 414 TRP A CA 1
ATOM 3321 C C . TRP A 1 414 ? -3.738 6.078 9.822 1.00 92.75 414 TRP A C 1
ATOM 3323 O O . TRP A 1 414 ? -3.576 5.942 11.030 1.00 92.75 414 TRP A O 1
ATOM 3333 N N . ARG A 1 415 ? -2.977 5.429 8.926 1.00 83.06 415 ARG A N 1
ATOM 3334 C CA . ARG A 1 415 ? -1.922 4.473 9.319 1.00 83.06 415 ARG A CA 1
ATOM 3335 C C . ARG A 1 415 ? -0.898 5.094 10.269 1.00 83.06 415 ARG A C 1
ATOM 3337 O O . ARG A 1 415 ? -0.573 4.490 11.285 1.00 83.06 415 ARG A O 1
ATOM 3344 N N . ASN A 1 416 ? -0.439 6.315 9.988 1.00 82.62 416 ASN A N 1
ATOM 3345 C CA . ASN A 1 416 ? 0.478 7.027 10.879 1.00 82.62 416 ASN A CA 1
ATOM 3346 C C . ASN A 1 416 ? -0.143 7.285 12.265 1.00 82.62 416 ASN A C 1
ATOM 3348 O O . ASN A 1 416 ? 0.553 7.147 13.269 1.00 82.62 416 ASN A O 1
ATOM 3352 N N . PHE A 1 417 ? -1.429 7.648 12.338 1.00 92.44 417 PHE A N 1
ATOM 3353 C CA . PHE A 1 417 ? -2.144 7.821 13.607 1.00 92.44 417 PHE A CA 1
ATOM 3354 C C . PHE A 1 417 ? -2.290 6.501 14.377 1.00 92.44 417 PHE A C 1
ATOM 3356 O O . PHE A 1 417 ? -1.979 6.480 15.565 1.00 92.44 417 PHE A O 1
ATOM 3363 N N . VAL A 1 418 ? -2.697 5.413 13.712 1.00 89.00 418 VAL A N 1
ATOM 3364 C CA . VAL A 1 418 ? -2.818 4.074 14.317 1.00 89.00 418 VAL A CA 1
ATOM 3365 C C . VAL A 1 418 ? -1.487 3.642 14.934 1.00 89.00 418 VAL A C 1
ATOM 3367 O O . VAL A 1 418 ? -1.447 3.338 16.121 1.00 89.00 418 VAL A O 1
ATOM 3370 N N . ILE A 1 419 ? -0.389 3.713 14.173 1.00 78.56 419 ILE A N 1
ATOM 3371 C CA . ILE A 1 419 ? 0.959 3.363 14.652 1.00 78.56 419 ILE A CA 1
ATOM 3372 C C . ILE A 1 419 ? 1.353 4.246 15.847 1.00 78.56 419 ILE A C 1
ATOM 3374 O O . ILE A 1 419 ? 1.656 3.731 16.918 1.00 78.56 419 ILE A O 1
ATOM 3378 N N . THR A 1 420 ? 1.246 5.576 15.714 1.00 86.44 420 THR A N 1
ATOM 3379 C CA . THR A 1 420 ? 1.608 6.526 16.790 1.00 86.44 420 THR A CA 1
ATOM 3380 C C . THR A 1 420 ? 0.796 6.301 18.071 1.00 86.44 420 THR A C 1
ATOM 3382 O O . THR A 1 420 ? 1.300 6.532 19.168 1.00 86.44 420 THR A O 1
ATOM 3385 N N . LYS A 1 421 ? -0.464 5.863 17.951 1.00 88.75 421 LYS A N 1
ATOM 3386 C CA . LYS A 1 421 ? -1.327 5.549 19.091 1.00 88.75 421 LYS A CA 1
ATOM 3387 C C . LYS A 1 421 ? -0.958 4.205 19.724 1.00 88.75 421 LYS A C 1
ATOM 3389 O O . LYS A 1 421 ? -0.842 4.134 20.941 1.00 88.75 421 LYS A O 1
ATOM 3394 N N . LEU A 1 422 ? -0.790 3.145 18.933 1.00 87.00 422 LEU A N 1
ATOM 3395 C CA . LEU A 1 422 ? -0.549 1.797 19.461 1.00 87.00 422 LEU A CA 1
ATOM 3396 C C . LEU A 1 422 ? 0.885 1.590 19.975 1.00 87.00 422 LEU A C 1
ATOM 3398 O O . LEU A 1 422 ? 1.078 0.770 20.866 1.00 87.00 422 LEU A O 1
ATOM 3402 N N . GLU A 1 423 ? 1.867 2.344 19.478 1.00 85.62 423 GLU A N 1
ATOM 3403 C CA . GLU A 1 423 ? 3.250 2.341 19.989 1.00 85.62 423 GLU A CA 1
ATOM 3404 C C . GLU A 1 423 ? 3.487 3.367 21.117 1.00 85.62 423 GLU A C 1
ATOM 3406 O O . GLU A 1 423 ? 4.486 3.283 21.830 1.00 85.62 423 GLU A O 1
ATOM 3411 N N . GLY A 1 424 ? 2.601 4.358 21.271 1.00 84.19 424 GLY A N 1
ATOM 3412 C CA . GLY A 1 424 ? 2.770 5.476 22.202 1.00 84.19 424 GLY A CA 1
ATOM 3413 C C . GLY A 1 424 ? 2.215 5.225 23.608 1.00 84.19 424 GLY A C 1
ATOM 3414 O O . GLY A 1 424 ? 1.144 4.643 23.776 1.00 84.19 424 GLY A O 1
ATOM 3415 N N . ASP A 1 425 ? 2.910 5.746 24.625 1.00 86.25 425 ASP A N 1
ATOM 3416 C CA . ASP A 1 425 ? 2.402 5.807 26.001 1.00 86.25 425 ASP A CA 1
ATOM 3417 C C . ASP A 1 425 ? 1.190 6.759 26.106 1.00 86.25 425 ASP A C 1
ATOM 3419 O O . ASP A 1 425 ? 1.215 7.883 25.593 1.00 86.25 425 ASP A O 1
ATOM 3423 N N . GLY A 1 426 ? 0.141 6.343 26.821 1.00 85.00 426 GLY A N 1
ATOM 3424 C CA . GLY A 1 426 ? -1.081 7.127 27.017 1.00 85.00 426 GLY A CA 1
ATOM 3425 C C . GLY A 1 426 ? -2.081 6.460 27.966 1.00 85.00 426 GLY A C 1
ATOM 3426 O O . GLY A 1 426 ? -1.812 5.396 28.514 1.00 85.00 426 GLY A O 1
ATOM 3427 N N . ASP A 1 427 ? -3.259 7.067 28.137 1.00 86.06 427 ASP A N 1
ATOM 3428 C CA . ASP A 1 427 ? -4.346 6.553 28.998 1.00 86.06 427 ASP A CA 1
ATOM 3429 C C . ASP A 1 427 ? -5.089 5.327 28.396 1.00 86.06 427 ASP A C 1
ATOM 3431 O O . ASP A 1 427 ? -6.133 4.922 28.909 1.00 86.06 427 ASP A O 1
ATOM 3435 N N . TRP A 1 428 ? -4.608 4.769 27.280 1.00 90.44 428 TRP A N 1
ATOM 3436 C CA . TRP A 1 428 ? -5.218 3.664 26.531 1.00 90.44 428 TRP A CA 1
ATOM 3437 C C . TRP A 1 428 ? -4.290 2.443 26.481 1.00 90.44 428 TRP A C 1
ATOM 3439 O O . TRP A 1 428 ? -3.081 2.549 26.683 1.00 90.44 428 TRP A O 1
ATOM 3449 N N . LEU A 1 429 ? -4.850 1.277 26.150 1.00 90.94 429 LEU A N 1
ATOM 3450 C CA . LEU A 1 429 ? -4.082 0.043 25.984 1.00 90.94 429 LEU A CA 1
ATOM 3451 C C . LEU A 1 429 ? -3.230 0.110 24.701 1.00 90.94 429 LEU A C 1
ATOM 3453 O O . LEU A 1 429 ? -3.756 0.032 23.590 1.00 90.94 429 LEU A O 1
ATOM 3457 N N . ASN A 1 430 ? -1.924 0.317 24.870 1.00 90.38 430 ASN A N 1
ATOM 3458 C CA . ASN A 1 430 ? -0.911 0.264 23.810 1.00 90.38 430 ASN A CA 1
ATOM 3459 C C . ASN A 1 430 ? -0.386 -1.174 23.619 1.00 90.38 430 ASN A C 1
ATOM 3461 O O . ASN A 1 430 ? -0.694 -2.062 24.414 1.00 90.38 430 ASN A O 1
ATOM 3465 N N . LEU A 1 431 ? 0.405 -1.407 22.569 1.00 84.25 431 LEU A N 1
ATOM 3466 C CA . LEU A 1 431 ? 0.853 -2.745 22.173 1.00 84.25 431 LEU A CA 1
ATOM 3467 C C . LEU A 1 431 ? 1.755 -3.413 23.222 1.00 84.25 431 LEU A C 1
ATOM 3469 O O . LEU A 1 431 ? 1.535 -4.574 23.548 1.00 84.25 431 LEU A O 1
ATOM 3473 N N . ARG A 1 432 ? 2.707 -2.677 23.810 1.00 86.00 432 ARG A N 1
ATOM 3474 C CA . ARG A 1 432 ? 3.612 -3.190 24.858 1.00 86.00 432 ARG A CA 1
ATOM 3475 C C . ARG A 1 432 ? 2.831 -3.671 26.082 1.00 86.00 432 ARG A C 1
ATOM 3477 O O . ARG A 1 432 ? 3.089 -4.749 26.613 1.00 86.00 432 ARG A O 1
ATOM 3484 N N . ASP A 1 433 ? 1.877 -2.861 26.529 1.00 88.56 433 ASP A N 1
ATOM 3485 C CA . ASP A 1 433 ? 1.101 -3.147 27.736 1.00 88.56 433 ASP A CA 1
ATOM 3486 C C . ASP A 1 433 ? 0.004 -4.201 27.463 1.00 88.56 433 ASP A C 1
ATOM 3488 O O . ASP A 1 433 ? -0.383 -4.938 28.370 1.00 88.56 433 ASP A O 1
ATOM 3492 N N . TYR A 1 434 ? -0.436 -4.346 26.205 1.00 88.56 434 TYR A N 1
ATOM 3493 C CA . TYR A 1 434 ? -1.251 -5.469 25.728 1.00 88.56 434 TYR A CA 1
ATOM 3494 C C . TYR A 1 434 ? -0.468 -6.788 25.718 1.00 88.56 434 TYR A C 1
ATOM 3496 O O . TYR A 1 434 ? -0.942 -7.770 26.285 1.00 88.56 434 TYR A O 1
ATOM 3504 N N . GLU A 1 435 ? 0.734 -6.819 25.134 1.00 83.69 435 GLU A N 1
ATOM 3505 C CA . GLU A 1 435 ? 1.598 -8.008 25.093 1.00 83.69 435 GLU A CA 1
ATOM 3506 C C . GLU A 1 435 ? 1.930 -8.504 26.509 1.00 83.69 435 GLU A C 1
ATOM 3508 O O . GLU A 1 435 ? 1.735 -9.681 26.813 1.00 83.69 435 GLU A O 1
ATOM 3513 N N . ALA A 1 436 ? 2.314 -7.599 27.417 1.00 85.69 436 ALA A N 1
ATOM 3514 C CA . ALA A 1 436 ? 2.570 -7.934 28.819 1.00 85.69 436 ALA A CA 1
ATOM 3515 C C . ALA A 1 436 ? 1.328 -8.500 29.543 1.00 85.69 436 ALA A C 1
ATOM 3517 O O . ALA A 1 436 ? 1.442 -9.425 30.350 1.00 85.69 436 ALA A O 1
ATOM 3518 N N . LEU A 1 437 ? 0.131 -7.980 29.243 1.00 88.19 437 LEU A N 1
ATOM 3519 C CA . LEU A 1 437 ? -1.130 -8.476 29.801 1.00 88.19 437 LEU A CA 1
ATOM 3520 C C . LEU A 1 437 ? -1.519 -9.849 29.222 1.00 88.19 437 LEU A C 1
ATOM 3522 O O . LEU A 1 437 ? -2.012 -10.707 29.956 1.00 88.19 437 LEU A O 1
ATOM 3526 N N . ILE A 1 438 ? -1.250 -10.087 27.934 1.00 85.75 438 ILE A N 1
ATOM 3527 C CA . ILE A 1 438 ? -1.410 -11.394 27.286 1.00 85.75 438 ILE A CA 1
ATOM 3528 C C . ILE A 1 438 ? -0.491 -12.436 27.943 1.00 85.75 438 ILE A C 1
ATOM 3530 O O . ILE A 1 438 ? -0.973 -13.499 28.339 1.00 85.75 438 ILE A O 1
ATOM 3534 N N . GLU A 1 439 ? 0.798 -12.129 28.131 1.00 83.25 439 GLU A N 1
ATOM 3535 C CA . GLU A 1 439 ? 1.750 -13.013 28.823 1.00 83.25 439 GLU A CA 1
ATOM 3536 C C . GLU A 1 439 ? 1.321 -13.301 30.272 1.00 83.25 439 GLU A C 1
ATOM 3538 O O . GLU A 1 439 ? 1.306 -14.459 30.700 1.00 83.25 439 GLU A O 1
ATOM 3543 N N . GLN A 1 440 ? 0.902 -12.271 31.018 1.00 88.44 440 GLN A N 1
ATOM 3544 C CA . GLN A 1 440 ? 0.424 -12.411 32.398 1.00 88.44 440 GLN A CA 1
ATOM 3545 C C . GLN A 1 440 ? -0.805 -13.330 32.508 1.00 88.44 440 GLN A C 1
ATOM 3547 O O . GLN A 1 440 ? -0.945 -14.048 33.502 1.00 88.44 440 GLN A O 1
ATOM 3552 N N . LEU A 1 441 ? -1.702 -13.311 31.519 1.00 87.06 441 LEU A N 1
ATOM 3553 C CA . LEU A 1 441 ? -2.897 -14.156 31.486 1.00 87.06 441 LEU A CA 1
ATOM 3554 C C . LEU A 1 441 ? -2.584 -15.593 31.054 1.00 87.06 441 LEU A C 1
ATOM 3556 O O . LEU A 1 441 ? -3.076 -16.529 31.680 1.00 87.06 441 LEU A O 1
ATOM 3560 N N . PHE A 1 442 ? -1.706 -15.793 30.066 1.00 80.25 442 PHE A N 1
ATOM 3561 C CA . PHE A 1 442 ? -1.234 -17.132 29.689 1.00 80.25 442 PHE A CA 1
ATOM 3562 C C . PHE A 1 442 ? -0.464 -17.848 30.809 1.00 80.25 442 PHE A C 1
ATOM 3564 O O . PHE A 1 442 ? -0.457 -19.077 30.852 1.00 80.25 442 PHE A O 1
ATOM 3571 N N . ALA A 1 443 ? 0.148 -17.103 31.733 1.00 81.69 443 ALA A N 1
ATOM 3572 C CA . ALA A 1 443 ? 0.817 -17.654 32.909 1.00 81.69 443 ALA A CA 1
ATOM 3573 C C . ALA A 1 443 ? -0.141 -18.140 34.024 1.00 81.69 443 ALA A C 1
ATOM 3575 O O . ALA A 1 443 ? 0.331 -18.683 35.026 1.00 81.69 443 ALA A O 1
ATOM 3576 N N . GLN A 1 444 ? -1.463 -17.953 33.897 1.00 82.50 444 GLN A N 1
ATOM 3577 C CA . GLN A 1 444 ? -2.430 -18.382 34.916 1.00 82.50 444 GLN A CA 1
ATOM 3578 C C . GLN A 1 444 ? -2.769 -19.879 34.777 1.00 82.50 444 GLN A C 1
ATOM 3580 O O . GLN A 1 444 ? -3.139 -20.320 33.688 1.00 82.50 444 GLN A O 1
ATOM 3585 N N . PRO A 1 445 ? -2.681 -20.679 35.859 1.00 65.00 445 PRO A N 1
ATOM 3586 C CA . PRO A 1 445 ? -2.767 -22.140 35.769 1.00 65.00 445 PRO A CA 1
ATOM 3587 C C . PRO A 1 445 ? -4.179 -22.695 35.510 1.00 65.00 445 PRO A C 1
ATOM 3589 O O . PRO A 1 445 ? -4.294 -23.839 35.077 1.00 65.00 445 PRO A O 1
ATOM 3592 N N . ASP A 1 446 ? -5.233 -21.910 35.759 1.00 78.06 446 ASP A N 1
ATOM 3593 C CA . ASP A 1 446 ? -6.617 -22.399 35.890 1.00 78.06 446 ASP A CA 1
ATOM 3594 C C . ASP A 1 446 ? -7.579 -21.926 34.769 1.00 78.06 446 ASP A C 1
ATOM 3596 O O . ASP A 1 446 ? -8.795 -21.907 34.959 1.00 78.06 446 ASP A O 1
ATOM 3600 N N . MET A 1 447 ? -7.072 -21.529 33.591 1.00 80.38 447 MET A N 1
ATOM 3601 C CA . MET A 1 447 ? -7.936 -21.130 32.461 1.00 80.38 447 MET A CA 1
ATOM 3602 C C . MET A 1 447 ? -8.746 -22.302 31.879 1.00 80.38 447 MET A C 1
ATOM 3604 O O . MET A 1 447 ? -8.222 -23.396 31.659 1.00 80.38 447 MET A O 1
ATOM 3608 N N . SER A 1 448 ? -10.013 -22.049 31.531 1.00 84.19 448 SER A N 1
ATOM 3609 C CA . SER A 1 448 ? -10.852 -23.010 30.802 1.00 84.19 448 SER A CA 1
ATOM 3610 C C . SER A 1 448 ? -10.374 -23.218 29.355 1.00 84.19 448 SER A C 1
ATOM 3612 O O . SER A 1 448 ? -9.661 -22.390 28.789 1.00 84.19 448 SER A O 1
ATOM 3614 N N . VAL A 1 449 ? -10.808 -24.307 28.708 1.00 81.94 449 VAL A N 1
ATOM 3615 C CA . VAL A 1 449 ? -10.488 -24.582 27.290 1.00 81.94 449 VAL A CA 1
ATOM 3616 C C . VAL A 1 449 ? -10.994 -23.466 26.366 1.00 81.94 449 VAL A C 1
ATOM 3618 O O . VAL A 1 449 ? -10.318 -23.100 25.407 1.00 81.94 449 VAL A O 1
ATOM 3621 N N . GLU A 1 450 ? -12.161 -22.897 26.665 1.00 79.19 450 GLU A N 1
ATOM 3622 C CA . GLU A 1 450 ? -12.770 -21.805 25.895 1.00 79.19 450 GLU A CA 1
ATOM 3623 C C . GLU A 1 450 ? -11.997 -20.496 26.106 1.00 79.19 450 GLU A C 1
ATOM 3625 O O . GLU A 1 450 ? -11.663 -19.811 25.140 1.00 79.19 450 GLU A O 1
ATOM 3630 N N . GLN A 1 451 ? -11.607 -20.205 27.351 1.00 84.75 451 GLN A N 1
ATOM 3631 C CA . GLN A 1 451 ? -10.746 -19.070 27.696 1.00 84.75 451 GLN A CA 1
ATOM 3632 C C . GLN A 1 451 ? -9.367 -19.176 27.033 1.00 84.75 451 GLN A C 1
ATOM 3634 O O . GLN A 1 451 ? -8.864 -18.190 26.501 1.00 84.75 451 GLN A O 1
ATOM 3639 N N . HIS A 1 452 ? -8.783 -20.375 26.978 1.00 81.56 452 HIS A N 1
ATOM 3640 C CA . HIS A 1 452 ? -7.510 -20.616 26.301 1.00 81.56 452 HIS A CA 1
ATOM 3641 C C . HIS A 1 452 ? -7.619 -20.405 24.778 1.00 81.56 452 HIS A C 1
ATOM 3643 O O . HIS A 1 452 ? -6.719 -19.825 24.175 1.00 81.56 452 HIS A O 1
ATOM 3649 N N . GLN A 1 453 ? -8.740 -20.790 24.152 1.00 81.19 453 GLN A N 1
ATOM 3650 C CA . GLN A 1 453 ? -9.012 -20.492 22.737 1.00 81.19 453 GLN A CA 1
ATOM 3651 C C . GLN A 1 453 ? -9.238 -18.995 22.471 1.00 81.19 453 GLN A C 1
ATOM 3653 O O . GLN A 1 453 ? -8.847 -18.501 21.412 1.00 81.19 453 GLN A O 1
ATOM 3658 N N . ILE A 1 454 ? -9.866 -18.270 23.402 1.00 84.75 454 ILE A N 1
ATOM 3659 C CA . ILE A 1 454 ? -10.012 -16.808 23.334 1.00 84.75 454 ILE A CA 1
ATOM 3660 C C . ILE A 1 454 ? -8.631 -16.150 23.427 1.00 84.75 454 ILE A C 1
ATOM 3662 O O . ILE A 1 454 ? -8.273 -15.378 22.543 1.00 84.75 454 ILE A O 1
ATOM 3666 N N . MET A 1 455 ? -7.821 -16.517 24.424 1.00 83.69 455 MET A N 1
ATOM 3667 C CA . MET A 1 455 ? -6.453 -16.013 24.597 1.00 83.69 455 MET A CA 1
ATOM 3668 C C . MET A 1 455 ? -5.552 -16.311 23.398 1.00 83.69 455 MET A C 1
ATOM 3670 O O . MET A 1 455 ? -4.808 -15.433 22.965 1.00 83.69 455 MET A O 1
ATOM 3674 N N . GLN A 1 456 ? -5.657 -17.504 22.806 1.00 77.19 456 GLN A N 1
ATOM 3675 C CA . GLN A 1 456 ? -4.932 -17.836 21.581 1.00 77.19 456 GLN A CA 1
ATOM 3676 C C . GLN A 1 456 ? -5.324 -16.887 20.434 1.00 77.19 456 GLN A C 1
ATOM 3678 O O . GLN A 1 456 ? -4.446 -16.254 19.860 1.00 77.19 456 GLN A O 1
ATOM 3683 N N . LYS A 1 457 ? -6.624 -16.679 20.183 1.00 76.06 457 LYS A N 1
ATOM 3684 C CA . LYS A 1 457 ? -7.141 -15.745 19.155 1.00 76.06 457 LYS A CA 1
ATOM 3685 C C . LYS A 1 457 ? -6.851 -14.260 19.419 1.00 76.06 457 LYS A C 1
ATOM 3687 O O . LYS A 1 457 ? -7.122 -13.434 18.548 1.00 76.06 457 LYS A O 1
ATOM 3692 N N . LEU A 1 458 ? -6.377 -13.913 20.615 1.00 78.06 458 LEU A N 1
ATOM 3693 C CA . LEU A 1 458 ? -5.959 -12.560 20.994 1.00 78.06 458 LEU A CA 1
ATOM 3694 C C . LEU A 1 458 ? -4.445 -12.369 20.812 1.00 78.06 458 LEU A C 1
ATOM 3696 O O . LEU A 1 458 ? -4.021 -11.317 20.337 1.00 78.06 458 LEU A O 1
ATOM 3700 N N . ALA A 1 459 ? -3.639 -13.385 21.135 1.00 67.75 459 ALA A N 1
ATOM 3701 C CA . ALA A 1 459 ? -2.202 -13.402 20.850 1.00 67.75 459 ALA A CA 1
ATOM 3702 C C . ALA A 1 459 ? -1.885 -13.622 19.356 1.00 67.75 459 ALA A C 1
ATOM 3704 O O . ALA A 1 459 ? -0.837 -13.202 18.867 1.00 67.75 459 ALA A O 1
ATOM 3705 N N . GLU A 1 460 ? -2.791 -14.264 18.616 1.00 60.41 460 GLU A N 1
ATOM 3706 C CA . GLU A 1 460 ? -2.716 -14.487 17.169 1.00 60.41 460 GLU A CA 1
ATOM 3707 C C . GLU A 1 460 ? -2.998 -13.202 16.364 1.00 60.41 460 GLU A C 1
ATOM 3709 O O . GLU A 1 460 ? -3.995 -13.098 15.652 1.00 60.41 460 GLU A O 1
ATOM 3714 N N . HIS A 1 461 ? -2.091 -12.223 16.444 1.00 58.56 461 HIS A N 1
ATOM 3715 C CA . HIS A 1 461 ? -2.047 -11.078 15.527 1.00 58.56 461 HIS A CA 1
ATOM 3716 C C . HIS A 1 461 ? -1.613 -11.521 14.124 1.00 58.56 461 HIS A C 1
ATOM 3718 O O . HIS A 1 461 ? -0.418 -11.665 13.839 1.00 58.56 461 HIS A O 1
ATOM 3724 N N . GLY A 1 462 ? -2.592 -11.728 13.243 1.00 54.06 462 GLY A N 1
ATOM 3725 C CA . GLY A 1 462 ? -2.375 -12.317 11.936 1.00 54.06 462 GLY A CA 1
ATOM 3726 C C . GLY A 1 462 ? -1.601 -11.421 10.979 1.00 54.06 462 GLY A C 1
ATOM 3727 O O . GLY A 1 462 ? -1.798 -10.206 10.872 1.00 54.06 462 GLY A O 1
ATOM 3728 N N . VAL A 1 463 ? -0.703 -12.053 10.226 1.00 62.22 463 VAL A N 1
ATOM 3729 C CA . VAL A 1 463 ? 0.149 -11.366 9.263 1.00 62.22 463 VAL A CA 1
ATOM 3730 C C . VAL A 1 463 ? -0.689 -10.888 8.084 1.00 62.22 463 VAL A C 1
ATOM 3732 O O . VAL A 1 463 ? -1.266 -11.689 7.348 1.00 62.22 463 VAL A O 1
ATOM 3735 N N . SER A 1 464 ? -0.717 -9.574 7.872 1.00 71.88 464 SER A N 1
ATOM 3736 C CA . SER A 1 464 ? -1.400 -8.965 6.730 1.00 71.88 464 SER A CA 1
ATOM 3737 C C . SER A 1 464 ? -0.399 -8.400 5.727 1.00 71.88 464 SER A C 1
ATOM 3739 O O . SER A 1 464 ? 0.636 -7.832 6.091 1.00 71.88 464 SER A O 1
ATOM 3741 N N . LYS A 1 465 ? -0.722 -8.536 4.437 1.00 75.44 465 LYS A N 1
ATOM 3742 C CA . LYS A 1 465 ? 0.050 -7.968 3.333 1.00 75.44 465 LYS A CA 1
ATOM 3743 C C . LYS A 1 465 ? -0.844 -7.357 2.264 1.00 75.44 465 LYS A C 1
ATOM 3745 O O . LYS A 1 465 ? -1.699 -8.034 1.693 1.00 75.44 465 LYS A O 1
ATOM 3750 N N . ARG A 1 466 ? -0.579 -6.095 1.937 1.00 75.25 466 ARG A N 1
ATOM 3751 C CA . ARG A 1 466 ? -1.222 -5.316 0.877 1.00 75.25 466 ARG A CA 1
ATOM 3752 C C . ARG A 1 466 ? -0.190 -4.933 -0.188 1.00 75.25 466 ARG A C 1
ATOM 3754 O O . ARG A 1 466 ? 0.959 -4.626 0.126 1.00 75.25 466 ARG A O 1
ATOM 3761 N N . TYR A 1 467 ? -0.603 -4.954 -1.449 1.00 63.88 467 TYR A N 1
ATOM 3762 C CA . TYR A 1 467 ? 0.118 -4.343 -2.564 1.00 63.88 467 TYR A CA 1
ATOM 3763 C C . TYR A 1 467 ? -0.820 -3.323 -3.199 1.00 63.88 467 TYR A C 1
ATOM 3765 O O . TYR A 1 467 ? -1.915 -3.682 -3.632 1.00 63.88 467 TYR A O 1
ATOM 3773 N N . ASP A 1 468 ? -0.411 -2.058 -3.213 1.00 67.06 468 ASP A N 1
ATOM 3774 C CA . ASP A 1 468 ? -1.248 -0.925 -3.609 1.00 67.06 468 ASP A CA 1
ATOM 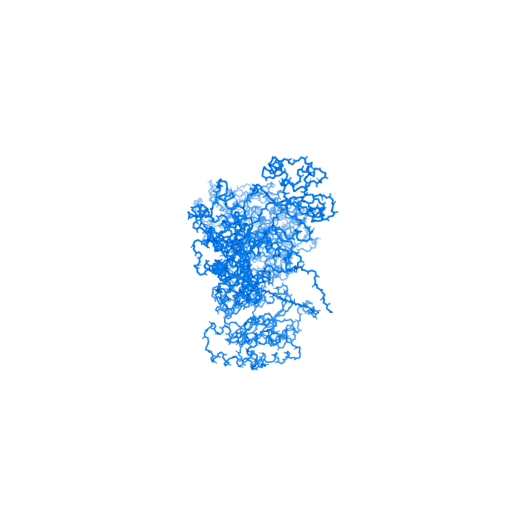3775 C C . ASP A 1 468 ? -2.606 -0.954 -2.870 1.00 67.06 468 ASP A C 1
ATOM 3777 O O . ASP A 1 468 ? -2.637 -0.867 -1.642 1.00 67.06 468 ASP A O 1
ATOM 3781 N N . GLN A 1 469 ? -3.723 -1.124 -3.587 1.00 50.50 469 GLN A N 1
ATOM 3782 C CA . GLN A 1 469 ? -5.071 -1.247 -3.009 1.00 50.50 469 GLN A CA 1
ATOM 3783 C C . GLN A 1 469 ? -5.518 -2.702 -2.744 1.00 50.50 469 GLN A C 1
ATOM 3785 O O . GLN A 1 469 ? -6.608 -2.921 -2.219 1.00 50.50 469 GLN A O 1
ATOM 3790 N N . LEU A 1 470 ? -4.717 -3.709 -3.110 1.00 52.78 470 LEU A N 1
ATOM 3791 C CA . LEU A 1 470 ? -5.080 -5.123 -3.005 1.00 52.78 470 LEU A CA 1
ATOM 3792 C C . LEU A 1 470 ? -4.484 -5.769 -1.747 1.00 52.78 470 LEU A C 1
ATOM 3794 O O . LEU A 1 470 ? -3.276 -5.997 -1.663 1.00 52.78 470 LEU A O 1
ATOM 3798 N N . THR A 1 471 ? -5.338 -6.158 -0.801 1.00 72.31 471 THR A N 1
ATOM 3799 C CA . THR A 1 471 ? -4.954 -7.082 0.275 1.00 72.31 471 THR A CA 1
ATOM 3800 C C . THR A 1 471 ? -4.761 -8.490 -0.299 1.00 72.31 471 THR A C 1
ATOM 3802 O O . THR A 1 471 ? -5.683 -9.066 -0.875 1.00 72.31 471 THR A O 1
ATOM 3805 N N . VAL A 1 472 ? -3.550 -9.033 -0.162 1.00 80.12 472 VAL A N 1
ATOM 3806 C CA . VAL A 1 472 ? -3.128 -10.348 -0.686 1.00 80.12 472 VAL A CA 1
ATOM 3807 C C . VAL A 1 472 ? -2.970 -11.385 0.429 1.00 80.12 472 VAL A C 1
ATOM 3809 O O . VAL A 1 472 ? -3.136 -12.576 0.172 1.00 80.12 472 VAL A O 1
ATOM 3812 N N . LEU A 1 473 ? -2.703 -10.942 1.660 1.00 82.81 473 LEU A N 1
ATOM 3813 C CA . LEU A 1 473 ? -2.854 -11.716 2.895 1.00 82.81 473 LEU A CA 1
ATOM 3814 C C . LEU A 1 473 ? -3.559 -10.830 3.925 1.00 82.81 473 LEU A C 1
ATOM 3816 O O . LEU A 1 473 ? -3.266 -9.637 4.000 1.00 82.81 473 LEU A O 1
ATOM 3820 N N . ASP A 1 474 ? -4.497 -11.394 4.673 1.00 78.69 474 ASP A N 1
ATOM 3821 C CA . ASP A 1 474 ? -5.414 -10.667 5.552 1.00 78.69 474 ASP A CA 1
ATOM 3822 C C . ASP A 1 474 ? -5.566 -11.474 6.846 1.00 78.69 474 ASP A C 1
ATOM 3824 O O . ASP A 1 474 ? -6.118 -12.571 6.814 1.00 78.69 474 ASP A O 1
ATOM 3828 N N . ASP A 1 475 ? -5.017 -10.958 7.946 1.00 74.25 475 ASP A N 1
ATOM 3829 C CA . ASP A 1 475 ? -5.062 -11.563 9.288 1.00 74.25 475 ASP A CA 1
ATOM 3830 C C . ASP A 1 475 ? -4.636 -13.054 9.325 1.00 74.25 475 ASP A C 1
ATOM 3832 O O . ASP A 1 475 ? -5.350 -13.941 9.795 1.00 74.25 475 ASP A O 1
ATOM 3836 N N . VAL A 1 476 ? -3.456 -13.367 8.766 1.00 78.12 476 VAL A N 1
ATOM 3837 C CA . VAL A 1 476 ? -2.963 -14.752 8.638 1.00 78.12 476 VAL A CA 1
ATOM 3838 C C . VAL A 1 476 ? -2.134 -15.186 9.847 1.00 78.12 476 VAL A C 1
ATOM 3840 O O . VAL A 1 476 ? -0.932 -14.924 9.914 1.00 78.12 476 VAL A O 1
ATOM 3843 N N . SER A 1 477 ? -2.768 -15.914 10.765 1.00 79.81 477 SER A N 1
ATOM 3844 C CA . SER A 1 477 ? -2.126 -16.602 11.896 1.00 79.81 477 SER A CA 1
ATOM 3845 C C . SER A 1 477 ? -2.006 -18.106 11.633 1.00 79.81 477 SER A C 1
ATOM 3847 O O . SER A 1 477 ? -3.004 -18.767 11.358 1.00 79.81 477 SER A O 1
ATOM 3849 N N . VAL A 1 478 ? -0.788 -18.664 11.698 1.00 83.44 478 VAL A N 1
ATOM 3850 C CA . VAL A 1 478 ? -0.541 -20.121 11.673 1.00 83.44 478 VAL A CA 1
ATOM 3851 C C . VAL A 1 478 ? 0.870 -20.471 12.155 1.00 83.44 478 VAL A C 1
ATOM 3853 O O . VAL A 1 478 ? 1.853 -19.875 11.720 1.00 83.44 478 VAL A O 1
ATOM 3856 N N . ASN A 1 479 ? 0.976 -21.506 12.990 1.00 83.94 479 ASN A N 1
ATOM 3857 C CA . ASN A 1 479 ? 2.247 -22.123 13.377 1.00 83.94 479 ASN A CA 1
ATOM 3858 C C . ASN A 1 479 ? 2.488 -23.398 12.550 1.00 83.94 479 ASN A C 1
ATOM 3860 O O . ASN A 1 479 ? 1.617 -24.264 12.479 1.00 83.94 479 ASN A O 1
ATOM 3864 N N . CYS A 1 480 ? 3.666 -23.522 11.932 1.00 84.69 480 CYS A N 1
ATOM 3865 C CA . CYS A 1 480 ? 4.045 -24.686 11.121 1.00 84.69 480 CYS A CA 1
ATOM 3866 C C . CYS A 1 480 ? 5.023 -25.592 11.899 1.00 84.69 480 CYS A C 1
ATOM 3868 O O . CYS A 1 480 ? 6.006 -25.075 12.433 1.00 84.69 480 CYS A O 1
ATOM 3870 N N . PRO A 1 481 ? 4.811 -26.922 11.962 1.00 81.88 481 PRO A N 1
ATOM 3871 C CA . PRO A 1 481 ? 5.701 -27.828 12.690 1.00 81.88 481 PRO A CA 1
ATOM 3872 C C . PRO A 1 481 ? 7.093 -27.949 12.045 1.00 81.88 481 PRO A C 1
ATOM 3874 O O . PRO A 1 481 ? 7.230 -28.030 10.822 1.00 81.88 481 PRO A O 1
ATOM 3877 N N . SER A 1 482 ? 8.133 -28.009 12.880 1.00 83.00 482 SER A N 1
ATOM 3878 C CA . SER A 1 482 ? 9.520 -28.236 12.460 1.00 83.00 482 SER A CA 1
ATOM 3879 C C . SER A 1 482 ? 9.784 -29.704 12.088 1.00 83.00 482 SER A C 1
ATOM 3881 O O . SER A 1 482 ? 9.067 -30.609 12.513 1.00 83.00 482 SER A O 1
ATOM 3883 N N . ALA A 1 483 ? 10.800 -29.936 11.247 1.00 81.75 483 ALA A N 1
ATOM 3884 C CA . ALA A 1 483 ? 11.176 -31.241 10.676 1.00 81.75 483 ALA A CA 1
ATOM 3885 C C . ALA A 1 483 ? 10.062 -31.980 9.888 1.00 81.75 483 ALA A C 1
ATOM 3887 O O . ALA A 1 483 ? 10.226 -33.141 9.512 1.00 81.75 483 ALA A O 1
ATOM 3888 N N . ALA A 1 484 ? 8.955 -31.297 9.587 1.00 85.75 484 ALA A N 1
ATOM 3889 C CA . ALA A 1 484 ? 7.816 -31.799 8.825 1.00 85.75 484 ALA A CA 1
ATOM 3890 C C . ALA A 1 484 ? 7.675 -31.075 7.474 1.00 85.75 484 ALA A C 1
ATOM 3892 O O . ALA A 1 484 ? 8.248 -30.001 7.256 1.00 85.75 484 ALA A O 1
ATOM 3893 N N . CYS A 1 485 ? 6.874 -31.640 6.570 1.00 89.56 485 CYS A N 1
ATOM 3894 C CA . CYS A 1 485 ? 6.414 -30.945 5.374 1.00 89.56 485 CYS A CA 1
ATOM 3895 C C . CYS A 1 485 ? 5.005 -30.372 5.602 1.00 89.56 485 CYS A C 1
ATOM 3897 O O . CYS A 1 485 ? 4.067 -31.095 5.936 1.00 89.56 485 CYS A O 1
ATOM 3899 N N . THR A 1 486 ? 4.851 -29.063 5.400 1.00 91.94 486 THR A N 1
ATOM 3900 C CA . THR A 1 486 ? 3.572 -28.345 5.452 1.00 91.94 486 THR A CA 1
ATOM 3901 C C . THR A 1 486 ? 3.180 -27.900 4.048 1.00 91.94 486 THR A C 1
ATOM 3903 O O . THR A 1 486 ? 3.899 -27.111 3.437 1.00 91.94 486 THR A O 1
ATOM 3906 N N . ALA A 1 487 ? 2.045 -28.371 3.528 1.00 91.19 487 ALA A N 1
ATOM 3907 C CA . ALA A 1 487 ? 1.522 -27.906 2.246 1.00 91.19 487 ALA A CA 1
ATOM 3908 C C . ALA A 1 487 ? 0.619 -26.676 2.404 1.00 91.19 487 ALA A C 1
ATOM 3910 O O . ALA A 1 487 ? -0.142 -26.567 3.363 1.00 91.19 487 ALA A O 1
ATOM 3911 N N . ILE A 1 488 ? 0.658 -25.781 1.418 1.00 91.25 488 ILE A N 1
ATOM 3912 C CA . ILE A 1 488 ? -0.192 -24.592 1.305 1.00 91.25 488 ILE A CA 1
ATOM 3913 C C . ILE A 1 488 ? -0.937 -24.688 -0.031 1.00 91.25 488 ILE A C 1
ATOM 3915 O O . ILE A 1 488 ? -0.329 -24.586 -1.100 1.00 91.25 488 ILE A O 1
ATOM 3919 N N . VAL A 1 489 ? -2.255 -24.885 0.023 1.00 88.12 489 VAL A N 1
ATOM 3920 C CA . VAL A 1 489 ? -3.108 -25.142 -1.148 1.00 88.12 489 VAL A CA 1
ATOM 3921 C C . VAL A 1 489 ? -4.180 -24.066 -1.300 1.00 88.12 489 VAL A C 1
ATOM 3923 O O . VAL A 1 489 ? -4.688 -23.516 -0.328 1.00 88.12 489 VAL A O 1
ATOM 3926 N N . GLY A 1 490 ? -4.532 -23.738 -2.542 1.00 81.31 490 GLY A N 1
ATOM 3927 C CA . GLY A 1 490 ? -5.546 -22.734 -2.860 1.00 81.31 490 GLY A CA 1
ATOM 3928 C C . GLY A 1 490 ? -5.451 -22.244 -4.301 1.00 81.31 490 GLY A C 1
ATOM 3929 O O . GLY A 1 490 ? -4.513 -22.592 -5.024 1.00 81.31 490 GLY A O 1
ATOM 3930 N N . ALA A 1 491 ? -6.407 -21.415 -4.719 1.00 74.31 491 ALA A N 1
ATOM 3931 C CA . ALA A 1 491 ? -6.465 -20.875 -6.076 1.00 74.31 491 ALA A CA 1
ATOM 3932 C C . ALA A 1 491 ? -5.232 -20.019 -6.440 1.00 74.31 491 ALA A C 1
ATOM 3934 O O . ALA A 1 491 ? -4.479 -19.542 -5.580 1.00 74.31 491 ALA A O 1
ATOM 3935 N N . SER A 1 492 ? -5.016 -19.797 -7.735 1.00 72.06 492 SER A N 1
ATOM 3936 C CA . SER A 1 492 ? -4.056 -18.793 -8.208 1.00 72.06 492 SER A CA 1
ATOM 3937 C C . SER A 1 492 ? -4.452 -17.408 -7.687 1.00 72.06 492 SER A C 1
ATOM 3939 O O . SER A 1 492 ? -5.628 -17.052 -7.695 1.00 72.06 492 SER A O 1
ATOM 3941 N N . GLY A 1 493 ? -3.478 -16.643 -7.188 1.00 71.75 493 GLY A N 1
ATOM 3942 C CA . GLY A 1 493 ? -3.725 -15.340 -6.561 1.00 71.75 493 GLY A CA 1
ATOM 3943 C C . GLY A 1 493 ? -4.251 -15.378 -5.118 1.00 71.75 493 GLY A C 1
ATOM 3944 O O . GLY A 1 493 ? -4.503 -14.317 -4.563 1.00 71.75 493 GLY A O 1
ATOM 3945 N N . SER A 1 494 ? -4.386 -16.543 -4.463 1.00 78.44 494 SER A N 1
ATOM 3946 C CA . SER A 1 494 ? -4.921 -16.599 -3.087 1.00 78.44 494 SER A CA 1
ATOM 3947 C C . SER A 1 494 ? -3.970 -16.139 -1.969 1.00 78.44 494 SER A C 1
ATOM 3949 O O . SER A 1 494 ? -4.400 -16.110 -0.819 1.00 78.44 494 SER A O 1
ATOM 3951 N N . GLY A 1 495 ? -2.716 -15.793 -2.296 1.00 82.31 495 GLY A N 1
ATOM 3952 C CA . GLY A 1 495 ? -1.684 -15.313 -1.360 1.00 82.31 495 GLY A CA 1
ATOM 3953 C C . GLY A 1 495 ? -0.482 -16.254 -1.156 1.00 82.31 495 GLY A C 1
ATOM 3954 O O . GLY A 1 495 ? 0.517 -15.850 -0.567 1.00 82.31 495 GLY A O 1
ATOM 3955 N N . LYS A 1 496 ? -0.531 -17.487 -1.687 1.00 88.56 496 LYS A N 1
ATOM 3956 C CA . LYS A 1 496 ? 0.429 -18.580 -1.400 1.00 88.56 496 LYS A CA 1
ATOM 3957 C C . LYS A 1 496 ? 1.912 -18.186 -1.555 1.00 88.56 496 LYS A C 1
ATOM 3959 O O . LYS A 1 496 ? 2.681 -18.256 -0.602 1.00 88.56 496 LYS A O 1
ATOM 3964 N N . THR A 1 497 ? 2.298 -17.701 -2.734 1.00 86.88 497 THR A N 1
ATOM 3965 C CA . THR A 1 497 ? 3.660 -17.223 -3.039 1.00 86.88 497 THR A CA 1
ATOM 3966 C C . THR A 1 497 ? 4.078 -16.037 -2.164 1.00 86.88 497 THR A C 1
ATOM 3968 O O . THR A 1 497 ? 5.233 -15.941 -1.758 1.00 86.88 497 THR A O 1
ATOM 3971 N N . THR A 1 498 ? 3.145 -15.147 -1.811 1.00 87.56 498 THR A N 1
ATOM 3972 C CA . THR A 1 498 ? 3.411 -14.022 -0.899 1.00 87.56 498 THR A CA 1
ATOM 3973 C C . THR A 1 498 ? 3.701 -14.504 0.523 1.00 87.56 498 THR A C 1
ATOM 3975 O O . THR A 1 498 ? 4.575 -13.945 1.177 1.00 87.56 498 THR A O 1
ATOM 3978 N N . MET A 1 499 ? 3.055 -15.582 0.974 1.00 89.25 499 MET A N 1
ATOM 3979 C CA . MET A 1 499 ? 3.342 -16.210 2.267 1.00 89.25 499 MET A CA 1
ATOM 3980 C C . MET A 1 499 ? 4.773 -16.779 2.310 1.00 89.25 499 MET A C 1
ATOM 3982 O O . MET A 1 499 ? 5.505 -16.511 3.260 1.00 89.25 499 MET A O 1
ATOM 3986 N N . LEU A 1 500 ? 5.232 -17.458 1.248 1.00 92.31 500 LEU A N 1
ATOM 3987 C CA . LEU A 1 500 ? 6.638 -17.888 1.137 1.00 92.31 500 LEU A CA 1
ATOM 3988 C C . LEU A 1 500 ? 7.615 -16.696 1.077 1.00 92.31 500 LEU A C 1
ATOM 3990 O O . LEU A 1 500 ? 8.680 -16.736 1.690 1.00 92.31 500 LEU A O 1
ATOM 3994 N N . GLN A 1 501 ? 7.256 -15.618 0.375 1.00 89.38 501 GLN A N 1
ATOM 3995 C CA . GLN A 1 501 ? 8.081 -14.405 0.269 1.00 89.38 501 GLN A CA 1
ATOM 3996 C C . GLN A 1 501 ? 8.201 -13.630 1.589 1.00 89.38 501 GLN A C 1
ATOM 3998 O O . GLN A 1 501 ? 9.235 -12.999 1.812 1.00 89.38 501 GLN A O 1
ATOM 4003 N N . LEU A 1 502 ? 7.187 -13.695 2.459 1.00 89.75 502 LEU A N 1
ATOM 4004 C CA . LEU A 1 502 ? 7.236 -13.188 3.834 1.00 89.75 502 LEU A CA 1
ATOM 4005 C C . LEU A 1 502 ? 8.161 -14.041 4.712 1.00 89.75 502 LEU A C 1
ATOM 4007 O O . LEU A 1 502 ? 9.036 -13.494 5.375 1.00 89.75 502 LEU A O 1
ATOM 4011 N N . VAL A 1 503 ? 8.040 -15.373 4.656 1.00 91.38 503 VAL A N 1
ATOM 4012 C CA . VAL A 1 503 ? 8.922 -16.308 5.389 1.00 91.38 503 VAL A CA 1
ATOM 4013 C C . VAL A 1 503 ? 10.389 -16.169 4.952 1.00 91.38 503 VAL A C 1
ATOM 4015 O O . VAL A 1 503 ? 11.295 -16.234 5.775 1.00 91.38 503 VAL A O 1
ATOM 4018 N N . ASN A 1 504 ? 10.651 -15.909 3.669 1.00 92.00 504 ASN A N 1
ATOM 4019 C CA . ASN A 1 504 ? 11.998 -15.605 3.170 1.00 92.00 504 ASN A CA 1
ATOM 4020 C C . ASN A 1 504 ? 12.425 -14.133 3.402 1.00 92.00 504 ASN A C 1
ATOM 4022 O O . ASN A 1 504 ? 13.564 -13.759 3.129 1.00 92.00 504 ASN A O 1
ATOM 4026 N N . GLY A 1 505 ? 11.526 -13.257 3.856 1.00 87.12 505 GLY A N 1
ATOM 4027 C CA . GLY A 1 505 ? 11.805 -11.830 4.035 1.00 87.12 505 GLY A CA 1
ATOM 4028 C C . GLY A 1 505 ? 12.121 -11.063 2.747 1.00 87.12 505 GLY A C 1
ATOM 4029 O O . GLY A 1 505 ? 12.742 -10.003 2.818 1.00 87.12 505 GLY A O 1
ATOM 4030 N N . VAL A 1 506 ? 11.755 -11.582 1.565 1.00 85.62 506 VAL A N 1
ATOM 4031 C CA . VAL A 1 506 ? 11.756 -10.824 0.287 1.00 85.62 506 VAL A CA 1
ATOM 4032 C C . VAL A 1 506 ? 10.718 -9.707 0.354 1.00 85.62 506 VAL A C 1
ATOM 4034 O O . VAL A 1 506 ? 10.924 -8.616 -0.167 1.00 85.62 506 VAL A O 1
ATOM 4037 N N . VAL A 1 507 ? 9.613 -9.988 1.038 1.00 84.25 507 VAL A N 1
ATOM 4038 C CA . VAL A 1 507 ? 8.498 -9.080 1.280 1.00 84.25 507 VAL A CA 1
ATOM 4039 C C . VAL A 1 507 ? 8.400 -8.851 2.789 1.00 84.25 507 VAL A C 1
ATOM 4041 O O . VAL A 1 507 ? 8.607 -9.781 3.566 1.00 84.25 507 VAL A O 1
ATOM 4044 N N . ARG A 1 508 ? 8.091 -7.620 3.209 1.00 80.81 508 ARG A N 1
ATOM 4045 C CA . ARG A 1 508 ? 7.802 -7.269 4.612 1.00 80.81 508 ARG A CA 1
ATOM 4046 C C . ARG A 1 508 ? 6.288 -7.261 4.850 1.00 80.81 508 ARG A C 1
ATOM 4048 O O . ARG A 1 508 ? 5.578 -6.792 3.951 1.00 80.81 508 ARG A O 1
ATOM 4055 N N . PRO A 1 509 ? 5.789 -7.740 6.003 1.00 79.44 509 PRO A N 1
ATOM 4056 C CA . PRO A 1 509 ? 4.379 -7.599 6.367 1.00 79.44 509 PRO A CA 1
ATOM 4057 C C . PRO A 1 509 ? 4.005 -6.119 6.529 1.00 79.44 509 PRO A C 1
ATOM 4059 O O . PRO A 1 509 ? 4.883 -5.283 6.731 1.00 79.44 509 PRO A O 1
ATOM 4062 N N . ASP A 1 510 ? 2.715 -5.794 6.425 1.00 70.31 510 ASP A N 1
ATOM 4063 C CA . ASP A 1 510 ? 2.200 -4.450 6.751 1.00 70.31 510 ASP A CA 1
ATOM 4064 C C . ASP A 1 510 ? 1.599 -4.392 8.167 1.00 70.31 510 ASP A C 1
ATOM 4066 O O . ASP A 1 510 ? 1.500 -3.314 8.747 1.00 70.31 510 ASP A O 1
ATOM 4070 N N . SER A 1 511 ? 1.227 -5.548 8.727 1.00 60.31 511 SER A N 1
ATOM 4071 C CA . SER A 1 511 ? 0.928 -5.760 10.149 1.00 60.31 511 SER A CA 1
ATOM 4072 C C . SER A 1 511 ? 1.167 -7.229 10.532 1.00 60.31 511 SER A C 1
ATOM 4074 O O . SER A 1 511 ? 1.211 -8.102 9.657 1.00 60.31 511 SER A O 1
ATOM 4076 N N . GLY A 1 512 ? 1.317 -7.502 11.832 1.00 70.50 512 GLY A N 1
ATOM 4077 C CA . GLY A 1 512 ? 1.710 -8.817 12.359 1.00 70.50 512 GLY A CA 1
ATOM 4078 C C . GLY A 1 512 ? 3.218 -9.086 12.239 1.00 70.50 512 GLY A C 1
ATOM 4079 O O . GLY A 1 512 ? 3.958 -8.308 11.634 1.00 70.50 512 GLY A O 1
ATOM 4080 N N . THR A 1 513 ? 3.695 -10.193 12.818 1.00 72.75 513 THR A N 1
ATOM 4081 C CA . THR A 1 513 ? 5.126 -10.564 12.802 1.00 72.75 513 THR A CA 1
ATOM 4082 C C . THR A 1 513 ? 5.366 -11.929 12.160 1.00 72.75 513 THR A C 1
ATOM 4084 O O . THR A 1 513 ? 4.520 -12.816 12.208 1.00 72.75 513 THR A O 1
ATOM 4087 N N . VAL A 1 514 ? 6.542 -12.104 11.549 1.00 83.81 514 VAL A N 1
ATOM 4088 C CA . VAL A 1 514 ? 6.977 -13.372 10.945 1.00 83.81 514 VAL A CA 1
ATOM 4089 C C . VAL A 1 514 ? 8.232 -13.845 11.673 1.00 83.81 514 VAL A C 1
ATOM 4091 O O . VAL A 1 514 ? 9.233 -13.123 11.721 1.00 83.81 514 VAL A O 1
ATOM 4094 N N . LYS A 1 515 ? 8.175 -15.058 12.231 1.00 84.81 515 LYS A N 1
ATOM 4095 C CA . LYS A 1 515 ? 9.289 -15.730 12.915 1.00 84.81 515 LYS A CA 1
ATOM 4096 C C . LYS A 1 515 ? 9.663 -17.011 12.169 1.00 84.81 515 LYS A C 1
ATOM 4098 O O . LYS A 1 515 ? 8.789 -17.708 11.657 1.00 84.81 515 LYS A O 1
ATOM 4103 N N . VAL A 1 516 ? 10.957 -17.303 12.079 1.00 87.06 516 VAL A N 1
ATOM 4104 C CA . VAL A 1 516 ? 11.532 -18.455 11.370 1.00 87.06 516 VAL A CA 1
ATOM 4105 C C . VAL A 1 516 ? 12.801 -18.878 12.103 1.00 87.06 516 VAL A C 1
ATOM 4107 O O . VAL A 1 516 ? 13.635 -18.032 12.408 1.00 87.06 516 VAL A O 1
ATOM 4110 N N . PHE A 1 517 ? 12.965 -20.175 12.380 1.00 84.12 517 PHE A N 1
ATOM 4111 C CA . PHE A 1 517 ? 14.000 -20.665 13.311 1.00 84.12 517 PHE A CA 1
ATOM 4112 C C . PHE A 1 517 ? 13.882 -20.024 14.711 1.00 84.12 517 PHE A C 1
ATOM 4114 O O . PHE A 1 517 ? 14.888 -19.780 15.367 1.00 84.12 517 PHE A O 1
ATOM 4121 N N . ASP A 1 518 ? 12.652 -19.682 15.111 1.00 77.12 518 ASP A N 1
ATOM 4122 C CA . ASP A 1 518 ? 12.281 -18.910 16.309 1.00 77.12 518 ASP A CA 1
ATOM 4123 C C . ASP A 1 518 ? 12.859 -17.472 16.389 1.00 77.12 518 ASP A C 1
ATOM 4125 O O . ASP A 1 518 ? 12.480 -16.690 17.262 1.00 77.12 518 ASP A O 1
ATOM 4129 N N . GLU A 1 519 ? 13.681 -17.066 15.414 1.00 80.44 519 GLU A N 1
ATOM 4130 C CA . GLU A 1 519 ? 14.161 -15.697 15.186 1.00 80.44 519 GLU A CA 1
ATOM 4131 C C . GLU A 1 519 ? 13.118 -14.879 14.388 1.00 80.44 519 GLU A C 1
ATOM 4133 O O . GLU A 1 519 ? 12.479 -15.387 13.465 1.00 80.44 519 GLU A O 1
ATOM 4138 N N . GLN A 1 520 ? 12.949 -13.585 14.680 1.00 81.12 520 GLN A N 1
ATOM 4139 C CA . GLN A 1 520 ? 12.184 -12.679 13.807 1.00 81.12 520 GLN A CA 1
ATOM 4140 C C . GLN A 1 520 ? 12.971 -12.403 12.515 1.00 81.12 520 GLN A C 1
ATOM 4142 O O . GLN A 1 520 ? 14.186 -12.219 12.567 1.00 81.12 520 GLN A O 1
ATOM 4147 N N . VAL A 1 521 ? 12.293 -12.336 11.361 1.00 83.81 521 VAL A N 1
ATOM 4148 C CA . VAL A 1 521 ? 12.934 -12.061 10.057 1.00 83.81 521 VAL A CA 1
ATOM 4149 C C . VAL A 1 521 ? 13.658 -10.696 10.091 1.00 83.81 521 VAL A C 1
ATOM 4151 O O . VAL A 1 521 ? 12.991 -9.658 10.081 1.00 83.81 521 VAL A O 1
ATOM 4154 N N . PRO A 1 522 ? 15.005 -10.643 10.100 1.00 78.31 522 PRO A N 1
ATOM 4155 C CA . PRO A 1 522 ? 15.746 -9.431 10.457 1.00 78.31 522 PRO A CA 1
ATOM 4156 C C . PRO A 1 522 ? 15.664 -8.364 9.362 1.00 78.31 522 PRO A C 1
ATOM 4158 O O . PRO A 1 522 ? 15.689 -8.693 8.175 1.00 78.31 522 PRO A O 1
ATOM 4161 N N . ASP A 1 523 ? 15.568 -7.084 9.734 1.00 69.00 523 ASP A N 1
ATOM 4162 C CA . ASP A 1 523 ? 15.483 -5.967 8.775 1.00 69.00 523 ASP A CA 1
ATOM 4163 C C . ASP A 1 523 ? 16.828 -5.650 8.101 1.00 69.00 523 ASP A C 1
ATOM 4165 O O . ASP A 1 523 ? 16.876 -5.385 6.899 1.00 69.00 523 ASP A O 1
ATOM 4169 N N . SER A 1 524 ? 17.929 -5.736 8.851 1.00 73.00 524 SER A N 1
ATOM 4170 C CA . SER A 1 524 ? 19.303 -5.605 8.354 1.00 73.00 524 SER A CA 1
ATOM 4171 C C . SER A 1 524 ? 19.934 -6.966 8.049 1.00 73.00 524 SER A C 1
ATOM 4173 O O . SER A 1 524 ? 19.665 -7.940 8.745 1.00 73.00 524 SER A O 1
ATOM 4175 N N . GLU A 1 525 ? 20.821 -7.022 7.049 1.00 75.19 525 GLU A N 1
ATOM 4176 C CA . GLU A 1 525 ? 21.580 -8.231 6.657 1.00 75.19 525 GLU A CA 1
ATOM 4177 C C . GLU A 1 525 ? 20.703 -9.454 6.311 1.00 75.19 525 GLU A C 1
ATOM 4179 O O . GLU A 1 525 ? 21.141 -10.607 6.376 1.00 75.19 525 GLU A O 1
ATOM 4184 N N . VAL A 1 526 ? 19.462 -9.200 5.875 1.00 85.75 526 VAL A N 1
ATOM 4185 C CA . VAL A 1 526 ? 18.485 -10.227 5.483 1.00 85.75 526 VAL A CA 1
ATOM 4186 C C . VAL A 1 526 ? 19.020 -11.164 4.392 1.00 85.75 526 VAL A C 1
ATOM 4188 O O . VAL A 1 526 ? 18.616 -12.322 4.329 1.00 85.75 526 VAL A O 1
ATOM 4191 N N . GLU A 1 527 ? 19.979 -10.730 3.568 1.00 86.81 527 GLU A N 1
ATOM 4192 C CA . GLU A 1 527 ? 20.667 -11.602 2.613 1.00 86.81 527 GLU A CA 1
ATOM 4193 C C . GLU A 1 527 ? 21.385 -12.782 3.287 1.00 86.81 527 GLU A C 1
ATOM 4195 O O . GLU A 1 527 ? 21.368 -13.887 2.747 1.00 86.81 527 GLU A O 1
ATOM 4200 N N . HIS A 1 528 ? 21.975 -12.594 4.474 1.00 85.25 528 HIS A N 1
ATOM 4201 C CA . HIS A 1 528 ? 22.638 -13.674 5.211 1.00 85.25 528 HIS A CA 1
ATOM 4202 C C . HIS A 1 528 ? 21.619 -14.622 5.861 1.00 85.25 528 HIS A C 1
ATOM 4204 O O . HIS A 1 528 ? 21.806 -15.838 5.847 1.00 85.25 528 HIS A O 1
ATOM 4210 N N . PHE A 1 529 ? 20.500 -14.083 6.354 1.00 88.62 529 PHE A N 1
ATOM 4211 C CA . PHE A 1 529 ? 19.358 -14.871 6.828 1.00 88.62 529 PHE A CA 1
ATOM 4212 C C . PHE A 1 529 ? 18.760 -15.733 5.702 1.00 88.62 529 PHE A C 1
ATOM 4214 O O . PHE A 1 529 ? 18.588 -16.938 5.877 1.00 88.62 529 PHE A O 1
ATOM 4221 N N . ARG A 1 530 ? 18.544 -15.166 4.506 1.00 91.44 530 ARG A N 1
ATOM 4222 C CA . ARG A 1 530 ? 18.047 -15.904 3.330 1.00 91.44 530 ARG A CA 1
ATOM 4223 C C . ARG A 1 530 ? 18.969 -17.043 2.909 1.00 91.44 530 ARG A C 1
ATOM 4225 O O . ARG A 1 530 ? 18.471 -18.087 2.512 1.00 91.44 530 ARG A O 1
ATOM 4232 N N . ARG A 1 531 ? 20.293 -16.907 3.065 1.00 89.88 531 ARG A N 1
ATOM 4233 C CA . ARG A 1 531 ? 21.258 -17.996 2.800 1.00 89.88 531 ARG A CA 1
ATOM 4234 C C . ARG A 1 531 ? 21.121 -19.198 3.757 1.00 89.88 531 ARG A C 1
ATOM 4236 O O . ARG A 1 531 ? 21.649 -20.256 3.425 1.00 89.88 531 ARG A O 1
ATOM 4243 N N . LYS A 1 532 ? 20.402 -19.078 4.889 1.00 88.25 532 LYS A N 1
ATOM 4244 C CA . LYS A 1 532 ? 19.993 -20.215 5.750 1.00 88.25 532 LYS A CA 1
ATOM 4245 C C . LYS A 1 532 ? 18.825 -21.033 5.150 1.00 88.25 532 LYS A C 1
ATOM 4247 O O . LYS A 1 532 ? 18.550 -22.136 5.620 1.00 88.25 532 LYS A O 1
ATOM 4252 N N . ILE A 1 533 ? 18.113 -20.488 4.156 1.00 92.31 533 ILE A N 1
ATOM 4253 C CA . ILE A 1 533 ? 16.848 -21.005 3.611 1.00 92.31 533 ILE A CA 1
ATOM 4254 C C . ILE A 1 533 ? 17.053 -21.450 2.156 1.00 92.31 533 ILE A C 1
ATOM 4256 O O . ILE A 1 533 ? 17.517 -20.685 1.313 1.00 92.31 533 ILE A O 1
ATOM 4260 N N . GLY A 1 534 ? 16.653 -22.676 1.822 1.00 90.88 534 GLY A N 1
ATOM 4261 C CA . GLY A 1 534 ? 16.559 -23.110 0.429 1.00 90.88 534 GLY A CA 1
ATOM 4262 C C . GLY A 1 534 ? 15.252 -22.614 -0.173 1.00 90.88 534 GLY A C 1
ATOM 4263 O O . GLY A 1 534 ? 14.208 -22.794 0.443 1.00 90.88 534 GLY A O 1
ATOM 4264 N N . TYR A 1 535 ? 15.271 -22.026 -1.370 1.00 92.31 535 TYR A N 1
ATOM 4265 C CA . TYR A 1 535 ? 14.041 -21.599 -2.046 1.00 92.31 535 TYR A CA 1
ATOM 4266 C C . TYR A 1 535 ? 14.028 -22.059 -3.512 1.00 92.31 535 TYR A C 1
ATOM 4268 O O . TYR A 1 535 ? 14.758 -21.540 -4.360 1.00 92.31 535 TYR A O 1
ATOM 4276 N N . ALA A 1 536 ? 13.169 -23.036 -3.815 1.00 89.44 536 ALA A N 1
ATOM 4277 C CA . ALA A 1 536 ? 12.722 -23.316 -5.175 1.00 89.44 536 ALA A CA 1
ATOM 4278 C C . ALA A 1 536 ? 11.527 -22.396 -5.487 1.00 89.44 536 ALA A C 1
ATOM 4280 O O . ALA A 1 536 ? 10.403 -22.649 -5.058 1.00 89.44 536 ALA A O 1
ATOM 4281 N N . VAL A 1 537 ? 11.810 -21.280 -6.162 1.00 84.19 537 VAL A N 1
ATOM 4282 C CA . VAL A 1 537 ? 10.826 -20.254 -6.563 1.00 84.19 537 VAL A CA 1
ATOM 4283 C C . VAL A 1 537 ? 9.887 -20.797 -7.660 1.00 84.19 537 VAL A C 1
ATOM 4285 O O . VAL A 1 537 ? 10.176 -21.837 -8.248 1.00 84.19 537 VAL A O 1
ATOM 4288 N N . GLN A 1 538 ? 8.763 -20.117 -7.924 1.00 77.31 538 GLN A N 1
ATOM 4289 C CA . GLN A 1 538 ? 7.741 -20.575 -8.870 1.00 77.31 538 GLN A CA 1
ATOM 4290 C C . GLN A 1 538 ? 8.268 -20.620 -10.310 1.00 77.31 538 GLN A C 1
ATOM 4292 O O . GLN A 1 538 ? 8.761 -19.627 -10.850 1.00 77.31 538 GLN A O 1
ATOM 4297 N N . GLY A 1 539 ? 8.144 -21.795 -10.935 1.00 70.88 539 GLY A N 1
ATOM 4298 C CA . GLY A 1 539 ? 8.868 -22.118 -12.164 1.00 70.88 539 GLY A CA 1
ATOM 4299 C C . GLY A 1 539 ? 10.371 -22.272 -11.899 1.00 70.88 539 GLY A C 1
ATOM 4300 O O . GLY A 1 539 ? 10.921 -21.712 -10.962 1.00 70.88 539 GLY A O 1
ATOM 4301 N N . ALA A 1 540 ? 11.084 -23.034 -12.729 1.00 67.50 540 ALA A N 1
ATOM 4302 C CA . ALA A 1 540 ? 12.475 -23.401 -12.430 1.00 67.50 540 ALA A CA 1
ATOM 4303 C C . ALA A 1 540 ? 13.430 -22.214 -12.167 1.00 67.50 540 ALA A C 1
ATOM 4305 O O . ALA A 1 540 ? 14.436 -22.377 -11.474 1.00 67.50 540 ALA A O 1
ATOM 4306 N N . ALA A 1 541 ? 13.103 -21.028 -12.702 1.00 78.25 541 ALA A N 1
ATOM 4307 C CA . ALA A 1 541 ? 13.718 -19.753 -12.338 1.00 78.25 541 ALA A CA 1
ATOM 4308 C C . ALA A 1 541 ? 15.257 -19.785 -12.380 1.00 78.25 541 ALA A C 1
ATOM 4310 O O . ALA A 1 541 ? 15.943 -19.302 -11.476 1.00 78.25 541 ALA A O 1
ATOM 4311 N N . LEU A 1 542 ? 15.806 -20.433 -13.407 1.00 90.56 542 LEU A N 1
ATOM 4312 C CA . LEU A 1 542 ? 17.243 -20.544 -13.629 1.00 90.56 542 LEU A CA 1
ATOM 4313 C C . LEU A 1 542 ? 17.738 -19.305 -14.376 1.00 90.56 542 LEU A C 1
ATOM 4315 O O . LEU A 1 542 ? 17.091 -18.839 -15.312 1.00 90.56 542 LEU A O 1
ATOM 4319 N N . PHE A 1 543 ? 18.903 -18.788 -13.993 1.00 93.56 543 PHE A N 1
ATOM 4320 C CA . PHE A 1 543 ? 19.537 -17.679 -14.696 1.00 93.56 543 PHE A CA 1
ATOM 4321 C C . PHE A 1 543 ? 19.928 -18.152 -16.108 1.00 93.56 543 PHE A C 1
ATOM 4323 O O . PHE A 1 543 ? 20.722 -19.091 -16.226 1.00 93.56 543 PHE A O 1
ATOM 4330 N N . PRO A 1 544 ? 19.371 -17.561 -17.186 1.00 91.19 544 PRO A N 1
ATOM 4331 C CA . PRO A 1 544 ? 19.413 -18.155 -18.527 1.00 91.19 544 PRO A CA 1
ATOM 4332 C C . PRO A 1 544 ? 20.799 -18.093 -19.184 1.00 91.19 544 PRO A C 1
ATOM 4334 O O . PRO A 1 544 ? 21.059 -18.823 -20.138 1.00 91.19 544 PRO A O 1
ATOM 4337 N N . HIS A 1 545 ? 21.687 -17.240 -18.667 1.00 92.62 545 HIS A N 1
ATOM 4338 C CA . HIS A 1 545 ? 23.091 -17.101 -19.063 1.00 92.62 545 HIS A CA 1
ATOM 4339 C C . HIS A 1 545 ? 24.058 -17.989 -18.265 1.00 92.62 545 HIS A C 1
ATOM 4341 O O . HIS A 1 545 ? 25.258 -17.933 -18.514 1.00 92.62 545 HIS A O 1
ATOM 4347 N N . MET A 1 546 ? 23.564 -18.771 -17.301 1.00 95.12 546 MET A N 1
ATOM 4348 C CA . MET A 1 546 ? 24.360 -19.684 -16.475 1.00 95.12 546 MET A CA 1
ATOM 4349 C C . MET A 1 546 ? 24.028 -21.138 -16.812 1.00 95.12 546 MET A C 1
ATOM 4351 O O . MET A 1 546 ? 22.866 -21.481 -17.015 1.00 95.12 546 MET A O 1
ATOM 4355 N N . THR A 1 547 ? 25.028 -22.015 -16.813 1.00 95.25 547 THR A N 1
ATOM 4356 C CA . THR A 1 547 ? 24.832 -23.470 -16.964 1.00 95.25 547 THR A CA 1
ATOM 4357 C C . THR A 1 547 ? 24.094 -24.099 -15.771 1.00 95.25 547 THR A C 1
ATOM 4359 O O . THR A 1 547 ? 23.881 -23.457 -14.735 1.00 95.25 547 THR A O 1
ATOM 4362 N N . ALA A 1 548 ? 23.699 -25.371 -15.887 1.00 93.75 548 ALA A N 1
ATOM 4363 C CA . ALA A 1 548 ? 23.093 -26.135 -14.795 1.00 93.75 548 ALA A CA 1
ATOM 4364 C C . ALA A 1 548 ? 24.000 -26.195 -13.547 1.00 93.75 548 ALA A C 1
ATOM 4366 O O . ALA A 1 548 ? 23.535 -25.931 -12.438 1.00 93.75 548 ALA A O 1
ATOM 4367 N N . TRP A 1 549 ? 25.300 -26.462 -13.728 1.00 94.88 549 TRP A N 1
ATOM 4368 C CA . TRP A 1 549 ? 26.309 -26.380 -12.662 1.00 94.88 549 TRP A CA 1
ATOM 4369 C C . TRP A 1 549 ? 26.349 -24.997 -12.010 1.00 94.88 549 TRP A C 1
ATOM 4371 O O . TRP A 1 549 ? 26.322 -24.872 -10.785 1.00 94.88 549 TRP A O 1
ATOM 4381 N N . GLU A 1 550 ? 26.398 -23.939 -12.818 1.00 95.00 550 GLU A N 1
ATOM 4382 C CA . GLU A 1 550 ? 26.549 -22.582 -12.301 1.00 95.00 550 GLU A CA 1
ATOM 4383 C C . GLU A 1 550 ? 25.318 -22.090 -11.545 1.00 95.00 550 GLU A C 1
ATOM 4385 O O . GLU A 1 550 ? 25.476 -21.395 -10.541 1.00 95.00 550 GLU A O 1
ATOM 4390 N N . ASN A 1 551 ? 24.118 -22.473 -11.990 1.00 94.88 551 ASN A N 1
ATOM 4391 C CA . ASN A 1 551 ? 22.871 -22.180 -11.292 1.00 94.88 551 ASN A CA 1
ATOM 4392 C C . ASN A 1 551 ? 22.844 -22.808 -9.894 1.00 94.88 551 ASN A C 1
ATOM 4394 O O . ASN A 1 551 ? 22.525 -22.114 -8.931 1.00 94.88 551 ASN A O 1
ATOM 4398 N N . VAL A 1 552 ? 23.203 -24.092 -9.773 1.00 94.62 552 VAL A N 1
ATOM 4399 C CA . VAL A 1 552 ? 23.212 -24.802 -8.481 1.00 94.62 552 VAL A CA 1
ATOM 4400 C C . VAL A 1 552 ? 24.295 -24.252 -7.551 1.00 94.62 552 VAL A C 1
ATOM 4402 O O . VAL A 1 552 ? 24.034 -23.975 -6.384 1.00 94.62 552 VAL A O 1
ATOM 4405 N N . THR A 1 553 ? 25.501 -24.021 -8.071 1.00 95.19 553 THR A N 1
ATOM 4406 C CA . THR A 1 553 ? 26.667 -23.613 -7.269 1.00 95.19 553 THR A CA 1
ATOM 4407 C C . THR A 1 553 ? 26.796 -22.102 -7.049 1.00 95.19 553 THR A C 1
ATOM 4409 O O . THR A 1 553 ? 27.793 -21.662 -6.479 1.00 95.19 553 THR A O 1
ATOM 4412 N N . LEU A 1 554 ? 25.852 -21.265 -7.502 1.00 94.19 554 LEU A N 1
ATOM 4413 C CA . LEU A 1 554 ? 25.990 -19.801 -7.434 1.00 94.19 554 LEU A CA 1
ATOM 4414 C C . LEU A 1 554 ? 26.206 -19.298 -5.999 1.00 94.19 554 LEU A C 1
ATOM 4416 O O . LEU A 1 554 ? 27.206 -18.636 -5.732 1.00 94.19 554 LEU A O 1
ATOM 4420 N N . VAL A 1 555 ? 25.304 -19.637 -5.074 1.00 92.31 555 VAL A N 1
ATOM 4421 C CA . VAL A 1 555 ? 25.373 -19.145 -3.686 1.00 92.31 555 VAL A CA 1
ATOM 4422 C C . VAL A 1 555 ? 26.530 -19.802 -2.923 1.00 92.31 555 VAL A C 1
ATOM 4424 O O . VAL A 1 555 ? 27.213 -19.131 -2.158 1.00 92.31 555 VAL A O 1
ATOM 4427 N N . ALA A 1 556 ? 26.836 -21.074 -3.202 1.00 92.69 556 ALA A N 1
ATOM 4428 C CA . ALA A 1 556 ? 27.993 -21.775 -2.635 1.00 92.69 556 ALA A CA 1
ATOM 4429 C C . ALA A 1 556 ? 29.332 -21.108 -3.011 1.00 92.69 556 ALA A C 1
ATOM 4431 O O . ALA A 1 556 ? 30.181 -20.889 -2.147 1.00 92.69 556 ALA A O 1
ATOM 4432 N N . ARG A 1 557 ? 29.485 -20.679 -4.274 1.00 92.75 557 ARG A N 1
ATOM 4433 C CA . ARG A 1 557 ? 30.647 -19.899 -4.736 1.00 92.75 557 ARG A CA 1
ATOM 4434 C C . ARG A 1 557 ? 30.720 -18.509 -4.094 1.00 92.75 557 ARG A C 1
ATOM 4436 O O . ARG A 1 557 ? 31.821 -18.026 -3.849 1.00 92.75 557 ARG A O 1
ATOM 4443 N N . LEU A 1 558 ? 29.581 -17.877 -3.798 1.00 91.75 558 LEU A N 1
ATOM 4444 C CA . LEU A 1 558 ? 29.521 -16.587 -3.091 1.00 91.75 558 LEU A CA 1
ATOM 4445 C C . LEU A 1 558 ? 29.795 -16.710 -1.579 1.00 91.75 558 LEU A C 1
ATOM 4447 O O . LEU A 1 558 ? 30.323 -15.774 -0.987 1.00 91.75 558 LEU A O 1
ATOM 4451 N N . GLN A 1 559 ? 29.502 -17.865 -0.972 1.00 90.62 559 GLN A N 1
ATOM 4452 C CA . GLN A 1 559 ? 29.906 -18.216 0.400 1.00 90.62 559 GLN A CA 1
ATOM 4453 C C . GLN A 1 559 ? 31.371 -18.695 0.497 1.00 90.62 559 GLN A C 1
ATOM 4455 O O . GLN A 1 559 ? 31.865 -18.914 1.599 1.00 90.62 559 GLN A O 1
ATOM 4460 N N . GLY A 1 560 ? 32.078 -18.863 -0.628 1.00 89.81 560 GLY A N 1
ATOM 4461 C CA . GLY A 1 560 ? 33.481 -19.296 -0.648 1.00 89.81 560 GLY A CA 1
ATOM 4462 C C . GLY A 1 560 ? 33.707 -20.784 -0.353 1.00 89.81 560 GLY A C 1
ATOM 4463 O O . GLY A 1 560 ? 34.809 -21.151 0.050 1.00 89.81 560 GLY A O 1
ATOM 4464 N N . ILE A 1 561 ? 32.693 -21.635 -0.551 1.00 92.62 561 ILE A N 1
ATOM 4465 C CA . ILE A 1 561 ? 32.791 -23.091 -0.345 1.00 92.62 561 ILE A CA 1
ATOM 4466 C C . ILE A 1 561 ? 33.844 -23.692 -1.294 1.00 92.62 561 ILE A C 1
ATOM 4468 O O . ILE A 1 561 ? 34.015 -23.234 -2.428 1.00 92.62 561 ILE A O 1
ATOM 4472 N N . ALA A 1 562 ? 34.572 -24.712 -0.829 1.00 92.69 562 ALA A N 1
ATOM 4473 C CA . ALA A 1 562 ? 35.647 -25.345 -1.589 1.00 92.69 562 ALA A CA 1
ATOM 4474 C C . ALA A 1 562 ? 35.130 -26.027 -2.871 1.00 92.69 562 ALA A C 1
ATOM 4476 O O . ALA A 1 562 ? 34.037 -26.596 -2.895 1.00 92.69 562 ALA A O 1
ATOM 4477 N N . SER A 1 563 ? 35.931 -26.008 -3.944 1.00 89.44 563 SER A N 1
ATOM 4478 C CA . SER A 1 563 ? 35.512 -26.565 -5.242 1.00 89.44 563 SER A CA 1
ATOM 4479 C C . SER A 1 563 ? 35.189 -28.058 -5.166 1.00 89.44 563 SER A C 1
ATOM 4481 O O . SER A 1 563 ? 34.205 -28.488 -5.758 1.00 89.44 563 SER A O 1
ATOM 4483 N N . ASP A 1 564 ? 35.974 -28.825 -4.409 1.00 91.06 564 ASP A N 1
ATOM 4484 C CA . ASP A 1 564 ? 35.818 -30.281 -4.285 1.00 91.06 564 ASP A CA 1
ATOM 4485 C C . ASP A 1 564 ? 34.580 -30.653 -3.446 1.00 91.06 564 ASP A C 1
ATOM 4487 O O . ASP A 1 564 ? 33.898 -31.640 -3.719 1.00 91.06 564 ASP A O 1
ATOM 4491 N N . GLU A 1 565 ? 34.243 -29.821 -2.456 1.00 93.19 565 GLU A N 1
ATOM 4492 C CA . GLU A 1 565 ? 33.027 -29.949 -1.647 1.00 93.19 565 GLU A CA 1
ATOM 4493 C C . GLU A 1 565 ? 31.778 -29.628 -2.479 1.00 93.19 565 GLU A C 1
ATOM 4495 O O . GLU A 1 565 ? 30.809 -30.390 -2.466 1.00 93.19 565 GLU A O 1
ATOM 4500 N N . MET A 1 566 ? 31.821 -28.548 -3.271 1.00 94.19 566 MET A N 1
ATOM 4501 C CA . MET A 1 566 ? 30.753 -28.227 -4.221 1.00 94.19 566 MET A CA 1
ATOM 4502 C C . MET A 1 566 ? 30.588 -29.310 -5.291 1.00 94.19 566 MET A C 1
ATOM 4504 O O . MET A 1 566 ? 29.461 -29.621 -5.662 1.00 94.19 566 MET A O 1
ATOM 4508 N N . GLU A 1 567 ? 31.685 -29.893 -5.775 1.00 92.06 567 GLU A N 1
ATOM 4509 C CA . GLU A 1 567 ? 31.658 -30.974 -6.760 1.00 92.06 567 GLU A CA 1
ATOM 4510 C C . GLU A 1 567 ? 30.975 -32.224 -6.195 1.00 92.06 567 GLU A C 1
ATOM 4512 O O . GLU A 1 567 ? 29.997 -32.705 -6.767 1.00 92.06 567 GLU A O 1
ATOM 4517 N N . SER A 1 568 ? 31.424 -32.688 -5.025 1.00 92.94 568 SER A N 1
ATOM 4518 C CA . SER A 1 568 ? 30.841 -33.833 -4.317 1.00 92.94 568 SER A CA 1
ATOM 4519 C C . SER A 1 568 ? 29.346 -33.632 -4.029 1.00 92.94 568 SER A C 1
ATOM 4521 O O . SER A 1 568 ? 28.518 -34.493 -4.339 1.00 92.94 568 SER A O 1
ATOM 4523 N N . ARG A 1 569 ? 28.962 -32.451 -3.521 1.00 92.62 569 ARG A N 1
ATOM 4524 C CA . ARG A 1 569 ? 27.558 -32.128 -3.227 1.00 92.62 569 ARG A CA 1
ATOM 4525 C C . ARG A 1 569 ? 26.695 -32.018 -4.486 1.00 92.62 569 ARG A C 1
ATOM 4527 O O . ARG A 1 569 ? 25.545 -32.453 -4.467 1.00 92.62 569 ARG A O 1
ATOM 4534 N N . TYR A 1 570 ? 27.226 -31.471 -5.578 1.00 93.81 570 TYR A N 1
ATOM 4535 C CA . TYR A 1 570 ? 26.517 -31.399 -6.856 1.00 93.81 570 TYR A CA 1
ATOM 4536 C C . TYR A 1 570 ? 26.262 -32.791 -7.440 1.00 93.81 570 TYR A C 1
ATOM 4538 O O . TYR A 1 570 ? 25.136 -33.077 -7.841 1.00 93.81 570 TYR A O 1
ATOM 4546 N N . GLN A 1 571 ? 27.274 -33.666 -7.442 1.00 92.50 571 GLN A N 1
ATOM 4547 C CA . GLN A 1 571 ? 27.146 -35.045 -7.922 1.00 92.50 571 GLN A CA 1
ATOM 4548 C C . GLN A 1 571 ? 26.096 -35.822 -7.117 1.00 92.50 571 GLN A C 1
ATOM 4550 O O . GLN A 1 571 ? 25.216 -36.441 -7.715 1.00 92.50 571 GLN A O 1
ATOM 4555 N N . GLN A 1 572 ? 26.112 -35.700 -5.783 1.00 90.56 572 GLN A N 1
ATOM 4556 C CA . GLN A 1 572 ? 25.085 -36.284 -4.916 1.00 90.56 572 GLN A CA 1
ATOM 4557 C C . GLN A 1 572 ? 23.674 -35.808 -5.311 1.00 90.56 572 GLN A C 1
ATOM 4559 O O . GLN A 1 572 ? 22.795 -36.621 -5.580 1.00 90.56 572 GLN A O 1
ATOM 4564 N N . LEU A 1 573 ? 23.461 -34.491 -5.420 1.00 90.38 573 LEU A N 1
ATOM 4565 C CA . LEU A 1 573 ? 22.146 -33.920 -5.735 1.00 90.38 573 LEU A CA 1
ATOM 4566 C C . LEU A 1 573 ? 21.657 -34.263 -7.153 1.00 90.38 573 LEU A C 1
ATOM 4568 O O . LEU A 1 573 ? 20.452 -34.408 -7.358 1.00 90.38 573 LEU A O 1
ATOM 4572 N N . VAL A 1 574 ? 22.565 -34.404 -8.122 1.00 90.81 574 VAL A N 1
ATOM 4573 C CA . VAL A 1 574 ? 22.261 -34.878 -9.484 1.00 90.81 574 VAL A CA 1
ATOM 4574 C C . VAL A 1 574 ? 21.811 -36.342 -9.463 1.00 90.81 574 VAL A C 1
ATOM 4576 O O . VAL A 1 574 ? 20.810 -36.671 -10.101 1.00 90.81 574 VAL A O 1
ATOM 4579 N N . GLN A 1 575 ? 22.482 -37.198 -8.687 1.00 88.81 575 GLN A N 1
ATOM 4580 C CA . GLN A 1 575 ? 22.119 -38.608 -8.523 1.00 88.81 575 GLN A CA 1
ATOM 4581 C C . GLN A 1 575 ? 20.776 -38.781 -7.790 1.00 88.81 575 GLN A C 1
ATOM 4583 O O . GLN A 1 575 ? 19.894 -39.497 -8.276 1.00 88.81 575 GLN A O 1
ATOM 4588 N N . ASP A 1 576 ? 20.588 -38.087 -6.664 1.00 85.88 576 ASP A N 1
ATOM 4589 C CA . ASP A 1 576 ? 19.360 -38.128 -5.859 1.00 85.88 576 ASP A CA 1
ATOM 4590 C C . ASP A 1 576 ? 18.135 -37.708 -6.701 1.00 85.88 576 ASP A C 1
ATOM 4592 O O . ASP A 1 576 ? 17.103 -38.390 -6.706 1.00 85.88 576 ASP A O 1
ATOM 4596 N N . MET A 1 577 ? 18.272 -36.629 -7.487 1.00 85.62 577 MET A N 1
ATOM 4597 C CA . MET A 1 577 ? 17.224 -36.080 -8.365 1.00 85.62 577 MET A CA 1
ATOM 4598 C C . MET A 1 577 ? 17.122 -36.752 -9.749 1.00 85.62 577 MET A C 1
ATOM 4600 O O . MET A 1 577 ? 16.389 -36.262 -10.616 1.00 85.62 577 MET A O 1
ATOM 4604 N N . ASP A 1 578 ? 17.804 -37.881 -9.966 1.00 85.38 578 ASP A N 1
ATOM 4605 C CA . ASP A 1 578 ? 17.697 -38.699 -11.184 1.00 85.38 578 ASP A CA 1
ATOM 4606 C C . ASP A 1 578 ? 18.063 -37.939 -12.478 1.00 85.38 578 ASP A C 1
ATOM 4608 O O . ASP A 1 578 ? 17.385 -38.036 -13.503 1.00 85.38 578 ASP A O 1
ATOM 4612 N N . LEU A 1 579 ? 19.090 -37.091 -12.416 1.00 87.88 579 LEU A N 1
ATOM 4613 C CA . LEU A 1 579 ? 19.553 -36.271 -13.535 1.00 87.88 579 LEU A CA 1
ATOM 4614 C C . LEU A 1 579 ? 20.772 -36.910 -14.231 1.00 87.88 579 LEU A C 1
ATOM 4616 O O . LEU A 1 579 ? 21.639 -37.462 -13.556 1.00 87.88 579 LEU A O 1
ATOM 4620 N N . PRO A 1 580 ? 20.885 -36.823 -15.572 1.00 86.81 580 PRO A N 1
ATOM 4621 C CA . PRO A 1 580 ? 22.050 -37.337 -16.288 1.00 86.81 580 PRO A CA 1
ATOM 4622 C C . PRO A 1 580 ? 23.272 -36.437 -16.055 1.00 86.81 580 PRO A C 1
ATOM 4624 O O . PRO A 1 580 ? 23.152 -35.213 -16.068 1.00 86.81 580 PRO A O 1
ATOM 4627 N N . GLU A 1 581 ? 24.459 -37.026 -15.899 1.00 78.94 581 GLU A N 1
ATOM 4628 C CA . GLU A 1 581 ? 25.707 -36.297 -15.600 1.00 78.94 581 GLU A CA 1
ATOM 4629 C C . GLU A 1 581 ? 26.047 -35.212 -16.642 1.00 78.94 581 GLU A C 1
ATOM 4631 O O . GLU A 1 581 ? 26.570 -34.146 -16.308 1.00 78.94 581 GLU A O 1
ATOM 4636 N N . ASP A 1 582 ? 25.686 -35.443 -17.909 1.00 87.25 582 ASP A N 1
ATOM 4637 C CA . ASP A 1 582 ? 25.934 -34.520 -19.022 1.00 87.25 582 ASP A CA 1
ATOM 4638 C C . ASP A 1 582 ? 25.097 -33.225 -18.957 1.00 87.25 582 ASP A C 1
ATOM 4640 O O . ASP A 1 582 ? 25.348 -32.280 -19.711 1.00 87.25 582 ASP A O 1
ATOM 4644 N N . ILE A 1 583 ? 24.138 -33.135 -18.026 1.00 91.88 583 ILE A N 1
ATOM 4645 C CA . ILE A 1 583 ? 23.349 -31.924 -17.786 1.00 91.88 583 ILE A CA 1
ATOM 4646 C C . ILE A 1 583 ? 24.221 -30.740 -17.351 1.00 91.88 583 ILE A C 1
ATOM 4648 O O . ILE A 1 583 ? 23.869 -29.592 -17.619 1.00 91.88 583 ILE A O 1
ATOM 4652 N N . ARG A 1 584 ? 25.372 -31.018 -16.720 1.00 93.50 584 ARG A N 1
ATOM 4653 C CA . ARG A 1 584 ? 26.267 -30.057 -16.057 1.00 93.50 584 ARG A CA 1
ATOM 4654 C C . ARG A 1 584 ? 26.517 -28.777 -16.858 1.00 93.50 584 ARG A C 1
ATOM 4656 O O . ARG A 1 584 ? 26.436 -27.678 -16.308 1.00 93.50 584 ARG A O 1
ATOM 4663 N N . HIS A 1 585 ? 26.831 -28.936 -18.143 1.00 93.31 585 HIS A N 1
ATOM 4664 C CA . HIS A 1 585 ? 27.258 -27.860 -19.042 1.00 93.31 585 HIS A CA 1
ATOM 4665 C C . HIS A 1 585 ? 26.117 -27.226 -19.846 1.00 93.31 585 HIS A C 1
ATOM 4667 O O . HIS A 1 585 ? 26.347 -26.246 -20.551 1.00 93.31 585 HIS A O 1
ATOM 4673 N N . ARG A 1 586 ? 24.899 -27.769 -19.758 1.00 93.88 586 ARG A N 1
ATOM 4674 C CA . ARG A 1 586 ? 23.744 -27.288 -20.519 1.00 93.88 586 ARG A CA 1
ATOM 4675 C C . ARG A 1 586 ? 23.201 -25.990 -19.921 1.00 93.88 586 ARG A C 1
ATOM 4677 O O . ARG A 1 586 ? 23.148 -25.828 -18.699 1.00 93.88 586 ARG A O 1
ATOM 4684 N N . LEU A 1 587 ? 22.765 -25.073 -20.778 1.00 93.62 587 LEU A N 1
ATOM 4685 C CA . LEU A 1 587 ? 22.013 -23.873 -20.399 1.00 93.62 587 LEU A CA 1
ATOM 4686 C C . LEU A 1 587 ? 20.528 -24.223 -20.174 1.00 93.62 587 LEU A C 1
ATOM 4688 O O . LEU A 1 587 ? 20.038 -25.170 -20.785 1.00 93.62 587 LEU A O 1
ATOM 4692 N N . PRO A 1 588 ? 19.748 -23.450 -19.391 1.00 92.06 588 PRO A N 1
ATOM 4693 C CA . PRO A 1 588 ? 18.332 -23.740 -19.132 1.00 92.06 588 PRO A CA 1
ATOM 4694 C C . PRO A 1 588 ? 17.486 -23.960 -20.397 1.00 92.06 588 PRO A C 1
ATOM 4696 O O . PRO A 1 588 ? 16.639 -24.846 -20.426 1.00 92.06 588 PRO A O 1
ATOM 4699 N N . ARG A 1 589 ? 17.781 -23.229 -21.481 1.00 90.44 589 ARG A N 1
ATOM 4700 C CA . ARG A 1 589 ? 17.146 -23.373 -22.808 1.00 90.44 589 ARG A CA 1
ATOM 4701 C C . ARG A 1 589 ? 17.370 -24.740 -23.493 1.00 90.44 589 ARG A C 1
ATOM 4703 O O . ARG A 1 589 ? 16.721 -25.026 -24.491 1.00 90.44 589 ARG A O 1
ATOM 4710 N N . GLU A 1 590 ? 18.319 -25.539 -23.004 1.00 90.00 590 GLU A N 1
ATOM 4711 C CA . GLU A 1 590 ? 18.710 -26.875 -23.494 1.00 90.00 590 GLU A CA 1
ATOM 4712 C C . GLU A 1 590 ? 18.221 -28.003 -22.555 1.00 90.00 590 GLU A C 1
ATOM 4714 O O . GLU A 1 590 ? 18.556 -29.176 -22.748 1.00 90.00 590 GLU A O 1
ATOM 4719 N N . LEU A 1 591 ? 17.440 -27.645 -21.527 1.00 88.44 591 LEU A N 1
ATOM 4720 C CA . LEU A 1 591 ? 16.843 -28.543 -20.539 1.00 88.44 591 LEU A CA 1
ATOM 4721 C C . LEU A 1 591 ? 15.325 -28.629 -20.730 1.00 88.44 591 LEU A C 1
ATOM 4723 O O . LEU A 1 591 ? 14.668 -27.615 -20.979 1.00 88.44 591 LEU A O 1
ATOM 4727 N N . SER A 1 592 ? 14.746 -29.814 -20.525 1.00 86.06 592 SER A N 1
ATOM 4728 C CA . SER A 1 592 ? 13.285 -29.960 -20.432 1.00 86.06 592 SER A CA 1
ATOM 4729 C C . SER A 1 592 ? 12.733 -29.279 -19.169 1.00 86.06 592 SER A C 1
ATOM 4731 O O . SER A 1 592 ? 13.455 -29.114 -18.187 1.00 86.06 592 SER A O 1
ATOM 4733 N N . GLY A 1 593 ? 11.444 -28.914 -19.146 1.00 80.31 593 GLY A N 1
ATOM 4734 C CA . GLY A 1 593 ? 10.832 -28.231 -17.991 1.00 80.31 593 GLY A CA 1
ATOM 4735 C C . GLY A 1 593 ? 11.040 -28.969 -16.658 1.00 80.31 593 GLY A C 1
ATOM 4736 O O . GLY A 1 593 ? 11.466 -28.365 -15.674 1.00 80.31 593 GLY A O 1
ATOM 4737 N N . GLY A 1 594 ? 10.861 -30.295 -16.654 1.00 81.19 594 GLY A N 1
ATOM 4738 C CA . GLY A 1 594 ? 11.143 -31.139 -15.488 1.00 81.19 594 GLY A CA 1
ATOM 4739 C C . GLY A 1 594 ? 12.631 -31.214 -15.109 1.00 81.19 594 GLY A C 1
ATOM 4740 O O . GLY A 1 594 ? 12.951 -31.244 -13.923 1.00 81.19 594 GLY A O 1
ATOM 4741 N N . GLN A 1 595 ? 13.557 -31.182 -16.078 1.00 88.06 595 GLN A N 1
ATOM 4742 C CA . GLN A 1 595 ? 14.996 -31.074 -15.792 1.00 88.06 595 GLN A CA 1
ATOM 4743 C C . GLN A 1 595 ? 15.346 -29.718 -15.169 1.00 88.06 595 GLN A C 1
ATOM 4745 O O . GLN A 1 595 ? 16.101 -29.674 -14.200 1.00 88.06 595 GLN A O 1
ATOM 4750 N N . GLN A 1 596 ? 14.775 -28.620 -15.677 1.00 88.94 596 GLN A N 1
ATOM 4751 C CA . GLN A 1 596 ? 14.975 -27.294 -15.094 1.00 88.94 596 GLN A CA 1
ATOM 4752 C C . GLN A 1 596 ? 14.457 -27.247 -13.646 1.00 88.94 596 GLN A C 1
ATOM 4754 O O . GLN A 1 596 ? 15.163 -26.750 -12.773 1.00 88.94 596 GLN A O 1
ATOM 4759 N N . GLN A 1 597 ? 13.267 -27.799 -13.368 1.00 84.81 597 GLN A N 1
ATOM 4760 C CA . GLN A 1 597 ? 12.702 -27.845 -12.011 1.00 84.81 597 GLN A CA 1
ATOM 4761 C C . GLN A 1 597 ? 13.574 -28.652 -11.042 1.00 84.81 597 GLN A C 1
ATOM 4763 O O . GLN A 1 597 ? 13.897 -28.157 -9.963 1.00 84.81 597 GLN A O 1
ATOM 4768 N N . ARG A 1 598 ? 14.047 -29.839 -11.448 1.00 88.00 598 ARG A N 1
ATOM 4769 C CA . ARG A 1 598 ? 15.005 -30.633 -10.659 1.00 88.00 598 ARG A CA 1
ATOM 4770 C C . ARG A 1 598 ? 16.302 -29.857 -10.381 1.00 88.00 598 ARG A C 1
ATOM 4772 O O . ARG A 1 598 ? 16.746 -29.830 -9.242 1.00 88.00 598 ARG A O 1
ATOM 4779 N N . ILE A 1 599 ? 16.865 -29.148 -11.366 1.00 92.00 599 ILE A N 1
ATOM 4780 C CA . ILE A 1 599 ? 18.042 -28.275 -11.169 1.00 92.00 599 ILE A CA 1
ATOM 4781 C C . ILE A 1 599 ? 17.740 -27.095 -10.221 1.00 92.00 599 ILE A C 1
ATOM 4783 O O . ILE A 1 599 ? 18.588 -26.733 -9.405 1.00 92.00 599 ILE A O 1
ATOM 4787 N N . GLY A 1 600 ? 16.531 -26.527 -10.264 1.00 90.38 600 GLY A N 1
ATOM 4788 C CA . GLY A 1 600 ? 16.069 -25.516 -9.305 1.00 90.38 600 GLY A CA 1
ATOM 4789 C C . GLY A 1 600 ? 15.989 -26.046 -7.867 1.00 90.38 600 GLY A C 1
ATOM 4790 O O . GLY A 1 600 ? 16.367 -25.341 -6.931 1.00 90.38 600 GLY A O 1
ATOM 4791 N N . LEU A 1 601 ? 15.583 -27.307 -7.696 1.00 88.94 601 LEU A N 1
ATOM 4792 C CA . LEU A 1 601 ? 15.568 -28.011 -6.413 1.00 88.94 601 LEU A CA 1
ATOM 4793 C C . LEU A 1 601 ? 16.989 -28.358 -5.927 1.00 88.94 601 LEU A C 1
ATOM 4795 O O . LEU A 1 601 ? 17.307 -28.100 -4.767 1.00 88.94 601 LEU A O 1
ATOM 4799 N N . CYS A 1 602 ? 17.887 -28.820 -6.808 1.00 91.50 602 CYS A N 1
ATOM 4800 C CA . CYS A 1 602 ? 19.312 -28.986 -6.487 1.00 91.50 602 CYS A CA 1
ATOM 4801 C C . CYS A 1 602 ? 19.939 -27.665 -6.004 1.00 91.50 602 CYS A C 1
ATOM 4803 O O . CYS A 1 602 ? 20.675 -27.659 -5.021 1.00 91.50 602 CYS A O 1
ATOM 4805 N N . ARG A 1 603 ? 19.615 -26.529 -6.643 1.00 93.00 603 ARG A N 1
ATOM 4806 C CA . ARG A 1 603 ? 20.065 -25.191 -6.214 1.00 93.00 603 ARG A CA 1
ATOM 4807 C C . ARG A 1 603 ? 19.596 -24.855 -4.798 1.00 93.00 603 ARG A C 1
ATOM 4809 O O . ARG A 1 603 ? 20.389 -24.345 -4.013 1.00 93.00 603 ARG A O 1
ATOM 4816 N N . ALA A 1 604 ? 18.341 -25.153 -4.465 1.00 91.06 604 ALA A N 1
ATOM 4817 C CA . ALA A 1 604 ? 17.799 -24.917 -3.129 1.00 91.06 604 ALA A CA 1
ATOM 4818 C C . ALA A 1 604 ? 18.445 -25.825 -2.059 1.00 91.06 604 ALA A C 1
ATOM 4820 O O . ALA A 1 604 ? 18.717 -25.368 -0.954 1.00 91.06 604 ALA A O 1
ATOM 4821 N N . LEU A 1 605 ? 18.749 -27.084 -2.396 1.00 90.69 605 LEU A N 1
ATOM 4822 C CA . LEU A 1 605 ? 19.361 -28.071 -1.492 1.00 90.69 605 LEU A CA 1
ATOM 4823 C C . LEU A 1 605 ? 20.896 -27.977 -1.384 1.00 90.69 605 LEU A C 1
ATOM 4825 O O . LEU A 1 605 ? 21.496 -28.659 -0.545 1.00 90.69 605 LEU A O 1
ATOM 4829 N N . MET A 1 606 ? 21.548 -27.149 -2.209 1.00 92.50 606 MET A N 1
ATOM 4830 C CA . MET A 1 606 ? 23.011 -27.073 -2.316 1.00 92.50 606 MET A CA 1
ATOM 4831 C C . MET A 1 606 ? 23.702 -26.777 -0.976 1.00 92.50 606 MET A C 1
ATOM 4833 O O . MET A 1 606 ? 24.726 -27.383 -0.674 1.00 92.50 606 MET A O 1
ATOM 4837 N N . LEU A 1 607 ? 23.125 -25.886 -0.163 1.00 90.38 607 LEU A N 1
ATOM 4838 C CA . LEU A 1 607 ? 23.706 -25.415 1.103 1.00 90.38 607 LEU A CA 1
ATOM 4839 C C . LEU A 1 607 ? 23.242 -26.188 2.353 1.00 90.38 607 LEU A C 1
ATOM 4841 O O . LEU A 1 607 ? 23.537 -25.749 3.458 1.00 90.38 607 LEU A O 1
ATOM 4845 N N . LYS A 1 608 ? 22.519 -27.310 2.198 1.00 88.50 608 LYS A N 1
ATOM 4846 C CA . LYS A 1 608 ? 21.889 -28.062 3.311 1.00 88.50 608 LYS A CA 1
ATOM 4847 C C . LYS A 1 608 ? 21.064 -27.161 4.260 1.00 88.50 608 LYS A C 1
ATOM 4849 O O . LYS A 1 608 ? 21.369 -27.069 5.448 1.00 88.50 608 LYS A O 1
ATOM 4854 N N . PRO A 1 609 ? 20.045 -26.453 3.742 1.00 89.56 609 PRO A N 1
ATOM 4855 C CA . PRO A 1 609 ? 19.282 -25.482 4.521 1.00 89.56 609 PRO A CA 1
ATOM 4856 C C . PRO A 1 609 ? 18.353 -26.159 5.538 1.00 89.56 609 PRO A C 1
ATOM 4858 O O . PRO A 1 609 ? 17.726 -27.169 5.230 1.00 89.56 609 PRO A O 1
ATOM 4861 N N . SER A 1 610 ? 18.177 -25.553 6.714 1.00 86.56 610 SER A N 1
ATOM 4862 C CA . SER A 1 610 ? 17.275 -26.070 7.762 1.00 86.56 610 SER A CA 1
ATOM 4863 C C . SER A 1 610 ? 15.780 -25.895 7.436 1.00 86.56 610 SER A C 1
ATOM 4865 O O . SER A 1 610 ? 14.925 -26.536 8.053 1.00 86.56 610 SER A O 1
ATOM 4867 N N . LEU A 1 611 ? 15.465 -25.017 6.476 1.00 91.88 611 LEU A N 1
ATOM 4868 C CA . LEU A 1 611 ? 14.127 -24.763 5.942 1.00 91.88 611 LEU A CA 1
ATOM 4869 C C . LEU A 1 611 ? 14.173 -24.710 4.412 1.00 91.88 611 LEU A C 1
ATOM 4871 O O . LEU A 1 611 ? 15.019 -24.024 3.835 1.00 91.88 611 LEU A O 1
ATOM 4875 N N . LEU A 1 612 ? 13.225 -25.387 3.770 1.00 92.25 612 LEU A N 1
ATOM 4876 C CA . LEU A 1 612 ? 13.059 -25.431 2.324 1.00 92.25 612 LEU A CA 1
ATOM 4877 C C . LEU A 1 612 ? 11.691 -24.863 1.921 1.00 92.25 612 LEU A C 1
ATOM 4879 O O . LEU A 1 612 ? 10.644 -25.378 2.306 1.00 92.25 612 LEU A O 1
ATOM 4883 N N . LEU A 1 613 ? 11.701 -23.795 1.131 1.00 93.50 613 LEU A N 1
ATOM 4884 C CA . LEU A 1 613 ? 10.520 -23.173 0.541 1.00 93.50 613 LEU A CA 1
ATOM 4885 C C . LEU A 1 613 ? 10.374 -23.662 -0.901 1.00 93.50 613 LEU A C 1
ATOM 4887 O O . LEU A 1 613 ? 11.327 -23.605 -1.684 1.00 93.50 613 LEU A O 1
ATOM 4891 N N . LEU A 1 614 ? 9.189 -24.152 -1.248 1.00 90.56 614 LEU A N 1
ATOM 4892 C CA . LEU A 1 614 ? 8.909 -24.794 -2.527 1.00 90.56 614 LEU A CA 1
ATOM 4893 C C . LEU A 1 614 ? 7.639 -24.198 -3.130 1.00 90.56 614 LEU A C 1
ATOM 4895 O O . LEU A 1 614 ? 6.554 -24.393 -2.587 1.00 90.56 614 LEU A O 1
ATOM 4899 N N . ASP A 1 615 ? 7.763 -23.491 -4.250 1.00 89.38 615 ASP A N 1
ATOM 4900 C CA . ASP A 1 615 ? 6.636 -22.850 -4.928 1.00 89.38 615 ASP A CA 1
ATOM 4901 C C . ASP A 1 615 ? 6.297 -23.585 -6.234 1.00 89.38 615 ASP A C 1
ATOM 4903 O O . ASP A 1 615 ? 6.983 -23.458 -7.248 1.00 89.38 615 ASP A O 1
ATOM 4907 N N . GLU A 1 616 ? 5.272 -24.437 -6.175 1.00 84.88 616 GLU A N 1
ATOM 4908 C CA . GLU A 1 616 ? 4.814 -25.322 -7.255 1.00 84.88 616 GLU A CA 1
ATOM 4909 C C . GLU A 1 616 ? 5.954 -26.127 -7.937 1.00 84.88 616 GLU A C 1
ATOM 4911 O O . GLU A 1 616 ? 6.035 -26.174 -9.174 1.00 84.88 616 GLU A O 1
ATOM 4916 N N . PRO A 1 617 ? 6.848 -26.784 -7.163 1.00 79.31 617 PRO A N 1
ATOM 4917 C CA . PRO A 1 617 ? 8.152 -27.285 -7.623 1.00 79.31 617 PRO A CA 1
ATOM 4918 C C . PRO A 1 617 ? 8.087 -28.387 -8.691 1.00 79.31 617 PRO A C 1
ATOM 4920 O O . PRO A 1 617 ? 9.075 -28.611 -9.388 1.00 79.31 617 PRO A O 1
ATOM 4923 N N . PHE A 1 618 ? 6.950 -29.076 -8.828 1.00 78.44 618 PHE A N 1
ATOM 4924 C CA . PHE A 1 618 ? 6.765 -30.215 -9.740 1.00 78.44 618 PHE A CA 1
ATOM 4925 C C . PHE A 1 618 ? 5.761 -29.937 -10.874 1.00 78.44 618 PHE A C 1
ATOM 4927 O O . PHE A 1 618 ? 5.418 -30.831 -11.651 1.00 78.44 618 PHE A O 1
ATOM 4934 N N . SER A 1 619 ? 5.291 -28.691 -10.991 1.00 69.81 619 SER A N 1
ATOM 4935 C CA . SER A 1 619 ? 4.237 -28.266 -11.926 1.00 69.81 619 SER A CA 1
ATOM 4936 C C . SER A 1 619 ? 4.525 -28.556 -13.410 1.00 69.81 619 SER A C 1
ATOM 4938 O O . SER A 1 619 ? 3.588 -28.873 -14.144 1.00 69.81 619 SER A O 1
ATOM 4940 N N . ALA A 1 620 ? 5.791 -28.524 -13.844 1.00 61.53 620 ALA A N 1
ATOM 4941 C CA . ALA A 1 620 ? 6.230 -28.741 -15.228 1.00 61.53 620 ALA A CA 1
ATOM 4942 C C . ALA A 1 620 ? 6.797 -30.156 -15.488 1.00 61.53 620 ALA A C 1
ATOM 4944 O O . ALA A 1 620 ? 7.413 -30.400 -16.530 1.00 61.53 620 ALA A O 1
ATOM 4945 N N . VAL A 1 621 ? 6.594 -31.096 -14.558 1.00 66.12 621 VAL A N 1
ATOM 4946 C CA . VAL A 1 621 ? 6.904 -32.523 -14.739 1.00 66.12 621 VAL A CA 1
ATOM 4947 C C . VAL A 1 621 ? 5.694 -33.253 -15.331 1.00 66.12 621 VAL A C 1
ATOM 4949 O O . VAL A 1 621 ? 4.565 -33.043 -14.882 1.00 66.12 621 VAL A O 1
ATOM 4952 N N . ASP A 1 622 ? 5.932 -34.152 -16.289 1.00 64.56 622 ASP A N 1
ATOM 4953 C CA . ASP A 1 622 ? 4.919 -35.073 -16.822 1.00 64.56 622 ASP A CA 1
ATOM 4954 C C . ASP A 1 622 ? 4.207 -35.876 -15.704 1.00 64.56 622 ASP A C 1
ATOM 4956 O O . ASP A 1 622 ? 4.883 -36.345 -14.783 1.00 64.56 622 ASP A O 1
ATOM 4960 N N . PRO A 1 623 ? 2.871 -36.069 -15.754 1.00 55.88 623 PRO A N 1
ATOM 4961 C CA . PRO A 1 623 ? 2.122 -36.757 -14.699 1.00 55.88 623 PRO A CA 1
ATOM 4962 C C . PRO A 1 623 ? 2.590 -38.179 -14.358 1.00 55.88 623 PRO A C 1
ATOM 4964 O O . PRO A 1 623 ? 2.388 -38.604 -13.222 1.00 55.88 623 PRO A O 1
ATOM 4967 N N . ILE A 1 624 ? 3.199 -38.912 -15.297 1.00 56.03 624 ILE A N 1
ATOM 4968 C CA . ILE A 1 624 ? 3.715 -40.268 -15.061 1.00 56.03 624 ILE A CA 1
ATOM 4969 C C . ILE A 1 624 ? 5.018 -40.182 -14.259 1.00 56.03 624 ILE A C 1
ATOM 4971 O O . ILE A 1 624 ? 5.129 -40.776 -13.189 1.00 56.03 624 ILE A O 1
ATOM 4975 N N . THR A 1 625 ? 5.977 -39.373 -14.718 1.00 62.12 625 THR A N 1
ATOM 4976 C CA . THR A 1 625 ? 7.282 -39.192 -14.053 1.00 62.12 625 THR A CA 1
ATOM 4977 C C . THR A 1 625 ? 7.173 -38.463 -12.708 1.00 62.12 625 THR A C 1
ATOM 4979 O O . THR A 1 625 ? 8.110 -38.483 -11.910 1.00 62.12 625 THR A O 1
ATOM 4982 N N . ARG A 1 626 ? 6.050 -37.785 -12.435 1.00 67.94 626 ARG A N 1
ATOM 4983 C CA . ARG A 1 626 ? 5.864 -36.974 -11.222 1.00 67.94 626 ARG A CA 1
ATOM 4984 C C . ARG A 1 626 ? 5.844 -37.805 -9.933 1.00 67.94 626 ARG A C 1
ATOM 4986 O O . ARG A 1 626 ? 6.362 -37.339 -8.922 1.00 67.94 626 ARG A O 1
ATOM 4993 N N . VAL A 1 627 ? 5.317 -39.034 -9.969 1.00 66.31 627 VAL A N 1
ATOM 4994 C CA . VAL A 1 627 ? 5.205 -39.904 -8.779 1.00 66.31 627 VAL A CA 1
ATOM 4995 C C . VAL A 1 627 ? 6.580 -40.328 -8.254 1.00 66.31 627 VAL A C 1
ATOM 4997 O O . VAL A 1 627 ? 6.842 -40.193 -7.061 1.00 66.31 627 VAL A O 1
ATOM 5000 N N . ASP A 1 628 ? 7.488 -40.745 -9.140 1.00 70.19 628 ASP A N 1
ATOM 5001 C CA . ASP A 1 628 ? 8.845 -41.160 -8.758 1.00 70.19 628 ASP A CA 1
ATOM 5002 C C . ASP A 1 628 ? 9.666 -39.993 -8.180 1.00 70.19 628 ASP A C 1
ATOM 5004 O O . ASP A 1 628 ? 10.507 -40.187 -7.300 1.00 70.19 628 ASP A O 1
ATOM 5008 N N . ILE A 1 629 ? 9.412 -38.761 -8.644 1.00 74.12 629 ILE A N 1
ATOM 5009 C CA . ILE A 1 629 ? 10.034 -37.554 -8.079 1.00 74.12 629 ILE A CA 1
ATOM 5010 C C . ILE A 1 629 ? 9.469 -37.245 -6.692 1.00 74.12 629 ILE A C 1
ATOM 5012 O O . ILE A 1 629 ? 10.250 -36.897 -5.811 1.00 74.12 629 ILE A O 1
ATOM 5016 N N . TYR A 1 630 ? 8.155 -37.381 -6.473 1.00 78.56 630 TYR A N 1
ATOM 5017 C CA . TYR A 1 630 ? 7.560 -37.182 -5.147 1.00 78.56 630 TYR A CA 1
ATOM 5018 C C . TYR A 1 630 ? 8.212 -38.101 -4.104 1.00 78.56 630 TYR A C 1
ATOM 5020 O O . TYR A 1 630 ? 8.631 -37.628 -3.049 1.00 78.56 630 TYR A O 1
ATOM 5028 N N . ASP A 1 631 ? 8.365 -39.388 -4.417 1.00 75.38 631 ASP A N 1
ATOM 5029 C CA . ASP A 1 631 ? 8.916 -40.365 -3.472 1.00 75.38 631 ASP A CA 1
ATOM 5030 C C . ASP A 1 631 ? 10.420 -40.142 -3.219 1.00 75.38 631 ASP A C 1
ATOM 5032 O O . ASP A 1 631 ? 10.876 -40.242 -2.078 1.00 75.38 631 ASP A O 1
ATOM 5036 N N . ARG A 1 632 ? 11.189 -39.745 -4.246 1.00 76.75 632 ARG A N 1
ATOM 5037 C CA . ARG A 1 632 ? 12.598 -39.331 -4.090 1.00 76.75 632 ARG A CA 1
ATOM 5038 C C . ARG A 1 632 ? 12.755 -38.032 -3.304 1.00 76.75 632 ARG A C 1
ATOM 5040 O O . ARG A 1 632 ? 13.648 -37.937 -2.466 1.00 76.75 632 ARG A O 1
ATOM 5047 N N . PHE A 1 633 ? 11.900 -37.038 -3.539 1.00 79.88 633 PHE A N 1
ATOM 5048 C CA . PHE A 1 633 ? 11.932 -35.792 -2.780 1.00 79.88 633 PHE A CA 1
ATOM 5049 C C . PHE A 1 633 ? 11.583 -36.037 -1.307 1.00 79.88 633 PHE A C 1
ATOM 5051 O O . PHE A 1 633 ? 12.319 -35.586 -0.435 1.00 79.88 633 PHE A O 1
ATOM 5058 N N . ALA A 1 634 ? 10.531 -36.813 -1.023 1.00 78.00 634 ALA A N 1
ATOM 5059 C CA . ALA A 1 634 ? 10.169 -37.202 0.338 1.00 78.00 634 ALA A CA 1
ATOM 5060 C C . ALA A 1 634 ? 11.289 -37.998 1.034 1.00 78.00 634 ALA A C 1
ATOM 5062 O O . ALA A 1 634 ? 11.533 -37.798 2.224 1.00 78.00 634 ALA A O 1
ATOM 5063 N N . TYR A 1 635 ? 12.014 -38.853 0.301 1.00 79.56 635 TYR A N 1
ATOM 5064 C CA . TYR A 1 635 ? 13.210 -39.523 0.816 1.00 79.56 635 TYR A CA 1
ATOM 5065 C C . TYR A 1 635 ? 14.304 -38.517 1.208 1.00 79.56 635 TYR A C 1
ATOM 5067 O O . TYR A 1 635 ? 14.757 -38.540 2.350 1.00 79.56 635 TYR A O 1
ATOM 5075 N N . VAL A 1 636 ? 14.694 -37.599 0.315 1.00 78.44 636 VAL A N 1
ATOM 5076 C CA . VAL A 1 636 ? 15.743 -36.595 0.594 1.00 78.44 636 VAL A CA 1
ATOM 5077 C C . VAL A 1 636 ? 15.336 -35.651 1.730 1.00 78.44 636 VAL A C 1
ATOM 5079 O O . VAL A 1 636 ? 16.128 -35.413 2.639 1.00 78.44 636 VAL A O 1
ATOM 5082 N N . GLN A 1 637 ? 14.092 -35.166 1.733 1.00 80.25 637 GLN A N 1
ATOM 5083 C CA . GLN A 1 637 ? 13.552 -34.275 2.765 1.00 80.25 637 GLN A CA 1
ATOM 5084 C C . GLN A 1 637 ? 13.581 -34.925 4.158 1.00 80.25 637 GLN A C 1
ATOM 5086 O O . GLN A 1 637 ? 13.988 -34.274 5.122 1.00 80.25 637 GLN A O 1
ATOM 5091 N N . LYS A 1 638 ? 13.241 -36.219 4.260 1.00 78.88 638 LYS A N 1
ATOM 5092 C CA . LYS A 1 638 ? 13.305 -36.980 5.521 1.00 78.88 638 LYS A CA 1
ATOM 5093 C C . LYS A 1 638 ? 14.723 -37.419 5.897 1.00 78.88 638 LYS A C 1
ATOM 5095 O O . LYS A 1 638 ? 15.009 -37.523 7.085 1.00 78.88 638 LYS A O 1
ATOM 5100 N N . HIS A 1 639 ? 15.618 -37.643 4.932 1.00 79.38 639 HIS A N 1
ATOM 5101 C CA . HIS A 1 639 ? 17.004 -38.051 5.196 1.00 79.38 639 HIS A CA 1
ATOM 5102 C C . HIS A 1 639 ? 17.904 -36.881 5.632 1.00 79.38 639 HIS A C 1
ATOM 5104 O O . HIS A 1 639 ? 18.770 -37.062 6.482 1.00 79.38 639 HIS A O 1
ATOM 5110 N N . GLU A 1 640 ? 17.682 -35.677 5.095 1.00 77.44 640 GLU A N 1
ATOM 5111 C CA . GLU A 1 640 ? 18.389 -34.449 5.505 1.00 77.44 640 GLU A CA 1
ATOM 5112 C C . GLU A 1 640 ? 17.699 -33.745 6.697 1.00 77.44 640 GLU A C 1
ATOM 5114 O O . GLU A 1 640 ? 18.251 -32.801 7.256 1.00 77.44 640 GLU A O 1
ATOM 5119 N N . GLY A 1 641 ? 16.502 -34.194 7.106 1.00 75.94 641 GLY A N 1
ATOM 5120 C CA . GLY A 1 641 ? 15.768 -33.676 8.273 1.00 75.94 641 GLY A CA 1
ATOM 5121 C C . GLY A 1 641 ? 15.161 -32.277 8.088 1.00 75.94 641 GLY A C 1
ATOM 5122 O O . GLY A 1 641 ? 14.981 -31.546 9.061 1.00 75.94 641 GLY A O 1
ATOM 5123 N N . VAL A 1 642 ? 14.880 -31.876 6.846 1.00 85.75 642 VAL A N 1
ATOM 5124 C CA . VAL A 1 642 ? 14.617 -30.474 6.482 1.00 85.75 642 VAL A CA 1
ATOM 5125 C C . VAL A 1 642 ? 13.135 -30.110 6.602 1.00 85.75 642 VAL A C 1
ATOM 5127 O O . VAL A 1 642 ? 12.277 -30.668 5.911 1.00 85.75 642 VAL A O 1
ATOM 5130 N N . SER A 1 643 ? 12.831 -29.104 7.427 1.00 90.06 643 SER A N 1
ATOM 5131 C CA . SER A 1 643 ? 11.493 -28.494 7.506 1.00 90.06 643 SER A CA 1
ATOM 5132 C C . SER A 1 643 ? 11.111 -27.923 6.137 1.00 90.06 643 SER A C 1
ATOM 5134 O O . SER A 1 643 ? 11.939 -27.266 5.510 1.00 90.06 643 SER A O 1
ATOM 5136 N N . SER A 1 644 ? 9.895 -28.159 5.641 1.00 90.62 644 SER A N 1
ATOM 5137 C CA . SER A 1 644 ? 9.526 -27.774 4.267 1.00 90.62 644 SER A CA 1
ATOM 5138 C C . SER A 1 644 ? 8.159 -27.094 4.176 1.00 90.62 644 SER A C 1
ATOM 5140 O O . SER A 1 644 ? 7.175 -27.650 4.656 1.00 90.62 644 SER A O 1
ATOM 5142 N N . LEU A 1 645 ? 8.077 -25.942 3.498 1.00 91.75 645 LEU A N 1
ATOM 5143 C CA . LEU A 1 645 ? 6.812 -25.302 3.108 1.00 91.75 645 LEU A CA 1
ATOM 5144 C C . LEU A 1 645 ? 6.571 -25.509 1.607 1.00 91.75 645 LEU A C 1
ATOM 5146 O O . LEU A 1 645 ? 7.326 -24.997 0.779 1.00 91.75 645 LEU A O 1
ATOM 5150 N N . LEU A 1 646 ? 5.519 -26.254 1.265 1.00 91.06 646 LEU A N 1
ATOM 5151 C CA . LEU A 1 646 ? 5.179 -26.671 -0.096 1.00 91.06 646 LEU A CA 1
ATOM 5152 C C . LEU A 1 646 ? 3.908 -25.976 -0.593 1.00 91.06 646 LEU A C 1
ATOM 5154 O O . LEU A 1 646 ? 2.794 -26.398 -0.296 1.00 91.06 646 LEU A O 1
ATOM 5158 N N . VAL A 1 647 ? 4.057 -24.934 -1.404 1.00 90.06 647 VAL A N 1
ATOM 5159 C CA . VAL A 1 647 ? 2.935 -24.373 -2.159 1.00 90.06 647 VAL A CA 1
ATOM 5160 C C . VAL A 1 647 ? 2.633 -25.275 -3.354 1.00 90.06 647 VAL A C 1
ATOM 5162 O O . VAL A 1 647 ? 3.501 -25.530 -4.187 1.00 90.06 647 VAL A O 1
ATOM 5165 N N . THR A 1 648 ? 1.386 -25.733 -3.463 1.00 84.75 648 THR A N 1
ATOM 5166 C CA . THR A 1 648 ? 0.905 -26.494 -4.623 1.00 84.75 648 THR A CA 1
ATOM 5167 C C . THR A 1 648 ? -0.584 -26.252 -4.875 1.00 84.75 648 THR A C 1
ATOM 5169 O O . THR A 1 648 ? -1.324 -25.810 -3.996 1.00 84.75 648 THR A O 1
ATOM 5172 N N . HIS A 1 649 ? -1.036 -26.517 -6.098 1.00 77.94 649 HIS A N 1
ATOM 5173 C CA . HIS A 1 649 ? -2.453 -26.514 -6.475 1.00 77.94 649 HIS A CA 1
ATOM 5174 C C . HIS A 1 649 ? -3.034 -27.932 -6.617 1.00 77.94 649 HIS A C 1
ATOM 5176 O O . HIS A 1 649 ? -4.246 -28.071 -6.763 1.00 77.94 649 HIS A O 1
ATOM 5182 N N . ASP A 1 650 ? -2.211 -28.988 -6.568 1.00 75.06 650 ASP A N 1
ATOM 5183 C CA . ASP A 1 650 ? -2.690 -30.371 -6.646 1.00 75.06 650 ASP A CA 1
ATOM 5184 C C . ASP A 1 650 ? -2.867 -30.972 -5.243 1.00 75.06 650 ASP A C 1
ATOM 5186 O O . ASP A 1 650 ? -1.907 -31.278 -4.536 1.00 75.06 650 ASP A O 1
ATOM 5190 N N . LEU A 1 651 ? -4.119 -31.202 -4.841 1.00 71.12 651 LEU A N 1
ATOM 5191 C CA . LEU A 1 651 ? -4.450 -31.838 -3.560 1.00 71.12 651 LEU A CA 1
ATOM 5192 C C . LEU A 1 651 ? -3.856 -33.253 -3.414 1.00 71.12 651 LEU A C 1
ATOM 5194 O O . LEU A 1 651 ? -3.700 -33.731 -2.292 1.00 71.12 651 LEU A O 1
ATOM 5198 N N . ARG A 1 652 ? -3.499 -33.932 -4.515 1.00 71.56 652 ARG A N 1
ATOM 5199 C CA . ARG A 1 652 ? -2.838 -35.251 -4.496 1.00 71.56 652 ARG A CA 1
ATOM 5200 C C . ARG A 1 652 ? -1.347 -35.145 -4.181 1.00 71.56 652 ARG A C 1
ATOM 5202 O O . ARG A 1 652 ? -0.801 -36.064 -3.578 1.00 71.56 652 ARG A O 1
ATOM 5209 N N . GLU A 1 653 ? -0.716 -34.037 -4.568 1.00 78.31 653 GLU A N 1
ATOM 5210 C CA . GLU A 1 653 ? 0.667 -33.702 -4.218 1.00 78.31 653 GLU A CA 1
ATOM 5211 C C . GLU A 1 653 ? 0.764 -33.421 -2.721 1.00 78.31 653 GLU A C 1
ATOM 5213 O O . GLU A 1 653 ? 1.493 -34.114 -2.015 1.00 78.31 653 GLU A O 1
ATOM 5218 N N . ALA A 1 654 ? -0.073 -32.501 -2.226 1.00 81.69 654 ALA A N 1
ATOM 5219 C CA . ALA A 1 654 ? -0.194 -32.205 -0.802 1.00 81.69 654 ALA A CA 1
ATOM 5220 C C . ALA A 1 654 ? -0.465 -33.481 0.016 1.00 81.69 654 ALA A C 1
ATOM 5222 O O . ALA A 1 654 ? 0.320 -33.830 0.891 1.00 81.69 654 ALA A O 1
ATOM 5223 N N . ARG A 1 655 ? -1.495 -34.265 -0.347 1.00 79.00 655 ARG A N 1
ATOM 5224 C CA . ARG A 1 655 ? -1.844 -35.524 0.342 1.00 79.00 655 ARG A CA 1
ATOM 5225 C C . ARG A 1 655 ? -0.702 -36.549 0.414 1.00 79.00 655 ARG A C 1
ATOM 5227 O O . ARG A 1 655 ? -0.725 -37.390 1.310 1.00 79.00 655 ARG A O 1
ATOM 5234 N N . ARG A 1 656 ? 0.240 -36.544 -0.536 1.00 80.50 656 ARG A N 1
ATOM 5235 C CA . ARG A 1 656 ? 1.360 -37.502 -0.572 1.00 80.50 656 ARG A CA 1
ATOM 5236 C C . ARG A 1 656 ? 2.612 -36.979 0.132 1.00 80.50 656 ARG A C 1
ATOM 5238 O O . ARG A 1 656 ? 3.349 -37.787 0.689 1.00 80.50 656 ARG A O 1
ATOM 5245 N N . LEU A 1 657 ? 2.863 -35.671 0.074 1.00 83.44 657 LEU A N 1
ATOM 5246 C CA . LEU A 1 657 ? 4.116 -35.068 0.532 1.00 83.44 657 LEU A CA 1
ATOM 5247 C C . LEU A 1 657 ? 4.038 -34.415 1.913 1.00 83.44 657 LEU A C 1
ATOM 5249 O O . LEU A 1 657 ? 5.055 -34.410 2.600 1.00 83.44 657 LEU A O 1
ATOM 5253 N N . SER A 1 658 ? 2.889 -33.868 2.324 1.00 86.75 658 SER A N 1
ATOM 5254 C CA . SER A 1 658 ? 2.801 -33.072 3.551 1.00 86.75 658 SER A CA 1
ATOM 5255 C C . SER A 1 658 ? 2.215 -33.827 4.739 1.00 86.75 658 SER A C 1
ATOM 5257 O O . SER A 1 658 ? 1.194 -34.507 4.637 1.00 86.75 658 SER A O 1
ATOM 5259 N N . ASP A 1 659 ? 2.820 -33.631 5.905 1.00 86.69 659 ASP A N 1
ATOM 5260 C CA . ASP A 1 659 ? 2.315 -34.094 7.197 1.00 86.69 659 ASP A CA 1
ATOM 5261 C C . ASP A 1 659 ? 1.257 -33.101 7.752 1.00 86.69 659 ASP A C 1
ATOM 5263 O O . ASP A 1 659 ? 0.286 -33.505 8.399 1.00 86.69 659 ASP A O 1
ATOM 5267 N N . TYR A 1 660 ? 1.397 -31.808 7.423 1.00 88.19 660 TYR A N 1
ATOM 5268 C CA . TYR A 1 660 ? 0.475 -30.712 7.769 1.00 88.19 660 TYR A CA 1
ATOM 5269 C C . TYR A 1 660 ? -0.068 -30.016 6.505 1.00 88.19 660 TYR A C 1
ATOM 5271 O O . TYR A 1 660 ? 0.620 -29.954 5.485 1.00 88.19 660 TYR A O 1
ATOM 5279 N N . LEU A 1 661 ? -1.283 -29.464 6.547 1.00 88.12 661 LEU A N 1
ATOM 5280 C CA . LEU A 1 661 ? -1.934 -28.811 5.404 1.00 88.12 661 LEU A CA 1
ATOM 5281 C C . LEU A 1 661 ? -2.598 -27.490 5.816 1.00 88.12 661 LEU A C 1
ATOM 5283 O O . LEU A 1 661 ? -3.255 -27.413 6.849 1.00 88.12 661 LEU A O 1
ATOM 5287 N N . ILE A 1 662 ? -2.455 -26.471 4.968 1.00 88.56 662 ILE A N 1
ATOM 5288 C CA . ILE A 1 662 ? -3.061 -25.140 5.071 1.00 88.56 662 ILE A CA 1
ATOM 5289 C C . ILE A 1 662 ? -3.842 -24.865 3.778 1.00 88.56 662 ILE A C 1
ATOM 5291 O O . ILE A 1 662 ? -3.292 -24.975 2.682 1.00 88.56 662 ILE A O 1
ATOM 5295 N N . ILE A 1 663 ? -5.113 -24.474 3.887 1.00 85.69 663 ILE A N 1
ATOM 5296 C CA . ILE A 1 663 ? -5.956 -24.055 2.757 1.00 85.69 663 ILE A CA 1
ATOM 5297 C C . ILE A 1 663 ? -6.119 -22.531 2.796 1.00 85.69 663 ILE A C 1
ATOM 5299 O O . ILE A 1 663 ? -6.627 -21.989 3.775 1.00 85.69 663 ILE A O 1
ATOM 5303 N N . LEU A 1 664 ? -5.724 -21.838 1.724 1.00 83.88 664 LEU A N 1
ATOM 5304 C CA . LEU A 1 664 ? -5.662 -20.373 1.637 1.00 83.88 664 LEU A CA 1
ATOM 5305 C C . LEU A 1 664 ? -6.550 -19.821 0.504 1.00 83.88 664 LEU A C 1
ATOM 5307 O O . LEU A 1 664 ? -6.405 -20.207 -0.662 1.00 83.88 664 LEU A O 1
ATOM 5311 N N . HIS A 1 665 ? -7.435 -18.871 0.819 1.00 82.38 665 HIS A N 1
ATOM 5312 C CA . HIS A 1 665 ? -8.379 -18.249 -0.118 1.00 82.38 665 HIS A CA 1
ATOM 5313 C C . HIS A 1 665 ? -8.512 -16.745 0.149 1.00 82.38 665 HIS A C 1
ATOM 5315 O O . HIS A 1 665 ? -8.747 -16.346 1.284 1.00 82.38 665 HIS A O 1
ATOM 5321 N N . LYS A 1 666 ? -8.391 -15.912 -0.900 1.00 79.62 666 LYS A N 1
ATOM 5322 C CA . LYS A 1 666 ? -8.496 -14.436 -0.814 1.00 79.62 666 LYS A CA 1
ATOM 5323 C C . LYS A 1 666 ? -7.673 -13.841 0.343 1.00 79.62 666 LYS A C 1
ATOM 5325 O O . LYS A 1 666 ? -8.153 -12.989 1.079 1.00 79.62 666 LYS A O 1
ATOM 5330 N N . GLY A 1 667 ? -6.454 -14.343 0.530 1.00 79.56 667 GLY A N 1
ATOM 5331 C CA . GLY A 1 667 ? -5.551 -13.901 1.585 1.00 79.56 667 GLY A CA 1
ATOM 5332 C C . GLY A 1 667 ? -5.839 -14.421 2.994 1.00 79.56 667 GLY A C 1
ATOM 5333 O O . GLY A 1 667 ? -5.016 -14.172 3.863 1.00 79.56 667 GLY A O 1
ATOM 5334 N N . ARG A 1 668 ? -6.927 -15.169 3.232 1.00 82.31 668 ARG A N 1
ATOM 5335 C CA . ARG A 1 668 ? -7.272 -15.749 4.543 1.00 82.31 668 ARG A CA 1
ATOM 5336 C C . ARG A 1 668 ? -7.103 -17.265 4.559 1.00 82.31 668 ARG A C 1
ATOM 5338 O O . ARG A 1 668 ? -7.477 -17.950 3.597 1.00 82.31 668 ARG A O 1
ATOM 5345 N N . ILE A 1 669 ? -6.616 -17.815 5.670 1.00 83.75 669 ILE A N 1
ATOM 5346 C CA . ILE A 1 669 ? -6.659 -19.265 5.903 1.00 83.75 669 ILE A CA 1
ATOM 5347 C C . ILE A 1 669 ? -8.121 -19.681 6.105 1.00 83.75 669 ILE A C 1
ATOM 5349 O O . ILE A 1 669 ? -8.872 -19.038 6.830 1.00 83.75 669 ILE A O 1
ATOM 5353 N N . GLN A 1 670 ? -8.542 -20.729 5.400 1.00 82.44 670 GLN A N 1
ATOM 5354 C CA . GLN A 1 670 ? -9.882 -21.316 5.501 1.00 82.44 670 GLN A CA 1
ATOM 5355 C C . GLN A 1 670 ? -9.906 -22.489 6.482 1.00 82.44 670 GLN A C 1
ATOM 5357 O O . GLN A 1 670 ? -10.903 -22.717 7.158 1.00 82.44 670 GLN A O 1
ATOM 5362 N N . GLN A 1 671 ? -8.811 -23.251 6.516 1.00 80.69 671 GLN A N 1
ATOM 5363 C CA . GLN A 1 671 ? -8.632 -24.433 7.348 1.00 80.69 671 GLN A CA 1
ATOM 5364 C C . GLN A 1 671 ? -7.140 -24.781 7.402 1.00 80.69 671 GLN A C 1
ATOM 5366 O O . GLN A 1 671 ? -6.444 -24.653 6.391 1.00 80.69 671 GLN A O 1
ATOM 5371 N N . HIS A 1 672 ? -6.652 -25.247 8.549 1.00 86.94 672 HIS A N 1
ATOM 5372 C CA . HIS A 1 672 ? -5.324 -25.846 8.682 1.00 86.94 672 HIS A CA 1
ATOM 5373 C C . HIS A 1 672 ? -5.322 -26.944 9.757 1.00 86.94 672 HIS A C 1
ATOM 5375 O O . HIS A 1 672 ? -6.246 -27.020 10.567 1.00 86.94 672 HIS A O 1
ATOM 5381 N N . GLY A 1 673 ? -4.324 -27.827 9.731 1.00 84.62 673 GLY A N 1
ATOM 5382 C CA . GLY A 1 673 ? -4.239 -28.997 10.611 1.00 84.62 673 GLY A CA 1
ATOM 5383 C C . GLY A 1 673 ? -3.384 -30.104 9.996 1.00 84.62 673 GLY A C 1
ATOM 5384 O O . GLY A 1 673 ? -2.670 -29.864 9.021 1.00 84.62 673 GLY A O 1
ATOM 5385 N N . SER A 1 674 ? -3.467 -31.334 10.518 1.00 83.62 674 SER A N 1
ATOM 5386 C CA . SER A 1 674 ? -2.812 -32.465 9.846 1.00 83.62 674 SER A CA 1
ATOM 5387 C C . SER A 1 674 ? -3.425 -32.689 8.459 1.00 83.62 674 SER A C 1
ATOM 5389 O O . SER A 1 674 ? -4.625 -32.480 8.246 1.00 83.62 674 SER A O 1
ATOM 5391 N N . THR A 1 675 ? -2.622 -33.158 7.504 1.00 80.81 675 THR A N 1
ATOM 5392 C CA . THR A 1 675 ? -3.101 -33.444 6.140 1.00 80.81 675 THR A CA 1
ATOM 5393 C C . THR A 1 675 ? -4.223 -34.493 6.119 1.00 80.81 675 THR A C 1
ATOM 5395 O O . THR A 1 675 ? -5.027 -34.520 5.188 1.00 80.81 675 THR A O 1
ATOM 5398 N N . VAL A 1 676 ? -4.311 -35.351 7.143 1.00 75.50 676 VAL A N 1
ATOM 5399 C CA . VAL A 1 676 ? -5.375 -36.357 7.275 1.00 75.50 676 VAL A CA 1
ATOM 5400 C C . VAL A 1 676 ? -6.695 -35.710 7.693 1.00 75.50 676 VAL A C 1
ATOM 5402 O O . VAL A 1 676 ? -7.717 -35.983 7.067 1.00 75.50 676 VAL A O 1
ATOM 5405 N N . ASP A 1 677 ? -6.671 -34.826 8.693 1.00 76.69 677 ASP A N 1
ATOM 5406 C CA . ASP A 1 677 ? -7.879 -34.197 9.244 1.00 76.69 677 ASP A CA 1
ATOM 5407 C C . ASP A 1 677 ? -8.482 -33.193 8.254 1.00 76.69 677 ASP A C 1
ATOM 5409 O O . ASP A 1 677 ? -9.675 -33.242 7.951 1.00 76.69 677 ASP A O 1
ATOM 5413 N N . VAL A 1 678 ? -7.638 -32.333 7.670 1.00 74.88 678 VAL A N 1
ATOM 5414 C CA . VAL A 1 678 ? -8.056 -31.279 6.727 1.00 74.88 678 VAL A CA 1
ATOM 5415 C C . VAL A 1 678 ? -8.660 -31.864 5.444 1.00 74.88 678 VAL A C 1
ATOM 5417 O O . VAL A 1 678 ? -9.600 -31.301 4.888 1.00 74.88 678 VAL A O 1
ATOM 5420 N N . LEU A 1 679 ? -8.166 -33.020 4.980 1.00 70.38 679 LEU A N 1
ATOM 5421 C CA . LEU A 1 679 ? -8.738 -33.738 3.831 1.00 70.38 679 LEU A CA 1
ATOM 5422 C C . LEU A 1 679 ? -9.868 -34.712 4.213 1.00 70.38 679 LEU A C 1
ATOM 5424 O O . LEU A 1 679 ? -10.507 -35.267 3.319 1.00 70.38 679 LEU A O 1
ATOM 5428 N N . GLY A 1 680 ? -10.084 -34.963 5.507 1.00 60.59 680 GLY A N 1
ATOM 5429 C CA . GLY A 1 680 ? -11.143 -35.832 6.026 1.00 60.59 680 GLY A CA 1
ATOM 5430 C C . GLY A 1 680 ? -12.441 -35.088 6.349 1.00 60.59 680 GLY A C 1
ATOM 5431 O O . GLY A 1 680 ? -13.519 -35.657 6.187 1.00 60.59 680 GLY A O 1
ATOM 5432 N N . ALA A 1 681 ? -12.345 -33.822 6.765 1.00 63.00 681 ALA A N 1
ATOM 5433 C CA . ALA A 1 681 ? -13.477 -32.981 7.150 1.00 63.00 681 ALA A CA 1
ATOM 5434 C C . ALA A 1 681 ? -13.321 -31.548 6.588 1.00 63.00 681 ALA A C 1
ATOM 5436 O O . ALA A 1 681 ? -12.808 -30.676 7.291 1.00 63.00 681 ALA A O 1
ATOM 5437 N N . PRO A 1 682 ? -13.721 -31.279 5.329 1.00 57.41 682 PRO A N 1
ATOM 5438 C CA . PRO A 1 682 ? -13.602 -29.950 4.725 1.00 57.41 682 PRO A CA 1
ATOM 5439 C C . PRO A 1 682 ? -14.543 -28.936 5.393 1.00 57.41 682 PRO A C 1
ATOM 5441 O O . PRO A 1 682 ? -15.723 -29.215 5.595 1.00 57.41 682 PRO A O 1
ATOM 5444 N N . ALA A 1 683 ? -14.031 -27.744 5.710 1.00 58.62 683 ALA A N 1
ATOM 5445 C CA . ALA A 1 683 ? -14.757 -26.756 6.514 1.00 58.62 683 ALA A CA 1
ATOM 5446 C C . ALA A 1 683 ? -15.871 -25.976 5.780 1.00 58.62 683 ALA A C 1
ATOM 5448 O O . ALA A 1 683 ? -16.756 -25.443 6.448 1.00 58.62 683 ALA A O 1
ATOM 5449 N N . ASN A 1 684 ? -15.832 -25.849 4.444 1.00 62.47 684 ASN A N 1
ATOM 5450 C CA . ASN A 1 684 ? -16.853 -25.128 3.666 1.00 62.47 684 ASN A CA 1
ATOM 5451 C C . ASN A 1 684 ? -16.874 -25.491 2.164 1.00 62.47 684 ASN A C 1
ATOM 5453 O O . ASN A 1 684 ? -15.908 -26.030 1.622 1.00 62.47 684 ASN A O 1
ATOM 5457 N N . ASP A 1 685 ? -17.959 -25.110 1.483 1.00 51.47 685 ASP A N 1
ATOM 5458 C CA . ASP A 1 685 ? -18.241 -25.340 0.055 1.00 51.47 685 ASP A CA 1
ATOM 5459 C C . ASP A 1 685 ? -17.131 -24.844 -0.895 1.00 51.47 685 ASP A C 1
ATOM 5461 O O . ASP A 1 685 ? -16.927 -25.389 -1.984 1.00 51.47 685 ASP A O 1
ATOM 5465 N N . TYR A 1 686 ? -16.369 -23.814 -0.504 1.00 54.19 686 TYR A N 1
ATOM 5466 C CA . TYR A 1 686 ? -15.267 -23.322 -1.332 1.00 54.19 686 TYR A CA 1
ATOM 5467 C C . TYR A 1 686 ? -14.140 -24.364 -1.450 1.00 54.19 686 TYR A C 1
ATOM 5469 O O . TYR A 1 686 ? -13.551 -24.491 -2.528 1.00 54.19 686 TYR A O 1
ATOM 5477 N N . VAL A 1 687 ? -13.884 -25.160 -0.403 1.00 59.50 687 VAL A N 1
ATOM 5478 C CA . VAL A 1 687 ? -12.910 -26.267 -0.449 1.00 59.50 687 VAL A CA 1
ATOM 5479 C C . VAL A 1 687 ? -13.302 -27.308 -1.508 1.00 59.50 687 VAL A C 1
ATOM 5481 O O . VAL A 1 687 ? -12.431 -27.837 -2.198 1.00 59.50 687 VAL A O 1
ATOM 5484 N N . GLU A 1 688 ? -14.601 -27.551 -1.710 1.00 51.59 688 GLU A N 1
ATOM 5485 C CA . GLU A 1 688 ? -15.105 -28.460 -2.749 1.00 51.59 688 GLU A CA 1
ATOM 5486 C C . GLU A 1 688 ? -14.960 -27.873 -4.171 1.00 51.59 688 GLU A C 1
ATOM 5488 O O . GLU A 1 688 ? -14.705 -28.600 -5.138 1.00 51.59 688 GLU A O 1
ATOM 5493 N N . SER A 1 689 ? -15.062 -26.546 -4.306 1.00 47.41 689 SER A N 1
ATOM 5494 C CA . SER A 1 689 ? -15.111 -25.845 -5.599 1.00 47.41 689 SER A CA 1
ATOM 5495 C C . SER A 1 689 ? -13.809 -25.855 -6.420 1.00 47.41 689 SER A C 1
ATOM 5497 O O . SER A 1 689 ? -13.845 -25.660 -7.637 1.00 47.41 689 SER A O 1
ATOM 5499 N N . LEU A 1 690 ? -12.657 -26.131 -5.795 1.00 51.50 690 LEU A N 1
ATOM 5500 C CA . LEU A 1 690 ? -11.302 -26.010 -6.371 1.00 51.50 690 LEU A CA 1
ATOM 5501 C C . LEU A 1 690 ? -10.962 -26.990 -7.525 1.00 51.50 690 LEU A C 1
ATOM 5503 O O . LEU A 1 690 ? -9.819 -27.061 -7.970 1.00 51.50 690 LEU A O 1
ATOM 5507 N N . ARG A 1 691 ? -11.933 -27.754 -8.036 1.00 43.69 691 ARG A N 1
ATOM 5508 C CA . ARG A 1 691 ? -11.729 -28.933 -8.899 1.00 43.69 691 ARG A CA 1
ATOM 5509 C C . ARG A 1 691 ? -11.635 -28.697 -10.420 1.00 43.69 691 ARG A C 1
ATOM 5511 O O . ARG A 1 691 ? -11.527 -29.690 -11.138 1.00 43.69 691 ARG A O 1
ATOM 5518 N N . TRP A 1 692 ? -11.733 -27.458 -10.930 1.00 35.47 692 TRP A N 1
ATOM 5519 C CA . TRP A 1 692 ? -12.289 -27.233 -12.286 1.00 35.47 692 TRP A CA 1
ATOM 5520 C C . TRP A 1 692 ? -11.586 -26.277 -13.293 1.00 35.47 692 TRP A C 1
ATOM 5522 O O . TRP A 1 692 ? -12.148 -26.085 -14.370 1.00 35.47 692 TRP A O 1
ATOM 5532 N N . LEU A 1 693 ? -10.398 -25.686 -13.051 1.00 33.44 693 LEU A N 1
ATOM 5533 C CA . LEU A 1 693 ? -9.848 -24.612 -13.931 1.00 33.44 693 LEU A CA 1
ATOM 5534 C C . LEU A 1 693 ? -8.350 -24.731 -14.347 1.00 33.44 693 LEU A C 1
ATOM 5536 O O . LEU A 1 693 ? -7.486 -24.422 -13.533 1.00 33.44 693 LEU A O 1
ATOM 5540 N N . MET A 1 694 ? -8.042 -25.065 -15.627 1.00 29.66 694 MET A N 1
ATOM 5541 C CA . MET A 1 694 ? -6.699 -24.971 -16.300 1.00 29.66 694 MET A CA 1
ATOM 5542 C C . MET A 1 694 ? -6.732 -25.059 -17.875 1.00 29.66 694 MET A C 1
ATOM 5544 O O . MET A 1 694 ? -7.325 -26.036 -18.324 1.00 29.66 694 MET A O 1
ATOM 5548 N N . LEU A 1 695 ? -6.071 -24.154 -18.688 1.00 30.25 695 LEU A N 1
ATOM 5549 C CA . LEU A 1 695 ? -5.565 -24.305 -20.136 1.00 30.25 695 LEU A CA 1
ATOM 5550 C C . LEU A 1 695 ? -4.890 -23.007 -20.874 1.00 30.25 695 LEU A C 1
ATOM 5552 O O . LEU A 1 695 ? -5.544 -21.974 -20.773 1.00 30.25 695 LEU A O 1
ATOM 5556 N N . VAL A 1 696 ? -3.735 -23.057 -21.692 1.00 33.19 696 VAL A N 1
ATOM 5557 C CA . VAL A 1 696 ? -3.105 -22.145 -22.847 1.00 33.19 696 VAL A CA 1
ATOM 5558 C C . VAL A 1 696 ? -1.981 -20.971 -22.612 1.00 33.19 696 VAL A C 1
ATOM 5560 O O . VAL A 1 696 ? -2.017 -20.492 -21.488 1.00 33.19 696 VAL A O 1
ATOM 5563 N N . ALA A 1 697 ? -1.032 -20.309 -23.443 1.00 38.78 697 ALA A N 1
ATOM 5564 C CA . ALA A 1 697 ? 0.025 -20.448 -24.604 1.00 38.78 697 ALA A CA 1
ATOM 5565 C C . ALA A 1 697 ? 1.018 -19.160 -24.974 1.00 38.78 697 ALA A C 1
ATOM 5567 O O . ALA A 1 697 ? 0.699 -18.096 -24.455 1.00 38.78 697 ALA A O 1
ATOM 5568 N N . VAL A 1 698 ? 2.169 -19.154 -25.808 1.00 41.81 698 VAL A N 1
ATOM 5569 C CA . VAL A 1 698 ? 3.294 -18.039 -26.033 1.00 41.81 698 VAL A CA 1
ATOM 5570 C C . VAL A 1 698 ? 4.315 -18.027 -27.343 1.00 41.81 698 VAL A C 1
ATOM 5572 O O . VAL A 1 698 ? 4.237 -19.058 -28.001 1.00 41.81 698 VAL A O 1
ATOM 5575 N N . VAL A 1 699 ? 5.249 -17.008 -27.737 1.00 42.53 699 VAL A N 1
ATOM 5576 C CA . VAL A 1 699 ? 6.640 -16.991 -28.564 1.00 42.53 699 VAL A CA 1
ATOM 5577 C C . VAL A 1 699 ? 7.345 -15.628 -29.249 1.00 42.53 699 VAL A C 1
ATOM 5579 O O . VAL A 1 699 ? 6.752 -14.576 -29.039 1.00 42.53 699 VAL A O 1
ATOM 5582 N N . CYS A 1 700 ? 8.577 -15.556 -29.973 1.00 47.12 700 CYS A N 1
ATOM 5583 C CA . CYS A 1 700 ? 9.652 -14.413 -30.306 1.00 47.12 700 CYS A CA 1
ATOM 5584 C C . CYS A 1 700 ? 10.567 -14.411 -31.712 1.00 47.12 700 CYS A C 1
ATOM 5586 O O . CYS A 1 700 ? 10.233 -15.335 -32.443 1.00 47.12 700 CYS A O 1
ATOM 5588 N N . PHE A 1 701 ? 11.678 -13.703 -32.306 1.00 48.47 701 PHE A N 1
ATOM 5589 C CA . PHE A 1 701 ? 12.752 -12.504 -32.369 1.00 48.47 701 PHE A CA 1
ATOM 5590 C C . PHE A 1 701 ? 13.809 -12.475 -33.683 1.00 48.47 701 PHE A C 1
ATOM 5592 O O . PHE A 1 701 ? 13.626 -13.464 -34.381 1.00 48.47 701 PHE A O 1
ATOM 5599 N N . LEU A 1 702 ? 14.904 -11.705 -34.232 1.00 49.78 702 LEU A N 1
ATOM 5600 C CA . LEU A 1 702 ? 15.821 -10.384 -34.362 1.00 49.78 702 LEU A CA 1
ATOM 5601 C C . LEU A 1 702 ? 16.947 -10.346 -35.628 1.00 49.78 702 LEU A C 1
ATOM 5603 O O . LEU A 1 702 ? 16.774 -11.315 -36.352 1.00 49.78 702 LEU A O 1
ATOM 5607 N N . SER A 1 703 ? 18.041 -9.566 -36.174 1.00 49.31 703 SER A N 1
ATOM 5608 C CA . SER A 1 703 ? 19.200 -8.447 -36.052 1.00 49.31 703 SER A CA 1
ATOM 5609 C C . SER A 1 703 ? 20.007 -7.712 -37.366 1.00 49.31 703 SER A C 1
ATOM 5611 O O . SER A 1 703 ? 19.317 -7.591 -38.366 1.00 49.31 703 SER A O 1
ATOM 5613 N N . VAL A 1 704 ? 21.332 -7.131 -37.444 1.00 46.50 704 VAL A N 1
ATOM 5614 C CA . VAL A 1 704 ? 22.014 -5.971 -38.378 1.00 46.50 704 VAL A CA 1
ATOM 5615 C C . VAL A 1 704 ? 23.654 -5.803 -38.810 1.00 46.50 704 VAL A C 1
ATOM 5617 O O . VAL A 1 704 ? 24.414 -6.522 -38.169 1.00 46.50 704 VAL A O 1
ATOM 5620 N N . SER A 1 705 ? 24.279 -4.912 -39.769 1.00 37.22 705 SER A N 1
ATOM 5621 C CA . SER A 1 705 ? 25.819 -4.636 -40.250 1.00 37.22 705 SER A CA 1
ATOM 5622 C C . SER A 1 705 ? 26.449 -3.295 -41.095 1.00 37.22 705 SER A C 1
ATOM 5624 O O . SER A 1 705 ? 25.621 -2.413 -41.284 1.00 37.22 705 SER A O 1
ATOM 5626 N N . LEU A 1 706 ? 27.806 -3.048 -41.561 1.00 33.88 706 LEU A N 1
ATOM 5627 C CA . LEU A 1 706 ? 28.625 -1.777 -42.206 1.00 33.88 706 LEU A CA 1
ATOM 5628 C C . LEU A 1 706 ? 29.984 -1.903 -43.212 1.00 33.88 706 LEU A C 1
ATOM 5630 O O . LEU A 1 706 ? 30.123 -3.068 -43.559 1.00 33.88 706 LEU A O 1
ATOM 5634 N N . HIS A 1 707 ? 31.036 -1.076 -43.796 1.00 26.94 707 HIS A N 1
ATOM 5635 C CA . HIS A 1 707 ? 31.976 0.254 -43.797 1.00 26.94 707 HIS A CA 1
ATOM 5636 C C . HIS A 1 707 ? 33.127 0.640 -45.007 1.00 26.94 707 HIS A C 1
ATOM 5638 O O . HIS A 1 707 ? 33.376 -0.335 -45.704 1.00 26.94 707 HIS A O 1
ATOM 5644 N N . ALA A 1 708 ? 33.892 1.860 -45.247 1.00 20.62 708 ALA A N 1
ATOM 5645 C CA . ALA A 1 708 ? 35.359 2.218 -45.904 1.00 20.62 708 ALA A CA 1
ATOM 5646 C C . ALA A 1 708 ? 35.900 3.648 -46.708 1.00 20.62 708 ALA A C 1
ATOM 5648 O O . ALA A 1 708 ? 34.990 4.265 -47.252 1.00 20.62 708 ALA A O 1
ATOM 5649 N N . GLN A 1 709 ? 37.247 4.202 -46.883 1.00 30.22 709 GLN A N 1
ATOM 5650 C CA . GLN A 1 709 ? 37.897 5.487 -47.708 1.00 30.22 709 GLN A CA 1
ATOM 5651 C C . GLN A 1 709 ? 39.514 6.044 -47.796 1.00 30.22 709 GLN A C 1
ATOM 5653 O O . GLN A 1 709 ? 40.145 5.773 -46.778 1.00 30.22 709 GLN A O 1
ATOM 5658 N N . THR A 1 710 ? 40.209 6.843 -48.801 1.00 76.12 710 THR A N 1
ATOM 5659 C CA . THR A 1 710 ? 41.687 7.558 -48.861 1.00 76.12 710 THR A CA 1
ATOM 5660 C C . THR A 1 710 ? 42.461 8.882 -49.540 1.00 76.12 710 THR A C 1
ATOM 5662 O O . THR A 1 710 ? 42.907 9.693 -48.720 1.00 76.12 710 THR A O 1
ATOM 5665 N N . ILE A 1 711 ? 43.072 9.048 -50.792 1.00 77.50 711 ILE A N 1
ATOM 5666 C CA . ILE A 1 711 ? 44.247 10.018 -51.226 1.00 77.50 711 ILE A CA 1
ATOM 5667 C C . ILE A 1 711 ? 44.164 10.822 -52.606 1.00 77.50 711 ILE A C 1
ATOM 5669 O O . ILE A 1 711 ? 44.150 10.176 -53.634 1.00 77.50 711 ILE A O 1
ATOM 5673 N N . ARG A 1 712 ? 44.336 12.165 -52.774 1.00 82.88 712 ARG A N 1
ATOM 5674 C CA . ARG A 1 712 ? 43.425 12.964 -53.675 1.00 82.88 712 ARG A CA 1
ATOM 5675 C C . ARG A 1 712 ? 43.933 13.755 -54.932 1.00 82.88 712 ARG A C 1
ATOM 5677 O O . ARG A 1 712 ? 44.649 14.747 -54.804 1.00 82.88 712 ARG A O 1
ATOM 5684 N N . ILE A 1 713 ? 43.354 13.493 -56.119 1.00 87.56 713 ILE A N 1
ATOM 5685 C CA . ILE A 1 713 ? 43.416 14.361 -57.339 1.00 87.56 713 ILE A CA 1
ATOM 5686 C C . ILE A 1 713 ? 42.033 14.933 -57.702 1.00 87.56 713 ILE A C 1
ATOM 5688 O O . ILE A 1 713 ? 41.036 14.219 -57.615 1.00 87.56 713 ILE A O 1
ATOM 5692 N N . GLY A 1 714 ? 41.965 16.210 -58.098 1.00 81.06 714 GLY A N 1
ATOM 5693 C CA . GLY A 1 714 ? 40.723 16.948 -58.353 1.00 81.06 714 GLY A CA 1
ATOM 5694 C C . GLY A 1 714 ? 40.327 17.122 -59.823 1.00 81.06 714 GLY A C 1
ATOM 5695 O O . GLY A 1 714 ? 41.170 17.082 -60.717 1.00 81.06 714 GLY A O 1
ATOM 5696 N N . SER A 1 715 ? 39.039 17.396 -60.062 1.00 83.69 715 SER A N 1
ATOM 5697 C CA . SER A 1 715 ? 38.538 17.915 -61.346 1.00 83.69 715 SER A CA 1
ATOM 5698 C C . SER A 1 715 ? 37.359 18.874 -61.162 1.00 83.69 715 SER A C 1
ATOM 5700 O O . SER A 1 715 ? 36.579 18.739 -60.214 1.00 83.69 715 SER A O 1
ATOM 5702 N N . LYS A 1 716 ? 37.186 19.766 -62.141 1.00 80.12 716 LYS A N 1
ATOM 5703 C CA . LYS A 1 716 ? 35.950 20.508 -62.414 1.00 80.12 716 LYS A CA 1
ATOM 5704 C C . LYS A 1 716 ? 34.866 19.591 -62.992 1.00 80.12 716 LYS A C 1
ATOM 5706 O O . LYS A 1 716 ? 35.099 18.415 -63.284 1.00 80.12 716 LYS A O 1
ATOM 5711 N N . ASN A 1 717 ? 33.680 20.160 -63.194 1.00 71.44 717 ASN A N 1
ATOM 5712 C CA . ASN A 1 717 ? 32.438 19.406 -63.369 1.00 71.44 717 ASN A CA 1
ATOM 5713 C C . ASN A 1 717 ? 31.978 19.225 -64.823 1.00 71.44 717 ASN A C 1
ATOM 5715 O O . ASN A 1 717 ? 30.786 19.075 -65.075 1.00 71.44 717 ASN A O 1
ATOM 5719 N N . PHE A 1 718 ? 32.907 19.193 -65.775 1.00 73.12 718 PHE A N 1
ATOM 5720 C CA . PHE A 1 718 ? 32.620 18.981 -67.196 1.00 73.12 718 PHE A CA 1
ATOM 5721 C C . PHE A 1 718 ? 33.605 17.990 -67.821 1.00 73.12 718 PHE A C 1
ATOM 5723 O O . PHE A 1 718 ? 34.696 17.762 -67.293 1.00 73.12 718 PHE A O 1
ATOM 5730 N N . ASN A 1 719 ? 33.181 17.350 -68.916 1.00 76.94 719 ASN A N 1
ATOM 5731 C CA . ASN A 1 719 ? 33.765 16.096 -69.406 1.00 76.94 719 ASN A CA 1
ATOM 5732 C C . ASN A 1 719 ? 35.272 16.179 -69.666 1.00 76.94 719 ASN A C 1
ATOM 5734 O O . ASN A 1 719 ? 36.012 15.335 -69.170 1.00 76.94 719 ASN A O 1
ATOM 5738 N N . GLU A 1 720 ? 35.729 17.223 -70.351 1.00 84.50 720 GLU A N 1
ATOM 5739 C CA . GLU A 1 720 ? 37.144 17.460 -70.641 1.00 84.50 720 GLU A CA 1
ATOM 5740 C C . GLU A 1 720 ? 38.018 17.467 -69.377 1.00 84.50 720 GLU A C 1
ATOM 5742 O O . GLU A 1 720 ? 39.028 16.768 -69.306 1.00 84.50 720 GLU A O 1
ATOM 5747 N N . ASN A 1 721 ? 37.593 18.173 -68.325 1.00 87.00 721 ASN A N 1
ATOM 5748 C CA . ASN A 1 721 ? 38.353 18.241 -67.079 1.00 87.00 721 ASN A CA 1
ATOM 5749 C C . ASN A 1 721 ? 38.356 16.897 -66.323 1.00 87.00 721 ASN A C 1
ATOM 5751 O O . ASN A 1 721 ? 39.353 16.557 -65.692 1.00 87.00 721 ASN A O 1
ATOM 5755 N N . TYR A 1 722 ? 37.285 16.099 -66.432 1.00 81.62 722 TYR A N 1
ATOM 5756 C CA . TYR A 1 722 ? 37.259 14.720 -65.929 1.00 81.62 722 TYR A CA 1
ATOM 5757 C C . TYR A 1 722 ? 38.196 13.782 -66.713 1.00 81.62 722 TYR A C 1
ATOM 5759 O O . TYR A 1 722 ? 38.851 12.943 -66.096 1.00 81.62 722 TYR A O 1
ATOM 5767 N N . ILE A 1 723 ? 38.279 13.906 -68.046 1.00 85.56 723 ILE A N 1
ATOM 5768 C CA . ILE A 1 723 ? 39.217 13.123 -68.873 1.00 85.56 723 ILE A CA 1
ATOM 5769 C C . ILE A 1 723 ? 40.649 13.467 -68.469 1.00 85.56 723 ILE A C 1
ATOM 5771 O O . ILE A 1 723 ? 41.433 12.576 -68.155 1.00 85.56 723 ILE A O 1
ATOM 5775 N N . LEU A 1 724 ? 40.983 14.757 -68.429 1.00 89.12 724 LEU A N 1
ATOM 5776 C CA . LEU A 1 724 ? 42.336 15.216 -68.122 1.00 89.12 724 LEU A CA 1
ATOM 5777 C C . LEU A 1 724 ? 42.736 14.870 -66.681 1.00 89.12 724 LEU A C 1
ATOM 5779 O O . LEU A 1 724 ? 43.881 14.492 -66.450 1.00 89.12 724 LEU A O 1
ATOM 5783 N N . ALA A 1 725 ? 41.802 14.896 -65.726 1.00 87.00 725 ALA A N 1
ATOM 5784 C CA . ALA A 1 725 ? 42.053 14.427 -64.366 1.00 87.00 725 ALA A CA 1
ATOM 5785 C C . ALA A 1 725 ? 42.269 12.900 -64.276 1.00 87.00 725 ALA A C 1
ATOM 5787 O O . ALA A 1 725 ? 43.071 12.466 -63.450 1.00 87.00 725 ALA A O 1
ATOM 5788 N N . GLU A 1 726 ? 41.645 12.076 -65.129 1.00 87.62 726 GLU A N 1
ATOM 5789 C CA . GLU A 1 726 ? 41.985 10.645 -65.262 1.00 87.62 726 GLU A CA 1
ATOM 5790 C C . GLU A 1 726 ? 43.329 10.415 -65.963 1.00 87.62 726 GLU A C 1
ATOM 5792 O O . GLU A 1 726 ? 44.102 9.580 -65.503 1.00 87.62 726 GLU A O 1
ATOM 5797 N N . VAL A 1 727 ? 43.657 11.176 -67.015 1.00 89.50 727 VAL A N 1
ATOM 5798 C CA . VAL A 1 727 ? 44.977 11.128 -67.679 1.00 89.50 727 VAL A CA 1
ATOM 5799 C C . VAL A 1 727 ? 46.078 11.446 -66.664 1.00 89.50 727 VAL A C 1
ATOM 5801 O O . VAL A 1 727 ? 47.049 10.706 -66.537 1.00 89.50 727 VAL A O 1
ATOM 5804 N N . VAL A 1 728 ? 45.882 12.499 -65.870 1.00 89.19 728 VAL A N 1
ATOM 5805 C CA . VAL A 1 728 ? 46.748 12.877 -64.748 1.00 89.19 728 VAL A CA 1
ATOM 5806 C C . VAL A 1 728 ? 46.785 11.789 -63.664 1.00 89.19 728 VAL A C 1
ATOM 5808 O O . VAL A 1 728 ? 47.866 11.456 -63.182 1.00 89.19 728 VAL A O 1
ATOM 5811 N N . SER A 1 729 ? 45.644 11.190 -63.305 1.00 88.62 729 SER A N 1
ATOM 5812 C CA . SER A 1 729 ? 45.573 10.141 -62.273 1.00 88.62 729 SER A CA 1
ATOM 5813 C C . SER A 1 729 ? 46.308 8.868 -62.679 1.00 88.62 729 SER A C 1
ATOM 5815 O O . SER A 1 729 ? 47.155 8.392 -61.931 1.00 88.62 729 SER A O 1
ATOM 5817 N N . GLN A 1 730 ? 46.040 8.338 -63.872 1.00 88.00 730 GLN A N 1
ATOM 5818 C CA . GLN A 1 730 ? 46.617 7.076 -64.337 1.00 88.00 730 GLN A CA 1
ATOM 5819 C C . GLN A 1 730 ? 48.088 7.208 -64.708 1.00 88.00 730 GLN A C 1
ATOM 5821 O O . GLN A 1 730 ? 48.866 6.301 -64.418 1.00 88.00 730 GLN A O 1
ATOM 5826 N N . LEU A 1 731 ? 48.502 8.348 -65.274 1.00 86.94 731 LEU A N 1
ATOM 5827 C CA . LEU A 1 731 ? 49.921 8.634 -65.470 1.00 86.94 731 LEU A CA 1
ATOM 5828 C C . LEU A 1 731 ? 50.669 8.617 -64.131 1.00 86.94 731 LEU A C 1
ATOM 5830 O O . LEU A 1 731 ? 51.783 8.108 -64.067 1.00 86.94 731 LEU A O 1
ATOM 5834 N N . LEU A 1 732 ? 50.058 9.113 -63.053 1.00 83.19 732 LEU A N 1
ATOM 5835 C CA . LEU A 1 732 ? 50.655 9.070 -61.720 1.00 83.19 732 LEU A CA 1
ATOM 5836 C C . LEU A 1 732 ? 50.570 7.678 -61.072 1.00 83.19 732 LEU A C 1
ATOM 5838 O O . LEU A 1 732 ? 51.552 7.250 -60.473 1.00 83.19 732 LEU A O 1
ATOM 5842 N N . GLU A 1 733 ? 49.489 6.921 -61.258 1.00 80.00 733 GLU A N 1
ATOM 5843 C CA . GLU A 1 733 ? 49.384 5.527 -60.791 1.00 80.00 733 GLU A CA 1
ATOM 5844 C C . GLU A 1 733 ? 50.433 4.616 -61.433 1.00 80.00 733 GLU A C 1
ATOM 5846 O O . GLU A 1 733 ? 51.131 3.884 -60.731 1.00 80.00 733 GLU A O 1
ATOM 5851 N N . VAL A 1 734 ? 50.642 4.743 -62.743 1.00 77.88 734 VAL A N 1
ATOM 5852 C CA . VAL A 1 734 ? 51.675 4.011 -63.495 1.00 77.88 734 VAL A CA 1
ATOM 5853 C C . VAL A 1 734 ? 53.090 4.476 -63.134 1.00 77.88 734 VAL A C 1
ATOM 5855 O O . VAL A 1 734 ? 54.044 3.704 -63.221 1.00 77.88 734 VAL A O 1
ATOM 5858 N N . ARG A 1 735 ? 53.242 5.713 -62.648 1.00 79.19 735 ARG A N 1
ATOM 5859 C CA . ARG A 1 735 ? 54.495 6.236 -62.070 1.00 79.19 735 ARG A CA 1
ATOM 5860 C C . ARG A 1 735 ? 54.617 5.964 -60.557 1.00 79.19 735 ARG A C 1
ATOM 5862 O O . ARG A 1 735 ? 55.598 6.392 -59.954 1.00 79.19 735 ARG A O 1
ATOM 5869 N N . GLY A 1 736 ? 53.684 5.210 -59.963 1.00 67.81 736 GLY A N 1
ATOM 5870 C CA . GLY A 1 736 ? 53.775 4.641 -58.611 1.00 67.81 736 GLY A CA 1
ATOM 5871 C C . GLY A 1 736 ? 52.963 5.331 -57.504 1.00 67.81 736 GLY A C 1
ATOM 5872 O O . GLY A 1 736 ? 53.133 4.980 -56.336 1.00 67.81 736 GLY A O 1
ATOM 5873 N N . PHE A 1 737 ? 52.093 6.295 -57.817 1.00 79.62 737 PHE A N 1
ATOM 5874 C CA . PHE A 1 737 ? 51.315 7.066 -56.832 1.00 79.62 737 PHE A CA 1
ATOM 5875 C C . PHE A 1 737 ? 49.871 6.558 -56.700 1.00 79.62 737 PHE A C 1
ATOM 5877 O O . PHE A 1 737 ? 49.190 6.362 -57.692 1.00 79.62 737 PHE A O 1
ATOM 5884 N N . THR A 1 738 ? 49.349 6.367 -55.487 1.00 68.19 738 THR A N 1
ATOM 5885 C CA . THR A 1 738 ? 48.011 5.767 -55.292 1.00 68.19 738 THR A CA 1
ATOM 5886 C C . THR A 1 738 ? 46.887 6.813 -55.208 1.00 68.19 738 THR A C 1
ATOM 5888 O O . THR A 1 738 ? 46.900 7.612 -54.272 1.00 68.19 738 THR A O 1
ATOM 5891 N N . VAL A 1 739 ? 45.903 6.794 -56.125 1.00 70.19 739 VAL A N 1
ATOM 5892 C CA . VAL A 1 739 ? 44.965 7.923 -56.341 1.00 70.19 739 VAL A CA 1
ATOM 5893 C C . VAL A 1 739 ? 43.481 7.620 -56.017 1.00 70.19 739 VAL A C 1
ATOM 5895 O O . VAL A 1 739 ? 42.760 6.961 -56.764 1.00 70.19 739 VAL A O 1
ATOM 5898 N N . GLU A 1 740 ? 42.981 8.223 -54.934 1.00 65.06 740 GLU A N 1
ATOM 5899 C CA . GLU A 1 740 ? 41.593 8.704 -54.789 1.00 65.06 740 GLU A CA 1
ATOM 5900 C C . GLU A 1 740 ? 41.318 9.837 -55.776 1.00 65.06 740 GLU A C 1
ATOM 5902 O O . GLU A 1 740 ? 41.989 10.871 -55.842 1.00 65.06 740 GLU A O 1
ATOM 5907 N N . ARG A 1 741 ? 40.235 9.645 -56.507 1.00 77.81 741 ARG A N 1
ATOM 5908 C CA . ARG A 1 741 ? 39.756 10.536 -57.546 1.00 77.81 741 ARG A CA 1
ATOM 5909 C C . ARG A 1 741 ? 38.689 11.455 -56.951 1.00 77.81 741 ARG A C 1
ATOM 5911 O O . ARG A 1 741 ? 37.505 11.127 -56.979 1.00 77.81 741 ARG A O 1
ATOM 5918 N N . LYS A 1 742 ? 39.094 12.607 -56.405 1.00 63.53 742 LYS A N 1
ATOM 5919 C CA . LYS A 1 742 ? 38.197 13.691 -55.950 1.00 63.53 742 LYS A CA 1
ATOM 5920 C C . LYS A 1 742 ? 37.683 14.511 -57.142 1.00 63.53 742 LYS A C 1
ATOM 5922 O O . LYS A 1 742 ? 37.779 15.734 -57.193 1.00 63.53 742 LYS A O 1
ATOM 5927 N N . PHE A 1 743 ? 37.163 13.825 -58.147 1.00 78.00 743 PHE A N 1
ATOM 5928 C CA . PHE A 1 743 ? 36.628 14.468 -59.335 1.00 78.00 743 PHE A CA 1
ATOM 5929 C C . PHE A 1 743 ? 35.237 15.057 -59.067 1.00 78.00 743 PHE A C 1
ATOM 5931 O O . PHE A 1 743 ? 34.446 14.457 -58.340 1.00 78.00 743 PHE A O 1
ATOM 5938 N N . GLY A 1 744 ? 34.901 16.172 -59.715 1.00 65.06 744 GLY A N 1
ATOM 5939 C CA . GLY A 1 744 ? 33.564 16.769 -59.629 1.00 65.06 744 GLY A CA 1
ATOM 5940 C C . GLY A 1 744 ? 33.385 17.818 -58.522 1.00 65.06 744 GLY A C 1
ATOM 5941 O O . GLY A 1 744 ? 32.262 18.041 -58.069 1.00 65.06 744 GLY A O 1
ATOM 5942 N N . LEU A 1 745 ? 34.468 18.489 -58.118 1.00 51.84 745 LEU A N 1
ATOM 5943 C CA . LEU A 1 745 ? 34.518 19.452 -57.005 1.00 51.84 745 LEU A CA 1
ATOM 5944 C C . LEU A 1 745 ? 33.718 20.745 -57.213 1.00 51.84 745 LEU A C 1
ATOM 5946 O O . LEU A 1 745 ? 33.363 21.404 -56.241 1.00 51.84 745 LEU A O 1
ATOM 5950 N N . GLY A 1 746 ? 33.432 21.125 -58.455 1.00 64.44 746 GLY A N 1
ATOM 5951 C CA . GLY A 1 746 ? 32.579 22.255 -58.805 1.00 64.44 746 GLY A CA 1
ATOM 5952 C C . GLY A 1 746 ? 33.138 23.096 -59.951 1.00 64.44 746 GLY A C 1
ATOM 5953 O O . GLY A 1 746 ? 33.708 22.593 -60.921 1.00 64.44 746 GLY A O 1
ATOM 5954 N N . GLY A 1 747 ? 32.941 24.410 -59.838 1.00 62.91 747 GLY A N 1
ATOM 5955 C CA . GLY A 1 747 ? 33.545 25.397 -60.730 1.00 62.91 747 GLY A CA 1
ATOM 5956 C C . GLY A 1 747 ? 34.992 25.739 -60.355 1.00 62.91 747 GLY A C 1
ATOM 5957 O O . GLY A 1 747 ? 35.509 25.317 -59.318 1.00 62.91 747 GLY A O 1
ATOM 5958 N N . THR A 1 748 ? 35.612 26.570 -61.195 1.00 75.31 748 THR A N 1
ATOM 5959 C CA . THR A 1 748 ? 36.983 27.101 -61.080 1.00 75.31 748 THR A CA 1
ATOM 5960 C C . THR A 1 748 ? 37.399 27.440 -59.645 1.00 75.31 748 THR A C 1
ATOM 5962 O O . THR A 1 748 ? 38.343 26.849 -59.131 1.00 75.31 748 THR A O 1
ATOM 5965 N N . LEU A 1 749 ? 36.667 28.336 -58.971 1.00 72.81 749 LEU A N 1
ATOM 5966 C CA . LEU A 1 749 ? 37.042 28.830 -57.641 1.00 72.81 749 LEU A CA 1
ATOM 5967 C C . LEU A 1 749 ? 37.030 27.746 -56.553 1.00 72.81 749 LEU A C 1
ATOM 5969 O O . LEU A 1 749 ? 37.822 27.835 -55.620 1.00 72.81 749 LEU A O 1
ATOM 5973 N N . ILE A 1 750 ? 36.184 26.717 -56.671 1.00 67.81 750 ILE A N 1
ATOM 5974 C CA . ILE A 1 750 ? 36.113 25.635 -55.675 1.00 67.81 750 ILE A CA 1
ATOM 5975 C C . ILE A 1 750 ? 37.306 24.690 -55.846 1.00 67.81 750 ILE A C 1
ATOM 5977 O O . ILE A 1 750 ? 37.950 24.333 -54.864 1.00 67.81 750 ILE A O 1
ATOM 5981 N N . CYS A 1 751 ? 37.665 24.353 -57.089 1.00 73.62 751 CYS A N 1
ATOM 5982 C CA . CYS A 1 751 ? 38.870 23.567 -57.370 1.00 73.62 751 CYS A CA 1
ATOM 5983 C C . CYS A 1 751 ? 40.139 24.330 -56.957 1.00 73.62 751 CYS A C 1
ATOM 5985 O O . CYS A 1 751 ? 41.015 23.763 -56.308 1.00 73.62 751 CYS A O 1
ATOM 5987 N N . TYR A 1 752 ? 40.200 25.633 -57.250 1.00 81.38 752 TYR A N 1
ATOM 5988 C CA . TYR A 1 752 ? 41.297 26.504 -56.833 1.00 81.38 752 TYR A CA 1
ATOM 5989 C C . TYR A 1 752 ? 41.439 26.564 -55.306 1.00 81.38 752 TYR A C 1
ATOM 5991 O O . TYR A 1 752 ? 42.522 26.318 -54.782 1.00 81.38 752 TYR A O 1
ATOM 5999 N N . GLN A 1 753 ? 40.348 26.811 -54.572 1.00 76.31 753 GLN A N 1
ATOM 6000 C CA . GLN A 1 753 ? 40.373 26.835 -53.106 1.00 76.31 753 GLN A CA 1
ATOM 6001 C C . GLN A 1 753 ? 40.738 25.471 -52.510 1.00 76.31 753 GLN A C 1
ATOM 6003 O O . GLN A 1 753 ? 41.555 25.423 -51.595 1.00 76.31 753 GLN A O 1
ATOM 6008 N N . ALA A 1 754 ? 40.224 24.364 -53.055 1.00 66.31 754 ALA A N 1
ATOM 6009 C CA . ALA A 1 754 ? 40.585 23.015 -52.615 1.00 66.31 754 ALA A CA 1
ATOM 6010 C C . ALA A 1 754 ? 42.072 22.681 -52.868 1.00 66.31 754 ALA A C 1
ATOM 6012 O O . ALA A 1 754 ? 42.669 21.920 -52.103 1.00 66.31 754 ALA A O 1
ATOM 6013 N N . LEU A 1 755 ? 42.690 23.268 -53.901 1.00 84.69 755 LEU A N 1
ATOM 6014 C CA . LEU A 1 755 ? 44.126 23.152 -54.171 1.00 84.69 755 LEU A CA 1
ATOM 6015 C C . LEU A 1 755 ? 44.964 24.025 -53.220 1.00 84.69 755 LEU A C 1
ATOM 6017 O O . LEU A 1 755 ? 45.923 23.522 -52.639 1.00 84.69 755 LEU A O 1
ATOM 6021 N N . VAL A 1 756 ? 44.582 25.291 -52.998 1.00 76.56 756 VAL A N 1
ATOM 6022 C CA . VAL A 1 756 ? 45.230 26.190 -52.014 1.00 76.56 756 VAL A CA 1
ATOM 6023 C C . VAL A 1 756 ? 45.138 25.622 -50.588 1.00 76.56 756 VAL A C 1
ATOM 6025 O O . VAL A 1 756 ? 46.084 25.732 -49.813 1.00 76.56 756 VAL A O 1
ATOM 6028 N N . ALA A 1 757 ? 44.014 24.992 -50.233 1.00 70.81 757 ALA A N 1
ATOM 6029 C CA . ALA A 1 757 ? 43.756 24.441 -48.900 1.00 70.81 757 ALA A CA 1
ATOM 6030 C C . ALA A 1 757 ? 44.384 23.055 -48.645 1.00 70.81 757 ALA A C 1
ATOM 6032 O O . ALA A 1 757 ? 44.301 22.541 -47.528 1.00 70.81 757 ALA A O 1
ATOM 6033 N N . GLY A 1 758 ? 44.998 22.423 -49.651 1.00 71.06 758 GLY A N 1
ATOM 6034 C CA . GLY A 1 758 ? 45.586 21.087 -49.509 1.00 71.06 758 GLY A CA 1
ATOM 6035 C C . GLY A 1 758 ? 44.573 19.933 -49.475 1.00 71.06 758 GLY A C 1
ATOM 6036 O O . GLY A 1 758 ? 44.898 18.840 -48.997 1.00 71.06 758 GLY A O 1
ATOM 6037 N N . GLU A 1 759 ? 43.344 20.145 -49.953 1.00 68.12 759 GLU A N 1
ATOM 6038 C CA . GLU A 1 759 ? 42.281 19.130 -50.018 1.00 68.12 759 GLU A CA 1
ATOM 6039 C C . GLU A 1 759 ? 42.345 18.248 -51.268 1.00 68.12 759 GLU A C 1
ATOM 6041 O O . GLU A 1 759 ? 41.903 17.093 -51.224 1.00 68.12 759 GLU A O 1
ATOM 6046 N N . ILE A 1 760 ? 42.912 18.794 -52.344 1.00 84.62 760 ILE A N 1
ATOM 6047 C CA . ILE A 1 760 ? 43.397 18.089 -53.531 1.00 84.62 760 ILE A CA 1
ATOM 6048 C C . ILE A 1 760 ? 44.836 18.490 -53.814 1.00 84.62 760 ILE A C 1
ATOM 6050 O O . ILE A 1 760 ? 45.264 19.599 -53.502 1.00 84.62 760 ILE A O 1
ATOM 6054 N N . ASP A 1 761 ? 45.578 17.572 -54.419 1.00 85.62 761 ASP A N 1
ATOM 6055 C CA . ASP A 1 761 ? 47.018 17.719 -54.610 1.00 85.62 761 ASP A CA 1
ATOM 6056 C C . ASP A 1 761 ? 47.360 18.275 -56.020 1.00 85.62 761 ASP A C 1
ATOM 6058 O O . ASP A 1 761 ? 48.373 18.956 -56.199 1.00 85.62 761 ASP A O 1
ATOM 6062 N N . ILE A 1 762 ? 46.465 18.057 -57.001 1.00 92.12 762 ILE A N 1
ATOM 6063 C CA . ILE A 1 762 ? 46.498 18.533 -58.403 1.00 92.12 762 ILE A CA 1
ATOM 6064 C C . ILE A 1 762 ? 45.055 18.776 -58.889 1.00 92.12 762 ILE A C 1
ATOM 6066 O O . ILE A 1 762 ? 44.169 17.997 -58.527 1.00 92.12 762 ILE A O 1
ATOM 6070 N N . TYR A 1 763 ? 44.826 19.752 -59.777 1.00 93.31 763 TYR A N 1
ATOM 6071 C CA . TYR A 1 763 ? 43.750 19.685 -60.787 1.00 93.31 763 TYR A CA 1
ATOM 6072 C C . TYR A 1 763 ? 44.162 20.381 -62.101 1.00 93.31 763 TYR A C 1
ATOM 6074 O O . TYR A 1 763 ? 45.280 20.880 -62.222 1.00 93.31 763 TYR A O 1
ATOM 6082 N N . VAL A 1 764 ? 43.280 20.389 -63.106 1.00 93.19 764 VAL A N 1
ATOM 6083 C CA . VAL A 1 764 ? 43.526 21.020 -64.415 1.00 93.19 764 VAL A CA 1
ATOM 6084 C C . VAL A 1 764 ? 42.783 22.351 -64.546 1.00 93.19 764 VAL A C 1
ATOM 6086 O O . VAL A 1 764 ? 41.564 22.414 -64.370 1.00 93.19 764 VAL A O 1
ATOM 6089 N N . GLU A 1 765 ? 43.517 23.403 -64.901 1.00 92.38 765 GLU A N 1
ATOM 6090 C CA . GLU A 1 765 ? 43.042 24.785 -65.008 1.00 92.38 765 GLU A CA 1
ATOM 6091 C C . GLU A 1 765 ? 43.437 25.409 -66.360 1.00 92.38 765 GLU A C 1
ATOM 6093 O O . GLU A 1 765 ? 44.378 24.950 -67.004 1.00 92.38 765 GLU A O 1
ATOM 6098 N N . TYR A 1 766 ? 42.715 26.439 -66.805 1.00 90.00 766 TYR A N 1
ATOM 6099 C CA . TYR A 1 766 ? 42.882 27.071 -68.119 1.00 90.00 766 TYR A CA 1
ATOM 6100 C C . TYR A 1 766 ? 43.484 28.468 -67.954 1.00 90.00 766 TYR A C 1
ATOM 6102 O O . TYR A 1 766 ? 43.028 29.241 -67.110 1.00 90.00 766 TYR A O 1
ATOM 6110 N N . THR A 1 767 ? 44.486 28.817 -68.765 1.00 88.25 767 THR A N 1
ATOM 6111 C CA . THR A 1 767 ? 45.271 30.059 -68.613 1.00 88.25 767 THR A CA 1
ATOM 6112 C C . THR A 1 767 ? 44.417 31.330 -68.582 1.00 88.25 767 THR A C 1
ATOM 6114 O O . THR A 1 767 ? 44.546 32.112 -67.641 1.00 88.25 767 THR A O 1
ATOM 6117 N N . GLY A 1 768 ? 43.490 31.508 -69.529 1.00 80.00 768 GLY A N 1
ATOM 6118 C CA . GLY A 1 768 ? 42.567 32.652 -69.542 1.00 80.00 768 GLY A CA 1
ATOM 6119 C C . GLY A 1 768 ? 41.577 32.683 -68.366 1.00 80.00 768 GLY A C 1
ATOM 6120 O O . GLY A 1 768 ? 41.193 33.753 -67.902 1.00 80.00 768 GLY A O 1
ATOM 6121 N N . THR A 1 769 ? 41.175 31.527 -67.825 1.00 83.00 769 THR A N 1
ATOM 6122 C CA . THR A 1 769 ? 40.293 31.470 -66.643 1.00 83.00 769 THR A CA 1
ATOM 6123 C C . THR A 1 769 ? 41.070 31.808 -65.369 1.00 83.00 769 THR A C 1
ATOM 6125 O O . THR A 1 769 ? 40.543 32.455 -64.467 1.00 83.00 769 THR A O 1
ATOM 6128 N N . LEU A 1 770 ? 42.339 31.408 -65.309 1.00 86.69 770 LEU A N 1
ATOM 6129 C CA . LEU A 1 770 ? 43.258 31.686 -64.213 1.00 86.69 770 LEU A CA 1
ATOM 6130 C C . LEU A 1 770 ? 43.653 33.169 -64.154 1.00 86.69 770 LEU A C 1
ATOM 6132 O O . LEU A 1 770 ? 43.625 33.754 -63.072 1.00 86.69 770 LEU A O 1
ATOM 6136 N N . SER A 1 771 ? 43.950 33.802 -65.295 1.00 84.81 771 SER A N 1
ATOM 6137 C CA . SER A 1 771 ? 44.216 35.246 -65.344 1.00 84.81 771 SER A CA 1
ATOM 6138 C C . SER A 1 771 ? 42.988 36.069 -64.955 1.00 84.81 771 SER A C 1
ATOM 6140 O O . SER A 1 771 ? 43.091 36.921 -64.078 1.00 84.81 771 SER A O 1
ATOM 6142 N N . GLN A 1 772 ? 41.830 35.797 -65.566 1.00 77.69 772 GLN A N 1
ATOM 6143 C CA . GLN A 1 772 ? 40.642 36.649 -65.452 1.00 77.69 772 GLN A CA 1
ATOM 6144 C C . GLN A 1 772 ? 39.822 36.385 -64.180 1.00 77.69 772 GLN A C 1
ATOM 6146 O O . GLN A 1 772 ? 39.397 37.327 -63.522 1.00 77.69 772 GLN A O 1
ATOM 6151 N N . ALA A 1 773 ? 39.579 35.119 -63.819 1.00 77.50 773 ALA A N 1
ATOM 6152 C CA . ALA A 1 773 ? 38.614 34.756 -62.771 1.00 77.50 773 ALA A CA 1
ATOM 6153 C C . ALA A 1 773 ? 39.246 34.353 -61.425 1.00 77.50 773 ALA A C 1
ATOM 6155 O O . ALA A 1 773 ? 38.514 34.144 -60.457 1.00 77.50 773 ALA A O 1
ATOM 6156 N N . ILE A 1 774 ? 40.576 34.219 -61.353 1.00 85.38 774 ILE A N 1
ATOM 6157 C CA . ILE A 1 774 ? 41.310 33.910 -60.112 1.00 85.38 774 ILE A CA 1
ATOM 6158 C C . ILE A 1 774 ? 42.281 35.039 -59.732 1.00 85.38 774 ILE A C 1
ATOM 6160 O O . ILE A 1 774 ? 42.352 35.392 -58.556 1.00 85.38 774 ILE A O 1
ATOM 6164 N N . LEU A 1 775 ? 43.039 35.579 -60.694 1.00 85.12 775 LEU A N 1
ATOM 6165 C CA . LEU A 1 775 ? 44.154 36.502 -60.427 1.00 85.12 775 LEU A CA 1
ATOM 6166 C C . LEU A 1 775 ? 43.873 37.979 -60.777 1.00 85.12 775 LEU A C 1
ATOM 6168 O O . LEU A 1 775 ? 44.698 38.825 -60.443 1.00 85.12 775 LEU A O 1
ATOM 6172 N N . ASP A 1 776 ? 42.741 38.282 -61.425 1.00 83.00 776 ASP A N 1
ATOM 6173 C CA . ASP A 1 776 ? 42.328 39.626 -61.886 1.00 83.00 776 ASP A CA 1
ATOM 6174 C C . ASP A 1 776 ? 43.424 40.367 -62.692 1.00 83.00 776 ASP A C 1
ATOM 6176 O O . ASP A 1 776 ? 43.708 41.552 -62.506 1.00 83.00 776 ASP A O 1
ATOM 6180 N N . LEU A 1 777 ? 44.103 39.630 -63.582 1.00 79.44 777 LEU A N 1
ATOM 6181 C CA . LEU A 1 777 ? 45.199 40.145 -64.407 1.00 79.44 777 LEU A CA 1
ATOM 6182 C C . LEU A 1 777 ? 44.684 40.633 -65.775 1.00 79.44 777 LEU A C 1
ATOM 6184 O O . LEU A 1 777 ? 44.042 39.862 -66.492 1.00 79.44 777 LEU A O 1
ATOM 6188 N N . PRO A 1 778 ? 44.996 41.876 -66.194 1.00 68.75 778 PRO A N 1
ATOM 6189 C CA . PRO A 1 778 ? 44.477 42.439 -67.436 1.00 68.75 778 PRO A CA 1
ATOM 6190 C C . PRO A 1 778 ? 45.136 41.835 -68.687 1.00 68.75 778 PRO A C 1
ATOM 6192 O O . PRO A 1 778 ? 46.361 41.783 -68.807 1.00 68.75 778 PRO A O 1
ATOM 6195 N N . GLY A 1 779 ? 44.306 41.470 -69.668 1.00 71.75 779 GLY A N 1
ATOM 6196 C CA . GLY A 1 779 ? 44.735 40.933 -70.964 1.00 71.75 779 GLY A CA 1
ATOM 6197 C C . GLY A 1 779 ? 45.056 39.435 -70.932 1.00 71.75 779 GLY A C 1
ATOM 6198 O O . GLY A 1 779 ? 44.481 38.679 -70.152 1.00 71.75 779 GLY A O 1
ATOM 6199 N N . ASN A 1 780 ? 45.981 39.014 -71.799 1.00 72.88 780 ASN A N 1
ATOM 6200 C CA . ASN A 1 780 ? 46.444 37.629 -71.923 1.00 72.88 780 ASN A CA 1
ATOM 6201 C C . ASN A 1 780 ? 47.886 37.517 -71.372 1.00 72.88 780 ASN A C 1
ATOM 6203 O O . ASN A 1 780 ? 48.834 37.594 -72.158 1.00 72.88 780 ASN A O 1
ATOM 6207 N N . PRO A 1 781 ? 48.088 37.415 -70.040 1.00 78.75 781 PRO A N 1
ATOM 6208 C CA . PRO A 1 781 ? 49.419 37.295 -69.445 1.00 78.75 781 PRO A CA 1
ATOM 6209 C C . PRO A 1 781 ? 50.076 35.954 -69.792 1.00 78.75 781 PRO A C 1
ATOM 6211 O O . PRO A 1 781 ? 49.398 34.938 -69.949 1.00 78.75 781 PRO A O 1
ATOM 6214 N N . ASP A 1 782 ? 51.408 35.936 -69.872 1.00 82.94 782 ASP A N 1
ATOM 6215 C CA . ASP A 1 782 ? 52.150 34.695 -70.091 1.00 82.94 782 ASP A CA 1
ATOM 6216 C C . ASP A 1 782 ? 52.221 33.825 -68.819 1.00 82.94 782 ASP A C 1
ATOM 6218 O O . ASP A 1 782 ? 51.947 34.261 -67.694 1.00 82.94 782 ASP A O 1
ATOM 6222 N N . ARG A 1 783 ? 52.628 32.561 -68.984 1.00 85.88 783 ARG A N 1
ATOM 6223 C CA . ARG A 1 783 ? 52.746 31.617 -67.863 1.00 85.88 783 ARG A CA 1
ATOM 6224 C C . ARG A 1 783 ? 53.767 32.048 -66.803 1.00 85.88 783 ARG A C 1
ATOM 6226 O O . ARG A 1 783 ? 53.685 31.600 -65.660 1.00 85.88 783 ARG A O 1
ATOM 6233 N N . ARG A 1 784 ? 54.718 32.925 -67.144 1.00 86.31 784 ARG A N 1
ATOM 6234 C CA . ARG A 1 784 ? 55.660 33.477 -66.170 1.00 86.31 784 ARG A CA 1
ATOM 6235 C C . ARG A 1 784 ? 54.951 34.479 -65.260 1.00 86.31 784 ARG A C 1
ATOM 6237 O O . ARG A 1 784 ? 55.040 34.323 -64.048 1.00 86.31 784 ARG A O 1
ATOM 6244 N N . ALA A 1 785 ? 54.213 35.436 -65.819 1.00 86.25 785 ALA A N 1
ATOM 6245 C CA . ALA A 1 785 ? 53.413 36.389 -65.054 1.00 86.25 785 ALA A CA 1
ATOM 6246 C C . ALA A 1 785 ? 52.348 35.683 -64.192 1.00 86.25 785 ALA A C 1
ATOM 6248 O O . ALA A 1 785 ? 52.176 36.029 -63.023 1.00 86.25 785 ALA A O 1
ATOM 6249 N N . LEU A 1 786 ? 51.701 34.635 -64.723 1.00 89.12 786 LEU A N 1
ATOM 6250 C CA . LEU A 1 786 ? 50.784 33.782 -63.955 1.00 89.12 786 LEU A CA 1
ATOM 6251 C C . LEU A 1 786 ? 51.478 33.123 -62.748 1.00 89.12 786 LEU A C 1
ATOM 6253 O O . LEU A 1 786 ? 50.960 33.179 -61.635 1.00 89.12 786 LEU A O 1
ATOM 6257 N N . ASN A 1 787 ? 52.668 32.541 -62.929 1.00 91.69 787 ASN A N 1
ATOM 6258 C CA . ASN A 1 787 ? 53.398 31.893 -61.833 1.00 91.69 787 ASN A CA 1
ATOM 6259 C C . ASN A 1 787 ? 54.015 32.878 -60.827 1.00 91.69 787 ASN A C 1
ATOM 6261 O O . ASN A 1 787 ? 54.053 32.575 -59.635 1.00 91.69 787 ASN A O 1
ATOM 6265 N N . GLU A 1 788 ? 54.441 34.066 -61.261 1.00 89.06 788 GLU A N 1
ATOM 6266 C CA . GLU A 1 788 ? 54.871 35.140 -60.354 1.00 89.06 788 GLU A CA 1
ATOM 6267 C C . GLU A 1 788 ? 53.699 35.630 -59.473 1.00 89.06 788 GLU A C 1
ATOM 6269 O O . GLU A 1 788 ? 53.903 35.907 -58.291 1.00 89.06 788 GLU A O 1
ATOM 6274 N N . ALA A 1 789 ? 52.460 35.625 -59.986 1.00 86.69 789 ALA A N 1
ATOM 6275 C CA . ALA A 1 789 ? 51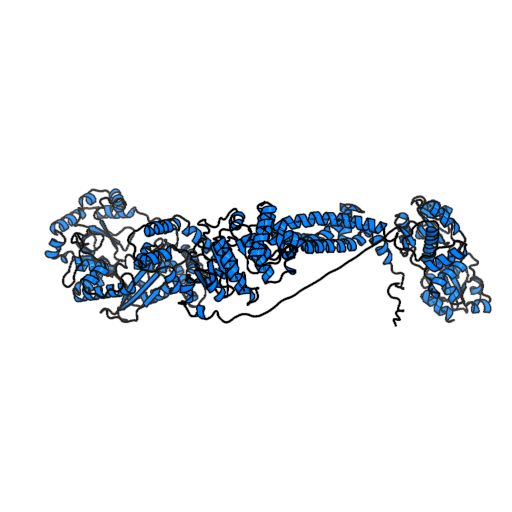.249 35.918 -59.209 1.00 86.69 789 ALA A CA 1
ATOM 6276 C C . ALA A 1 789 ? 50.778 34.760 -58.295 1.00 86.69 789 ALA A C 1
ATOM 6278 O O . ALA A 1 789 ? 50.159 35.014 -57.262 1.00 86.69 789 ALA A O 1
ATOM 6279 N N . LEU A 1 790 ? 51.083 33.499 -58.631 1.00 90.94 790 LEU A N 1
ATOM 6280 C CA . LEU A 1 790 ? 50.715 32.310 -57.837 1.00 90.94 790 LEU A CA 1
ATOM 6281 C C . LEU A 1 790 ? 51.701 31.971 -56.708 1.00 90.94 790 LEU A C 1
ATOM 6283 O O . LEU A 1 790 ? 51.329 31.269 -55.762 1.00 90.94 790 LEU A O 1
ATOM 6287 N N . GLN A 1 791 ? 52.940 32.475 -56.760 1.00 85.06 791 GLN A N 1
ATOM 6288 C CA . GLN A 1 791 ? 53.944 32.208 -55.722 1.00 85.06 791 GLN A CA 1
ATOM 6289 C C . GLN A 1 791 ? 53.475 32.477 -54.275 1.00 85.06 791 GLN A C 1
ATOM 6291 O O . GLN A 1 791 ? 53.734 31.616 -53.430 1.00 85.06 791 GLN A O 1
ATOM 6296 N N . PRO A 1 792 ? 52.780 33.590 -53.948 1.00 85.00 792 PRO A N 1
ATOM 6297 C CA . PRO A 1 792 ? 52.393 33.907 -52.569 1.00 85.00 792 PRO A CA 1
ATOM 6298 C C . PRO A 1 792 ? 51.441 32.898 -51.913 1.00 85.00 792 PRO A C 1
ATOM 6300 O O . PRO A 1 792 ? 51.414 32.806 -50.688 1.00 85.00 792 PRO A O 1
ATOM 6303 N N . VAL A 1 793 ? 50.671 32.143 -52.706 1.00 83.25 793 VAL A N 1
ATOM 6304 C CA . VAL A 1 793 ? 49.742 31.103 -52.220 1.00 83.25 793 VAL A CA 1
ATOM 6305 C C . VAL A 1 793 ? 50.329 29.689 -52.301 1.00 83.25 793 VAL A C 1
ATOM 6307 O O . VAL A 1 793 ? 49.623 28.716 -52.053 1.00 83.25 793 VAL A O 1
ATOM 6310 N N . GLY A 1 794 ? 51.616 29.552 -52.640 1.00 84.75 794 GLY A N 1
ATOM 6311 C CA . GLY A 1 794 ? 52.280 28.250 -52.706 1.00 84.75 794 GLY A CA 1
ATOM 6312 C C . GLY A 1 794 ? 51.775 27.352 -53.840 1.00 84.75 794 GLY A C 1
ATOM 6313 O O . GLY A 1 794 ? 51.857 26.130 -53.718 1.00 84.75 794 GLY A O 1
ATOM 6314 N N . LEU A 1 795 ? 51.260 27.929 -54.932 1.00 93.25 795 LEU A N 1
ATOM 6315 C CA . LEU A 1 795 ? 50.817 27.204 -56.128 1.00 93.25 795 LEU A CA 1
ATOM 6316 C C . LEU A 1 795 ? 51.751 27.431 -57.324 1.00 93.25 795 LEU A C 1
ATOM 6318 O O . LEU A 1 795 ? 52.590 28.333 -57.317 1.00 93.25 795 LEU A O 1
ATOM 6322 N N . GLU A 1 796 ? 51.608 26.593 -58.348 1.00 92.25 796 GLU A N 1
ATOM 6323 C CA . GLU A 1 796 ? 52.360 26.663 -59.601 1.00 92.25 796 GLU A CA 1
ATOM 6324 C C . GLU A 1 796 ? 51.549 26.060 -60.759 1.00 92.25 796 GLU A C 1
ATOM 6326 O O . GLU A 1 796 ? 50.979 24.975 -60.632 1.00 92.25 796 GLU A O 1
ATOM 6331 N N . LEU A 1 797 ? 51.515 26.747 -61.901 1.00 92.44 797 LEU A N 1
ATOM 6332 C CA . LEU A 1 797 ? 50.993 26.240 -63.166 1.00 92.44 797 LEU A CA 1
ATOM 6333 C C . LEU A 1 797 ? 52.128 25.596 -63.972 1.00 92.44 797 LEU A C 1
ATOM 6335 O O . LEU A 1 797 ? 53.090 26.265 -64.383 1.00 92.44 797 LEU A O 1
ATOM 6339 N N . LEU A 1 798 ? 52.007 24.291 -64.209 1.00 91.94 798 LEU A N 1
ATOM 6340 C CA . LEU A 1 798 ? 52.948 23.519 -65.020 1.00 91.94 798 LEU A CA 1
ATOM 6341 C C . LEU A 1 798 ? 52.764 23.829 -66.519 1.00 91.94 798 LEU A C 1
ATOM 6343 O O . LEU A 1 798 ? 52.058 24.763 -66.893 1.00 91.94 798 LEU A O 1
ATOM 6347 N N . ASN A 1 799 ? 53.461 23.105 -67.393 1.00 90.38 799 ASN A N 1
ATOM 6348 C CA . ASN A 1 799 ? 53.337 23.307 -68.838 1.00 90.38 799 ASN A CA 1
ATOM 6349 C C . ASN A 1 799 ? 51.919 22.961 -69.334 1.00 90.38 799 ASN A C 1
ATOM 6351 O O . ASN A 1 799 ? 51.287 22.034 -68.829 1.00 90.38 799 ASN A O 1
ATOM 6355 N N . GLU A 1 800 ? 51.460 23.685 -70.351 1.00 90.75 800 GLU A N 1
ATOM 6356 C CA . GLU A 1 800 ? 50.168 23.473 -71.012 1.00 90.75 800 GLU A CA 1
ATOM 6357 C C . GLU A 1 800 ? 50.131 22.155 -71.804 1.00 90.75 800 GLU A C 1
ATOM 6359 O O . GLU A 1 800 ? 51.153 21.679 -72.303 1.00 90.75 800 GLU A O 1
ATOM 6364 N N . PHE A 1 801 ? 48.945 21.552 -71.922 1.00 88.12 801 PHE A N 1
ATOM 6365 C CA . PHE A 1 801 ? 48.741 20.268 -72.599 1.00 88.12 801 PHE A CA 1
ATOM 6366 C C . PHE A 1 801 ? 48.774 20.362 -74.131 1.00 88.12 801 PHE A C 1
ATOM 6368 O O . PHE A 1 801 ? 49.020 19.344 -74.771 1.00 88.12 801 PHE A O 1
ATOM 6375 N N . GLY A 1 802 ? 48.582 21.555 -74.708 1.00 82.62 802 GLY A N 1
ATOM 6376 C CA . GLY A 1 802 ? 48.735 21.829 -76.148 1.00 82.62 802 GLY A CA 1
ATOM 6377 C C . GLY A 1 802 ? 47.475 22.267 -76.902 1.00 82.62 802 GLY A C 1
ATOM 6378 O O . GLY A 1 802 ? 47.596 22.693 -78.048 1.00 82.62 802 GLY A O 1
ATOM 6379 N N . PHE A 1 803 ? 46.296 22.203 -76.275 1.00 86.06 803 PHE A N 1
ATOM 6380 C CA . PHE A 1 803 ? 45.009 22.549 -76.891 1.00 86.06 803 PHE A CA 1
ATOM 6381 C C . PHE A 1 803 ? 44.391 23.812 -76.267 1.00 86.06 803 PHE A C 1
ATOM 6383 O O . PHE A 1 803 ? 44.624 24.107 -75.090 1.00 86.06 803 PHE A O 1
ATOM 6390 N N . ASN A 1 804 ? 43.579 24.532 -77.042 1.00 84.19 804 ASN A N 1
ATOM 6391 C CA . ASN A 1 804 ? 42.924 25.788 -76.669 1.00 84.19 804 ASN A CA 1
ATOM 6392 C C . ASN A 1 804 ? 41.394 25.624 -76.689 1.00 84.19 804 ASN A C 1
ATOM 6394 O O . ASN A 1 804 ? 40.810 25.515 -77.766 1.00 84.19 804 ASN A O 1
ATOM 6398 N N . ASN A 1 805 ? 40.741 25.636 -75.521 1.00 81.44 805 ASN A N 1
ATOM 6399 C CA . ASN A 1 805 ? 39.279 25.540 -75.403 1.00 81.44 805 ASN A CA 1
ATOM 6400 C C . ASN A 1 805 ? 38.651 26.938 -75.291 1.00 81.44 805 ASN A C 1
ATOM 6402 O O . ASN A 1 805 ? 38.510 27.482 -74.198 1.00 81.44 805 ASN A O 1
ATOM 6406 N N . THR A 1 806 ? 38.315 27.533 -76.434 1.00 83.62 806 THR A N 1
ATOM 6407 C CA . THR A 1 806 ? 37.785 28.898 -76.539 1.00 83.62 806 THR A CA 1
ATOM 6408 C C . THR A 1 806 ? 36.490 28.939 -77.351 1.00 83.62 806 THR A C 1
ATOM 6410 O O . THR A 1 806 ? 36.114 27.955 -77.995 1.00 83.62 806 THR A O 1
ATOM 6413 N N . TYR A 1 807 ? 35.792 30.075 -77.315 1.00 84.31 807 TYR A N 1
ATOM 6414 C CA . TYR A 1 807 ? 34.646 30.317 -78.188 1.00 84.31 807 TYR A CA 1
ATOM 6415 C C . TYR A 1 807 ? 35.089 30.335 -79.653 1.00 84.31 807 TYR A C 1
ATOM 6417 O O . TYR A 1 807 ? 36.129 30.892 -79.997 1.00 84.31 807 TYR A O 1
ATOM 6425 N N . ALA A 1 808 ? 34.276 29.752 -80.526 1.00 87.31 808 ALA A N 1
ATOM 6426 C CA . ALA A 1 808 ? 34.455 29.833 -81.966 1.00 87.31 808 ALA A CA 1
ATOM 6427 C C . ALA A 1 808 ? 33.098 29.876 -82.683 1.00 87.31 808 ALA A C 1
ATOM 6429 O O . ALA A 1 808 ? 32.048 29.657 -82.078 1.00 87.31 808 ALA A O 1
ATOM 6430 N N . ILE A 1 809 ? 33.118 30.161 -83.986 1.00 90.88 809 ILE A N 1
ATOM 6431 C CA . ILE A 1 809 ? 31.923 30.203 -84.835 1.00 90.88 809 ILE A CA 1
ATOM 6432 C C . ILE A 1 809 ? 31.937 29.003 -85.778 1.00 90.88 809 ILE A C 1
ATOM 6434 O O . ILE A 1 809 ? 32.944 28.750 -86.442 1.00 90.88 809 ILE A O 1
ATOM 6438 N N . ALA A 1 810 ? 30.823 28.276 -85.863 1.00 91.06 810 ALA A N 1
ATOM 6439 C CA . ALA A 1 810 ? 30.697 27.091 -86.701 1.00 91.06 810 ALA A CA 1
ATOM 6440 C C . ALA A 1 810 ? 29.507 27.152 -87.665 1.00 91.06 810 ALA A C 1
ATOM 6442 O O . ALA A 1 810 ? 28.453 27.732 -87.388 1.00 91.06 810 ALA A O 1
ATOM 6443 N N . VAL A 1 811 ? 29.693 26.483 -88.801 1.00 91.00 811 VAL A N 1
ATOM 6444 C CA . VAL A 1 811 ? 28.702 26.270 -89.863 1.00 91.00 811 VAL A CA 1
ATOM 6445 C C . VAL A 1 811 ? 28.639 24.781 -90.213 1.00 91.00 811 VAL A C 1
ATOM 6447 O O . VAL A 1 811 ? 29.579 24.038 -89.930 1.00 91.00 811 VAL A O 1
ATOM 6450 N N . GLN A 1 812 ? 27.577 24.307 -90.871 1.00 89.75 812 GLN A N 1
ATOM 6451 C CA . GLN A 1 812 ? 27.618 22.961 -91.465 1.00 89.75 812 GLN A CA 1
ATOM 6452 C C . GLN A 1 812 ? 28.757 22.860 -92.490 1.00 89.75 812 GLN A C 1
ATOM 6454 O O . GLN A 1 812 ? 28.900 23.744 -93.338 1.00 89.75 812 GLN A O 1
ATOM 6459 N N . LYS A 1 813 ? 29.494 21.744 -92.510 1.00 85.38 813 LYS A N 1
ATOM 6460 C CA . LYS A 1 813 ? 30.542 21.487 -93.511 1.00 85.38 813 LYS A CA 1
ATOM 6461 C C . LYS A 1 813 ? 30.045 21.607 -94.955 1.00 85.38 813 LYS A C 1
ATOM 6463 O O . LYS A 1 813 ? 30.712 22.215 -95.785 1.00 85.38 813 LYS A O 1
ATOM 6468 N N . GLN A 1 814 ? 28.840 21.114 -95.244 1.00 85.56 814 GLN A N 1
ATOM 6469 C CA . GLN A 1 814 ? 28.233 21.226 -96.577 1.00 85.56 814 GLN A CA 1
ATOM 6470 C C . GLN A 1 814 ? 27.969 22.690 -96.978 1.00 85.56 814 GLN A C 1
ATOM 6472 O O . GLN A 1 814 ? 28.108 23.041 -98.148 1.00 85.56 814 GLN A O 1
ATOM 6477 N N . VAL A 1 815 ? 27.647 23.563 -96.015 1.00 86.44 815 VAL A N 1
ATOM 6478 C CA . VAL A 1 815 ? 27.480 25.009 -96.242 1.00 86.44 815 VAL A CA 1
ATOM 6479 C C . VAL A 1 815 ? 28.841 25.692 -96.409 1.00 86.44 815 VAL A C 1
ATOM 6481 O O . VAL A 1 815 ? 28.988 26.501 -97.325 1.00 86.44 815 VAL A O 1
ATOM 6484 N N . ALA A 1 816 ? 29.847 25.327 -95.604 1.00 87.12 816 ALA A N 1
ATOM 6485 C CA . ALA A 1 816 ? 31.218 25.821 -95.753 1.00 87.12 816 ALA A CA 1
ATOM 6486 C C . ALA A 1 816 ? 31.795 25.503 -97.140 1.00 87.12 816 ALA A C 1
ATOM 6488 O O . ALA A 1 816 ? 32.290 26.397 -97.821 1.00 87.12 816 ALA A O 1
ATOM 6489 N N . GLU A 1 817 ? 31.670 24.255 -97.598 1.00 87.19 817 GLU A N 1
ATOM 6490 C CA . GLU A 1 817 ? 32.148 23.819 -98.913 1.00 87.19 817 GLU A CA 1
ATOM 6491 C C . GLU A 1 817 ? 31.358 24.476 -100.060 1.00 87.19 817 GLU A C 1
ATOM 6493 O O . GLU A 1 817 ? 31.963 24.965 -101.015 1.00 87.19 817 GLU A O 1
ATOM 6498 N N . ALA A 1 818 ? 30.025 24.568 -99.960 1.00 86.00 818 ALA A N 1
ATOM 6499 C CA . ALA A 1 818 ? 29.180 25.147 -101.011 1.00 86.00 818 ALA A CA 1
ATOM 6500 C C . ALA A 1 818 ? 29.260 26.683 -101.126 1.00 86.00 818 ALA A C 1
ATOM 6502 O O . ALA A 1 818 ? 28.962 27.230 -102.190 1.00 86.00 818 ALA A O 1
ATOM 6503 N N . ARG A 1 819 ? 29.639 27.389 -100.051 1.00 85.81 819 ARG A N 1
ATOM 6504 C CA . ARG A 1 819 ? 29.834 28.853 -100.030 1.00 85.81 819 ARG A CA 1
ATOM 6505 C C . ARG A 1 819 ? 31.311 29.279 -99.990 1.00 85.81 819 ARG A C 1
ATOM 6507 O O . ARG A 1 819 ? 31.587 30.465 -100.100 1.00 85.81 819 ARG A O 1
ATOM 6514 N N . ASN A 1 820 ? 32.252 28.333 -99.885 1.00 87.38 820 ASN A N 1
ATOM 6515 C CA . ASN A 1 820 ? 33.686 28.573 -99.652 1.00 87.38 820 ASN A CA 1
ATOM 6516 C C . ASN A 1 820 ? 33.954 29.445 -98.399 1.00 87.38 820 ASN A C 1
ATOM 6518 O O . ASN A 1 820 ? 34.829 30.303 -98.416 1.00 87.38 820 ASN A O 1
ATOM 6522 N N . LEU A 1 821 ? 33.223 29.206 -97.305 1.00 87.62 821 LEU A N 1
ATOM 6523 C CA . LEU A 1 821 ? 33.495 29.843 -96.008 1.00 87.62 821 LEU A CA 1
ATOM 6524 C C . LEU A 1 821 ? 34.682 29.147 -95.334 1.00 87.62 821 LEU A C 1
ATOM 6526 O O . LEU A 1 821 ? 34.697 27.917 -95.238 1.00 87.62 821 LEU A O 1
ATOM 6530 N N . LYS A 1 822 ? 35.664 29.918 -94.867 1.00 87.31 822 LYS A N 1
ATOM 6531 C CA . LYS A 1 822 ? 36.863 29.423 -94.171 1.00 87.31 822 LYS A CA 1
ATOM 6532 C C . LYS A 1 822 ? 37.228 30.272 -92.961 1.00 87.31 822 LYS A C 1
ATOM 6534 O O . LYS A 1 822 ? 37.709 29.715 -91.978 1.00 87.31 822 LYS A O 1
ATOM 6539 N N . THR A 1 823 ? 36.992 31.578 -93.017 1.00 91.00 823 THR A N 1
ATOM 6540 C CA . THR A 1 823 ? 37.275 32.517 -91.925 1.00 91.00 823 THR A CA 1
ATOM 6541 C C . THR A 1 823 ? 35.993 33.141 -91.373 1.00 91.00 823 THR A C 1
ATOM 6543 O O . THR A 1 823 ? 34.918 32.987 -91.961 1.00 91.00 823 THR A O 1
ATOM 6546 N N . ILE A 1 824 ? 36.067 33.830 -90.232 1.00 89.62 824 ILE A N 1
ATOM 6547 C CA . ILE A 1 824 ? 34.900 34.525 -89.665 1.00 89.62 824 ILE A CA 1
ATOM 6548 C C . ILE A 1 824 ? 34.528 35.731 -90.543 1.00 89.62 824 ILE A C 1
ATOM 6550 O O . ILE A 1 824 ? 33.340 35.999 -90.746 1.00 89.62 824 ILE A O 1
ATOM 6554 N N . GLY A 1 825 ? 35.515 36.405 -91.144 1.00 86.62 825 GLY A N 1
ATOM 6555 C CA . GLY A 1 825 ? 35.299 37.500 -92.092 1.00 86.62 825 GLY A CA 1
ATOM 6556 C C . GLY A 1 825 ? 34.507 37.116 -93.351 1.00 86.62 825 GLY A C 1
ATOM 6557 O O . GLY A 1 825 ? 33.744 37.945 -93.853 1.00 86.62 825 GLY A O 1
ATOM 6558 N N . ASP A 1 826 ? 34.592 35.866 -93.827 1.00 89.00 826 ASP A N 1
ATOM 6559 C CA . ASP A 1 826 ? 33.814 35.392 -94.988 1.00 89.00 826 ASP A CA 1
ATOM 6560 C C . ASP A 1 826 ? 32.288 35.529 -94.775 1.00 89.00 826 ASP A C 1
ATOM 6562 O O . ASP A 1 826 ? 31.533 35.739 -95.731 1.00 89.00 826 ASP A O 1
ATOM 6566 N N . LEU A 1 827 ? 31.811 35.476 -93.522 1.00 87.62 827 LEU A N 1
ATOM 6567 C CA . LEU A 1 827 ? 30.391 35.644 -93.186 1.00 87.62 827 LEU A CA 1
ATOM 6568 C C . LEU A 1 827 ? 29.852 37.043 -93.531 1.00 87.62 827 LEU A C 1
ATOM 6570 O O . LEU A 1 827 ? 28.658 37.183 -93.797 1.00 87.62 827 LEU A O 1
ATOM 6574 N N . ALA A 1 828 ? 30.705 38.073 -93.594 1.00 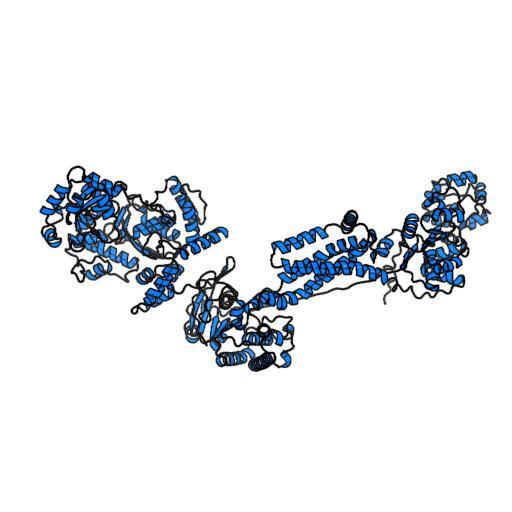85.44 828 ALA A N 1
ATOM 6575 C CA . ALA A 1 828 ? 30.293 39.423 -93.986 1.00 85.44 828 ALA A CA 1
ATOM 6576 C C . ALA A 1 828 ? 29.773 39.486 -95.438 1.00 85.44 828 ALA A C 1
ATOM 6578 O O . ALA A 1 828 ? 28.945 40.339 -95.763 1.00 85.44 828 ALA A O 1
ATOM 6579 N N . ALA A 1 829 ? 30.213 38.564 -96.304 1.00 83.50 829 ALA A N 1
ATOM 6580 C CA . ALA A 1 829 ? 29.725 38.427 -97.677 1.00 83.50 829 ALA A CA 1
ATOM 6581 C C . ALA A 1 829 ? 28.405 37.633 -97.786 1.00 83.50 829 ALA A C 1
ATOM 6583 O O . ALA A 1 829 ? 27.787 37.619 -98.853 1.00 83.50 829 ALA A O 1
ATOM 6584 N N . HIS A 1 830 ? 27.957 36.997 -96.696 1.00 86.44 830 HIS A N 1
ATOM 6585 C CA . HIS A 1 830 ? 26.808 36.088 -96.661 1.00 86.44 830 HIS A CA 1
ATOM 6586 C C . HIS A 1 830 ? 25.763 36.443 -95.581 1.00 86.44 830 HIS A C 1
ATOM 6588 O O . HIS A 1 830 ? 25.410 35.598 -94.754 1.00 86.44 830 HIS A O 1
ATOM 6594 N N . PRO A 1 831 ? 25.180 37.663 -95.612 1.00 80.00 831 PRO A N 1
ATOM 6595 C CA . PRO A 1 831 ? 24.094 38.062 -94.710 1.00 80.00 831 PRO A CA 1
ATOM 6596 C C . PRO A 1 831 ? 22.768 37.319 -94.972 1.00 80.00 831 PRO A C 1
ATOM 6598 O O . PRO A 1 831 ? 21.773 37.588 -94.302 1.00 80.00 831 PRO A O 1
ATOM 6601 N N . ASP A 1 832 ? 22.732 36.409 -95.954 1.00 82.88 832 ASP A N 1
ATOM 6602 C CA . ASP A 1 832 ? 21.624 35.485 -96.200 1.00 82.88 832 ASP A CA 1
ATOM 6603 C C . ASP A 1 832 ? 21.646 34.244 -95.286 1.00 82.88 832 ASP A C 1
ATOM 6605 O O . ASP A 1 832 ? 20.663 33.504 -95.241 1.00 82.88 832 ASP A O 1
ATOM 6609 N N . LEU A 1 833 ? 22.738 34.016 -94.545 1.00 86.50 833 LEU A N 1
ATOM 6610 C CA . LEU A 1 833 ? 22.840 32.939 -93.561 1.00 86.50 833 LEU A CA 1
ATOM 6611 C C . LEU A 1 833 ? 22.214 33.353 -92.223 1.00 86.50 833 LEU A C 1
ATOM 6613 O O . LEU A 1 833 ? 22.545 34.385 -91.640 1.00 86.50 833 LEU A O 1
ATOM 6617 N N . GLU A 1 834 ? 21.312 32.515 -91.716 1.00 87.12 834 GLU A N 1
ATOM 6618 C CA . GLU A 1 834 ? 20.613 32.745 -90.454 1.00 87.12 834 GLU A CA 1
ATOM 6619 C C . GLU A 1 834 ? 21.531 32.446 -89.258 1.00 87.12 834 GLU A C 1
ATOM 6621 O O . GLU A 1 834 ? 21.814 31.285 -88.953 1.00 87.12 834 GLU A O 1
ATOM 6626 N N . VAL A 1 835 ? 22.007 33.503 -88.595 1.00 90.94 835 VAL A N 1
ATOM 6627 C CA . VAL A 1 835 ? 22.872 33.409 -87.412 1.00 90.94 835 VAL A CA 1
ATOM 6628 C C . VAL A 1 835 ? 22.019 33.265 -86.155 1.00 90.94 835 VAL A C 1
ATOM 6630 O O . VAL A 1 835 ? 21.210 34.139 -85.835 1.00 90.94 835 VAL A O 1
ATOM 6633 N N . VAL A 1 836 ? 22.219 32.186 -85.404 1.00 90.94 836 VAL A N 1
ATOM 6634 C CA . VAL A 1 836 ? 21.574 31.977 -84.104 1.00 90.94 836 VAL A CA 1
ATOM 6635 C C . VAL A 1 836 ? 22.619 31.443 -83.137 1.00 90.94 836 VAL A C 1
ATOM 6637 O O . VAL A 1 836 ? 23.193 30.390 -83.379 1.00 90.94 836 VAL A O 1
ATOM 6640 N N . VAL A 1 837 ? 22.864 32.189 -82.064 1.00 91.62 837 VAL A N 1
ATOM 6641 C CA . VAL A 1 837 ? 23.910 31.915 -81.067 1.00 91.62 837 VAL A CA 1
ATOM 6642 C C . VAL A 1 837 ? 23.298 31.715 -79.683 1.00 91.62 837 VAL A C 1
ATOM 6644 O O . VAL A 1 837 ? 22.131 32.045 -79.459 1.00 91.62 837 VAL A O 1
ATOM 6647 N N . SER A 1 838 ? 24.061 31.192 -78.732 1.00 88.50 838 SER A N 1
ATOM 6648 C CA . SER A 1 838 ? 23.621 31.023 -77.354 1.00 88.50 838 SER A CA 1
ATOM 6649 C C . SER A 1 838 ? 23.217 32.353 -76.711 1.00 88.50 838 SER A C 1
ATOM 6651 O O . SER A 1 838 ? 23.764 33.415 -77.014 1.00 88.50 838 SER A O 1
ATOM 6653 N N . HIS A 1 839 ? 22.252 32.306 -75.790 1.00 83.75 839 HIS A N 1
ATOM 6654 C CA . HIS A 1 839 ? 21.833 33.492 -75.037 1.00 83.75 839 HIS A CA 1
ATOM 6655 C C . HIS A 1 839 ? 22.996 34.164 -74.285 1.00 83.75 839 HIS A C 1
ATOM 6657 O O . HIS A 1 839 ? 23.030 35.389 -74.220 1.00 83.75 839 HIS A O 1
ATOM 6663 N N . GLU A 1 840 ? 23.973 33.398 -73.781 1.00 81.19 840 GLU A N 1
ATOM 6664 C CA . GLU A 1 840 ? 25.167 33.976 -73.154 1.00 81.19 840 GLU A CA 1
ATOM 6665 C C . GLU A 1 840 ? 26.029 34.711 -74.195 1.00 81.19 840 GLU A C 1
ATOM 6667 O O . GLU A 1 840 ? 26.332 35.893 -74.028 1.00 81.19 840 GLU A O 1
ATOM 6672 N N . PHE A 1 841 ? 26.364 34.059 -75.314 1.00 83.56 841 PHE A N 1
ATOM 6673 C CA . PHE A 1 841 ? 27.194 34.656 -76.364 1.00 83.56 841 PHE A CA 1
ATOM 6674 C C . PHE A 1 841 ? 26.536 35.873 -77.043 1.00 83.56 841 PHE A C 1
ATOM 6676 O O . PHE A 1 841 ? 27.233 36.755 -77.544 1.00 83.56 841 PHE A O 1
ATOM 6683 N N . LEU A 1 842 ? 25.203 35.966 -77.035 1.00 85.75 842 LEU A N 1
ATOM 6684 C CA . LEU A 1 842 ? 24.465 37.120 -77.554 1.00 85.75 842 LEU A CA 1
ATOM 6685 C C . LEU A 1 842 ? 24.574 38.373 -76.664 1.00 85.75 842 LEU A C 1
ATOM 6687 O O . LEU A 1 842 ? 24.573 39.488 -77.184 1.00 85.75 842 LEU A O 1
ATOM 6691 N N . GLU A 1 843 ? 24.635 38.204 -75.342 1.00 79.31 843 GLU A N 1
ATOM 6692 C CA . GLU A 1 843 ? 24.605 39.311 -74.369 1.00 79.31 843 GLU A CA 1
ATOM 6693 C C . GLU A 1 843 ? 26.007 39.762 -73.917 1.00 79.31 843 GLU A C 1
ATOM 6695 O O . GLU A 1 843 ? 26.181 40.877 -73.419 1.00 79.31 843 GLU A O 1
ATOM 6700 N N . ARG A 1 844 ? 27.025 38.919 -74.119 1.00 75.38 844 ARG A N 1
ATOM 6701 C CA . ARG A 1 844 ? 28.427 39.175 -73.760 1.00 75.38 844 ARG A CA 1
ATOM 6702 C C . ARG A 1 844 ? 29.099 40.267 -74.597 1.00 75.38 844 ARG A C 1
ATOM 6704 O O . ARG A 1 844 ? 28.990 40.292 -75.817 1.00 75.38 844 ARG A O 1
ATOM 6711 N N . GLY A 1 845 ? 29.907 41.115 -73.955 1.00 69.56 845 GLY A N 1
ATOM 6712 C CA . GLY A 1 845 ? 30.696 42.154 -74.639 1.00 69.56 845 GLY A CA 1
ATOM 6713 C C . GLY A 1 845 ? 31.844 41.613 -75.509 1.00 69.56 845 GLY A C 1
ATOM 6714 O O . GLY A 1 845 ? 32.200 42.239 -76.503 1.00 69.56 845 GLY A O 1
ATOM 6715 N N . ASP A 1 846 ? 32.378 40.442 -75.156 1.00 72.31 846 ASP A N 1
ATOM 6716 C CA . ASP A 1 846 ? 33.327 39.627 -75.931 1.00 72.31 846 ASP A CA 1
ATOM 6717 C C . ASP A 1 846 ? 32.630 38.561 -76.806 1.00 72.31 846 ASP A C 1
ATOM 6719 O O . ASP A 1 846 ? 33.285 37.723 -77.423 1.00 72.31 846 ASP A O 1
ATOM 6723 N N . GLY A 1 847 ? 31.294 38.584 -76.847 1.00 82.44 847 GLY A N 1
ATOM 6724 C CA . GLY A 1 847 ? 30.462 37.738 -77.695 1.00 82.44 847 GLY A CA 1
ATOM 6725 C C . GLY A 1 847 ? 30.030 38.448 -78.979 1.00 82.44 847 GLY A C 1
ATOM 6726 O O . GLY A 1 847 ? 30.742 39.291 -79.531 1.00 82.44 847 GLY A O 1
ATOM 6727 N N . TRP A 1 848 ? 28.824 38.137 -79.461 1.00 88.50 848 TRP A N 1
ATOM 6728 C CA . TRP A 1 848 ? 28.317 38.632 -80.743 1.00 88.50 848 TRP A CA 1
ATOM 6729 C C . TRP A 1 848 ? 28.354 40.168 -80.922 1.00 88.50 848 TRP A C 1
ATOM 6731 O O . TRP A 1 848 ? 28.754 40.608 -82.003 1.00 88.50 848 TRP A O 1
ATOM 6741 N N . PRO A 1 849 ? 27.995 41.017 -79.933 1.00 85.50 849 PRO A N 1
ATOM 6742 C CA . PRO A 1 849 ? 28.089 42.475 -80.059 1.00 85.50 849 PRO A CA 1
ATOM 6743 C C . PRO A 1 849 ? 29.495 42.981 -80.412 1.00 85.50 849 PRO A C 1
ATOM 6745 O O . PRO A 1 849 ? 29.637 43.841 -81.279 1.00 85.50 849 PRO A O 1
ATOM 6748 N N . GLY A 1 850 ? 30.534 42.431 -79.776 1.00 85.00 850 GLY A N 1
ATOM 6749 C CA . GLY A 1 850 ? 31.923 42.797 -80.048 1.00 85.00 850 GLY A CA 1
ATOM 6750 C C . GLY A 1 850 ? 32.456 42.155 -81.332 1.00 85.00 850 GLY A C 1
ATOM 6751 O O . GLY A 1 850 ? 33.072 42.839 -82.150 1.00 85.00 850 GLY A O 1
ATOM 6752 N N . LEU A 1 851 ? 32.154 40.871 -81.553 1.00 87.62 851 LEU A N 1
ATOM 6753 C CA . LEU A 1 851 ? 32.570 40.122 -82.741 1.00 87.62 851 LEU A CA 1
ATOM 6754 C C . LEU A 1 851 ? 32.010 40.744 -84.028 1.00 87.62 851 LEU A C 1
ATOM 6756 O O . LEU A 1 851 ? 32.748 40.977 -84.983 1.00 87.62 851 LEU A O 1
ATOM 6760 N N . SER A 1 852 ? 30.711 41.060 -84.050 1.00 88.38 852 SER A N 1
ATOM 6761 C CA . SER A 1 852 ? 30.057 41.674 -85.212 1.00 88.38 852 SER A CA 1
ATOM 6762 C C . SER A 1 852 ? 30.593 43.076 -85.513 1.00 88.38 852 SER A C 1
ATOM 6764 O O . SER A 1 852 ? 30.722 43.431 -86.685 1.00 88.38 852 SER A O 1
ATOM 6766 N N . GLN A 1 853 ? 31.001 43.839 -84.491 1.00 87.06 853 GLN A N 1
ATOM 6767 C CA . GLN A 1 853 ? 31.690 45.117 -84.680 1.00 87.06 853 GLN A CA 1
ATOM 6768 C C . GLN A 1 853 ? 33.120 44.940 -85.224 1.00 87.06 853 GLN A C 1
ATOM 6770 O O . GLN A 1 853 ? 33.530 45.717 -86.087 1.00 87.06 853 GLN A O 1
ATOM 6775 N N . ALA A 1 854 ? 33.871 43.941 -84.749 1.00 86.25 854 ALA A N 1
ATOM 6776 C CA . ALA A 1 854 ? 35.238 43.663 -85.199 1.00 86.25 854 ALA A CA 1
ATOM 6777 C C . ALA A 1 854 ? 35.292 43.153 -86.652 1.00 86.25 854 ALA A C 1
ATOM 6779 O O . ALA A 1 854 ? 36.133 43.597 -87.432 1.00 86.25 854 ALA A O 1
ATOM 6780 N N . TYR A 1 855 ? 34.362 42.268 -87.022 1.00 87.06 855 TYR A N 1
ATOM 6781 C CA . TYR A 1 855 ? 34.296 41.615 -88.334 1.00 87.06 855 TYR A CA 1
ATOM 6782 C C . TYR A 1 855 ? 33.340 42.280 -89.342 1.00 87.06 855 TYR A C 1
ATOM 6784 O O . TYR A 1 855 ? 33.257 41.852 -90.491 1.00 87.06 855 TYR A O 1
ATOM 6792 N N . GLY A 1 856 ? 32.610 43.329 -88.946 1.00 85.69 856 GLY A N 1
ATOM 6793 C CA . GLY A 1 856 ? 31.658 44.030 -89.820 1.00 85.69 856 GLY A CA 1
ATOM 6794 C C . GLY A 1 856 ? 30.414 43.207 -90.185 1.00 85.69 856 GLY A C 1
ATOM 6795 O O . GLY A 1 856 ? 29.816 43.424 -91.242 1.00 85.69 856 GLY A O 1
ATOM 6796 N N . LEU A 1 857 ? 30.025 42.252 -89.336 1.00 87.81 857 LEU A N 1
ATOM 6797 C CA . LEU A 1 857 ? 28.915 41.333 -89.594 1.00 87.81 857 LEU A CA 1
ATOM 6798 C C . LEU A 1 857 ? 27.570 42.060 -89.442 1.00 87.81 857 LEU A C 1
ATOM 6800 O O . LEU A 1 857 ? 27.276 42.639 -88.400 1.00 87.81 857 LEU A O 1
ATOM 6804 N N . THR A 1 858 ? 26.734 42.005 -90.481 1.00 81.19 858 THR A N 1
ATOM 6805 C CA . THR A 1 858 ? 25.438 42.718 -90.543 1.00 81.19 858 THR A CA 1
ATOM 6806 C C . THR A 1 858 ? 24.215 41.794 -90.544 1.00 81.19 858 THR A C 1
ATOM 6808 O O . THR A 1 858 ? 23.082 42.269 -90.642 1.00 81.19 858 THR A O 1
ATOM 6811 N N . ALA A 1 859 ? 24.422 40.480 -90.420 1.00 79.12 859 ALA A N 1
ATOM 6812 C CA . ALA A 1 859 ? 23.348 39.492 -90.368 1.00 79.12 859 ALA A CA 1
ATOM 6813 C C . ALA A 1 859 ? 22.499 39.634 -89.081 1.00 79.12 859 ALA A C 1
ATOM 6815 O O . ALA A 1 859 ? 23.054 39.873 -88.003 1.00 79.12 859 ALA A O 1
ATOM 6816 N N . PRO A 1 860 ? 21.164 39.471 -89.152 1.00 79.69 860 PRO A N 1
ATOM 6817 C CA . PRO A 1 860 ? 20.299 39.527 -87.978 1.00 79.69 860 PRO A CA 1
ATOM 6818 C C . PRO A 1 860 ? 20.465 38.267 -87.117 1.00 79.69 860 PRO A C 1
ATOM 6820 O O . PRO A 1 860 ? 20.132 37.163 -87.546 1.00 79.69 860 PRO A O 1
ATOM 6823 N N . VAL A 1 861 ? 20.940 38.450 -85.886 1.00 88.62 861 VAL A N 1
ATOM 6824 C CA . VAL A 1 861 ? 21.176 37.375 -84.910 1.00 88.62 861 VAL A CA 1
ATOM 6825 C C . VAL A 1 861 ? 19.938 37.078 -84.049 1.00 88.62 861 VAL A C 1
ATOM 6827 O O . VAL A 1 861 ? 19.116 37.967 -83.806 1.00 88.62 861 VAL A O 1
ATOM 6830 N N . ARG A 1 862 ? 19.814 35.849 -83.529 1.00 90.12 862 ARG A N 1
ATOM 6831 C CA . ARG A 1 862 ? 18.894 35.506 -82.422 1.00 90.12 862 ARG A CA 1
ATOM 6832 C C . ARG A 1 862 ? 19.577 34.645 -81.361 1.00 90.12 862 ARG A C 1
ATOM 6834 O O . ARG A 1 862 ? 20.597 34.024 -81.638 1.00 90.12 862 ARG A O 1
ATOM 6841 N N . GLY A 1 863 ? 18.987 34.615 -80.166 1.00 88.44 863 GLY A N 1
ATOM 6842 C CA . GLY A 1 863 ? 19.421 33.773 -79.049 1.00 88.44 863 GLY A CA 1
ATOM 6843 C C . GLY A 1 863 ? 18.747 32.397 -79.048 1.00 88.44 863 GLY A C 1
ATOM 6844 O O . GLY A 1 863 ? 17.570 32.292 -79.405 1.00 88.44 863 GLY A O 1
ATOM 6845 N N . ILE A 1 864 ? 19.474 31.368 -78.617 1.00 85.12 864 ILE A N 1
ATOM 6846 C CA . ILE A 1 864 ? 18.976 30.013 -78.337 1.00 85.12 864 ILE A CA 1
ATOM 6847 C C . ILE A 1 864 ? 19.654 29.435 -77.077 1.00 85.12 864 ILE A C 1
ATOM 6849 O O . ILE A 1 864 ? 20.617 29.990 -76.550 1.00 85.12 864 ILE A O 1
ATOM 6853 N N . GLU A 1 865 ? 19.154 28.314 -76.561 1.00 82.31 865 GLU A N 1
ATOM 6854 C CA . GLU A 1 865 ? 19.895 27.484 -75.603 1.00 82.31 865 GLU A CA 1
ATOM 6855 C C . GLU A 1 865 ? 21.032 26.747 -76.348 1.00 82.31 865 GLU A C 1
ATOM 6857 O O . GLU A 1 865 ? 20.814 26.217 -77.439 1.00 82.31 865 GLU A O 1
ATOM 6862 N N . HIS A 1 866 ? 22.247 26.746 -75.793 1.00 77.62 866 HIS A N 1
ATOM 6863 C CA . HIS A 1 866 ? 23.470 26.308 -76.480 1.00 77.62 866 HIS A CA 1
ATOM 6864 C C . HIS A 1 866 ? 23.436 24.815 -76.878 1.00 77.62 866 HIS A C 1
ATOM 6866 O O . HIS A 1 866 ? 23.796 24.464 -78.001 1.00 77.62 866 HIS A O 1
ATOM 6872 N N . GLY A 1 867 ? 22.903 23.929 -76.030 1.00 75.12 867 GLY A N 1
ATOM 6873 C CA . GLY A 1 867 ? 22.705 22.512 -76.364 1.00 75.12 867 GLY A CA 1
ATOM 6874 C C . GLY A 1 867 ? 21.682 22.274 -77.487 1.00 75.12 867 GLY A C 1
ATOM 6875 O O . GLY A 1 867 ? 21.833 21.352 -78.296 1.00 75.12 867 GLY A O 1
ATOM 6876 N N . LEU A 1 868 ? 20.652 23.120 -77.588 1.00 80.62 868 LEU A N 1
ATOM 6877 C CA . LEU A 1 868 ? 19.697 23.115 -78.700 1.00 80.62 868 LEU A CA 1
ATOM 6878 C C . LEU A 1 868 ? 20.270 23.711 -79.997 1.00 80.62 868 LEU A C 1
ATOM 6880 O O . LEU A 1 868 ? 19.827 23.303 -81.074 1.00 80.62 868 LEU A O 1
ATOM 6884 N N . ALA A 1 869 ? 21.256 24.612 -79.924 1.00 82.69 869 ALA A N 1
ATOM 6885 C CA . ALA A 1 869 ? 21.896 25.226 -81.091 1.00 82.69 869 ALA A CA 1
ATOM 6886 C C . ALA A 1 869 ? 22.491 24.170 -82.035 1.00 82.69 869 ALA A C 1
ATOM 6888 O O . ALA A 1 869 ? 22.130 24.111 -83.214 1.00 82.69 869 ALA A O 1
ATOM 6889 N N . TYR A 1 870 ? 23.288 23.247 -81.485 1.00 80.81 870 TYR A N 1
ATOM 6890 C CA . TYR A 1 870 ? 23.854 22.097 -82.197 1.00 80.81 870 TYR A CA 1
ATOM 6891 C C . TYR A 1 870 ? 22.789 21.250 -82.925 1.00 80.81 870 TYR A C 1
ATOM 6893 O O . TYR A 1 870 ? 22.969 20.848 -84.078 1.00 80.81 870 TYR A O 1
ATOM 6901 N N . GLN A 1 871 ? 21.630 21.023 -82.295 1.00 81.12 871 GLN A N 1
ATOM 6902 C CA . GLN A 1 871 ? 20.531 20.273 -82.915 1.00 81.12 871 GLN A CA 1
ATOM 6903 C C . GLN A 1 871 ? 19.798 21.061 -84.009 1.00 81.12 871 GLN A C 1
ATOM 6905 O O . GLN A 1 871 ? 19.264 20.451 -84.939 1.00 81.12 871 GLN A O 1
ATOM 6910 N N . ALA A 1 872 ? 19.722 22.387 -83.888 1.00 82.88 872 ALA A N 1
ATOM 6911 C CA . ALA A 1 872 ? 19.102 23.259 -84.879 1.00 82.88 872 ALA A CA 1
ATOM 6912 C C . ALA A 1 872 ? 19.978 23.374 -86.135 1.00 82.88 872 ALA A C 1
ATOM 6914 O O . ALA A 1 872 ? 19.475 23.182 -87.246 1.00 82.88 872 ALA A O 1
ATOM 6915 N N . ILE A 1 873 ? 21.290 23.596 -85.969 1.00 85.19 873 ILE A N 1
ATOM 6916 C CA . ILE A 1 873 ? 22.220 23.697 -87.099 1.00 85.19 873 ILE A CA 1
ATOM 6917 C C . ILE A 1 873 ? 22.364 22.358 -87.824 1.00 85.19 873 ILE A C 1
ATOM 6919 O O . ILE A 1 873 ? 22.303 22.329 -89.049 1.00 85.19 873 ILE A O 1
ATOM 6923 N N . SER A 1 874 ? 22.413 21.227 -87.108 1.00 79.12 874 SER A N 1
ATOM 6924 C CA . SER A 1 874 ? 22.428 19.889 -87.725 1.00 79.12 874 SER A CA 1
ATOM 6925 C C . SER A 1 874 ? 21.219 19.631 -88.636 1.00 79.12 874 SER A C 1
ATOM 6927 O O . SER A 1 874 ? 21.358 19.035 -89.702 1.00 79.12 874 SER A O 1
ATOM 6929 N N . LYS A 1 875 ? 20.032 20.125 -88.262 1.00 81.06 875 LYS A N 1
ATOM 6930 C CA . LYS A 1 875 ? 18.792 19.972 -89.046 1.00 81.06 875 LYS A CA 1
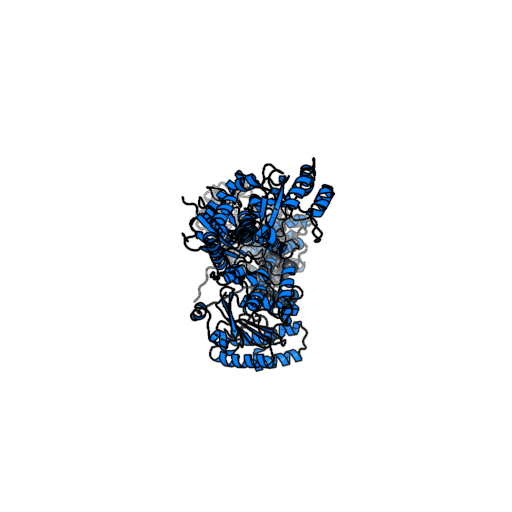ATOM 6931 C C . LYS A 1 875 ? 18.664 20.985 -90.194 1.00 81.06 875 LYS A C 1
ATOM 6933 O O . LYS A 1 875 ? 17.638 20.990 -90.869 1.00 81.06 875 LYS A O 1
ATOM 6938 N N . GLY A 1 876 ? 19.666 21.845 -90.404 1.00 79.62 876 GLY A N 1
ATOM 6939 C CA . GLY A 1 876 ? 19.635 22.920 -91.401 1.00 79.62 876 GLY A CA 1
ATOM 6940 C C . GLY A 1 876 ? 18.620 24.023 -91.081 1.00 79.62 876 GLY A C 1
ATOM 6941 O O . GLY A 1 876 ? 18.189 24.730 -91.985 1.00 79.62 876 GLY A O 1
ATOM 6942 N N . ALA A 1 877 ? 18.202 24.142 -89.814 1.00 81.62 877 ALA A N 1
ATOM 6943 C CA . ALA A 1 877 ? 17.205 25.117 -89.369 1.00 81.62 877 ALA A CA 1
ATOM 6944 C C . ALA A 1 877 ? 17.811 26.477 -88.973 1.00 81.62 877 ALA A C 1
ATOM 6946 O O . ALA A 1 877 ? 17.064 27.425 -88.759 1.00 81.62 877 ALA A O 1
ATOM 6947 N N . ILE A 1 878 ? 19.142 26.551 -88.860 1.00 88.69 878 ILE A N 1
ATOM 6948 C CA . ILE A 1 878 ? 19.959 27.767 -88.715 1.00 88.69 878 ILE A CA 1
ATOM 6949 C C . ILE A 1 878 ? 21.248 27.568 -89.533 1.00 88.69 878 ILE A C 1
ATOM 6951 O O . ILE A 1 878 ? 21.637 26.426 -89.791 1.00 88.69 878 ILE A O 1
ATOM 6955 N N . GLY A 1 879 ? 21.899 28.651 -89.961 1.00 84.75 879 GLY A N 1
ATOM 6956 C CA . GLY A 1 879 ? 23.098 28.598 -90.809 1.00 84.75 879 GLY A CA 1
ATOM 6957 C C . GLY A 1 879 ? 24.427 28.682 -90.053 1.00 84.75 879 GLY A C 1
ATOM 6958 O O . GLY A 1 879 ? 25.411 28.093 -90.501 1.00 84.75 879 GLY A O 1
ATOM 6959 N N . VAL A 1 880 ? 24.456 29.407 -88.929 1.00 91.75 880 VAL A N 1
ATOM 6960 C CA . VAL A 1 880 ? 25.671 29.730 -88.154 1.00 91.75 880 VAL A CA 1
ATOM 6961 C C . VAL A 1 880 ? 25.354 29.729 -86.654 1.00 91.75 880 VAL A C 1
ATOM 6963 O O . VAL A 1 880 ? 24.307 30.254 -86.274 1.00 91.75 880 VAL A O 1
ATOM 6966 N N . THR A 1 881 ? 26.256 29.200 -85.818 1.00 92.88 881 THR A N 1
ATOM 6967 C CA . THR A 1 881 ? 26.169 29.227 -84.339 1.00 92.88 881 THR A CA 1
ATOM 6968 C C . THR A 1 881 ? 27.537 29.448 -83.682 1.00 92.88 881 THR A C 1
ATOM 6970 O O . THR A 1 881 ? 28.573 29.196 -84.300 1.00 92.88 881 THR A O 1
ATOM 6973 N N . ASP A 1 882 ? 27.542 29.898 -82.425 1.00 90.56 882 ASP A N 1
ATOM 6974 C CA . ASP A 1 882 ? 28.680 29.767 -81.508 1.00 90.56 882 ASP A CA 1
ATOM 6975 C C . ASP A 1 882 ? 28.840 28.312 -81.042 1.00 90.56 882 ASP A C 1
ATOM 6977 O O . ASP A 1 882 ? 27.868 27.555 -80.979 1.00 90.56 882 ASP A O 1
ATOM 6981 N N . VAL A 1 883 ? 30.080 27.942 -80.724 1.00 87.62 883 VAL A N 1
ATOM 6982 C CA . VAL A 1 883 ? 30.520 26.624 -80.242 1.00 87.62 883 VAL A CA 1
ATOM 6983 C C . VAL A 1 883 ? 31.748 26.789 -79.339 1.00 87.62 883 VAL A C 1
ATOM 6985 O O . VAL A 1 883 ? 32.418 27.824 -79.401 1.00 87.62 883 VAL A O 1
ATOM 6988 N N . TYR A 1 884 ? 32.108 25.759 -78.570 1.00 85.75 884 TYR A N 1
ATOM 6989 C CA . TYR A 1 884 ? 33.450 25.649 -77.986 1.00 85.75 884 TYR A CA 1
ATOM 6990 C C . TYR A 1 884 ? 34.372 24.850 -78.913 1.00 85.75 884 TYR A C 1
ATOM 6992 O O . TYR A 1 884 ? 33.981 23.823 -79.468 1.00 85.75 884 TYR A O 1
ATOM 7000 N N . SER A 1 885 ? 35.616 25.298 -79.083 1.00 81.31 885 SER A N 1
ATOM 7001 C CA . SER A 1 885 ? 36.576 24.716 -80.036 1.00 81.31 885 SER A CA 1
ATOM 7002 C C . SER A 1 885 ? 36.921 23.239 -79.783 1.00 81.31 885 SER A C 1
ATOM 7004 O O . SER A 1 885 ? 37.339 22.556 -80.719 1.00 81.31 885 SER A O 1
ATOM 7006 N N . THR A 1 886 ? 36.732 22.719 -78.564 1.00 79.94 886 THR A N 1
ATOM 7007 C CA . THR A 1 886 ? 37.009 21.313 -78.204 1.00 79.94 886 THR A CA 1
ATOM 7008 C C . THR A 1 886 ? 35.764 20.431 -78.039 1.00 79.94 886 THR A C 1
ATOM 7010 O O . THR A 1 886 ? 35.890 19.265 -77.647 1.00 79.94 886 THR A O 1
ATOM 7013 N N . ASP A 1 887 ? 34.564 20.927 -78.362 1.00 79.06 887 ASP A N 1
ATOM 7014 C CA . ASP A 1 887 ? 33.324 20.158 -78.206 1.00 79.06 887 ASP A CA 1
ATOM 7015 C C . ASP A 1 887 ? 33.242 18.964 -79.171 1.00 79.06 887 ASP A C 1
ATOM 7017 O O . ASP A 1 887 ? 33.335 19.094 -80.392 1.00 79.06 887 ASP A O 1
ATOM 7021 N N . GLY A 1 888 ? 32.967 17.773 -78.627 1.00 70.94 888 GLY A N 1
ATOM 7022 C CA . GLY A 1 888 ? 32.789 16.555 -79.430 1.00 70.94 888 GLY A CA 1
ATOM 7023 C C . GLY A 1 888 ? 31.566 16.600 -80.362 1.00 70.94 888 GLY A C 1
ATOM 7024 O O . GLY A 1 888 ? 31.547 15.926 -81.393 1.00 70.94 888 GLY A O 1
ATOM 7025 N N . GLU A 1 889 ? 30.559 17.420 -80.040 1.00 76.69 889 GLU A N 1
ATOM 7026 C CA . GLU A 1 889 ? 29.352 17.620 -80.859 1.00 76.69 889 GLU A CA 1
ATOM 7027 C C . GLU A 1 889 ? 29.679 18.209 -82.252 1.00 76.69 889 GLU A C 1
ATOM 7029 O O . GLU A 1 889 ? 28.951 17.945 -83.211 1.00 76.69 889 GLU A O 1
ATOM 7034 N N . LEU A 1 890 ? 30.817 18.906 -82.410 1.00 80.12 890 LEU A N 1
ATOM 7035 C CA . LEU A 1 890 ? 31.325 19.381 -83.707 1.00 80.12 890 LEU A CA 1
ATOM 7036 C C . LEU A 1 890 ? 31.533 18.233 -84.705 1.00 80.12 890 LEU A C 1
ATOM 7038 O O . LEU A 1 890 ? 31.101 18.317 -85.856 1.00 80.12 890 LEU A O 1
ATOM 7042 N N . ILE A 1 891 ? 32.159 17.143 -84.246 1.00 77.25 891 ILE A N 1
ATOM 7043 C CA . ILE A 1 891 ? 32.423 15.947 -85.057 1.00 77.25 891 ILE A CA 1
ATOM 7044 C C . ILE A 1 891 ? 31.103 15.239 -85.385 1.00 77.25 891 ILE A C 1
ATOM 7046 O O . ILE A 1 891 ? 30.878 14.842 -86.527 1.00 77.25 891 ILE A O 1
ATOM 7050 N N . ARG A 1 892 ? 30.208 15.110 -84.396 1.00 73.75 892 ARG A N 1
ATOM 7051 C CA . ARG A 1 892 ? 28.920 14.407 -84.523 1.00 73.75 892 ARG A CA 1
ATOM 7052 C C . ARG A 1 892 ? 27.996 15.019 -85.579 1.00 73.75 892 ARG A C 1
ATOM 7054 O O . ARG A 1 892 ? 27.298 14.280 -86.269 1.00 73.75 892 ARG A O 1
ATOM 7061 N N . TYR A 1 893 ? 27.960 16.346 -85.673 1.00 77.75 893 TYR A N 1
ATOM 7062 C CA . TYR A 1 893 ? 27.062 17.076 -86.572 1.00 77.75 893 TYR A CA 1
ATOM 7063 C C . TYR A 1 893 ? 27.747 17.591 -87.850 1.00 77.75 893 TYR A C 1
ATOM 7065 O O . TYR A 1 893 ? 27.159 18.403 -88.564 1.00 77.75 893 TYR A O 1
ATOM 7073 N N . GLU A 1 894 ? 28.965 17.117 -88.147 1.00 82.19 894 GLU A N 1
ATOM 7074 C CA . GLU A 1 894 ? 29.790 17.533 -89.295 1.00 82.19 894 GLU A CA 1
ATOM 7075 C C . GLU A 1 894 ? 29.912 19.065 -89.424 1.00 82.19 894 GLU A C 1
ATOM 7077 O O . GLU A 1 894 ? 29.722 19.650 -90.497 1.00 82.19 894 GLU A O 1
ATOM 7082 N N . LEU A 1 895 ? 30.213 19.737 -88.311 1.00 87.69 895 LEU A N 1
ATOM 7083 C CA . LEU A 1 895 ? 30.368 21.189 -88.275 1.00 87.69 895 LEU A CA 1
ATOM 7084 C C . LEU A 1 895 ? 31.810 21.593 -88.592 1.00 87.69 895 LEU A C 1
ATOM 7086 O O . LEU A 1 895 ? 32.773 20.992 -88.123 1.00 87.69 895 LEU A O 1
ATOM 7090 N N . THR A 1 896 ? 31.955 22.634 -89.407 1.00 87.88 896 THR A N 1
ATOM 7091 C CA . THR A 1 896 ? 33.234 23.282 -89.706 1.00 87.88 896 THR A CA 1
ATOM 7092 C C . THR A 1 896 ? 33.331 24.556 -88.885 1.00 87.88 896 THR A C 1
ATOM 7094 O O . THR A 1 896 ? 32.517 25.465 -89.047 1.00 87.88 896 THR A O 1
ATOM 7097 N N . VAL A 1 897 ? 34.326 24.604 -88.002 1.00 88.50 897 VAL A N 1
ATOM 7098 C CA . VAL A 1 897 ? 34.703 25.816 -87.274 1.00 88.50 897 VAL A CA 1
ATOM 7099 C C . VAL A 1 897 ? 35.429 26.753 -88.239 1.00 88.50 897 VAL A C 1
ATOM 7101 O O . VAL A 1 897 ? 36.328 26.323 -88.963 1.00 88.50 897 VAL A O 1
ATOM 7104 N N . LEU A 1 898 ? 35.021 28.019 -88.269 1.00 89.81 898 LEU A N 1
ATOM 7105 C CA . LEU A 1 898 ? 35.646 29.060 -89.080 1.00 89.81 898 LEU A CA 1
ATOM 7106 C C . LEU A 1 898 ? 36.870 29.631 -88.357 1.00 89.81 898 LEU A C 1
ATOM 7108 O O . LEU A 1 898 ? 36.862 29.809 -87.140 1.00 89.81 898 LEU A O 1
ATOM 7112 N N . GLN A 1 899 ? 37.924 29.929 -89.113 1.00 87.19 899 GLN A N 1
ATOM 7113 C CA . GLN A 1 899 ? 39.156 30.497 -88.578 1.00 87.19 899 GLN A CA 1
ATOM 7114 C C . GLN A 1 899 ? 38.939 31.950 -88.125 1.00 87.19 899 GLN A C 1
ATOM 7116 O O . GLN A 1 899 ? 38.542 32.785 -88.930 1.00 87.19 899 GLN A O 1
ATOM 7121 N N . ASP A 1 900 ? 39.261 32.251 -86.865 1.00 85.88 900 ASP A N 1
ATOM 7122 C CA . ASP A 1 900 ? 39.363 33.614 -86.324 1.00 85.88 900 ASP A CA 1
ATOM 7123 C C . ASP A 1 900 ? 40.660 34.267 -86.837 1.00 85.88 900 ASP A C 1
ATOM 7125 O O . ASP A 1 900 ? 41.746 34.043 -86.300 1.00 85.88 900 ASP A O 1
ATOM 7129 N N . GLU A 1 901 ? 40.578 35.017 -87.939 1.00 87.12 901 GLU A N 1
ATOM 7130 C CA . GLU A 1 901 ? 41.752 35.614 -88.588 1.00 87.12 901 GLU A CA 1
ATOM 7131 C C . GLU A 1 901 ? 42.313 36.862 -87.878 1.00 87.12 901 GLU A C 1
ATOM 7133 O O . GLU A 1 901 ? 43.397 37.330 -88.235 1.00 87.12 901 GLU A O 1
ATOM 7138 N N . LEU A 1 902 ? 41.600 37.390 -86.876 1.00 83.94 902 LEU A N 1
ATOM 7139 C CA . LEU A 1 902 ? 42.003 38.545 -86.067 1.00 83.94 902 LEU A CA 1
ATOM 7140 C C . LEU A 1 902 ? 42.532 38.171 -84.669 1.00 83.94 902 LEU A C 1
ATOM 7142 O O . LEU A 1 902 ? 42.978 39.077 -83.965 1.00 83.94 902 LEU A O 1
ATOM 7146 N N . ASP A 1 903 ? 42.514 36.885 -84.277 1.00 77.81 903 ASP A N 1
ATOM 7147 C CA . ASP A 1 903 ? 42.841 36.416 -82.910 1.00 77.81 903 ASP A CA 1
ATOM 7148 C C . ASP A 1 903 ? 41.980 37.155 -81.857 1.00 77.81 903 ASP A C 1
ATOM 7150 O O . ASP A 1 903 ? 42.472 37.640 -80.837 1.00 77.81 903 ASP A O 1
ATOM 7154 N N . TYR A 1 904 ? 40.686 37.308 -82.170 1.00 82.12 904 TYR A N 1
ATOM 7155 C CA . TYR A 1 904 ? 39.703 38.056 -81.387 1.00 82.12 904 TYR A CA 1
ATOM 7156 C C . TYR A 1 904 ? 39.353 37.353 -80.070 1.00 82.12 904 TYR A C 1
ATOM 7158 O O . TYR A 1 904 ? 39.222 38.013 -79.035 1.00 82.12 904 TYR A O 1
ATOM 7166 N N . PHE A 1 905 ? 39.195 36.026 -80.090 1.00 81.38 905 PHE A N 1
ATOM 7167 C CA . PHE A 1 905 ? 38.813 35.277 -78.896 1.00 81.38 905 PHE A CA 1
ATOM 7168 C C . PHE A 1 905 ? 39.997 35.068 -77.930 1.00 81.38 905 PHE A C 1
ATOM 7170 O O . PHE A 1 905 ? 41.113 34.765 -78.364 1.00 81.38 905 PHE A O 1
ATOM 7177 N N . PRO A 1 906 ? 39.795 35.176 -76.598 1.00 72.50 906 PRO A N 1
ATOM 7178 C CA . PRO A 1 906 ? 40.869 34.943 -75.638 1.00 72.50 906 PRO A CA 1
ATOM 7179 C C . PRO A 1 906 ? 41.350 33.487 -75.667 1.00 72.50 906 PRO A C 1
ATOM 7181 O O . PRO A 1 906 ? 40.623 32.571 -76.058 1.00 72.50 906 PRO A O 1
ATOM 7184 N N . ARG A 1 907 ? 42.588 33.258 -75.220 1.00 79.31 907 ARG A N 1
ATOM 7185 C CA . ARG A 1 907 ? 43.217 31.931 -75.245 1.00 79.31 907 ARG A CA 1
ATOM 7186 C C . ARG A 1 907 ? 43.114 31.247 -73.880 1.00 79.31 907 ARG A C 1
ATOM 7188 O O . ARG A 1 907 ? 43.504 31.808 -72.857 1.00 79.31 907 ARG A O 1
ATOM 7195 N N . TYR A 1 908 ? 42.622 30.016 -73.888 1.00 83.62 908 TYR A N 1
ATOM 7196 C CA . TYR A 1 908 ? 42.340 29.183 -72.723 1.00 83.62 908 TYR A CA 1
ATOM 7197 C C . TYR A 1 908 ? 43.043 27.831 -72.904 1.00 83.62 908 TYR A C 1
ATOM 7199 O O . TYR A 1 908 ? 42.420 26.802 -73.171 1.00 83.62 908 TYR A O 1
ATOM 7207 N N . TYR A 1 909 ? 44.370 27.840 -72.772 1.00 88.12 909 TYR A N 1
ATOM 7208 C CA . TYR A 1 909 ? 45.169 26.616 -72.795 1.00 88.12 909 TYR A CA 1
ATOM 7209 C C . TYR A 1 909 ? 45.056 25.887 -71.456 1.00 88.12 909 TYR A C 1
ATOM 7211 O O . TYR A 1 909 ? 45.255 26.491 -70.400 1.00 88.12 909 TYR A O 1
ATOM 7219 N N . ALA A 1 910 ? 44.739 24.594 -71.495 1.00 90.25 910 ALA A N 1
ATOM 7220 C CA . ALA A 1 910 ? 44.644 23.760 -70.300 1.00 90.25 910 ALA A CA 1
ATOM 7221 C C . ALA A 1 910 ? 46.033 23.342 -69.792 1.00 90.25 910 ALA A C 1
ATOM 7223 O O . ALA A 1 910 ? 46.876 22.899 -70.573 1.00 90.25 910 ALA A O 1
ATOM 7224 N N . ALA A 1 911 ? 46.259 23.414 -68.480 1.00 92.00 911 ALA A N 1
ATOM 7225 C CA . ALA A 1 911 ? 47.499 23.003 -67.824 1.00 92.00 911 ALA A CA 1
ATOM 7226 C C . ALA A 1 911 ? 47.233 22.407 -66.424 1.00 92.00 911 ALA A C 1
ATOM 7228 O O . ALA A 1 911 ? 46.219 22.729 -65.796 1.00 92.00 911 ALA A O 1
ATOM 7229 N N . PRO A 1 912 ? 48.133 21.566 -65.878 1.00 93.56 912 PRO A N 1
ATOM 7230 C CA . PRO A 1 912 ? 48.067 21.168 -64.476 1.00 93.56 912 PRO A CA 1
ATOM 7231 C C . PRO A 1 912 ? 48.389 22.363 -63.567 1.00 93.56 912 PRO A C 1
ATOM 7233 O O . PRO A 1 912 ? 49.502 22.897 -63.610 1.00 93.56 912 PRO A O 1
ATOM 7236 N N . LEU A 1 913 ? 47.444 22.743 -62.705 1.00 94.25 913 LEU A N 1
ATOM 7237 C CA . LEU A 1 913 ? 47.697 23.628 -61.570 1.00 94.25 913 LEU A CA 1
ATOM 7238 C C . LEU A 1 913 ? 47.953 22.754 -60.337 1.00 94.25 913 LEU A C 1
ATOM 7240 O O . LEU A 1 913 ? 47.154 21.877 -59.992 1.00 94.25 913 LEU A O 1
ATOM 7244 N N . VAL A 1 914 ? 49.098 22.966 -59.692 1.00 93.69 914 VAL A N 1
ATOM 7245 C CA . VAL A 1 914 ? 49.599 22.107 -58.612 1.00 93.69 914 VAL A CA 1
ATOM 7246 C C . VAL A 1 914 ? 50.009 22.924 -57.395 1.00 93.69 914 VAL A C 1
ATOM 7248 O O . VAL A 1 914 ? 50.378 24.094 -57.506 1.00 93.69 914 VAL A O 1
ATOM 7251 N N . GLN A 1 915 ? 50.013 22.295 -56.221 1.00 89.38 915 GLN A N 1
ATOM 7252 C CA . GLN A 1 915 ? 50.722 22.861 -55.075 1.00 89.38 915 GLN A CA 1
ATOM 7253 C C . GLN A 1 915 ? 52.246 22.808 -55.298 1.00 89.38 915 GLN A C 1
ATOM 7255 O O . GLN A 1 915 ? 52.785 21.873 -55.903 1.00 89.38 915 GLN A O 1
ATOM 7260 N N . GLN A 1 916 ? 52.977 23.771 -54.736 1.00 83.19 916 GLN A N 1
ATOM 7261 C CA . GLN A 1 916 ? 54.446 23.748 -54.669 1.00 83.19 916 GLN A CA 1
ATOM 7262 C C . GLN A 1 916 ? 54.977 22.584 -53.812 1.00 83.19 916 GLN A C 1
ATOM 7264 O O . GLN A 1 916 ? 56.102 22.133 -54.002 1.00 83.19 916 GLN A O 1
ATOM 7269 N N . THR A 1 917 ? 54.141 22.044 -52.922 1.00 79.38 917 THR A N 1
ATOM 7270 C CA . THR A 1 917 ? 54.400 20.852 -52.098 1.00 79.38 917 THR A CA 1
ATOM 7271 C C . THR A 1 917 ? 54.244 19.522 -52.847 1.00 79.38 917 THR A C 1
ATOM 7273 O O . THR A 1 917 ? 54.642 18.487 -52.306 1.00 79.38 917 THR A O 1
ATOM 7276 N N . LEU A 1 918 ? 53.674 19.511 -54.063 1.00 86.31 918 LEU A N 1
ATOM 7277 C CA . LEU A 1 918 ? 53.479 18.281 -54.838 1.00 86.31 918 LEU A CA 1
ATOM 7278 C C . LEU A 1 918 ? 54.839 17.588 -55.075 1.00 86.31 918 LEU A C 1
ATOM 7280 O O . LEU A 1 918 ? 55.761 18.260 -55.542 1.00 86.31 918 LEU A O 1
ATOM 7284 N N . PRO A 1 919 ? 54.993 16.273 -54.810 1.00 81.31 919 PRO A N 1
ATOM 7285 C CA . PRO A 1 919 ? 56.281 15.591 -54.928 1.00 81.31 919 PRO A CA 1
ATOM 7286 C C . PRO A 1 919 ? 56.931 15.757 -56.305 1.00 81.31 919 PRO A C 1
ATOM 7288 O O . PRO A 1 919 ? 56.268 15.602 -57.330 1.00 81.31 919 PRO A O 1
ATOM 7291 N N . GLN A 1 920 ? 58.246 15.998 -56.341 1.00 79.06 920 GLN A N 1
ATOM 7292 C CA . GLN A 1 920 ? 58.960 16.267 -57.595 1.00 79.06 920 GLN A CA 1
ATOM 7293 C C . GLN A 1 920 ? 58.790 15.144 -58.630 1.00 79.06 920 GLN A C 1
ATOM 7295 O O . GLN A 1 920 ? 58.493 15.435 -59.778 1.00 79.06 920 GLN A O 1
ATOM 7300 N N . GLY A 1 921 ? 58.808 13.869 -58.224 1.00 79.12 921 GLY A N 1
ATOM 7301 C CA . GLY A 1 921 ? 58.546 12.752 -59.145 1.00 79.12 921 GLY A CA 1
ATOM 7302 C C . GLY A 1 921 ? 57.142 12.749 -59.777 1.00 79.12 921 GLY A C 1
ATOM 7303 O O . GLY A 1 921 ? 56.974 12.216 -60.871 1.00 79.12 921 GLY A O 1
ATOM 7304 N N . ALA A 1 922 ? 56.143 13.371 -59.138 1.00 83.31 922 ALA A N 1
ATOM 7305 C CA . ALA A 1 922 ? 54.823 13.585 -59.734 1.00 83.31 922 ALA A CA 1
ATOM 7306 C C . ALA A 1 922 ? 54.836 14.776 -60.711 1.00 83.31 922 ALA A C 1
ATOM 7308 O O . ALA A 1 922 ? 54.270 14.688 -61.796 1.00 83.31 922 ALA A O 1
ATOM 7309 N N . ARG A 1 923 ? 55.544 15.862 -60.373 1.00 87.00 923 ARG A N 1
ATOM 7310 C CA . ARG A 1 923 ? 55.770 17.018 -61.265 1.00 87.00 923 ARG A CA 1
ATOM 7311 C C . ARG A 1 923 ? 56.504 16.602 -62.546 1.00 87.00 923 ARG A C 1
ATOM 7313 O O . ARG A 1 923 ? 56.065 16.925 -63.648 1.00 87.00 923 ARG A O 1
ATOM 7320 N N . ASP A 1 924 ? 57.569 15.819 -62.395 1.00 83.38 924 ASP A N 1
ATOM 7321 C CA . ASP A 1 924 ? 58.381 15.280 -63.487 1.00 83.38 924 ASP A CA 1
ATOM 7322 C C . ASP A 1 924 ? 57.561 14.323 -64.367 1.00 83.38 924 ASP A C 1
ATOM 7324 O O . ASP A 1 924 ? 57.641 14.394 -65.592 1.00 83.38 924 ASP A O 1
ATOM 7328 N N . ALA A 1 925 ? 56.716 13.474 -63.767 1.00 83.81 925 ALA A N 1
ATOM 7329 C CA . ALA A 1 925 ? 55.788 12.616 -64.504 1.00 83.81 925 ALA A CA 1
ATOM 7330 C C . ALA A 1 925 ? 54.803 13.423 -65.367 1.00 83.81 925 ALA A C 1
ATOM 7332 O O . ALA A 1 925 ? 54.630 13.108 -66.542 1.00 83.81 925 ALA A O 1
ATOM 7333 N N . LEU A 1 926 ? 54.204 14.485 -64.817 1.00 88.75 926 LEU A N 1
ATOM 7334 C CA . LEU A 1 926 ? 53.248 15.340 -65.533 1.00 88.75 926 LEU A CA 1
ATOM 7335 C C . LEU A 1 926 ? 53.875 16.122 -66.694 1.00 88.75 926 LEU A C 1
ATOM 7337 O O . LEU A 1 926 ? 53.177 16.435 -67.657 1.00 88.75 926 LEU A O 1
ATOM 7341 N N . SER A 1 927 ? 55.185 16.392 -66.650 1.00 83.69 927 SER A N 1
ATOM 7342 C CA . SER A 1 927 ? 55.895 17.096 -67.730 1.00 83.69 927 SER A CA 1
ATOM 7343 C C . SER A 1 927 ? 55.820 16.385 -69.091 1.00 83.69 927 SER A C 1
ATOM 7345 O O . SER A 1 927 ? 55.918 17.044 -70.124 1.00 83.69 927 SER A O 1
ATOM 7347 N N . VAL A 1 928 ? 55.572 15.069 -69.095 1.00 84.00 928 VAL A N 1
ATOM 7348 C CA . VAL A 1 928 ? 55.415 14.234 -70.301 1.00 84.00 928 VAL A CA 1
ATOM 7349 C C . VAL A 1 928 ? 54.174 14.611 -71.121 1.00 84.00 928 VAL A C 1
ATOM 7351 O O . VAL A 1 928 ? 54.144 14.352 -72.316 1.00 84.00 928 VAL A O 1
ATOM 7354 N N . LEU A 1 929 ? 53.166 15.249 -70.516 1.00 85.25 929 LEU A N 1
ATOM 7355 C CA . LEU A 1 929 ? 51.928 15.657 -71.195 1.00 85.25 929 LEU A CA 1
ATOM 7356 C C . LEU A 1 929 ? 52.019 17.044 -71.866 1.00 85.25 929 LEU A C 1
ATOM 7358 O O . LEU A 1 929 ? 51.043 17.504 -72.458 1.00 85.25 929 LEU A O 1
ATOM 7362 N N . ALA A 1 930 ? 53.159 17.732 -71.757 1.00 87.44 930 ALA A N 1
ATOM 7363 C CA . ALA A 1 930 ? 53.327 19.104 -72.231 1.00 87.44 930 ALA A CA 1
ATOM 7364 C C . ALA A 1 930 ? 53.277 19.208 -73.768 1.00 87.44 930 ALA A C 1
ATOM 7366 O O . ALA A 1 930 ? 54.148 18.675 -74.453 1.00 87.44 930 ALA A O 1
ATOM 7367 N N . ASN A 1 931 ? 52.308 19.958 -74.301 1.00 85.06 931 ASN A N 1
ATOM 7368 C CA . ASN A 1 931 ? 52.056 20.142 -75.738 1.00 85.06 931 ASN A CA 1
ATOM 7369 C C . ASN A 1 931 ? 51.837 18.837 -76.539 1.00 85.06 931 ASN A C 1
ATOM 7371 O O . ASN A 1 931 ? 52.246 18.743 -77.697 1.00 85.06 931 ASN A O 1
ATOM 7375 N N . VAL A 1 932 ? 51.200 17.830 -75.930 1.00 84.25 932 VAL A N 1
ATOM 7376 C CA . VAL A 1 932 ? 50.932 16.512 -76.544 1.00 84.25 932 VAL A CA 1
ATOM 7377 C C . VAL A 1 932 ? 49.480 16.350 -77.024 1.00 84.25 932 VAL A C 1
ATOM 7379 O O . VAL A 1 932 ? 49.222 15.590 -77.955 1.00 84.25 932 VAL A O 1
ATOM 7382 N N . ILE A 1 933 ? 48.522 17.067 -76.431 1.00 85.69 933 ILE A N 1
ATOM 7383 C CA . ILE A 1 933 ? 47.104 17.038 -76.818 1.00 85.69 933 ILE A CA 1
ATOM 7384 C C . ILE A 1 933 ? 46.827 18.222 -77.747 1.00 85.69 933 ILE A C 1
ATOM 7386 O O . ILE A 1 933 ? 46.964 19.367 -77.330 1.00 85.69 933 ILE A O 1
ATOM 7390 N N . SER A 1 934 ? 46.407 17.957 -78.985 1.00 85.38 934 SER A N 1
ATOM 7391 C CA . SER A 1 934 ? 45.885 18.972 -79.912 1.00 85.38 934 SER A CA 1
ATOM 7392 C C . SER A 1 934 ? 44.366 19.138 -79.784 1.00 85.38 934 SER A C 1
ATOM 7394 O O . SER A 1 934 ? 43.687 18.259 -79.251 1.00 85.38 934 SER A O 1
ATOM 7396 N N . ASP A 1 935 ? 43.811 20.225 -80.329 1.00 79.50 935 ASP A N 1
ATOM 7397 C CA . ASP A 1 935 ? 42.362 20.493 -80.312 1.00 79.50 935 ASP A CA 1
ATOM 7398 C C . ASP A 1 935 ? 41.550 19.318 -80.895 1.00 79.50 935 ASP A C 1
ATOM 7400 O O . ASP A 1 935 ? 40.620 18.821 -80.262 1.00 79.50 935 ASP A O 1
ATOM 7404 N N . GLU A 1 936 ? 41.958 18.791 -82.057 1.00 80.38 936 GLU A N 1
ATOM 7405 C CA . GLU A 1 936 ? 41.315 17.637 -82.711 1.00 80.38 936 GLU A CA 1
ATOM 7406 C C . GLU A 1 936 ? 41.440 16.343 -81.879 1.00 80.38 936 GLU A C 1
ATOM 7408 O O . GLU A 1 936 ? 40.556 15.482 -81.914 1.00 80.38 936 GLU A O 1
ATOM 7413 N N . ALA A 1 937 ? 42.522 16.185 -81.106 1.00 82.19 937 ALA A N 1
ATOM 7414 C CA . ALA A 1 937 ? 42.656 15.072 -80.170 1.00 82.19 937 ALA A CA 1
ATOM 7415 C C . ALA A 1 937 ? 41.690 15.239 -78.986 1.00 82.19 937 ALA A C 1
ATOM 7417 O O . ALA A 1 937 ? 40.979 14.292 -78.650 1.00 82.19 937 ALA A O 1
ATOM 7418 N N . MET A 1 938 ? 41.593 16.438 -78.403 1.00 86.19 938 MET A N 1
ATOM 7419 C CA . MET A 1 938 ? 40.680 16.708 -77.288 1.00 86.19 938 MET A CA 1
ATOM 7420 C C . MET A 1 938 ? 39.208 16.554 -77.705 1.00 86.19 938 MET A C 1
ATOM 7422 O O . MET A 1 938 ? 38.452 15.885 -77.001 1.00 86.19 938 MET A O 1
ATOM 7426 N N . GLN A 1 939 ? 38.821 17.032 -78.896 1.00 81.62 939 GLN A N 1
ATOM 7427 C CA . GLN A 1 939 ? 37.497 16.776 -79.486 1.00 81.62 939 GLN A CA 1
ATOM 7428 C C . GLN A 1 939 ? 37.178 15.274 -79.555 1.00 81.62 939 GLN A C 1
ATOM 7430 O O . GLN A 1 939 ? 36.092 14.853 -79.153 1.00 81.62 939 GLN A O 1
ATOM 7435 N N . LYS A 1 940 ? 38.122 14.444 -80.023 1.00 81.81 940 LYS A N 1
ATOM 7436 C CA . LYS A 1 940 ? 37.947 12.983 -80.124 1.00 81.81 940 LYS A CA 1
ATOM 7437 C C . LYS A 1 940 ? 37.852 12.301 -78.759 1.00 81.81 940 LYS A C 1
ATOM 7439 O O . LYS A 1 940 ? 37.046 11.388 -78.601 1.00 81.81 940 LYS A O 1
ATOM 7444 N N . LEU A 1 941 ? 38.617 12.748 -77.762 1.00 83.44 941 LEU A N 1
ATOM 7445 C CA . LEU A 1 941 ? 38.519 12.228 -76.393 1.00 83.44 941 LEU A CA 1
ATOM 7446 C C . LEU A 1 941 ? 37.181 12.625 -75.737 1.00 83.44 941 LEU A C 1
ATOM 7448 O O . LEU A 1 941 ? 36.519 11.773 -75.143 1.00 83.44 941 LEU A O 1
ATOM 7452 N N . ASN A 1 942 ? 36.735 13.875 -75.909 1.00 77.62 942 ASN A N 1
ATOM 7453 C CA . ASN A 1 942 ? 35.411 14.337 -75.477 1.00 77.62 942 ASN A CA 1
ATOM 7454 C C . ASN A 1 942 ? 34.293 13.511 -76.152 1.00 77.62 942 ASN A C 1
ATOM 7456 O O . ASN A 1 942 ? 33.402 12.994 -75.473 1.00 77.62 942 ASN A O 1
ATOM 7460 N N . ALA A 1 943 ? 34.376 13.303 -77.470 1.00 76.19 943 ALA A N 1
ATOM 7461 C CA . ALA A 1 943 ? 33.441 12.484 -78.245 1.00 76.19 943 ALA A CA 1
ATOM 7462 C C . ALA A 1 943 ? 33.402 11.007 -77.795 1.00 76.19 943 ALA A C 1
ATOM 7464 O O . ALA A 1 943 ? 32.324 10.415 -77.721 1.00 76.19 943 ALA A O 1
ATOM 7465 N N . ALA A 1 944 ? 34.547 10.417 -77.434 1.00 75.50 944 ALA A N 1
ATOM 7466 C CA . ALA A 1 944 ? 34.632 9.035 -76.957 1.00 75.50 944 ALA A CA 1
ATOM 7467 C C . ALA A 1 944 ? 33.884 8.807 -75.627 1.00 75.50 944 ALA A C 1
ATOM 7469 O O . ALA A 1 944 ? 33.305 7.739 -75.420 1.00 75.50 944 ALA A O 1
ATOM 7470 N N . VAL A 1 945 ? 33.838 9.809 -74.739 1.00 71.56 945 VAL A N 1
ATOM 7471 C CA . VAL A 1 945 ? 33.001 9.743 -73.528 1.00 71.56 945 VAL A CA 1
ATOM 7472 C C . VAL A 1 945 ? 31.518 9.898 -73.871 1.00 71.56 945 VAL A C 1
ATOM 7474 O O . VAL A 1 945 ? 30.693 9.125 -73.388 1.00 71.56 945 VAL A O 1
ATOM 7477 N N . VAL A 1 946 ? 31.163 10.896 -74.689 1.00 61.44 946 VAL A N 1
ATOM 7478 C CA . VAL A 1 946 ? 29.756 11.295 -74.893 1.00 61.44 946 VAL A CA 1
ATOM 7479 C C . VAL A 1 946 ? 28.995 10.355 -75.837 1.00 61.44 946 VAL A C 1
ATOM 7481 O O . VAL A 1 946 ? 27.814 10.103 -75.604 1.00 61.44 946 VAL A O 1
ATOM 7484 N N . PHE A 1 947 ? 29.638 9.816 -76.880 1.00 63.03 947 PHE A N 1
ATOM 7485 C CA . PHE A 1 947 ? 28.960 9.017 -77.917 1.00 63.03 947 PHE A CA 1
ATOM 7486 C C . PHE A 1 947 ? 29.326 7.533 -77.891 1.00 63.03 947 PHE A C 1
ATOM 7488 O O . PHE A 1 947 ? 28.459 6.692 -78.112 1.00 63.03 947 PHE A O 1
ATOM 7495 N N . GLU A 1 948 ? 30.587 7.195 -77.605 1.00 63.72 948 GLU A N 1
ATOM 7496 C CA . GLU A 1 948 ? 31.020 5.791 -77.497 1.00 63.72 948 GLU A CA 1
ATOM 7497 C C . GLU A 1 948 ? 30.783 5.209 -76.091 1.00 63.72 948 GLU A C 1
ATOM 7499 O O . GLU A 1 948 ? 31.021 4.024 -75.865 1.00 63.72 948 GLU A O 1
ATOM 7504 N N . GLY A 1 949 ? 30.320 6.032 -75.139 1.00 57.88 949 GLY A N 1
ATOM 7505 C CA . GLY A 1 949 ? 29.980 5.627 -73.772 1.00 57.88 949 GLY A CA 1
ATOM 7506 C C . GLY A 1 949 ? 31.172 5.171 -72.925 1.00 57.88 949 GLY A C 1
ATOM 7507 O O . GLY A 1 949 ? 30.976 4.586 -71.858 1.00 57.88 949 GLY A O 1
ATOM 7508 N N . LYS A 1 950 ? 32.407 5.406 -73.387 1.00 70.19 950 LYS A N 1
ATOM 7509 C CA . LYS A 1 950 ? 33.626 4.986 -72.690 1.00 70.19 950 LYS A CA 1
ATOM 7510 C C . LYS A 1 950 ? 33.791 5.781 -71.400 1.00 70.19 950 LYS A C 1
ATOM 7512 O O . LYS A 1 950 ? 33.578 6.993 -71.361 1.00 70.19 950 LYS A O 1
ATOM 7517 N N . SER A 1 951 ? 34.213 5.111 -70.332 1.00 73.38 951 SER A N 1
ATOM 7518 C CA . SER A 1 951 ? 34.470 5.797 -69.068 1.00 73.38 951 SER A CA 1
ATOM 7519 C C . SER A 1 951 ? 35.649 6.764 -69.208 1.00 73.38 951 SER A C 1
ATOM 7521 O O . SER A 1 951 ? 36.578 6.525 -69.982 1.00 73.38 951 SER A O 1
ATOM 7523 N N . PHE A 1 952 ? 35.654 7.830 -68.406 1.00 77.00 952 PHE A N 1
ATOM 7524 C CA . PHE A 1 952 ? 36.780 8.770 -68.314 1.00 77.00 952 PHE A CA 1
ATOM 7525 C C . PHE A 1 952 ? 38.121 8.043 -68.125 1.00 77.00 952 PHE A C 1
ATOM 7527 O O . PHE A 1 952 ? 39.117 8.415 -68.740 1.00 77.00 952 PHE A O 1
ATOM 7534 N N . ALA A 1 953 ? 38.117 6.951 -67.352 1.00 74.00 953 ALA A N 1
ATOM 7535 C CA . ALA A 1 953 ? 39.290 6.121 -67.133 1.00 74.00 953 ALA A CA 1
ATOM 7536 C C . ALA A 1 953 ? 39.729 5.349 -68.393 1.00 74.00 953 ALA A C 1
ATOM 7538 O O . ALA A 1 953 ? 40.919 5.299 -68.690 1.00 74.00 953 ALA A O 1
ATOM 7539 N N . GLN A 1 954 ? 38.791 4.786 -69.161 1.00 74.06 954 GLN A N 1
ATOM 7540 C CA . GLN A 1 954 ? 39.086 4.088 -70.420 1.00 74.06 954 GLN A CA 1
ATOM 7541 C C . GLN A 1 954 ? 39.595 5.047 -71.505 1.00 74.06 954 GLN A C 1
ATOM 7543 O O . GLN A 1 954 ? 40.522 4.709 -72.238 1.00 74.06 954 GLN A O 1
ATOM 7548 N N . VAL A 1 955 ? 39.015 6.248 -71.594 1.00 81.00 955 VAL A N 1
ATOM 7549 C CA . VAL A 1 955 ? 39.446 7.289 -72.541 1.00 81.00 955 VAL A CA 1
ATOM 7550 C C . VAL A 1 955 ? 40.844 7.801 -72.187 1.00 81.00 955 VAL A C 1
ATOM 7552 O O . VAL A 1 955 ? 41.693 7.909 -73.069 1.00 81.00 955 VAL A O 1
ATOM 7555 N N . ALA A 1 956 ? 41.126 8.021 -70.900 1.00 82.38 956 ALA A N 1
ATOM 7556 C CA . ALA A 1 956 ? 42.456 8.392 -70.426 1.00 82.38 956 ALA A CA 1
ATOM 7557 C C . ALA A 1 956 ? 43.514 7.304 -70.672 1.00 82.38 956 ALA A C 1
ATOM 7559 O O . ALA A 1 956 ? 44.596 7.610 -71.168 1.00 82.38 956 ALA A O 1
ATOM 7560 N N . SER A 1 957 ? 43.194 6.039 -70.388 1.00 79.44 957 SER A N 1
ATOM 7561 C CA . SER A 1 957 ? 44.080 4.898 -70.651 1.00 79.44 957 SER A CA 1
ATOM 7562 C C . SER A 1 957 ? 44.403 4.750 -72.138 1.00 79.44 957 SER A C 1
ATOM 7564 O O . SER A 1 957 ? 45.571 4.620 -72.503 1.00 79.44 957 SER A O 1
ATOM 7566 N N . GLY A 1 958 ? 43.384 4.832 -73.004 1.00 81.31 958 GLY A N 1
ATOM 7567 C CA . GLY A 1 958 ? 43.553 4.780 -74.457 1.00 81.31 958 GLY A CA 1
ATOM 7568 C C . GLY A 1 958 ? 44.370 5.952 -75.005 1.00 81.31 958 GLY A C 1
ATOM 7569 O O . GLY A 1 958 ? 45.185 5.754 -75.904 1.00 81.31 958 GLY A O 1
ATOM 7570 N N . PHE A 1 959 ? 44.214 7.152 -74.434 1.00 85.00 959 PHE A N 1
ATOM 7571 C CA . PHE A 1 959 ? 45.067 8.293 -74.763 1.00 85.00 959 PHE A CA 1
ATOM 7572 C C . PHE A 1 959 ? 46.522 8.064 -74.331 1.00 85.00 959 PHE A C 1
ATOM 7574 O O . PHE A 1 959 ? 47.426 8.203 -75.151 1.00 85.00 959 PHE A O 1
ATOM 7581 N N . LEU A 1 960 ? 46.761 7.660 -73.081 1.00 83.44 960 LEU A N 1
ATOM 7582 C CA . LEU A 1 960 ? 48.110 7.410 -72.562 1.00 83.44 960 LEU A CA 1
ATOM 7583 C C . LEU A 1 960 ? 48.833 6.305 -73.353 1.00 83.44 960 LEU A C 1
ATOM 7585 O O . LEU A 1 960 ? 49.999 6.466 -73.712 1.00 83.44 960 LEU A O 1
ATOM 7589 N N . ALA A 1 961 ? 48.121 5.243 -73.736 1.00 81.69 961 ALA A N 1
ATOM 7590 C CA . ALA A 1 961 ? 48.651 4.197 -74.608 1.00 81.69 961 ALA A CA 1
ATOM 7591 C C . ALA A 1 961 ? 49.007 4.705 -76.022 1.00 81.69 961 ALA A C 1
ATOM 7593 O O . ALA A 1 961 ? 49.925 4.177 -76.641 1.00 81.69 961 ALA A O 1
ATOM 7594 N N . SER A 1 962 ? 48.331 5.745 -76.531 1.00 81.31 962 SER A N 1
ATOM 7595 C CA . SER A 1 962 ? 48.650 6.361 -77.833 1.00 81.31 962 SER A CA 1
ATOM 7596 C C . SER A 1 962 ? 49.914 7.235 -77.829 1.00 81.31 962 SER A C 1
ATOM 7598 O O . SER A 1 962 ? 50.365 7.652 -78.894 1.00 81.31 962 SER A O 1
ATOM 7600 N N . ILE A 1 963 ? 50.496 7.485 -76.649 1.00 81.12 963 ILE A N 1
ATOM 7601 C CA . ILE A 1 963 ? 51.746 8.237 -76.450 1.00 81.12 963 ILE A CA 1
ATOM 7602 C C . ILE A 1 963 ? 52.827 7.376 -75.766 1.00 81.12 963 ILE A C 1
ATOM 7604 O O . ILE A 1 963 ? 53.636 7.875 -74.984 1.00 81.12 963 ILE A O 1
ATOM 7608 N N . ASP A 1 964 ? 52.809 6.067 -76.046 1.00 77.12 964 ASP A N 1
ATOM 7609 C CA . ASP A 1 964 ? 53.721 5.031 -75.531 1.00 77.12 964 ASP A CA 1
ATOM 7610 C C . ASP A 1 964 ? 53.782 4.907 -73.988 1.00 77.12 964 ASP A C 1
ATOM 7612 O O . ASP A 1 964 ? 54.735 4.361 -73.425 1.00 77.12 964 ASP A O 1
ATOM 7616 N N . VAL A 1 965 ? 52.745 5.361 -73.270 1.00 76.62 965 VAL A N 1
ATOM 7617 C CA . VAL A 1 965 ? 52.582 5.114 -71.829 1.00 76.62 965 VAL A CA 1
ATOM 7618 C C . VAL A 1 965 ? 51.627 3.936 -71.630 1.00 76.62 965 VAL A C 1
ATOM 7620 O O . VAL A 1 965 ? 50.414 4.111 -71.513 1.00 76.62 965 VAL A O 1
ATOM 7623 N N . GLU A 1 966 ? 52.172 2.718 -71.572 1.00 63.38 966 GLU A N 1
ATOM 7624 C CA . GLU A 1 966 ? 51.392 1.521 -71.230 1.00 63.38 966 GLU A CA 1
ATOM 7625 C C . GLU A 1 966 ? 50.773 1.665 -69.831 1.00 63.38 966 GLU A C 1
ATOM 7627 O O . GLU A 1 966 ? 51.468 1.666 -68.812 1.00 63.38 966 GLU A O 1
ATOM 7632 N N . THR A 1 967 ? 49.444 1.781 -69.776 1.00 56.72 967 THR A N 1
ATOM 7633 C CA . THR A 1 967 ? 48.696 1.870 -68.520 1.00 56.72 967 THR A CA 1
ATOM 7634 C C . THR A 1 967 ? 48.068 0.524 -68.179 1.00 56.72 967 THR A C 1
ATOM 7636 O O . THR A 1 967 ? 47.218 0.006 -68.903 1.00 56.72 967 THR A O 1
ATOM 7639 N N . THR A 1 968 ? 48.457 -0.065 -67.046 1.00 47.06 968 THR A N 1
ATOM 7640 C CA . THR A 1 968 ? 47.785 -1.262 -66.531 1.00 47.06 968 THR A CA 1
ATOM 7641 C C . THR A 1 968 ? 46.450 -0.878 -65.904 1.00 47.06 968 THR A C 1
ATOM 7643 O O . THR A 1 968 ? 46.359 -0.722 -64.685 1.00 47.06 968 THR A O 1
ATOM 7646 N N . VAL A 1 969 ? 45.399 -0.773 -66.721 1.00 51.47 969 VAL A N 1
ATOM 7647 C CA . VAL A 1 969 ? 44.013 -0.757 -66.228 1.00 51.47 969 VAL A CA 1
ATOM 7648 C C . VAL A 1 969 ? 43.636 -2.164 -65.760 1.00 51.47 969 VAL A C 1
ATOM 7650 O O . VAL A 1 969 ? 42.855 -2.885 -66.375 1.00 51.47 969 VAL A O 1
ATOM 7653 N N . ALA A 1 970 ? 44.187 -2.540 -64.607 1.00 46.50 970 ALA A N 1
ATOM 7654 C CA . ALA A 1 970 ? 43.338 -3.176 -63.619 1.00 46.50 970 ALA A CA 1
ATOM 7655 C C . ALA A 1 970 ? 42.223 -2.172 -63.285 1.00 46.50 970 ALA A C 1
ATOM 7657 O O . ALA A 1 970 ? 42.499 -0.975 -63.169 1.00 46.50 970 ALA A O 1
ATOM 7658 N N . GLU A 1 971 ? 40.980 -2.638 -63.144 1.00 46.28 971 GLU A N 1
ATOM 7659 C CA . GLU A 1 971 ? 39.889 -1.778 -62.671 1.00 46.28 971 GLU A CA 1
ATOM 7660 C C . GLU A 1 971 ? 40.353 -1.060 -61.395 1.00 46.28 971 GLU A C 1
ATOM 7662 O O . GLU A 1 971 ? 40.898 -1.731 -60.508 1.00 46.28 971 GLU A O 1
ATOM 7667 N N . PRO A 1 972 ? 40.239 0.282 -61.317 1.00 39.81 972 PRO A N 1
ATOM 7668 C CA . PRO A 1 972 ? 40.997 1.072 -60.358 1.00 39.81 972 PRO A CA 1
ATOM 7669 C C . PRO A 1 972 ? 40.697 0.583 -58.949 1.00 39.81 972 PRO A C 1
ATOM 7671 O O . PRO A 1 972 ? 39.575 0.716 -58.453 1.00 39.81 972 PRO A O 1
ATOM 7674 N N . SER A 1 973 ? 41.712 -0.033 -58.334 1.00 53.00 973 SER A N 1
ATOM 7675 C CA . SER A 1 973 ? 41.589 -0.681 -57.037 1.00 53.00 973 SER A CA 1
ATOM 7676 C C . SER A 1 973 ? 41.225 0.380 -56.019 1.00 53.00 973 SER A C 1
ATOM 7678 O O . SER A 1 973 ? 42.073 1.108 -55.507 1.00 53.00 973 SER A O 1
ATOM 7680 N N . MET A 1 974 ? 39.929 0.460 -55.733 1.00 54.69 974 MET A N 1
ATOM 7681 C CA . MET A 1 974 ? 39.366 1.440 -54.824 1.00 54.69 974 MET A CA 1
ATOM 7682 C C . MET A 1 974 ? 39.995 1.310 -53.431 1.00 54.69 974 MET A C 1
ATOM 7684 O O . MET A 1 974 ? 39.977 2.263 -52.676 1.00 54.69 974 MET A O 1
ATOM 7688 N N . TRP A 1 975 ? 40.582 0.156 -53.098 1.00 59.50 975 TRP A N 1
ATOM 7689 C CA . TRP A 1 975 ? 40.948 -0.298 -51.757 1.00 59.50 975 TRP A CA 1
ATOM 7690 C C . TRP A 1 975 ? 41.983 0.514 -50.991 1.00 59.50 975 TRP A C 1
ATOM 7692 O O . TRP A 1 975 ? 41.722 0.785 -49.818 1.00 59.50 975 TRP A O 1
ATOM 7702 N N . PRO A 1 976 ? 43.110 0.975 -51.569 1.00 52.78 976 PRO A N 1
ATOM 7703 C CA . PRO A 1 976 ? 43.925 1.952 -50.885 1.00 52.78 976 PRO A CA 1
ATOM 7704 C C . PRO A 1 976 ? 43.092 3.208 -50.708 1.00 52.78 976 PRO A C 1
ATOM 7706 O O . PRO A 1 976 ? 42.956 3.601 -49.564 1.00 52.78 976 PRO A O 1
ATOM 7709 N N . SER A 1 977 ? 42.410 3.728 -51.749 1.00 52.12 977 SER A N 1
ATOM 7710 C CA . SER A 1 977 ? 41.350 4.777 -51.702 1.00 52.12 977 SER A CA 1
ATOM 7711 C C . SER A 1 977 ? 40.125 4.421 -50.840 1.00 52.12 977 SER A C 1
ATOM 7713 O O . SER A 1 977 ? 39.170 5.199 -50.784 1.00 52.12 977 SER A O 1
ATOM 7715 N N . LEU A 1 978 ? 40.184 3.301 -50.113 1.00 70.25 978 LEU A N 1
ATOM 7716 C CA . LEU A 1 978 ? 39.211 2.810 -49.155 1.00 70.25 978 LEU A CA 1
ATOM 7717 C C . LEU A 1 978 ? 39.825 2.480 -47.764 1.00 70.25 978 LEU A C 1
ATOM 7719 O O . LEU A 1 978 ? 39.164 1.847 -46.945 1.00 70.25 978 LEU A O 1
ATOM 7723 N N . MET A 1 979 ? 41.040 2.964 -47.442 1.00 74.12 979 MET A N 1
ATOM 7724 C CA . MET A 1 979 ? 41.771 2.655 -46.193 1.00 74.12 979 MET A CA 1
ATOM 7725 C C . MET A 1 979 ? 42.081 3.832 -45.220 1.00 74.12 979 MET A C 1
ATOM 7727 O O . MET A 1 979 ? 41.518 3.866 -44.133 1.00 74.12 979 MET A O 1
ATOM 7731 N N . ARG A 1 980 ? 42.989 4.775 -45.522 1.00 73.00 980 ARG A N 1
ATOM 7732 C CA . ARG A 1 980 ? 43.500 5.873 -44.657 1.00 73.00 980 ARG A CA 1
ATOM 7733 C C . ARG A 1 980 ? 42.466 6.911 -44.209 1.00 73.00 980 ARG A C 1
ATOM 7735 O O . ARG A 1 980 ? 42.478 7.263 -43.034 1.00 73.00 980 ARG A O 1
ATOM 7742 N N . ASN A 1 981 ? 41.601 7.436 -45.075 1.00 79.12 981 ASN A N 1
ATOM 7743 C CA . ASN A 1 981 ? 40.563 8.369 -44.604 1.00 79.12 981 ASN A CA 1
ATOM 7744 C C . ASN A 1 981 ? 39.481 7.602 -43.830 1.00 79.12 981 ASN A C 1
ATOM 7746 O O . ASN A 1 981 ? 38.891 8.166 -42.916 1.00 79.12 981 ASN A O 1
ATOM 7750 N N . THR A 1 982 ? 39.318 6.293 -44.069 1.00 83.56 982 THR A N 1
ATOM 7751 C CA . THR A 1 982 ? 38.620 5.405 -43.129 1.00 83.56 982 THR A CA 1
ATOM 7752 C C . THR A 1 982 ? 39.376 5.238 -41.823 1.00 83.56 982 THR A C 1
ATOM 7754 O O . THR A 1 982 ? 38.738 5.287 -40.785 1.00 83.56 982 THR A O 1
ATOM 7757 N N . LEU A 1 983 ? 40.703 5.101 -41.819 1.00 83.38 983 LEU A N 1
ATOM 7758 C CA . LEU A 1 983 ? 41.498 5.031 -40.591 1.00 83.38 983 LEU A CA 1
ATOM 7759 C C . LEU A 1 983 ? 41.328 6.317 -39.767 1.00 83.38 983 LEU A C 1
ATOM 7761 O O . LEU A 1 983 ? 41.160 6.246 -38.554 1.00 83.38 983 LEU A O 1
ATOM 7765 N N . ARG A 1 984 ? 41.271 7.479 -40.430 1.00 81.00 984 ARG A N 1
ATOM 7766 C CA . ARG A 1 984 ? 40.981 8.782 -39.811 1.00 81.00 984 ARG A CA 1
ATOM 7767 C C . ARG A 1 984 ? 39.526 8.909 -39.349 1.00 81.00 984 ARG A C 1
ATOM 7769 O O . ARG A 1 984 ? 39.284 9.399 -38.251 1.00 81.00 984 ARG A O 1
ATOM 7776 N N . HIS A 1 985 ? 38.563 8.412 -40.125 1.00 90.25 985 HIS A N 1
ATOM 7777 C CA . HIS A 1 985 ? 37.150 8.375 -39.732 1.00 90.25 985 HIS A CA 1
ATOM 7778 C C . HIS A 1 985 ? 36.935 7.476 -38.515 1.00 90.25 985 HIS A C 1
ATOM 7780 O O . HIS A 1 985 ? 36.367 7.921 -37.528 1.00 90.25 985 HIS A O 1
ATOM 7786 N N . LEU A 1 986 ? 37.485 6.258 -38.543 1.00 89.50 986 LEU A N 1
ATOM 7787 C CA . LEU A 1 986 ? 37.516 5.302 -37.434 1.00 89.50 986 LEU A CA 1
ATOM 7788 C C . LEU A 1 986 ? 38.261 5.856 -36.215 1.00 89.50 986 LEU A C 1
ATOM 7790 O O . LEU A 1 986 ? 37.882 5.544 -35.092 1.00 89.50 986 LEU A O 1
ATOM 7794 N N . GLN A 1 987 ? 39.288 6.690 -36.404 1.00 89.50 987 GLN A N 1
ATOM 7795 C CA . GLN A 1 987 ? 39.963 7.386 -35.308 1.00 89.50 987 GLN A CA 1
ATOM 7796 C C . GLN A 1 987 ? 39.037 8.430 -34.663 1.00 89.50 987 GLN A C 1
ATOM 7798 O O . GLN A 1 987 ? 38.870 8.413 -33.445 1.00 89.50 987 GLN A O 1
ATOM 7803 N N . LEU A 1 988 ? 38.394 9.297 -35.454 1.00 89.31 988 LEU A N 1
ATOM 7804 C CA . LEU A 1 988 ? 37.439 10.296 -34.954 1.00 89.31 988 LEU A CA 1
ATOM 7805 C C . LEU A 1 988 ? 36.243 9.634 -34.257 1.00 89.31 988 LEU A C 1
ATOM 7807 O O . LEU A 1 988 ? 35.956 9.929 -33.095 1.00 89.31 988 LEU A O 1
ATOM 7811 N N . THR A 1 989 ? 35.578 8.699 -34.938 1.00 92.62 989 THR A N 1
ATOM 7812 C CA . THR A 1 989 ? 34.401 7.999 -34.414 1.00 92.62 989 THR A CA 1
ATOM 7813 C C . THR A 1 989 ? 34.774 7.086 -33.257 1.00 92.62 989 THR A C 1
ATOM 7815 O O . THR A 1 989 ? 34.012 6.990 -32.307 1.00 92.62 989 THR A O 1
ATOM 7818 N N . GLY A 1 990 ? 35.939 6.434 -33.299 1.00 92.06 990 GLY A N 1
ATOM 7819 C CA . GLY A 1 990 ? 36.419 5.517 -32.265 1.00 92.06 990 GLY A CA 1
ATOM 7820 C C . GLY A 1 990 ? 36.818 6.219 -30.969 1.00 92.06 990 GLY A C 1
ATOM 7821 O O . GLY A 1 990 ? 36.460 5.739 -29.897 1.00 92.06 990 GLY A O 1
ATOM 7822 N N . ILE A 1 991 ? 37.482 7.380 -31.042 1.00 91.25 991 ILE A N 1
ATOM 7823 C CA . ILE A 1 991 ? 37.781 8.197 -29.853 1.00 91.25 991 ILE A CA 1
ATOM 7824 C C . ILE A 1 991 ? 36.479 8.747 -29.254 1.00 91.25 991 ILE A C 1
ATOM 7826 O O . ILE A 1 991 ? 36.242 8.593 -28.056 1.00 91.25 991 ILE A O 1
ATOM 7830 N N . ALA A 1 992 ? 35.603 9.327 -30.082 1.00 93.44 992 ALA A N 1
ATOM 7831 C CA . ALA A 1 992 ? 34.317 9.863 -29.635 1.00 93.44 992 ALA A CA 1
ATOM 7832 C C . ALA A 1 992 ? 33.405 8.783 -29.020 1.00 93.44 992 ALA A C 1
ATOM 7834 O O . ALA A 1 992 ? 32.829 8.987 -27.951 1.00 93.44 992 ALA A O 1
ATOM 7835 N N . LEU A 1 993 ? 33.320 7.610 -29.657 1.00 94.44 993 LEU A N 1
ATOM 7836 C CA . LEU A 1 993 ? 32.559 6.460 -29.171 1.00 94.44 993 LEU A CA 1
ATOM 7837 C C . LEU A 1 993 ? 33.180 5.872 -27.901 1.00 94.44 993 LEU A C 1
ATOM 7839 O O . LEU A 1 993 ? 32.446 5.560 -26.974 1.00 94.44 993 LEU A O 1
ATOM 7843 N N . GLY A 1 994 ? 34.509 5.757 -27.813 1.00 94.31 994 GLY A N 1
ATOM 7844 C CA . GLY A 1 994 ? 35.199 5.276 -26.612 1.00 94.31 994 GLY A CA 1
ATOM 7845 C C . GLY A 1 994 ? 34.901 6.143 -25.386 1.00 94.31 994 GLY A C 1
ATOM 7846 O O . GLY A 1 994 ? 34.540 5.622 -24.330 1.00 94.31 994 GLY A O 1
ATOM 7847 N N . LEU A 1 995 ? 34.948 7.469 -25.548 1.00 93.62 995 LEU A N 1
ATOM 7848 C CA . LEU A 1 995 ? 34.531 8.420 -24.514 1.00 93.62 995 LEU A CA 1
ATOM 7849 C C . LEU A 1 995 ? 33.037 8.270 -24.174 1.00 93.62 995 LEU A C 1
ATOM 7851 O O . LEU A 1 995 ? 32.680 8.238 -22.996 1.00 93.62 995 LEU A O 1
ATOM 7855 N N . ALA A 1 996 ? 32.167 8.120 -25.177 1.00 94.31 996 ALA A N 1
ATOM 7856 C CA . ALA A 1 996 ? 30.725 7.958 -24.973 1.00 94.31 996 ALA A CA 1
ATOM 7857 C C . ALA A 1 996 ? 30.354 6.620 -24.304 1.00 94.31 996 ALA A C 1
ATOM 7859 O O . ALA A 1 996 ? 29.393 6.576 -23.540 1.00 94.31 996 ALA A O 1
ATOM 7860 N N . ILE A 1 997 ? 31.130 5.552 -24.519 1.00 95.44 997 ILE A N 1
ATOM 7861 C CA . ILE A 1 997 ? 31.007 4.278 -23.796 1.00 95.44 997 ILE A CA 1
ATOM 7862 C C . ILE A 1 997 ? 31.368 4.482 -22.324 1.00 95.44 997 ILE A C 1
ATOM 7864 O O . ILE A 1 997 ? 30.568 4.147 -21.455 1.00 95.44 997 ILE A O 1
ATOM 7868 N N . VAL A 1 998 ? 32.541 5.052 -22.026 1.00 94.88 998 VAL A N 1
ATOM 7869 C CA . VAL A 1 998 ? 33.006 5.225 -20.637 1.00 94.88 998 VAL A CA 1
ATOM 7870 C C . VAL A 1 998 ? 32.063 6.135 -19.845 1.00 94.88 998 VAL A C 1
ATOM 7872 O O . VAL A 1 998 ? 31.612 5.759 -18.764 1.00 94.88 998 VAL A O 1
ATOM 7875 N N . VAL A 1 999 ? 31.713 7.303 -20.393 1.00 94.00 999 VAL A N 1
ATOM 7876 C CA . VAL A 1 999 ? 30.820 8.260 -19.721 1.00 94.00 999 VAL A CA 1
ATOM 7877 C C . VAL A 1 999 ? 29.376 7.754 -19.702 1.00 94.00 999 VAL A C 1
ATOM 7879 O O . VAL A 1 999 ? 28.728 7.813 -18.661 1.00 94.00 999 VAL A O 1
ATOM 7882 N N . GLY A 1 1000 ? 28.872 7.213 -20.814 1.00 93.69 1000 GLY A N 1
ATOM 7883 C CA . GLY A 1 1000 ? 27.496 6.726 -20.924 1.00 93.69 1000 GLY A CA 1
ATOM 7884 C C . GLY A 1 1000 ? 27.209 5.531 -20.016 1.00 93.69 1000 GLY A C 1
ATOM 7885 O O . GLY A 1 1000 ? 26.196 5.530 -19.321 1.00 93.69 1000 GLY A O 1
ATOM 7886 N N . LEU A 1 1001 ? 28.106 4.540 -19.950 1.00 93.31 1001 LEU A N 1
ATOM 7887 C CA . LEU A 1 1001 ? 27.939 3.402 -19.039 1.00 93.31 1001 LEU A CA 1
ATOM 7888 C C . LEU A 1 1001 ? 28.186 3.789 -17.577 1.00 93.31 1001 LEU A C 1
ATOM 7890 O O . LEU A 1 1001 ? 27.455 3.322 -16.706 1.00 93.31 1001 LEU A O 1
ATOM 7894 N N . GLY A 1 1002 ? 29.155 4.669 -17.301 1.00 92.00 1002 GLY A N 1
ATOM 7895 C CA . GLY A 1 1002 ? 29.396 5.191 -15.953 1.00 92.00 1002 GLY A CA 1
ATOM 7896 C C . GLY A 1 1002 ? 28.186 5.946 -15.394 1.00 92.00 1002 GLY A C 1
ATOM 7897 O O . GLY A 1 1002 ? 27.757 5.678 -14.273 1.00 92.00 1002 GLY A O 1
ATOM 7898 N N . LEU A 1 1003 ? 27.581 6.828 -16.197 1.00 91.88 1003 LEU A N 1
ATOM 7899 C CA . LEU A 1 1003 ? 26.343 7.523 -15.842 1.00 91.88 1003 LEU A CA 1
ATOM 7900 C C . LEU A 1 1003 ? 25.163 6.555 -15.715 1.00 91.88 1003 LEU A C 1
ATOM 7902 O O . LEU A 1 1003 ? 24.459 6.614 -14.712 1.00 91.88 1003 LEU A O 1
ATOM 7906 N N . ALA A 1 1004 ? 24.962 5.638 -16.669 1.00 92.31 1004 ALA A N 1
ATOM 7907 C CA . ALA A 1 1004 ? 23.873 4.660 -16.607 1.00 92.31 1004 ALA A CA 1
ATOM 7908 C C . ALA A 1 1004 ? 23.924 3.827 -15.314 1.00 92.31 1004 ALA A C 1
ATOM 7910 O O . ALA A 1 1004 ? 22.914 3.715 -14.623 1.00 92.31 1004 ALA A O 1
ATOM 7911 N N . LEU A 1 1005 ? 25.103 3.320 -14.936 1.00 91.69 1005 LEU A N 1
ATOM 7912 C CA . LEU A 1 1005 ? 25.308 2.558 -13.698 1.00 91.69 1005 LEU A CA 1
ATOM 7913 C C . LEU A 1 1005 ? 25.127 3.389 -12.418 1.00 91.69 1005 LEU A C 1
ATOM 7915 O O . LEU A 1 1005 ? 24.828 2.816 -11.372 1.00 91.69 1005 LEU A O 1
ATOM 7919 N N . LEU A 1 1006 ? 25.273 4.714 -12.493 1.00 90.00 1006 LEU A N 1
ATOM 7920 C CA . LEU A 1 1006 ? 25.022 5.629 -11.379 1.00 90.00 1006 LEU A CA 1
ATOM 7921 C C . LEU A 1 1006 ? 23.526 5.960 -11.233 1.00 90.00 1006 LEU A C 1
ATOM 7923 O O . LEU A 1 1006 ? 23.041 6.057 -10.108 1.00 90.00 1006 LEU A O 1
ATOM 7927 N N . VAL A 1 1007 ? 22.784 6.108 -12.341 1.00 92.19 1007 VAL A N 1
ATOM 7928 C CA . VAL A 1 1007 ? 21.400 6.631 -12.320 1.00 92.19 1007 VAL A CA 1
ATOM 7929 C C . VAL A 1 1007 ? 20.287 5.594 -12.495 1.00 92.19 1007 VAL A C 1
ATOM 7931 O O . VAL A 1 1007 ? 19.147 5.915 -12.174 1.00 92.19 1007 VAL A O 1
ATOM 7934 N N . TYR A 1 1008 ? 20.555 4.365 -12.964 1.00 92.00 1008 TYR A N 1
ATOM 7935 C CA . TYR A 1 1008 ? 19.491 3.392 -13.307 1.00 92.00 1008 TYR A CA 1
ATOM 7936 C C . TYR A 1 1008 ? 18.542 3.021 -12.154 1.00 92.00 1008 TYR A C 1
ATOM 7938 O O . TYR A 1 1008 ? 17.461 2.508 -12.408 1.00 92.00 1008 TYR A O 1
ATOM 7946 N N . ARG A 1 1009 ? 18.931 3.272 -10.897 1.00 86.31 1009 ARG A N 1
ATOM 7947 C CA . ARG A 1 1009 ? 18.126 2.996 -9.693 1.00 86.31 1009 ARG A CA 1
ATOM 7948 C C . ARG A 1 1009 ? 17.167 4.126 -9.297 1.00 86.31 1009 ARG A C 1
ATOM 7950 O O . ARG A 1 1009 ? 16.511 4.015 -8.267 1.00 86.31 1009 ARG A O 1
ATOM 7957 N N . VAL A 1 1010 ? 17.150 5.240 -10.033 1.00 87.62 1010 VAL A N 1
ATOM 7958 C CA . VAL A 1 1010 ? 16.424 6.463 -9.654 1.00 87.62 1010 VAL A CA 1
ATOM 7959 C C . VAL A 1 1010 ? 15.715 7.040 -10.879 1.00 87.62 1010 VAL A C 1
ATOM 7961 O O . VAL A 1 1010 ? 16.314 7.774 -11.664 1.00 87.62 1010 VAL A O 1
ATOM 7964 N N . ASP A 1 1011 ? 14.429 6.729 -11.039 1.00 83.00 1011 ASP A N 1
ATOM 7965 C CA . ASP A 1 1011 ? 13.683 6.964 -12.286 1.00 83.00 1011 ASP A CA 1
ATOM 7966 C C . ASP A 1 1011 ? 13.613 8.428 -12.726 1.00 83.00 1011 ASP A C 1
ATOM 7968 O O . ASP A 1 1011 ? 13.737 8.724 -13.916 1.00 83.00 1011 ASP A O 1
ATOM 7972 N N . TRP A 1 1012 ? 13.481 9.373 -11.790 1.00 86.38 1012 TRP A N 1
ATOM 7973 C CA . TRP A 1 1012 ? 13.481 10.798 -12.135 1.00 86.38 1012 TRP A CA 1
ATOM 7974 C C . TRP A 1 1012 ? 14.853 11.254 -12.656 1.00 86.38 1012 TRP A C 1
ATOM 7976 O O . TRP A 1 1012 ? 14.928 12.076 -13.571 1.00 86.38 1012 TRP A O 1
ATOM 7986 N N . LEU A 1 1013 ? 15.940 10.694 -12.116 1.00 86.94 1013 LEU A N 1
ATOM 7987 C CA . LEU A 1 1013 ? 17.314 11.061 -12.453 1.00 86.94 1013 LEU A CA 1
ATOM 7988 C C . LEU A 1 1013 ? 17.737 10.404 -13.770 1.00 86.94 1013 LEU A C 1
ATOM 7990 O O . LEU A 1 1013 ? 18.329 11.063 -14.623 1.00 86.94 1013 LEU A O 1
ATOM 7994 N N . SER A 1 1014 ? 17.371 9.136 -13.971 1.00 88.25 1014 SER A N 1
ATOM 7995 C CA . SER A 1 1014 ? 17.593 8.415 -15.225 1.00 88.25 1014 SER A CA 1
ATOM 7996 C C . SER A 1 1014 ? 16.796 9.042 -16.376 1.00 88.25 1014 SER A C 1
ATOM 7998 O O . SER A 1 1014 ? 17.369 9.320 -17.432 1.00 88.25 1014 SER A O 1
ATOM 8000 N N . SER A 1 1015 ? 15.527 9.393 -16.142 1.00 86.62 1015 SER A N 1
ATOM 8001 C CA . SER A 1 1015 ? 14.693 10.146 -17.089 1.00 86.62 1015 SER A CA 1
ATOM 8002 C C . SER A 1 1015 ? 15.277 11.524 -17.397 1.00 86.62 1015 SER A C 1
ATOM 8004 O O . SER A 1 1015 ? 15.353 11.900 -18.565 1.00 86.62 1015 SER A O 1
ATOM 8006 N N . SER A 1 1016 ? 15.760 12.260 -16.388 1.00 89.94 1016 SER A N 1
ATOM 8007 C CA . SER A 1 1016 ? 16.408 13.567 -16.591 1.00 89.94 1016 SER A CA 1
ATOM 8008 C C . SER A 1 1016 ? 17.683 13.459 -17.432 1.00 89.94 1016 SER A C 1
ATOM 8010 O O . SER A 1 1016 ? 17.877 14.248 -18.355 1.00 89.94 1016 SER A O 1
ATOM 8012 N N . VAL A 1 1017 ? 18.533 12.461 -17.171 1.00 90.62 1017 VAL A N 1
ATOM 8013 C CA . VAL A 1 1017 ? 19.767 12.225 -17.939 1.00 90.62 1017 VAL A CA 1
ATOM 8014 C C . VAL A 1 1017 ? 19.461 11.834 -19.389 1.00 90.62 1017 VAL A C 1
ATOM 8016 O O . VAL A 1 1017 ? 20.089 12.366 -20.307 1.00 90.62 1017 VAL A O 1
ATOM 8019 N N . ILE A 1 1018 ? 18.462 10.976 -19.621 1.00 91.25 1018 ILE A N 1
ATOM 8020 C CA . ILE A 1 1018 ? 17.996 10.632 -20.973 1.00 91.25 1018 ILE A CA 1
ATOM 8021 C C . ILE A 1 1018 ? 17.405 11.862 -21.676 1.00 91.25 1018 ILE A C 1
ATOM 8023 O O . ILE A 1 1018 ? 17.717 12.094 -22.841 1.00 91.25 1018 ILE A O 1
ATOM 8027 N N . TYR A 1 1019 ? 16.600 12.676 -20.989 1.00 89.69 1019 TYR A N 1
ATOM 8028 C CA . TYR A 1 1019 ? 15.978 13.874 -21.559 1.00 89.69 1019 TYR A CA 1
ATOM 8029 C C . TYR A 1 1019 ? 17.011 14.942 -21.943 1.00 89.69 1019 TYR A C 1
ATOM 8031 O O . TYR A 1 1019 ? 16.992 15.427 -23.072 1.00 89.69 1019 TYR A O 1
ATOM 8039 N N . VAL A 1 1020 ? 17.970 15.255 -21.063 1.00 89.25 1020 VAL A N 1
ATOM 8040 C CA . VAL A 1 1020 ? 19.055 16.211 -21.352 1.00 89.25 1020 VAL A CA 1
ATOM 8041 C C . VAL A 1 1020 ? 19.952 15.706 -22.487 1.00 89.25 1020 VAL A C 1
ATOM 8043 O O . VAL A 1 1020 ? 20.249 16.461 -23.413 1.00 89.25 1020 VAL A O 1
ATOM 8046 N N . SER A 1 1021 ? 20.323 14.420 -22.486 1.00 88.69 1021 SER A N 1
ATOM 8047 C CA . SER A 1 1021 ? 21.062 13.826 -23.610 1.00 88.69 1021 SER A CA 1
ATOM 8048 C C . SER A 1 1021 ? 20.229 13.764 -24.899 1.00 88.69 1021 SER A C 1
ATOM 8050 O O . SER A 1 1021 ? 20.803 13.741 -25.986 1.00 88.69 1021 SER A O 1
ATOM 8052 N N . GLY A 1 1022 ? 18.898 13.746 -24.787 1.00 88.31 1022 GLY A N 1
ATOM 8053 C CA . GLY A 1 1022 ? 17.945 13.839 -25.889 1.00 88.31 1022 GLY A CA 1
ATOM 8054 C C . GLY A 1 1022 ? 17.937 15.225 -26.519 1.00 88.31 1022 GLY A C 1
ATOM 8055 O O . GLY A 1 1022 ? 18.171 15.345 -27.718 1.00 88.31 1022 GLY A O 1
ATOM 8056 N N . LEU A 1 1023 ? 17.757 16.271 -25.706 1.00 88.31 1023 LEU A N 1
ATOM 8057 C CA . LEU A 1 1023 ? 17.809 17.670 -26.144 1.00 88.31 1023 LEU A CA 1
ATOM 8058 C C . LEU A 1 1023 ? 19.111 17.984 -26.894 1.00 88.31 1023 LEU A C 1
ATOM 8060 O O . LEU A 1 1023 ? 19.066 18.584 -27.966 1.00 88.31 1023 LEU A O 1
ATOM 8064 N N . LEU A 1 1024 ? 20.255 17.512 -26.393 1.00 83.31 1024 LEU A N 1
ATOM 8065 C CA . LEU A 1 1024 ? 21.554 17.686 -27.055 1.00 83.31 1024 LEU A CA 1
ATOM 8066 C C . LEU A 1 1024 ? 21.614 17.053 -28.458 1.00 83.31 1024 LEU A C 1
ATOM 8068 O O . LEU A 1 1024 ? 22.285 17.597 -29.329 1.00 83.31 1024 LEU A O 1
ATOM 8072 N N . GLN A 1 1025 ? 20.881 15.961 -28.705 1.00 84.88 1025 GLN A N 1
ATOM 8073 C CA . GLN A 1 1025 ? 20.780 15.327 -30.027 1.00 84.88 1025 GLN A CA 1
ATOM 8074 C C . GLN A 1 1025 ? 19.729 15.997 -30.942 1.00 84.88 1025 GLN A C 1
ATOM 8076 O O . GLN A 1 1025 ? 19.742 15.764 -32.150 1.00 84.88 1025 GLN A O 1
ATOM 8081 N N . THR A 1 1026 ? 18.838 16.849 -30.408 1.00 88.06 1026 THR A N 1
ATOM 8082 C CA . THR A 1 1026 ? 17.888 17.634 -31.233 1.00 88.06 1026 THR A CA 1
ATOM 8083 C C . THR A 1 1026 ? 18.532 18.826 -31.942 1.00 88.06 1026 THR A C 1
ATOM 8085 O O . THR A 1 1026 ? 17.981 19.308 -32.930 1.00 88.06 1026 THR A O 1
ATOM 8088 N N . ILE A 1 1027 ? 19.698 19.291 -31.477 1.00 88.62 1027 ILE A N 1
ATOM 8089 C CA . ILE A 1 1027 ? 20.479 20.341 -32.145 1.00 88.62 1027 ILE A CA 1
ATOM 8090 C C . ILE A 1 1027 ? 21.026 19.751 -33.452 1.00 88.62 1027 ILE A C 1
ATOM 8092 O O . ILE A 1 1027 ? 21.837 18.833 -33.363 1.00 88.62 1027 ILE A O 1
ATOM 8096 N N . PRO A 1 1028 ? 20.646 20.245 -34.650 1.00 86.81 1028 PRO A N 1
ATOM 8097 C CA . PRO A 1 1028 ? 21.097 19.659 -35.911 1.00 86.81 1028 PRO A CA 1
ATOM 8098 C C . PRO A 1 1028 ? 22.621 19.580 -35.979 1.00 86.81 1028 PRO A C 1
ATOM 8100 O O . PRO A 1 1028 ? 23.306 20.539 -35.636 1.00 86.81 1028 PRO A O 1
ATOM 8103 N N . SER A 1 1029 ? 23.163 18.464 -36.457 1.00 85.06 1029 SER A N 1
ATOM 8104 C CA . SER A 1 1029 ? 24.596 18.152 -36.386 1.00 85.06 1029 SER A CA 1
ATOM 8105 C C . SER A 1 1029 ? 25.488 19.230 -37.010 1.00 85.06 1029 SER A C 1
ATOM 8107 O O . SER A 1 1029 ? 26.482 19.615 -36.402 1.00 85.06 1029 SER A O 1
ATOM 8109 N N . ILE A 1 1030 ? 25.101 19.797 -38.158 1.00 83.94 1030 ILE A N 1
ATOM 8110 C CA . ILE A 1 1030 ? 25.797 20.941 -38.782 1.00 83.94 1030 ILE A CA 1
ATOM 8111 C C . ILE A 1 1030 ? 25.763 22.185 -37.873 1.00 83.94 1030 ILE A C 1
ATOM 8113 O O . ILE A 1 1030 ? 26.773 22.868 -37.728 1.00 83.94 1030 ILE A O 1
ATOM 8117 N N . ALA A 1 1031 ? 24.634 22.463 -37.214 1.00 85.56 1031 ALA A N 1
ATOM 8118 C CA . ALA A 1 1031 ? 24.497 23.588 -36.287 1.00 85.56 1031 ALA A CA 1
ATOM 8119 C C . ALA A 1 1031 ? 25.283 23.369 -34.982 1.00 85.56 1031 ALA A C 1
ATOM 8121 O O . ALA A 1 1031 ? 25.878 24.314 -34.470 1.00 85.56 1031 ALA A O 1
ATOM 8122 N N . LEU A 1 1032 ? 25.351 22.133 -34.471 1.00 86.81 1032 LEU A N 1
ATOM 8123 C CA . LEU A 1 1032 ? 26.195 21.788 -33.325 1.00 86.81 1032 LEU A CA 1
ATOM 8124 C C . LEU A 1 1032 ? 27.680 21.964 -33.670 1.00 86.81 1032 LEU A C 1
ATOM 8126 O O . LEU A 1 1032 ? 28.404 22.597 -32.908 1.00 86.81 1032 LEU A O 1
ATOM 8130 N N . LEU A 1 1033 ? 28.121 21.467 -34.832 1.00 82.00 1033 LEU A N 1
ATOM 8131 C CA . LEU A 1 1033 ? 29.492 21.640 -35.325 1.00 82.00 1033 LEU A CA 1
ATOM 8132 C C . LEU A 1 1033 ? 29.836 23.129 -35.502 1.00 82.00 1033 LEU A C 1
ATOM 8134 O O . LEU A 1 1033 ? 30.884 23.561 -35.030 1.00 82.00 1033 LEU A O 1
ATOM 8138 N N . ALA A 1 1034 ? 28.935 23.931 -36.080 1.00 77.75 1034 ALA A N 1
ATOM 8139 C CA . ALA A 1 1034 ? 29.104 25.381 -36.192 1.00 77.75 1034 ALA A CA 1
ATOM 8140 C C . ALA A 1 1034 ? 29.192 26.079 -34.819 1.00 77.75 1034 ALA A C 1
ATOM 8142 O O . ALA A 1 1034 ? 30.015 26.975 -34.640 1.00 77.75 1034 ALA A O 1
ATOM 8143 N N . LEU A 1 1035 ? 28.407 25.642 -33.828 1.00 84.31 1035 LEU A N 1
ATOM 8144 C CA . LEU A 1 1035 ? 28.444 26.164 -32.456 1.00 84.31 1035 LEU A CA 1
ATOM 8145 C C . LEU A 1 1035 ? 29.721 25.761 -31.694 1.00 84.31 1035 LEU A C 1
ATOM 8147 O O . LEU A 1 1035 ? 30.119 26.460 -30.763 1.00 84.31 1035 LEU A O 1
ATOM 8151 N N . MET A 1 1036 ? 30.412 24.691 -32.104 1.00 84.12 1036 MET A N 1
ATOM 8152 C CA . MET A 1 1036 ? 31.737 24.359 -31.569 1.00 84.12 1036 MET A CA 1
ATOM 8153 C C . MET A 1 1036 ? 32.846 25.293 -32.086 1.00 84.12 1036 MET A C 1
ATOM 8155 O O . MET A 1 1036 ? 33.840 25.458 -31.380 1.00 84.12 1036 MET A O 1
ATOM 8159 N N . ILE A 1 1037 ? 32.699 25.934 -33.256 1.00 74.69 1037 ILE A N 1
ATOM 8160 C CA . ILE A 1 1037 ? 33.778 26.743 -33.862 1.00 74.69 1037 ILE A CA 1
ATOM 8161 C C . ILE A 1 1037 ? 34.211 27.923 -32.966 1.00 74.69 1037 ILE A C 1
ATOM 8163 O O . ILE A 1 1037 ? 35.411 28.043 -32.711 1.00 74.69 1037 ILE A O 1
ATOM 8167 N N . PRO A 1 1038 ? 33.305 28.753 -32.402 1.00 71.44 1038 PRO A N 1
ATOM 8168 C CA . PRO A 1 1038 ? 33.694 29.834 -31.490 1.00 71.44 1038 PRO A CA 1
ATOM 8169 C C . PRO A 1 1038 ? 34.255 29.362 -30.139 1.00 71.44 1038 PRO A C 1
ATOM 8171 O O . PRO A 1 1038 ? 34.871 30.155 -29.433 1.00 71.44 1038 PRO A O 1
ATOM 8174 N N . LEU A 1 1039 ? 34.012 28.102 -29.756 1.00 80.19 1039 LEU A N 1
ATOM 8175 C CA . LEU A 1 1039 ? 34.371 27.551 -28.444 1.00 80.19 1039 LEU A CA 1
ATOM 8176 C C . LEU A 1 1039 ? 35.684 26.753 -28.466 1.00 80.19 1039 LEU A C 1
ATOM 8178 O O . LEU A 1 1039 ? 36.437 26.785 -27.495 1.00 80.19 1039 LEU A O 1
ATOM 8182 N N . PHE A 1 1040 ? 35.949 26.031 -29.558 1.00 80.19 1040 PHE A N 1
ATOM 8183 C CA . PHE A 1 1040 ? 37.040 25.054 -29.670 1.00 80.19 1040 PHE A CA 1
ATOM 8184 C C . PHE A 1 1040 ? 37.819 25.133 -30.997 1.00 80.19 1040 PHE A C 1
ATOM 8186 O O . PHE A 1 1040 ? 38.736 24.339 -31.210 1.00 80.19 1040 PHE A O 1
ATOM 8193 N N . GLY A 1 1041 ? 37.485 26.075 -31.886 1.00 70.44 1041 GLY A N 1
ATOM 8194 C CA . GLY A 1 1041 ? 38.136 26.245 -33.186 1.00 70.44 1041 GLY A CA 1
ATOM 8195 C C . GLY A 1 1041 ? 37.675 25.242 -34.248 1.00 70.44 1041 GLY A C 1
ATOM 8196 O O . GLY A 1 1041 ? 36.541 24.772 -34.238 1.00 70.44 1041 GLY A O 1
ATOM 8197 N N . ILE A 1 1042 ? 38.562 24.932 -35.194 1.00 68.19 1042 ILE A N 1
ATOM 8198 C CA . ILE A 1 1042 ? 38.313 24.058 -36.354 1.00 68.19 1042 ILE A CA 1
ATOM 8199 C C . ILE A 1 1042 ? 39.193 22.800 -36.225 1.00 68.19 1042 ILE A C 1
ATOM 8201 O O . ILE A 1 1042 ? 40.295 22.868 -35.678 1.00 68.19 1042 ILE A O 1
ATOM 8205 N N . GLY A 1 1043 ? 38.728 21.646 -36.714 1.00 67.88 1043 GLY A N 1
ATOM 8206 C CA . GLY A 1 1043 ? 39.494 20.396 -36.766 1.00 67.88 1043 GLY A CA 1
ATOM 8207 C C . GLY A 1 1043 ? 38.947 19.259 -35.894 1.00 67.88 1043 GLY A C 1
ATOM 8208 O O . GLY A 1 1043 ? 37.750 19.139 -35.643 1.00 67.88 1043 GLY A O 1
ATOM 8209 N N . MET A 1 1044 ? 39.835 18.364 -35.446 1.00 81.81 1044 MET A N 1
ATOM 8210 C CA . MET A 1 1044 ? 39.429 17.076 -34.855 1.00 81.81 1044 MET A CA 1
ATOM 8211 C C . MET A 1 1044 ? 38.763 17.184 -33.474 1.00 81.81 1044 MET A C 1
ATOM 8213 O O . MET A 1 1044 ? 37.857 16.410 -33.184 1.00 81.81 1044 MET A O 1
ATOM 8217 N N . LEU A 1 1045 ? 39.182 18.124 -32.618 1.00 82.88 1045 LEU A N 1
ATOM 8218 C CA . LEU A 1 1045 ? 38.638 18.275 -31.260 1.00 82.88 1045 LEU A CA 1
ATOM 8219 C C . LEU A 1 1045 ? 37.134 18.636 -31.236 1.00 82.88 1045 LEU A C 1
ATOM 8221 O O . LEU A 1 1045 ? 36.376 17.880 -30.625 1.00 82.88 1045 LEU A O 1
ATOM 8225 N N . PRO A 1 1046 ? 36.661 19.711 -31.903 1.00 82.81 1046 PRO A N 1
ATOM 8226 C CA . PRO A 1 1046 ? 35.229 20.029 -31.968 1.00 82.81 1046 PRO A CA 1
ATOM 8227 C C . PRO A 1 1046 ? 34.402 18.907 -32.615 1.00 82.81 1046 PRO A C 1
ATOM 8229 O O . PRO A 1 1046 ? 33.291 18.630 -32.162 1.00 82.81 1046 PRO A O 1
ATOM 8232 N N . ALA A 1 1047 ? 34.953 18.200 -33.610 1.00 87.62 1047 ALA A N 1
ATOM 8233 C CA . ALA A 1 1047 ? 34.305 17.032 -34.204 1.00 87.62 1047 ALA A CA 1
ATOM 8234 C C . ALA A 1 1047 ? 34.152 15.875 -33.201 1.00 87.62 1047 ALA A C 1
ATOM 8236 O O . ALA A 1 1047 ? 33.064 15.319 -33.078 1.00 87.62 1047 ALA A O 1
ATOM 8237 N N . ILE A 1 1048 ? 35.201 15.540 -32.441 1.00 91.25 1048 ILE A N 1
ATOM 8238 C CA . ILE A 1 1048 ? 35.148 14.504 -31.397 1.00 91.25 1048 ILE A CA 1
ATOM 8239 C C . ILE A 1 1048 ? 34.129 14.873 -30.310 1.00 91.25 1048 ILE A C 1
ATOM 8241 O O . ILE A 1 1048 ? 33.380 13.999 -29.881 1.00 91.25 1048 ILE A O 1
ATOM 8245 N N . ILE A 1 1049 ? 34.043 16.146 -29.904 1.00 89.38 1049 ILE A N 1
ATOM 8246 C CA . ILE A 1 1049 ? 33.048 16.623 -28.926 1.00 89.38 1049 ILE A CA 1
ATOM 8247 C C . ILE A 1 1049 ? 31.621 16.458 -29.474 1.00 89.38 1049 ILE A C 1
ATOM 8249 O O . ILE A 1 1049 ? 30.776 15.862 -28.805 1.00 89.38 1049 ILE A O 1
ATOM 8253 N N . ALA A 1 1050 ? 31.347 16.915 -30.699 1.00 89.75 1050 ALA A N 1
ATOM 8254 C CA . ALA A 1 1050 ? 30.027 16.773 -31.316 1.00 89.75 1050 ALA A CA 1
ATOM 8255 C C . ALA A 1 1050 ? 29.625 15.295 -31.495 1.00 89.75 1050 ALA A C 1
ATOM 8257 O O . ALA A 1 1050 ? 28.510 14.905 -31.145 1.00 89.75 1050 ALA A O 1
ATOM 8258 N N . LEU A 1 1051 ? 30.547 14.449 -31.971 1.00 92.50 1051 LEU A N 1
ATOM 8259 C CA . LEU A 1 1051 ? 30.326 13.010 -32.141 1.00 92.50 1051 LEU A CA 1
ATOM 8260 C C . LEU A 1 1051 ? 30.145 12.281 -30.807 1.00 92.50 1051 LEU A C 1
ATOM 8262 O O . LEU A 1 1051 ? 29.342 11.352 -30.735 1.00 92.50 1051 LEU A O 1
ATOM 8266 N N . PHE A 1 1052 ? 30.839 12.702 -29.747 1.00 94.38 1052 PHE A N 1
ATOM 8267 C CA . PHE A 1 1052 ? 30.656 12.188 -28.390 1.00 94.38 1052 PHE A CA 1
ATOM 8268 C C . PHE A 1 1052 ? 29.231 12.465 -27.894 1.00 94.38 1052 PHE A C 1
ATOM 8270 O O . PHE A 1 1052 ? 28.542 11.530 -27.490 1.00 94.38 1052 PHE A O 1
ATOM 8277 N N . LEU A 1 1053 ? 28.754 13.712 -28.008 1.00 91.94 1053 LEU A N 1
ATOM 8278 C CA . LEU A 1 1053 ? 27.394 14.098 -27.611 1.00 91.94 1053 LEU A CA 1
ATOM 8279 C C . LEU A 1 1053 ? 26.330 13.312 -28.397 1.00 91.94 1053 LEU A C 1
ATOM 8281 O O . LEU A 1 1053 ? 25.399 12.765 -27.806 1.00 91.94 1053 LEU A O 1
ATOM 8285 N N . TYR A 1 1054 ? 26.515 13.164 -29.713 1.00 90.12 1054 TYR A N 1
ATOM 8286 C CA . TYR A 1 1054 ? 25.640 12.354 -30.569 1.00 90.12 1054 TYR A CA 1
ATOM 8287 C C . TYR A 1 1054 ? 25.668 10.851 -30.241 1.00 90.12 1054 TYR A C 1
ATOM 8289 O O . TYR A 1 1054 ? 24.646 10.176 -30.382 1.00 90.12 1054 TYR A O 1
ATOM 8297 N N . SER A 1 1055 ? 26.810 10.328 -29.784 1.00 94.25 1055 SER A N 1
ATOM 8298 C CA . SER A 1 1055 ? 26.996 8.924 -29.381 1.00 94.25 1055 SER A CA 1
ATOM 8299 C C . SER A 1 1055 ? 26.469 8.620 -27.975 1.00 94.25 1055 SER A C 1
ATOM 8301 O O . SER A 1 1055 ? 26.250 7.454 -27.642 1.00 94.25 1055 SER A O 1
ATOM 8303 N N . LEU A 1 1056 ? 26.264 9.641 -27.138 1.00 93.50 1056 LEU A N 1
ATOM 8304 C CA . LEU A 1 1056 ? 25.935 9.471 -25.725 1.00 93.50 1056 LEU A CA 1
ATOM 8305 C C . LEU A 1 1056 ? 24.502 8.956 -25.512 1.00 93.50 1056 LEU A C 1
ATOM 8307 O O . LEU A 1 1056 ? 24.307 8.004 -24.755 1.00 93.50 1056 LEU A O 1
ATOM 8311 N N . LEU A 1 1057 ? 23.507 9.517 -26.217 1.00 93.81 1057 LEU A N 1
ATOM 8312 C CA . LEU A 1 1057 ? 22.098 9.139 -26.027 1.00 93.81 1057 LEU A CA 1
ATOM 8313 C C . LEU A 1 1057 ? 21.808 7.660 -26.346 1.00 93.81 1057 LEU A C 1
ATOM 8315 O O . LEU A 1 1057 ? 21.150 7.019 -25.524 1.00 93.81 1057 LEU A O 1
ATOM 8319 N N . PRO A 1 1058 ? 22.262 7.068 -27.474 1.00 93.06 1058 PRO A N 1
ATOM 8320 C CA . PRO A 1 1058 ? 21.965 5.666 -27.762 1.00 93.06 1058 PRO A CA 1
ATOM 8321 C C . PRO A 1 1058 ? 22.595 4.704 -26.748 1.00 93.06 1058 PRO A C 1
ATOM 8323 O O . PRO A 1 1058 ? 21.992 3.673 -26.450 1.00 93.06 1058 PRO A O 1
ATOM 8326 N N . ILE A 1 1059 ? 23.760 5.046 -26.184 1.00 95.38 1059 ILE A N 1
ATOM 8327 C CA . ILE A 1 1059 ? 24.409 4.263 -25.123 1.00 95.38 1059 ILE A CA 1
ATOM 8328 C C . ILE A 1 1059 ? 23.629 4.407 -23.815 1.00 95.38 1059 ILE A C 1
ATOM 8330 O O . ILE A 1 1059 ? 23.188 3.394 -23.277 1.00 95.38 1059 ILE A O 1
ATOM 8334 N N . LEU A 1 1060 ? 23.389 5.640 -23.347 1.00 94.31 1060 LEU A N 1
ATOM 8335 C CA . LEU A 1 1060 ? 22.616 5.918 -22.129 1.00 94.31 1060 LEU A CA 1
ATOM 8336 C C . LEU A 1 1060 ? 21.243 5.249 -22.160 1.00 94.31 1060 LEU A C 1
ATOM 8338 O O . LEU A 1 1060 ? 20.904 4.502 -21.247 1.00 94.31 1060 LEU A O 1
ATOM 8342 N N . ARG A 1 1061 ? 20.464 5.488 -23.223 1.00 93.44 1061 ARG A N 1
ATOM 8343 C CA . ARG A 1 1061 ? 19.092 4.990 -23.346 1.00 93.44 1061 ARG A CA 1
ATOM 8344 C C . ARG A 1 1061 ? 19.052 3.467 -23.307 1.00 93.44 1061 ARG A C 1
ATOM 8346 O O . ARG A 1 1061 ? 18.312 2.917 -22.505 1.00 93.44 1061 ARG A O 1
ATOM 8353 N N . ASN A 1 1062 ? 19.858 2.780 -24.120 1.00 93.62 1062 ASN A N 1
ATOM 8354 C CA . ASN A 1 1062 ? 19.840 1.316 -24.131 1.00 93.62 1062 ASN A CA 1
ATOM 8355 C C . ASN A 1 1062 ? 20.425 0.716 -22.846 1.00 93.62 1062 ASN A C 1
ATOM 8357 O O . ASN A 1 1062 ? 19.899 -0.286 -22.381 1.00 93.62 1062 ASN A O 1
ATOM 8361 N N . ALA A 1 1063 ? 21.462 1.312 -22.246 1.00 93.06 1063 ALA A N 1
ATOM 8362 C CA . ALA A 1 1063 ? 22.029 0.814 -20.993 1.00 93.06 1063 ALA A CA 1
ATOM 8363 C C . ALA A 1 1063 ? 21.058 0.972 -19.814 1.00 93.06 1063 ALA A C 1
ATOM 8365 O O . ALA A 1 1063 ? 20.858 0.020 -19.065 1.00 93.06 1063 ALA A O 1
ATOM 8366 N N . ILE A 1 1064 ? 20.414 2.137 -19.682 1.00 92.50 1064 ILE A N 1
ATOM 8367 C CA . ILE A 1 1064 ? 19.398 2.385 -18.651 1.00 92.50 1064 ILE A CA 1
ATOM 8368 C C . ILE A 1 1064 ? 18.183 1.485 -18.888 1.00 92.50 1064 ILE A C 1
ATOM 8370 O O . ILE A 1 1064 ? 17.810 0.758 -17.976 1.00 92.50 1064 ILE A O 1
ATOM 8374 N N . THR A 1 1065 ? 17.604 1.465 -20.098 1.00 88.88 1065 THR A N 1
ATOM 8375 C CA . THR A 1 1065 ? 16.451 0.600 -20.409 1.00 88.88 1065 THR A CA 1
ATOM 8376 C C . THR A 1 1065 ? 16.770 -0.875 -20.167 1.00 88.88 1065 THR A C 1
ATOM 8378 O O . THR A 1 1065 ? 15.948 -1.568 -19.585 1.00 88.88 1065 THR A O 1
ATOM 8381 N N . ALA A 1 1066 ? 17.958 -1.360 -20.541 1.00 89.38 1066 ALA A N 1
ATOM 8382 C CA . ALA A 1 1066 ? 18.354 -2.741 -20.276 1.00 89.38 1066 ALA A CA 1
ATOM 8383 C C . ALA A 1 1066 ? 18.423 -3.049 -18.774 1.00 89.38 1066 ALA A C 1
ATOM 8385 O O . ALA A 1 1066 ? 17.849 -4.040 -18.340 1.00 89.38 1066 ALA A O 1
ATOM 8386 N N . LEU A 1 1067 ? 19.071 -2.180 -17.987 1.00 89.69 1067 LEU A N 1
ATOM 8387 C CA . LEU A 1 1067 ? 19.234 -2.361 -16.542 1.00 89.69 1067 LEU A CA 1
ATOM 8388 C C . LEU A 1 1067 ? 17.913 -2.242 -15.765 1.00 89.69 1067 LEU A C 1
ATOM 8390 O O . LEU A 1 1067 ? 17.767 -2.911 -14.745 1.00 89.69 1067 LEU A O 1
ATOM 8394 N N . THR A 1 1068 ? 16.958 -1.424 -16.226 1.00 85.81 1068 THR A N 1
ATOM 8395 C CA . THR A 1 1068 ? 15.638 -1.275 -15.581 1.00 85.81 1068 THR A CA 1
ATOM 8396 C C . THR A 1 1068 ? 14.596 -2.286 -16.056 1.00 85.81 1068 THR A C 1
ATOM 8398 O O . THR A 1 1068 ? 13.642 -2.540 -15.330 1.00 85.81 1068 THR A O 1
ATOM 8401 N N . HIS A 1 1069 ? 14.766 -2.883 -17.242 1.00 83.06 1069 HIS A N 1
ATOM 8402 C CA . HIS A 1 1069 ? 13.834 -3.865 -17.819 1.00 83.06 1069 HIS A CA 1
ATOM 8403 C C . HIS A 1 1069 ? 14.391 -5.305 -17.796 1.00 83.06 1069 HIS A C 1
ATOM 8405 O O . HIS A 1 1069 ? 13.938 -6.158 -18.562 1.00 83.06 1069 HIS A O 1
ATOM 8411 N N . VAL A 1 1070 ? 15.361 -5.604 -16.920 1.00 86.62 1070 VAL A N 1
ATOM 8412 C CA . VAL A 1 1070 ? 15.685 -6.998 -16.573 1.00 86.62 1070 VAL A CA 1
ATOM 8413 C C . VAL A 1 1070 ? 14.460 -7.630 -15.907 1.00 86.62 1070 VAL A C 1
ATOM 8415 O O . VAL A 1 1070 ? 13.804 -6.994 -15.087 1.00 86.62 1070 VAL A O 1
ATOM 8418 N N . ASP A 1 1071 ? 14.157 -8.884 -16.252 1.00 86.00 1071 ASP A N 1
ATOM 8419 C CA . ASP A 1 1071 ? 13.003 -9.619 -15.726 1.00 86.00 1071 ASP A CA 1
ATOM 8420 C C . ASP A 1 1071 ? 12.941 -9.571 -14.186 1.00 86.00 1071 ASP A C 1
ATOM 8422 O O . ASP A 1 1071 ? 13.807 -10.109 -13.487 1.00 86.00 1071 ASP A O 1
ATOM 8426 N N . VAL A 1 1072 ? 11.878 -8.945 -13.670 1.00 81.31 1072 VAL A N 1
ATOM 8427 C CA . VAL A 1 1072 ? 11.588 -8.786 -12.236 1.00 81.31 1072 VAL A CA 1
ATOM 8428 C C . VAL A 1 1072 ? 11.535 -10.140 -11.520 1.00 81.31 1072 VAL A C 1
ATOM 8430 O O . VAL A 1 1072 ? 11.883 -10.227 -10.344 1.00 81.31 1072 VAL A O 1
ATOM 8433 N N . THR A 1 1073 ? 11.183 -11.214 -12.228 1.00 81.12 1073 THR A N 1
ATOM 8434 C CA . THR A 1 1073 ? 11.231 -12.590 -11.719 1.00 81.12 1073 THR A CA 1
ATOM 8435 C C . THR A 1 1073 ? 12.662 -12.990 -11.367 1.00 81.12 1073 THR A C 1
ATOM 8437 O O . THR A 1 1073 ? 12.915 -13.448 -10.257 1.00 81.12 1073 THR A O 1
ATOM 8440 N N . LEU A 1 1074 ? 13.630 -12.754 -12.261 1.00 87.19 1074 LEU A N 1
ATOM 8441 C CA . LEU A 1 1074 ? 15.045 -13.068 -12.022 1.00 87.19 1074 LEU A CA 1
ATOM 8442 C C . LEU A 1 1074 ? 15.662 -12.171 -10.937 1.00 87.19 1074 LEU A C 1
ATOM 8444 O O . LEU A 1 1074 ? 16.516 -12.632 -10.176 1.00 87.19 1074 LEU A O 1
ATOM 8448 N N . ILE A 1 1075 ? 15.199 -10.921 -10.821 1.00 86.94 1075 ILE A N 1
ATOM 8449 C CA . ILE A 1 1075 ? 15.563 -10.014 -9.723 1.00 86.94 1075 ILE A CA 1
ATOM 8450 C C . ILE A 1 1075 ? 15.082 -10.599 -8.385 1.00 86.94 1075 ILE A C 1
ATOM 8452 O O . ILE A 1 1075 ? 15.919 -10.907 -7.533 1.00 86.94 1075 ILE A O 1
ATOM 8456 N N . ARG A 1 1076 ? 13.782 -10.887 -8.237 1.00 83.62 1076 ARG A N 1
ATOM 8457 C CA . ARG A 1 1076 ? 13.202 -11.491 -7.020 1.00 83.62 1076 ARG A CA 1
ATOM 8458 C C . ARG A 1 1076 ? 13.817 -12.846 -6.668 1.00 83.62 1076 ARG A C 1
ATOM 8460 O O . ARG A 1 1076 ? 14.007 -13.150 -5.497 1.00 83.62 1076 ARG A O 1
ATOM 8467 N N . VAL A 1 1077 ? 14.181 -13.654 -7.664 1.00 88.00 1077 VAL A N 1
ATOM 8468 C CA . VAL A 1 1077 ? 14.885 -14.933 -7.463 1.00 88.00 1077 VAL A CA 1
ATOM 8469 C C . VAL A 1 1077 ? 16.299 -14.713 -6.926 1.00 88.00 1077 VAL A C 1
ATOM 8471 O O . VAL A 1 1077 ? 16.725 -15.428 -6.024 1.00 88.00 1077 VAL A O 1
ATOM 8474 N N . SER A 1 1078 ? 17.033 -13.714 -7.424 1.00 91.31 1078 SER A N 1
ATOM 8475 C CA . SER A 1 1078 ? 18.351 -13.373 -6.870 1.00 91.31 1078 SER A CA 1
ATOM 8476 C C . SER A 1 1078 ? 18.264 -12.866 -5.425 1.00 91.31 1078 SER A C 1
ATOM 8478 O O . SER A 1 1078 ? 19.089 -13.238 -4.593 1.00 91.31 1078 SER A O 1
ATOM 8480 N N . GLU A 1 1079 ? 17.224 -12.094 -5.104 1.00 89.06 1079 GLU A N 1
ATOM 8481 C CA . GLU A 1 1079 ? 16.942 -11.619 -3.748 1.00 89.06 1079 GLU A CA 1
ATOM 8482 C C . GLU A 1 1079 ? 16.594 -12.781 -2.815 1.00 89.06 1079 GLU A C 1
ATOM 8484 O O . GLU A 1 1079 ? 17.158 -12.867 -1.725 1.00 89.06 1079 GLU A O 1
ATOM 8489 N N . ALA A 1 1080 ? 15.730 -13.698 -3.262 1.00 88.69 1080 ALA A N 1
ATOM 8490 C CA . ALA A 1 1080 ? 15.316 -14.899 -2.538 1.00 88.69 1080 ALA A CA 1
ATOM 8491 C C . ALA A 1 1080 ? 16.481 -15.858 -2.224 1.00 88.69 1080 ALA A C 1
ATOM 8493 O O . ALA A 1 1080 ? 16.504 -16.497 -1.174 1.00 88.69 1080 ALA A O 1
ATOM 8494 N N . LEU A 1 1081 ? 17.476 -15.920 -3.116 1.00 90.50 1081 LEU A N 1
ATOM 8495 C CA . LEU A 1 1081 ? 18.727 -16.670 -2.942 1.00 90.50 1081 LEU A CA 1
ATOM 8496 C C . LEU A 1 1081 ? 19.769 -15.942 -2.064 1.00 90.50 1081 LEU A C 1
ATOM 8498 O O . LEU A 1 1081 ? 20.883 -16.439 -1.897 1.00 90.50 1081 LEU A O 1
ATOM 8502 N N . GLY A 1 1082 ? 19.449 -14.761 -1.525 1.00 90.19 1082 GLY A N 1
ATOM 8503 C CA . GLY A 1 1082 ? 20.350 -13.995 -0.661 1.00 90.19 1082 GLY A CA 1
ATOM 8504 C C . GLY A 1 1082 ? 21.550 -13.375 -1.387 1.00 90.19 1082 GLY A C 1
ATOM 8505 O O . GLY A 1 1082 ? 22.630 -13.258 -0.798 1.00 90.19 1082 GLY A O 1
ATOM 8506 N N . LEU A 1 1083 ? 21.405 -12.982 -2.660 1.00 93.06 1083 LEU A N 1
ATOM 8507 C CA . LEU A 1 1083 ? 22.399 -12.133 -3.325 1.00 93.06 1083 LEU A CA 1
ATOM 8508 C C . LEU A 1 1083 ? 22.226 -10.679 -2.871 1.00 93.06 1083 LEU A C 1
ATOM 8510 O O . LEU A 1 1083 ? 21.151 -10.097 -2.999 1.00 93.06 1083 LEU A O 1
ATOM 8514 N N . THR A 1 1084 ? 23.317 -10.071 -2.416 1.00 90.50 1084 THR A N 1
ATOM 8515 C CA . THR A 1 1084 ? 23.385 -8.635 -2.139 1.00 90.50 1084 THR A CA 1
ATOM 8516 C C . THR A 1 1084 ? 23.288 -7.822 -3.427 1.00 90.50 1084 THR A C 1
ATOM 8518 O O . THR A 1 1084 ? 23.632 -8.277 -4.521 1.00 90.50 1084 THR A O 1
ATOM 8521 N N . ASN A 1 1085 ? 22.949 -6.543 -3.278 1.00 87.31 1085 ASN A N 1
ATOM 8522 C CA . ASN A 1 1085 ? 22.934 -5.539 -4.346 1.00 87.31 1085 ASN A CA 1
ATOM 8523 C C . ASN A 1 1085 ? 24.172 -5.547 -5.278 1.00 87.31 1085 ASN A C 1
ATOM 8525 O O . ASN A 1 1085 ? 24.049 -5.258 -6.470 1.00 87.31 1085 ASN A O 1
ATOM 8529 N N . LYS A 1 1086 ? 25.369 -5.866 -4.761 1.00 87.31 1086 LYS A N 1
ATOM 8530 C CA . LYS A 1 1086 ? 26.616 -5.920 -5.551 1.00 87.31 1086 LYS A CA 1
ATOM 8531 C C . LYS A 1 1086 ? 26.752 -7.232 -6.328 1.00 87.31 1086 LYS A C 1
ATOM 8533 O O . LYS A 1 1086 ? 27.177 -7.219 -7.483 1.00 87.31 1086 LYS A O 1
ATOM 8538 N N . GLU A 1 1087 ? 26.386 -8.354 -5.712 1.00 92.94 1087 GLU A N 1
ATOM 8539 C CA . GLU A 1 1087 ? 26.406 -9.675 -6.349 1.00 92.94 1087 GLU A CA 1
ATOM 8540 C C . GLU A 1 1087 ? 25.332 -9.760 -7.440 1.00 92.94 1087 GLU A C 1
ATOM 8542 O O . GLU A 1 1087 ? 25.637 -10.164 -8.559 1.00 92.94 1087 GLU A O 1
ATOM 8547 N N . GLN A 1 1088 ? 24.115 -9.283 -7.157 1.00 91.62 1088 GLN A N 1
ATOM 8548 C CA . GLN A 1 1088 ? 23.013 -9.157 -8.114 1.00 91.62 1088 GLN A CA 1
ATOM 8549 C C . GLN A 1 1088 ? 23.417 -8.321 -9.340 1.00 91.62 1088 GLN A C 1
ATOM 8551 O O . GLN A 1 1088 ? 23.237 -8.766 -10.476 1.00 91.62 1088 GLN A O 1
ATOM 8556 N N . LEU A 1 1089 ? 24.028 -7.144 -9.139 1.00 90.00 1089 LEU A N 1
ATOM 8557 C CA . LEU A 1 1089 ? 24.497 -6.304 -10.247 1.00 90.00 1089 LEU A CA 1
ATOM 8558 C C . LEU A 1 1089 ? 25.524 -7.034 -11.127 1.00 90.00 1089 LEU A C 1
ATOM 8560 O O . LEU A 1 1089 ? 25.403 -7.024 -12.350 1.00 90.00 1089 LEU A O 1
ATOM 8564 N N . LYS A 1 1090 ? 26.513 -7.687 -10.508 1.00 91.75 1090 LYS A N 1
ATOM 8565 C CA . LYS A 1 1090 ? 27.625 -8.353 -11.201 1.00 91.75 1090 LYS A CA 1
ATOM 8566 C C . LYS A 1 1090 ? 27.225 -9.664 -11.891 1.00 91.75 1090 LYS A C 1
ATOM 8568 O O . LYS A 1 1090 ? 27.717 -9.940 -12.981 1.00 91.75 1090 LYS A O 1
ATOM 8573 N N . HIS A 1 1091 ? 26.384 -10.479 -11.256 1.00 92.06 1091 HIS A N 1
ATOM 8574 C CA . HIS A 1 1091 ? 26.090 -11.850 -11.689 1.00 92.06 1091 HIS A CA 1
ATOM 8575 C C . HIS A 1 1091 ? 24.727 -12.008 -12.383 1.00 92.06 1091 HIS A C 1
ATOM 8577 O O . HIS A 1 1091 ? 24.538 -13.005 -13.080 1.00 92.06 1091 HIS A O 1
ATOM 8583 N N . VAL A 1 1092 ? 23.807 -11.044 -12.244 1.00 91.81 1092 VAL A N 1
ATOM 8584 C CA . VAL A 1 1092 ? 22.458 -11.092 -12.841 1.00 91.81 1092 VAL A CA 1
ATOM 8585 C C . VAL A 1 1092 ? 22.214 -9.900 -13.771 1.00 91.81 1092 VAL A C 1
ATOM 8587 O O . VAL A 1 1092 ? 22.109 -10.098 -14.979 1.00 91.81 1092 VAL A O 1
ATOM 8590 N N . LEU A 1 1093 ? 22.180 -8.666 -13.250 1.00 90.75 1093 LEU A N 1
ATOM 8591 C CA . LEU A 1 1093 ? 21.750 -7.493 -14.031 1.00 90.75 1093 LEU A CA 1
ATOM 8592 C C . LEU A 1 1093 ? 22.686 -7.187 -15.208 1.00 90.75 1093 LEU A C 1
ATOM 8594 O O . LEU A 1 1093 ? 22.214 -7.027 -16.335 1.00 90.75 1093 LEU A O 1
ATOM 8598 N N . LEU A 1 1094 ? 24.004 -7.126 -14.977 1.00 90.00 1094 LEU A N 1
ATOM 8599 C CA . LEU A 1 1094 ? 24.974 -6.826 -16.036 1.00 90.00 1094 LEU A CA 1
ATOM 8600 C C . LEU A 1 1094 ? 24.979 -7.891 -17.149 1.00 90.00 1094 LEU A C 1
ATOM 8602 O O . LEU A 1 1094 ? 24.756 -7.498 -18.294 1.00 90.00 1094 LEU A O 1
ATOM 8606 N N . PRO A 1 1095 ? 25.159 -9.204 -16.881 1.00 91.75 1095 PRO A N 1
ATOM 8607 C CA . PRO A 1 1095 ? 25.149 -10.229 -17.930 1.00 91.75 1095 PRO A CA 1
ATOM 8608 C C . PRO A 1 1095 ? 23.886 -10.230 -18.801 1.00 91.75 1095 PRO A C 1
ATOM 8610 O O . PRO A 1 1095 ? 23.988 -10.394 -20.015 1.00 91.75 1095 PRO A O 1
ATOM 8613 N N . LEU A 1 1096 ? 22.712 -9.996 -18.205 1.00 90.38 1096 LEU A N 1
ATOM 8614 C CA . LEU A 1 1096 ? 21.440 -9.926 -18.932 1.00 90.38 1096 LEU A CA 1
ATOM 8615 C C . LEU A 1 1096 ? 21.290 -8.621 -19.734 1.00 90.38 1096 LEU A C 1
ATOM 8617 O O . LEU A 1 1096 ? 20.703 -8.628 -20.813 1.00 90.38 1096 LEU A O 1
ATOM 8621 N N . SER A 1 1097 ? 21.870 -7.515 -19.256 1.00 93.38 1097 SER A N 1
ATOM 8622 C CA . SER A 1 1097 ? 21.835 -6.210 -19.936 1.00 93.38 1097 SER A CA 1
ATOM 8623 C C . SER A 1 1097 ? 22.849 -6.078 -21.079 1.00 93.38 1097 SER A C 1
ATOM 8625 O O . SER A 1 1097 ? 22.643 -5.281 -21.996 1.00 93.38 1097 SER A O 1
ATOM 8627 N N . VAL A 1 1098 ? 23.946 -6.846 -21.051 1.00 92.25 1098 VAL A N 1
ATOM 8628 C CA . VAL A 1 1098 ? 25.066 -6.773 -22.012 1.00 92.25 1098 VAL A CA 1
ATOM 8629 C C . VAL A 1 1098 ? 24.631 -6.762 -23.492 1.00 92.25 1098 VAL A C 1
ATOM 8631 O O . VAL A 1 1098 ? 25.129 -5.903 -24.223 1.00 92.25 1098 VAL A O 1
ATOM 8634 N N . PRO A 1 1099 ? 23.700 -7.612 -23.977 1.00 90.19 1099 PRO A N 1
ATOM 8635 C CA . PRO A 1 1099 ? 23.289 -7.600 -25.387 1.00 90.19 1099 PRO A CA 1
ATOM 8636 C C . PRO A 1 1099 ? 22.620 -6.288 -25.822 1.00 90.19 1099 PRO A C 1
ATOM 8638 O O . PRO A 1 1099 ? 22.866 -5.798 -26.927 1.00 90.19 1099 PRO A O 1
ATOM 8641 N N . ALA A 1 1100 ? 21.806 -5.689 -24.950 1.00 88.25 1100 ALA A N 1
ATOM 8642 C CA . ALA A 1 1100 ? 21.132 -4.419 -25.210 1.00 88.25 1100 ALA A CA 1
ATOM 8643 C C . ALA A 1 1100 ? 22.084 -3.221 -25.037 1.00 88.25 1100 ALA A C 1
ATOM 8645 O O . ALA A 1 1100 ? 22.070 -2.305 -25.857 1.00 88.25 1100 ALA A O 1
ATOM 8646 N N . ILE A 1 1101 ? 23.005 -3.277 -24.068 1.00 92.69 1101 ILE A N 1
ATOM 8647 C CA . ILE A 1 1101 ? 24.134 -2.339 -23.962 1.00 92.69 1101 ILE A CA 1
ATOM 8648 C C . ILE A 1 1101 ? 24.939 -2.328 -25.273 1.00 92.69 1101 ILE A C 1
ATOM 8650 O O . ILE A 1 1101 ? 25.139 -1.263 -25.861 1.00 92.69 1101 ILE A O 1
ATOM 8654 N N . PHE A 1 1102 ? 25.321 -3.495 -25.803 1.00 92.62 1102 PHE A N 1
ATOM 8655 C CA . PHE A 1 1102 ? 25.994 -3.588 -27.103 1.00 92.62 1102 PHE A CA 1
ATOM 8656 C C . PHE A 1 1102 ? 25.117 -3.122 -28.273 1.00 92.62 1102 PHE A C 1
ATOM 8658 O O . PHE A 1 1102 ? 25.647 -2.541 -29.219 1.00 92.62 1102 PHE A O 1
ATOM 8665 N N . ALA A 1 1103 ? 23.792 -3.295 -28.224 1.00 89.62 1103 ALA A N 1
ATOM 8666 C CA . ALA A 1 1103 ? 22.892 -2.711 -29.219 1.00 89.62 1103 ALA A CA 1
ATOM 8667 C C . ALA A 1 1103 ? 22.899 -1.168 -29.183 1.00 89.62 1103 ALA A C 1
ATOM 8669 O O . ALA A 1 1103 ? 22.892 -0.539 -30.245 1.00 89.62 1103 ALA A O 1
ATOM 8670 N N . GLY A 1 1104 ? 22.992 -0.562 -27.995 1.00 91.00 1104 GLY A N 1
ATOM 8671 C CA . GLY A 1 1104 ? 23.189 0.878 -27.811 1.00 91.00 1104 GLY A CA 1
ATOM 8672 C C . GLY A 1 1104 ? 24.529 1.372 -28.341 1.00 91.00 1104 GLY A C 1
ATOM 8673 O O . GLY A 1 1104 ? 24.564 2.326 -29.114 1.00 91.00 1104 GLY A O 1
ATOM 8674 N N . ILE A 1 1105 ? 25.618 0.673 -28.008 1.00 94.69 1105 ILE A N 1
ATOM 8675 C CA . ILE A 1 1105 ? 26.972 0.968 -28.504 1.00 94.69 1105 ILE A CA 1
ATOM 8676 C C . ILE A 1 1105 ? 27.036 0.835 -30.032 1.00 94.69 1105 ILE A C 1
ATOM 8678 O O . ILE A 1 1105 ? 27.589 1.703 -30.698 1.00 94.69 1105 ILE A O 1
ATOM 8682 N N . ARG A 1 1106 ? 26.410 -0.197 -30.610 1.00 93.62 1106 ARG A N 1
ATOM 8683 C CA . ARG A 1 1106 ? 26.273 -0.381 -32.064 1.00 93.62 1106 ARG A CA 1
ATOM 8684 C C . ARG A 1 1106 ? 25.474 0.752 -32.710 1.00 93.62 1106 ARG A C 1
ATOM 8686 O O . ARG A 1 1106 ? 25.893 1.267 -33.739 1.00 93.62 1106 ARG A O 1
ATOM 8693 N N . THR A 1 1107 ? 24.354 1.163 -32.115 1.00 91.62 1107 THR A N 1
ATOM 8694 C CA . THR A 1 1107 ? 23.543 2.286 -32.620 1.00 91.62 1107 THR A CA 1
ATOM 8695 C C . THR A 1 1107 ? 24.321 3.603 -32.555 1.00 91.62 1107 THR A C 1
ATOM 8697 O O . THR A 1 1107 ? 24.337 4.348 -33.531 1.00 91.62 1107 THR A O 1
ATOM 8700 N N . ALA A 1 1108 ? 25.033 3.864 -31.455 1.00 94.00 1108 ALA A N 1
ATOM 8701 C CA . ALA A 1 1108 ? 25.933 5.007 -31.328 1.00 94.00 1108 ALA A CA 1
ATOM 8702 C C . ALA A 1 1108 ? 27.077 4.958 -32.347 1.00 94.00 1108 ALA A C 1
ATOM 8704 O O . ALA A 1 1108 ? 27.367 5.976 -32.960 1.00 94.00 1108 ALA A O 1
ATOM 8705 N N . ALA A 1 1109 ? 27.678 3.790 -32.594 1.00 93.25 1109 ALA A N 1
ATOM 8706 C CA . ALA A 1 1109 ? 28.694 3.619 -33.628 1.00 93.25 1109 ALA A CA 1
ATOM 8707 C C . ALA A 1 1109 ? 28.140 3.971 -35.019 1.00 93.25 1109 ALA A C 1
ATOM 8709 O O . ALA A 1 1109 ? 28.725 4.799 -35.706 1.00 93.25 1109 ALA A O 1
ATOM 8710 N N . VAL A 1 1110 ? 26.984 3.421 -35.410 1.00 91.69 1110 VAL A N 1
ATOM 8711 C CA . VAL A 1 1110 ? 26.333 3.720 -36.702 1.00 91.69 1110 VAL A CA 1
ATOM 8712 C C . VAL A 1 1110 ? 26.018 5.212 -36.839 1.00 91.69 1110 VAL A C 1
ATOM 8714 O O . VAL A 1 1110 ? 26.358 5.814 -37.856 1.00 91.69 1110 VAL A O 1
ATOM 8717 N N . ILE A 1 1111 ? 25.424 5.830 -35.810 1.00 89.00 1111 ILE A N 1
ATOM 8718 C CA . ILE A 1 1111 ? 25.111 7.267 -35.803 1.00 89.00 1111 ILE A CA 1
ATOM 8719 C C . ILE A 1 1111 ? 26.393 8.099 -35.860 1.00 89.00 1111 ILE A C 1
ATOM 8721 O O . ILE A 1 1111 ? 26.455 9.043 -36.637 1.00 89.00 1111 ILE A O 1
ATOM 8725 N N . SER A 1 1112 ? 27.429 7.748 -35.099 1.00 90.88 1112 SER A N 1
ATOM 8726 C CA . SER A 1 1112 ? 28.722 8.439 -35.097 1.00 90.88 1112 SER A CA 1
ATOM 8727 C C . SER A 1 1112 ? 29.393 8.356 -36.468 1.00 90.88 1112 SER A C 1
ATOM 8729 O O . SER A 1 1112 ? 29.774 9.377 -37.027 1.00 90.88 1112 SER A O 1
ATOM 8731 N N . ILE A 1 1113 ? 29.445 7.170 -37.074 1.00 90.50 1113 ILE A N 1
ATOM 8732 C CA . ILE A 1 1113 ? 30.050 6.935 -38.391 1.00 90.50 1113 ILE A CA 1
ATOM 8733 C C . ILE A 1 1113 ? 29.273 7.627 -39.516 1.00 90.50 1113 ILE A C 1
ATOM 8735 O O . ILE A 1 1113 ? 29.900 8.202 -40.403 1.00 90.50 1113 ILE A O 1
ATOM 8739 N N . GLY A 1 1114 ? 27.939 7.654 -39.467 1.00 87.94 1114 GLY A N 1
ATOM 8740 C CA . GLY A 1 1114 ? 27.136 8.455 -40.395 1.00 87.94 1114 GLY A CA 1
ATOM 8741 C C . GLY A 1 1114 ? 27.344 9.962 -40.193 1.00 87.94 1114 GLY A C 1
ATOM 8742 O O . GLY A 1 1114 ? 27.618 10.688 -41.144 1.00 87.94 1114 GLY A O 1
ATOM 8743 N N . THR A 1 1115 ? 27.286 10.433 -38.945 1.00 88.75 1115 THR A N 1
ATOM 8744 C CA . THR A 1 1115 ? 27.368 11.863 -38.581 1.00 88.75 1115 THR A CA 1
ATOM 8745 C C . THR A 1 1115 ? 28.767 12.447 -38.785 1.00 88.75 1115 THR A C 1
ATOM 8747 O O . THR A 1 1115 ? 28.897 13.618 -39.132 1.00 88.75 1115 THR A O 1
ATOM 8750 N N . ALA A 1 1116 ? 29.823 11.643 -38.644 1.00 89.00 1116 ALA A N 1
ATOM 8751 C CA . ALA A 1 1116 ? 31.210 12.056 -38.855 1.00 89.00 1116 ALA A CA 1
ATOM 8752 C C . ALA A 1 1116 ? 31.507 12.447 -40.309 1.00 89.00 1116 ALA A C 1
ATOM 8754 O O . ALA A 1 1116 ? 32.497 13.126 -40.561 1.00 89.00 1116 ALA A O 1
ATOM 8755 N N . THR A 1 1117 ? 30.634 12.112 -41.266 1.00 88.12 1117 THR A N 1
ATOM 8756 C CA . THR A 1 1117 ? 30.721 12.668 -42.629 1.00 88.12 1117 THR A CA 1
ATOM 8757 C C . THR A 1 1117 ? 30.590 14.196 -42.635 1.00 88.12 1117 THR A C 1
ATOM 8759 O O . THR A 1 1117 ? 31.211 14.874 -43.445 1.00 88.12 1117 THR A O 1
ATOM 8762 N N . LEU A 1 1118 ? 29.871 14.768 -41.668 1.00 84.25 1118 LEU A N 1
ATOM 8763 C CA . LEU A 1 1118 ? 29.710 16.214 -41.525 1.00 84.25 1118 LEU A CA 1
ATOM 8764 C C . LEU A 1 1118 ? 30.928 16.883 -40.873 1.00 84.25 1118 LEU A C 1
ATOM 8766 O O . LEU A 1 1118 ? 31.062 18.102 -40.935 1.00 84.25 1118 LEU A O 1
ATOM 8770 N N . ALA A 1 1119 ? 31.849 16.108 -40.290 1.00 81.06 1119 ALA A N 1
ATOM 8771 C CA . ALA A 1 1119 ? 33.088 16.631 -39.719 1.00 81.06 1119 ALA A CA 1
ATOM 8772 C C . ALA A 1 1119 ? 34.073 17.141 -40.797 1.00 81.06 1119 ALA A C 1
ATOM 8774 O O . ALA A 1 1119 ? 34.988 17.905 -40.480 1.00 81.06 1119 ALA A O 1
ATOM 8775 N N . ALA A 1 1120 ? 33.845 16.787 -42.070 1.00 77.19 1120 ALA A N 1
ATOM 8776 C CA . ALA A 1 1120 ? 34.496 17.396 -43.230 1.00 77.19 1120 ALA A CA 1
ATOM 8777 C C . ALA A 1 1120 ? 34.253 18.918 -43.287 1.00 77.19 1120 ALA A C 1
ATOM 8779 O O . ALA A 1 1120 ? 35.206 19.680 -43.423 1.00 77.19 1120 ALA A O 1
ATOM 8780 N N . PHE A 1 1121 ? 33.014 19.377 -43.045 1.00 75.19 1121 PHE A N 1
ATOM 8781 C CA . PHE A 1 1121 ? 32.650 20.806 -43.044 1.00 75.19 1121 PHE A CA 1
ATOM 8782 C C . PHE A 1 1121 ? 33.362 21.642 -41.964 1.00 75.19 1121 PHE A C 1
ATOM 8784 O O . PHE A 1 1121 ? 33.291 22.868 -42.004 1.00 75.19 1121 PHE A O 1
ATOM 8791 N N . ILE A 1 1122 ? 34.042 21.006 -41.001 1.00 70.00 1122 ILE A N 1
ATOM 8792 C CA . ILE A 1 1122 ? 34.885 21.680 -40.001 1.00 70.00 1122 ILE A CA 1
ATOM 8793 C C . ILE A 1 1122 ? 36.330 21.152 -39.980 1.00 70.00 1122 ILE A C 1
ATOM 8795 O O . ILE A 1 1122 ? 36.990 21.181 -38.941 1.00 70.00 1122 ILE A O 1
ATOM 8799 N N . GLY A 1 1123 ? 36.837 20.654 -41.113 1.00 56.38 1123 GLY A N 1
ATOM 8800 C CA . GLY A 1 1123 ? 38.259 20.337 -41.299 1.00 56.38 1123 GLY A CA 1
ATOM 8801 C C . GLY A 1 1123 ? 38.797 19.168 -40.462 1.00 56.38 1123 GLY A C 1
ATOM 8802 O O . GLY A 1 1123 ? 40.010 19.040 -40.283 1.00 56.38 1123 GLY A O 1
ATOM 8803 N N . ALA A 1 1124 ? 37.935 18.304 -39.918 1.00 72.81 1124 ALA A N 1
ATOM 8804 C CA . ALA A 1 1124 ? 38.389 17.112 -39.199 1.00 72.81 1124 ALA A CA 1
ATOM 8805 C C . ALA A 1 1124 ? 38.869 16.005 -40.158 1.00 72.81 1124 ALA A C 1
ATOM 8807 O O . ALA A 1 1124 ? 39.838 15.307 -39.838 1.00 72.81 1124 ALA A O 1
ATOM 8808 N N . GLY A 1 1125 ? 38.242 15.896 -41.334 1.00 73.50 1125 GLY A N 1
ATOM 8809 C CA . GLY A 1 1125 ? 38.483 14.874 -42.361 1.00 73.50 1125 GLY A CA 1
ATOM 8810 C C . GLY A 1 1125 ? 37.724 13.557 -42.126 1.00 73.50 1125 GLY A C 1
ATOM 8811 O O . GLY A 1 1125 ? 37.210 13.329 -41.032 1.00 73.50 1125 GLY A O 1
ATOM 8812 N N . GLY A 1 1126 ? 37.698 12.653 -43.113 1.00 83.50 1126 GLY A N 1
ATOM 8813 C CA . GLY A 1 1126 ? 37.148 11.291 -42.978 1.00 83.50 1126 GLY A CA 1
ATOM 8814 C C . GLY A 1 1126 ? 36.366 10.790 -44.201 1.00 83.50 1126 GLY A C 1
ATOM 8815 O O . GLY A 1 1126 ? 36.650 11.176 -45.329 1.00 83.50 1126 GLY A O 1
ATOM 8816 N N . LEU A 1 1127 ? 35.339 9.951 -43.982 1.00 84.50 1127 LEU A N 1
ATOM 8817 C CA . LEU A 1 1127 ? 34.400 9.507 -45.035 1.00 84.50 1127 LEU A CA 1
ATOM 8818 C C . LEU A 1 1127 ? 33.591 10.663 -45.640 1.00 84.50 1127 LEU A C 1
ATOM 8820 O O . LEU A 1 1127 ? 33.017 10.509 -46.714 1.00 84.50 1127 LEU A O 1
ATOM 8824 N N . GLY A 1 1128 ? 33.498 11.796 -44.942 1.00 79.31 1128 GLY A N 1
ATOM 8825 C CA . GLY A 1 1128 ? 32.811 12.986 -45.442 1.00 79.31 1128 GLY A CA 1
ATOM 8826 C C . GLY A 1 1128 ? 33.481 13.599 -46.663 1.00 79.31 1128 GLY A C 1
ATOM 8827 O O . GLY A 1 1128 ? 32.795 14.064 -47.570 1.00 79.31 1128 GLY A O 1
ATOM 8828 N N . ASP A 1 1129 ? 34.810 13.540 -46.703 1.00 66.94 1129 ASP A N 1
ATOM 8829 C CA . ASP A 1 1129 ? 35.652 14.248 -47.663 1.00 66.94 1129 ASP A CA 1
ATOM 8830 C C . ASP A 1 1129 ? 35.362 13.898 -49.138 1.00 66.94 1129 ASP A C 1
ATOM 8832 O O . ASP A 1 1129 ? 35.423 14.815 -49.953 1.00 66.94 1129 ASP A O 1
ATOM 8836 N N . PRO A 1 1130 ? 35.026 12.649 -49.532 1.00 63.19 1130 PRO A N 1
ATOM 8837 C CA . PRO A 1 1130 ? 34.501 12.356 -50.875 1.00 63.19 1130 PRO A CA 1
ATOM 8838 C C . PRO A 1 1130 ? 32.977 12.515 -51.012 1.00 63.19 1130 PRO A C 1
ATOM 8840 O O . PRO A 1 1130 ? 32.488 12.740 -52.117 1.00 63.19 1130 PRO A O 1
ATOM 8843 N N . ILE A 1 1131 ? 32.200 12.379 -49.930 1.00 71.88 1131 ILE A N 1
ATOM 8844 C CA . ILE A 1 1131 ? 30.725 12.398 -49.994 1.00 71.88 1131 ILE A CA 1
ATOM 8845 C C . ILE A 1 1131 ? 30.214 13.815 -50.260 1.00 71.88 1131 ILE A C 1
ATOM 8847 O O . ILE A 1 1131 ? 29.342 14.003 -51.104 1.00 71.88 1131 ILE A O 1
ATOM 8851 N N . VAL A 1 1132 ? 30.786 14.817 -49.585 1.00 64.50 1132 VAL A N 1
ATOM 8852 C CA . VAL A 1 1132 ? 30.453 16.236 -49.802 1.00 64.50 1132 VAL A CA 1
ATOM 8853 C C . VAL A 1 1132 ? 30.791 16.666 -51.237 1.00 64.50 1132 VAL A C 1
ATOM 8855 O O . VAL A 1 1132 ? 30.045 17.432 -51.841 1.00 64.50 1132 VAL A O 1
ATOM 8858 N N . VAL A 1 1133 ? 31.862 16.109 -51.811 1.00 50.69 1133 VAL A N 1
ATOM 8859 C CA . VAL A 1 1133 ? 32.309 16.359 -53.193 1.00 50.69 1133 VAL A CA 1
ATOM 8860 C C . VAL A 1 1133 ? 31.349 15.764 -54.231 1.00 50.69 1133 VAL A C 1
ATOM 8862 O O . VAL A 1 1133 ? 31.111 16.371 -55.270 1.00 50.69 1133 VAL A O 1
ATOM 8865 N N . GLY A 1 1134 ? 30.741 14.607 -53.950 1.00 53.06 1134 GLY A N 1
ATOM 8866 C CA . GLY A 1 1134 ? 29.864 13.905 -54.895 1.00 53.06 1134 GLY A CA 1
ATOM 8867 C C . GLY A 1 1134 ? 28.470 14.514 -55.116 1.00 53.06 1134 GLY A C 1
ATOM 8868 O O . GLY A 1 1134 ? 27.752 14.050 -55.999 1.00 53.06 1134 GLY A O 1
ATOM 8869 N N . LEU A 1 1135 ? 28.063 15.525 -54.339 1.00 52.88 1135 LEU A N 1
ATOM 8870 C CA . LEU A 1 1135 ? 26.699 16.086 -54.352 1.00 52.88 1135 LEU A CA 1
ATOM 8871 C C . LEU A 1 1135 ? 26.512 17.304 -55.287 1.00 52.88 1135 LEU A C 1
ATOM 8873 O O . LEU A 1 1135 ? 25.465 17.952 -55.252 1.00 52.88 1135 LEU A O 1
ATOM 8877 N N . ALA A 1 1136 ? 27.501 17.630 -56.126 1.00 43.75 1136 ALA A N 1
ATOM 8878 C CA . ALA A 1 1136 ? 27.449 18.785 -57.026 1.00 43.75 1136 ALA A CA 1
ATOM 8879 C C . ALA A 1 1136 ? 26.625 18.526 -58.322 1.00 43.75 1136 ALA A C 1
ATOM 8881 O O . ALA A 1 1136 ? 26.670 17.419 -58.862 1.00 43.75 1136 ALA A O 1
ATOM 8882 N N . PRO A 1 1137 ? 25.909 19.521 -58.901 1.00 38.88 1137 PRO A N 1
ATOM 8883 C CA . PRO A 1 1137 ? 24.721 19.268 -59.750 1.00 38.88 1137 PRO A CA 1
ATOM 8884 C C . PRO A 1 1137 ? 24.927 18.749 -61.194 1.00 38.88 1137 PRO A C 1
ATOM 8886 O O . PRO A 1 1137 ? 24.011 18.839 -62.006 1.00 38.88 1137 PRO A O 1
ATOM 8889 N N . PHE A 1 1138 ? 26.110 18.252 -61.559 1.00 46.19 1138 PHE A N 1
ATOM 8890 C CA . PHE A 1 1138 ? 26.601 18.262 -62.951 1.00 46.19 1138 PHE A CA 1
ATOM 8891 C C . PHE A 1 1138 ? 26.765 16.885 -63.637 1.00 46.19 1138 PHE A C 1
ATOM 8893 O O . PHE A 1 1138 ? 27.481 16.768 -64.630 1.00 46.19 1138 PHE A O 1
ATOM 8900 N N . ARG A 1 1139 ? 26.127 15.812 -63.146 1.00 41.78 1139 ARG A N 1
ATOM 8901 C CA . ARG A 1 1139 ? 26.156 14.485 -63.803 1.00 41.78 1139 ARG A CA 1
ATOM 8902 C C . ARG A 1 1139 ? 24.795 13.789 -63.747 1.00 41.78 1139 ARG A C 1
ATOM 8904 O O . ARG A 1 1139 ? 24.298 13.503 -62.666 1.00 41.78 1139 ARG A O 1
ATOM 8911 N N . GLN A 1 1140 ? 24.224 13.464 -64.912 1.00 39.28 1140 GLN A N 1
ATOM 8912 C CA . GLN A 1 1140 ? 22.906 12.810 -65.024 1.00 39.28 1140 GLN A CA 1
ATOM 8913 C C . GLN A 1 1140 ? 22.933 11.276 -65.177 1.00 39.28 1140 GLN A C 1
ATOM 8915 O O . GLN A 1 1140 ? 21.873 10.660 -65.202 1.00 39.28 1140 GLN A O 1
ATOM 8920 N N . HIS A 1 1141 ? 24.107 10.640 -65.258 1.00 40.06 1141 HIS A N 1
ATOM 8921 C CA . HIS A 1 1141 ? 24.222 9.179 -65.380 1.00 40.06 1141 HIS A CA 1
ATOM 8922 C C . HIS A 1 1141 ? 24.721 8.550 -64.068 1.00 40.06 1141 HIS A C 1
ATOM 8924 O O . HIS A 1 1141 ? 25.903 8.627 -63.730 1.00 40.06 1141 HIS A O 1
ATOM 8930 N N . PHE A 1 1142 ? 23.803 7.923 -63.324 1.00 44.97 1142 PHE A N 1
ATOM 8931 C CA . PHE A 1 1142 ? 24.103 7.164 -62.106 1.00 44.97 1142 PHE A CA 1
ATOM 8932 C C . PHE A 1 1142 ? 24.590 5.748 -62.440 1.00 44.97 1142 PHE A C 1
ATOM 8934 O O . PHE A 1 1142 ? 23.834 4.936 -62.968 1.00 44.97 1142 PHE A O 1
ATOM 8941 N N . TRP A 1 1143 ? 25.802 5.404 -62.001 1.00 45.28 1143 TRP A N 1
ATOM 8942 C CA . TRP A 1 1143 ? 26.388 4.059 -62.148 1.00 45.28 1143 TRP A CA 1
ATOM 8943 C C . TRP A 1 1143 ? 25.641 2.945 -61.382 1.00 45.28 1143 TRP A C 1
ATOM 8945 O O . TRP A 1 1143 ? 25.937 1.772 -61.573 1.00 45.28 1143 TRP A O 1
ATOM 8955 N N . LEU A 1 1144 ? 24.667 3.295 -60.534 1.00 39.25 1144 LEU A N 1
ATOM 8956 C CA . LEU A 1 1144 ? 23.841 2.352 -59.766 1.00 39.25 1144 LEU A CA 1
ATOM 8957 C C . LEU A 1 1144 ? 22.504 1.985 -60.436 1.00 39.25 1144 LEU A C 1
ATOM 8959 O O . LEU A 1 1144 ? 21.860 1.040 -59.989 1.00 39.25 1144 LEU A O 1
ATOM 8963 N N . PHE A 1 1145 ? 22.071 2.709 -61.477 1.00 40.59 1145 PHE A N 1
ATOM 8964 C CA . PHE A 1 1145 ? 20.723 2.569 -62.056 1.00 40.59 1145 PHE A CA 1
ATOM 8965 C C . PHE A 1 1145 ? 20.714 2.659 -63.595 1.00 40.59 1145 PHE A C 1
ATOM 8967 O O . PHE A 1 1145 ? 19.906 3.376 -64.185 1.00 40.59 1145 PHE A O 1
ATOM 8974 N N . SER A 1 1146 ? 21.605 1.914 -64.260 1.00 35.69 1146 SER A N 1
ATOM 8975 C CA . SER A 1 1146 ? 21.482 1.659 -65.706 1.00 35.69 1146 SER A CA 1
ATOM 8976 C C . SER A 1 1146 ? 20.312 0.691 -65.988 1.00 35.69 1146 SER A C 1
ATOM 8978 O O . SER A 1 1146 ? 20.166 -0.278 -65.238 1.00 35.69 1146 SER A O 1
ATOM 8980 N N . PRO A 1 1147 ? 19.492 0.876 -67.047 1.00 33.97 1147 PRO A N 1
ATOM 8981 C CA . PRO A 1 1147 ? 18.313 0.034 -67.299 1.00 33.97 1147 PRO A CA 1
ATOM 8982 C C . PRO A 1 1147 ? 18.591 -1.412 -67.749 1.00 33.97 1147 PRO A C 1
ATOM 8984 O O . PRO A 1 1147 ? 17.653 -2.197 -67.860 1.00 33.97 1147 PRO A O 1
ATOM 8987 N N . SER A 1 1148 ? 19.840 -1.772 -68.055 1.00 37.31 1148 SER A N 1
ATOM 8988 C CA . SER A 1 1148 ? 20.210 -3.056 -68.669 1.00 37.31 1148 SER A CA 1
ATOM 8989 C C . SER A 1 1148 ? 20.260 -4.219 -67.663 1.00 37.31 1148 SER A C 1
ATOM 8991 O O . SER A 1 1148 ? 21.340 -4.711 -67.332 1.00 37.31 1148 SER A O 1
ATOM 8993 N N . TRP A 1 1149 ? 19.091 -4.655 -67.187 1.00 34.19 1149 TRP A N 1
ATOM 8994 C CA . TRP A 1 1149 ? 18.901 -5.847 -66.348 1.00 34.19 1149 TRP A CA 1
ATOM 8995 C C . TRP A 1 1149 ? 18.063 -6.916 -67.069 1.00 34.19 1149 TRP A C 1
ATOM 8997 O O . TRP A 1 1149 ? 16.965 -7.259 -66.632 1.00 34.19 1149 TRP A O 1
ATOM 9007 N N . ASP A 1 1150 ? 18.596 -7.471 -68.159 1.00 38.41 1150 ASP A N 1
ATOM 9008 C CA . ASP A 1 1150 ? 18.109 -8.751 -68.682 1.00 38.41 1150 ASP A CA 1
ATOM 9009 C C . ASP A 1 1150 ? 18.665 -9.887 -67.806 1.00 38.41 1150 ASP A C 1
ATOM 9011 O O . ASP A 1 1150 ? 19.871 -10.147 -67.789 1.00 38.41 1150 ASP A O 1
ATOM 9015 N N . LEU A 1 1151 ? 17.781 -10.561 -67.066 1.00 32.75 1151 LEU A N 1
ATOM 9016 C CA . LEU A 1 1151 ? 18.064 -11.822 -66.373 1.00 32.75 1151 LEU A CA 1
ATOM 9017 C C . LEU A 1 1151 ? 17.302 -12.971 -67.067 1.00 32.75 1151 LEU A C 1
ATOM 9019 O O . LEU A 1 1151 ? 16.179 -12.741 -67.521 1.00 32.75 1151 LEU A O 1
ATOM 9023 N N . PRO A 1 1152 ? 17.903 -14.174 -67.172 1.00 42.72 1152 PRO A N 1
ATOM 9024 C CA . PRO A 1 1152 ? 17.341 -15.319 -67.899 1.00 42.72 1152 PRO A CA 1
ATOM 9025 C C . PRO A 1 1152 ? 16.262 -16.100 -67.128 1.00 42.72 1152 PRO A C 1
ATOM 9027 O O . PRO A 1 1152 ? 16.298 -16.097 -65.876 1.00 42.72 1152 PRO A O 1
#

pLDDT: mean 84.42, std 12.77, range [20.62, 97.69]

Secondary structure (DSSP, 8-state):
---EEEEEEEEESSS-TTT--EEEEEEEEE-TT--B-S--EEEEEPPPTT-PPPHHHHHHH---HHHHHHHEE-HHHHHHHHHHHHHSTTEEEEESSTTTTHHHHHHHHHHHTTS-TTGGGTGGG-EEEEHHHHHHHHHHH--TTS---B-TTSPBP--HHHHHHHTT----STT-HHHHHHHHHHHHHHHHHH-HHHHHHHHHHTSHHHHHHHH-STTT-EEEEE-TTS-GGGTTEEEEEEEEE-SS-TTEEEEEESSS--HHHHHS-HHHHHHHHH-SS-----SEEEEETTS--EEEEGGG--HHHHHHTT--HHHHHHHHHHTTSTTHHHHHHHHTTS-PPPPPSSTTTGGGG-PPPHHHHHHHHHHHHHHHTT-------SSHHHHHHHHHHHHHH-GGG--HHHHHHHHHHHHHHHHS-SSS--HHHHHHHHHHHHT-TT--HHHHHHHHHHH---EEEEETTEEEEEEE--PPPTTSEEEEE--TTSSHHHHHHHHTTSS--SBS--EETTEE--SSSHHHHHTTEEEE-SS----TTS-HHHHHHHHHHHTT--HHHHHHHHHHHHHHTT--GGGGG--GGGS-HHHHHHHHHHHHHTT--SEEEEESTTTTS-TTHHHHHHHHHHHHHHHTT-EEEEEES-HHHHHHH-SEEEEEETTEEEEEEEHHHHHHS--SHHHHHTT-----------------B--EEEE-SSHHHHHHHHHHHHHHHHTT---EEEE---SHHHHHHHHHTTS-SEEEEEHHHHHHHTS---S---HHHHHHHHGGGTEEE----S-B--EEEEEEHHHHHHHT--BSGGGGG-TTS-EEEEHHHHH-TTSHHHHHHHHT--SPEEEE-HHHHHHHHHTTS-SEEEEETT-THHHHTTEEEPB-TT--SPP-BEEEEEETTS-HHHHHHHGGGTT---HHHHHHHHHHHHTS---HHHHHHHHHHTTT---------TTTTBTHHHHHHHHHHHHHHHHHHHHHHHHHHHHTT-HHHHHHHHHHHHHHHHS-HHHHHHHHHHHH-SSHHHHHHHHHHHHHHHHHHHHHHHHHSS-HHHHHHHHHTT--HHHHIIIIIHHHHHHHHHHHHHHHHHHHHHHGGGGGGGT--STHHHHTGGG-S-----TT--S-----

Foldseek 3Di:
DAAKEKEKDFQWLDFDLLQIATQKIWIFMGGPLLHTDDDIDMFGEADFLLAARFLVSCLLQVDFNVNSVVTHAYLLVVLVVVLVVLQPANYAYEYACCLPGVLSNSLLSCVLNLHHSCCSCQPNNYHYDHCQLLLLCCVQQPVPQAFFDADPVRFTDRDLVVRCVRHVHDQPPPNPGNSRSSSRSSVLNSCCVGPVVSSVLLVVLRDLVSVCVQQPPALPFWKWWADPVDDRQLSRIFGWGFLEAAPPDNQKTKIFGLVDDQVCLLPDFLQVLLCLCPDPPPDDHHRIDIDRSNSSTDMGGPVSQDPVSCVSSVNDPVSSVVSSVSCPDPCSSVRNNSSSVPDDDDADPALSNRSPVDDADPVSSVVSVVQVVVVVVVDGDDDDHPDPSVNVSSLVSCCRNPVVPDDPVSVVVVLVSSCCSQCDDDPGHHPVNSVVSLVVVVPDPDDDPSSVVSSVSSVQQAFWDDDPPATQADSHGDDADFLFEEEEAEDPSLNQLVVLCCQLVVDPTPTDFHADPNHTQDPPLSLVVLLLEQELHAFLLAQQPDALLCRQCVVVVVVVPDPVLLVVLLVVLCVLQVHDPVSRGDGPVRDQSSRSLSSSVSSSPSSLHQEYEEAQSCVRPDPVVSVVNLVSVLVVSNVSSHYYYHYHHDLVSCLSGGQKYWYGGSNYTQDIDGNCVCVVDPDDPSVVVSPDDDDYDEDYDDDEDYDWFDDAAEFEQDLLQLLVSLLLQLLVVLLPDAYDYLYQQYDDVSNVVCQLVVLHFKGKFWQVCLCVVPQVHPDRDDLVVSQVSCVVSQKHWAFFLAEWWWKFKKFAPVLCVVQVFAAPLSQQVPLVFAAEEAPCLVVDCLHDVVSCVVSVHDHDYYHDHHVVVLVCRLVVNGGMYMDILQALSCVVSRMDTHHHPPCSIHTITMTMMGGNPRDVSSSVSRNLSHSNAYSVNSSVLNNCCPPVVDDSNRSSQVSCVVSVNNGPPPPNPCVNRTPDLQVLLCVLLVLLLVLLLVVLLVLLVVPLVPVVSLVVVLVVLVVLLVQPLLNQLVVCCVVPNFARPSLSVSLNSLLNNLLNVQSSCQLNPQPVSSVSVCVSVSNDPVRCVVPRSCVSSVVSSVVSSVVSSVRSSVSCLSSVVRHHGHPVSSVVSPPNDRDDDDPVDDPPDDDD

InterPro domains:
  IPR000515 ABC transporter type 1, transmembrane domain MetI-like [PF00528] (996-1133)
  IPR000515 ABC transporter type 1, transmembrane domain MetI-like [PS50928] (982-1152)
  IPR000515 ABC transporter type 1, transmembrane domain MetI-like [cd06261] (985-1132)
  IPR003439 ABC transporter-like, ATP-binding domain [PF00005] (473-618)
  IPR003439 ABC transporter-like, ATP-binding domain [PS50893] (458-691)
  IPR003593 AAA+ ATPase domain [SM00382] (482-668)
  IPR007210 ABC-type glycine betaine transport system, substrate-binding domain [PF04069] (710-961)
  IPR012337 Ribonuclease H-like superfamily [SSF53098] (4-463)
  IPR013520 Ribonuclease H-like domain [PF00929] (7-185)
  IPR013520 Ribonuclease H-like domain [SM00479] (4-197)
  IPR013620 Exodeoxyribonuclease I, SH3 domain [PF08411] (206-341)
  IPR017871 ABC transporter-like, conserved site [PS00211] (591-605)
  IPR027417 P-loop containing nucleoside triphosphate hydrolase [G3DSA:3.40.50.300] (462-694)
  IPR027417 P-loop containing nucleoside triphosphate hydrolase [SSF52540] (461-691)
  IPR034747 Exonuclease I, SH3-like domain [PS51784] (196-344)
  IPR035906 MetI-like superfamily [G3DSA:1.10.3720.10] (973-1145)
  IPR035906 MetI-like superfamily [SSF161098] (975-1145)
  IPR036397 Ribonuclease H superfamily [G3DSA:3.30.420.10] (3-195)
  IPR038649 Exonuclease I, SH3-like domain superfamily [G3DSA:3.30.1520.20] (208-342)
  IPR050093 ABC Transporter, Small Molecule Importer [PTHR42781] (461-689)

Sequence (1152 aa):
MANSFYWYDLETTGTDPKWDRIVQFAGLRTDADLNILDDEFSTYVYTPDDVLPNPHASLVTGITPHLTQARGIPESEALRKINDIFMQPGTCVAGYNSLRFDDEFMRYSLYRNLLDPYAREWQQGNSRWDLIDLVRATGALRREGINWPEDEDGLPVYKLEELTRANDISHGQAHDAMSDVHATLGMAKLIKSAQPKLFEYYYSMRHKKSVRNLLEPVGTKLNVHVSALYPRHRFGVGPVISIARHPSNGNAMIVADLGEDIEPLLEMSADEISAALFTTDGGERPPLKEIRINRCPFVAPIEVLNEENQQRLQIDLKLIKERARRLKQPGFADKVARAYSQRKNQPAVDVDAALYDGFLQDDDRSRCAALHEELIAGRWQDLDFRDKRLHTLAARMKARSYPALLDEAEQKQWRNFVITKLEGDGDWLNLRDYEALIEQLFAQPDMSVEQHQIMQKLAEHGVSKRYDQLTVLDDVSVNCPSAACTAIVGASGSGKTTMLQLVNGVVRPDSGTVKVFDEQVPDSEVEHFRRKIGYAVQGAALFPHMTAWENVTLVARLQGIASDEMESRYQQLVQDMDLPEDIRHRLPRELSGGQQQRIGLCRALMLKPSLLLLDEPFSAVDPITRVDIYDRFAYVQKHEGVSSLLVTHDLREARRLSDYLIILHKGRIQQHGSTVDVLGAPANDYVESLRWLMLVAVVCFLSVSLHAQTIRIGSKNFNENYILAEVVSQLLEVRGFTVERKFGLGGTLICYQALVAGEIDIYVEYTGTLSQAILDLPGNPDRRALNEALQPVGLELLNEFGFNNTYAIAVQKQVAEARNLKTIGDLAAHPDLEVVVSHEFLERGDGWPGLSQAYGLTAPVRGIEHGLAYQAISKGAIGVTDVYSTDGELIRYELTVLQDELDYFPRYYAAPLVQQTLPQGARDALSVLANVISDEAMQKLNAAVVFEGKSFAQVASGFLASIDVETTVAEPSMWPSLMRNTLRHLQLTGIALGLAIVVGLGLALLVYRVDWLSSSVIYVSGLLQTIPSIALLALMIPLFGIGMLPAIIALFLYSLLPILRNAITALTHVDVTLIRVSEALGLTNKEQLKHVLLPLSVPAIFAGIRTAAVISIGTATLAAFIGAGGLGDPIVVGLAPFRQHFWLFSPSWDLP